Protein AF-0000000087541500 (afdb_homodimer)

Sequence (790 aa):
MDTINMQTPYFLLDEEDFVKNTTSFQNALKKYFKKSIIGFSVKTNSFPYLLKIAREQGCYAEVVSYTEYELALLCGFPKNRIIYNGPMKSKGTFIDALENGAIVNIETKREIEWLNSLNASKHYNIGIRLNVDITLISPEDAKHDKDDSRFGFSAENEEFEQALKKIKSISNVTLNGLHIHRTSRTRSINFYRNLVKYSIDIISKYQLSLNYIDIGGGYFGIFDNKPTYNDYCATISEVFENQQSKDLLRKTTIIVEPGNALTASVFDYHTSVIDCKKVGNKVFITTDGTRNDIDPLFQKQDYIKEIIYKEKNNGNITKQIVSGCTCLEFDRLFELTNSPQLNIGDKICYKNVGAYTMCLSPLFIRYIPKVYSKTTKELLREEWGATEYVAQCKMMDTINMQTPYFLLDEEDFVKNTTSFQNALKKYFKKSIIGFSVKTNSFPYLLKIAREQGCYAEVVSYTEYELALLCGFPKNRIIYNGPMKSKGTFIDALENGAIVNIETKREIEWLNSLNASKHYNIGIRLNVDITLISPEDAKHDKDDSRFGFSAENEEFEQALKKIKSISNVTLNGLHIHRTSRTRSINFYRNLVKYSIDIISKYQLSLNYIDIGGGYFGIFDNKPTYNDYCATISEVFENQQSKDLLRKTTIIVEPGNALTASVFDYHTSVIDCKKVGNKVFITTDGTRNDIDPLFQKQDYIKEIIYKEKNNGNITKQIVSGCTCLEFDRLFELTNSPQLNIGDKICYKNVGAYTMCLSPLFIRYIPKVYSKTTKELLREEWGATEYVAQCKM

Nearest PDB structures (foldseek):
  6n2f-assembly1_B  TM=8.303E-01  e=2.893E-31  Arabidopsis thaliana
  1knw-assembly1_A  TM=8.264E-01  e=4.351E-26  Escherichia coli
  7s3g-assembly1_A  TM=8.398E-01  e=2.903E-25  Homo sapiens
  1njj-assembly2_C  TM=8.198E-01  e=1.702E-25  Trypanosoma brucei gambiense
  2tod-assembly1_B  TM=8.230E-01  e=1.357E-24  Trypanosoma brucei

InterPro domains:
  IPR000183 Ornithine/DAP/Arg decarboxylase [PR01179] (40-58)
  IPR000183 Ornithine/DAP/Arg decarboxylase [PR01179] (172-185)
  IPR000183 Ornithine/DAP/Arg decarboxylase [PR01179] (254-273)
  IPR000183 Ornithine/DAP/Arg decarboxylase [PR01179] (354-367)
  IPR009006 Alanine racemase/group IV decarboxylase, C-terminal [G3DSA:2.40.37.10] (260-391)
  IPR009006 Alanine racemase/group IV decarboxylase, C-terminal [SSF50621] (248-369)
  IPR022643 Orn/DAP/Arg decarboxylase 2, C-terminal [PF00278] (265-354)
  IPR022644 Orn/DAP/Arg decarboxylase 2, N-terminal [PF02784] (27-264)
  IPR029066 PLP-binding barrel [G3DSA:3.20.20.10] (15-259)
  IPR029066 PLP-binding barrel [SSF51419] (7-265)

Radius of gyration: 28.32 Å; Cα contacts (8 Å, |Δi|>4): 1820; chains: 2; bounding box: 66×88×64 Å

pLDDT: mean 95.45, std 7.14, range [30.86, 98.94]

Organism: Prevotella intermedia (NCBI:txid28131)

Solvent-accessible surface area (backbone atoms only — not comparable to full-atom values): 40200 Å² total; per-residue (Å²): 125,85,77,67,98,64,74,64,32,29,36,35,35,34,63,66,54,31,52,50,42,48,49,50,42,50,51,27,40,58,73,62,35,96,38,67,46,49,23,40,30,36,69,27,44,61,52,53,52,57,49,35,50,40,45,73,72,64,34,24,43,26,24,42,17,44,39,36,46,49,36,41,46,73,50,63,47,54,54,56,40,28,34,42,36,42,67,33,59,38,73,67,54,47,51,52,32,54,77,47,54,17,48,40,36,44,41,44,69,57,55,62,62,52,57,75,72,51,69,77,91,46,75,43,71,33,26,35,27,43,34,61,40,36,39,78,62,32,55,91,33,31,78,49,88,83,29,64,58,86,51,35,31,25,73,91,54,63,48,29,58,51,50,51,54,57,50,65,68,38,85,44,45,44,73,27,31,41,32,52,58,61,70,51,68,63,48,44,63,65,49,50,41,38,52,50,49,52,49,53,52,49,35,59,74,68,64,60,64,54,48,30,42,30,56,28,39,48,49,57,33,95,49,86,98,49,63,43,52,50,53,47,37,50,43,51,47,47,46,32,50,75,68,72,31,50,66,56,53,72,58,19,32,42,28,37,25,47,24,54,28,39,30,16,75,22,18,33,39,38,26,31,30,62,33,73,46,66,52,90,83,31,32,36,32,30,23,60,35,43,39,44,53,62,35,42,60,69,79,64,67,64,74,59,66,46,79,45,64,79,71,81,49,87,53,65,33,66,36,33,43,36,23,22,29,60,84,49,85,76,36,52,47,34,72,45,61,65,32,56,59,80,48,70,65,18,32,39,38,36,48,54,39,26,40,58,4,69,25,43,29,26,65,44,56,56,44,50,60,25,30,29,34,61,82,78,63,42,79,41,23,56,58,51,47,40,72,67,67,51,57,63,44,51,122,124,86,76,67,97,62,75,66,33,31,36,36,36,34,64,65,54,31,51,49,41,49,49,51,43,50,52,26,41,57,74,62,36,94,37,68,46,49,23,41,30,34,68,28,43,62,52,53,53,58,50,36,51,41,45,74,72,65,35,23,43,25,23,42,17,44,40,35,46,49,34,41,45,73,49,64,46,54,55,56,41,27,35,42,37,42,68,34,59,38,74,68,55,48,53,53,32,53,77,49,53,17,48,40,35,45,41,45,70,57,56,62,60,53,57,76,72,51,67,77,90,47,76,43,69,33,25,36,27,44,33,62,42,36,39,80,64,34,55,91,33,32,77,48,87,81,29,63,59,85,51,36,32,25,71,89,55,63,48,30,58,52,50,51,54,57,51,66,68,38,86,44,43,43,75,27,31,41,31,54,60,62,72,50,67,64,50,44,64,66,48,50,42,37,51,51,49,50,50,53,51,50,34,60,74,69,64,61,65,53,49,29,41,29,55,29,38,48,50,56,34,95,50,86,96,50,64,44,52,50,55,48,36,50,44,51,46,46,47,32,50,73,66,71,30,51,67,56,54,72,57,20,31,43,30,37,25,47,24,53,28,40,30,15,74,22,18,34,38,38,26,31,30,63,33,73,47,63,51,90,84,32,33,37,31,30,22,61,35,45,39,44,52,62,36,42,61,69,79,65,67,64,74,58,65,46,78,44,65,80,70,81,48,88,54,66,32,66,36,31,43,37,23,21,28,61,85,49,86,76,36,52,46,34,71,45,61,65,32,57,58,80,47,70,67,18,31,40,38,36,49,54,40,26,41,58,3,71,24,43,28,26,64,45,58,55,45,50,61,27,30,28,33,62,84,78,62,42,78,41,24,55,57,53,48,40,72,66,66,51,55,63,45,51,121

Secondary structure (DSSP, 8-state):
----SPPSSEEEE-HHHHHHHHHHHHHHHHHH-SSEEEEEETTT---HHHHHHHHHTT-EEEEEEHHHHHHHHHTT--GGGEEEEEEE--HHHHHHHHHTT-EEEE-SHHHHHHGGGS-TTS-EEEEEEBP--HHHH-GGG-SSTT---SSSB-SSSSHHHHHHHHHHTSTTEEEEEEE-----SS--HHHHHHHHHHHHHHHHHTT---SEEEEE-----S-TTS--HHHHHHHHHHHHHHTT-HHHHHHSEEEE--SHHHHGGGEEEEEEEEEEEEETTEEEEEES--HHHH-TT---S---EEEE-SS---PEEEEEEEE-SSS-TT-EEEEEEEEEPP-TT-EEEE-S--SSSTTT-B-BSB---EEEETTT--EEEPPP-HHHHTTTB--/----SPPSSEEEE-HHHHHHHHHHHHHHHHHH-SSEEEEEETTT---HHHHHHHHHTT-EEEEEEHHHHHHHHHTT--GGGEEEEEEE--HHHHHHHHHTT-EEEE-SHHHHHHGGGS-TTS-EEEEEEBP--HHHH-GGG-SSTT---SSSB-SSSSHHHHHHHHHHTSTTEEEEEEE-----SS--HHHHHHHHHHHHHHHHHTT---SEEE-------S-TTS--HHHHHHHHHHHHHHTT-HHHHHHSEEEE--SHHHHGGGEEEEEEEEEEEEETTEEEEEES--HHHH-TT---S---EEEE-SS---PEEEEEEEE-SSS-TT-EEEEEEEEEPP-TT-EEEE-S--SSSTTT-B-BSB---EEEETTT--EEEPPP-HHHHTTTB--

Foldseek 3Di:
DPPPPDDDWAKAFFLVLLLVQLVQLVVLQVVQAVFAAEAAECLFFVQLVVLLSCVVSVHAHEEAAPVSLVSNVVSPHQLLRYEYHHDHYDLVVLQVSFVRNHAYEDKDPVSLVSLLVHDLVAATEYEYEEWDFCCVQPVVQAPDNRNGDPTTAYPVDCRVVVSVVSQVVRPRYAYAEYEYDDATNQLALVSLLSSLLVVVVVCVVVVHHHAAYEHEEHHAAPDPPGDYSNSNSVSNSVSCVVVVNNVVSRRYYYYYHYNLRSWQQRMKTKWWFADWDDDPLEIETEIAAFCLQQPVVLPDAEAPKDKAAPDFDPDFRAKYFYAYDDPDPSRTHYMDGRGTDHDGGIMMMGGRRGTNGQSRRDCPPFGRDWYAYPVPRDTPDHGDDPVVVCPPPDD/DPPPPDDDWAKAFFLVLLLVLLVQLVVLQVVQAVFAAEAAECLFFVQLVVLLSCVVSVHAHEEAAPVSLVSNVVSPHQLLRYEYHHDHYDLVVLQVSFVRNHAYEDKDPVSLVSLLVHDLVAATEYEYEEWDFCCVQPVVQAPDNRNGDPTTAYPVDCRNVVSVVSQVPRPRYAYAEYEYDDATNQLALVSLLSSLLVVVVVCVVVVHHHAAYEHEEHHAADDPPGDYSNSNSVSNSVSCVVVVNNVVSRRYYYYYHYNLRSWQQRMKTKWWFADWDDDPLEIETEIAAFCLQQPVVLPDAEAPKDKAAPDFDPDFRAKYFYAYDDPDPSRTHYMDGRGTDHDGGIMMMGGRRGTNGQSRRDCPPFGHDWYAYPVPRDTPDHGDDPVVVCPPPDD

Structure (mmCIF, N/CA/C/O backbone):
data_AF-0000000087541500-model_v1
#
loop_
_entity.id
_entity.type
_entity.pdbx_description
1 polymer 'Diaminopimelate decarboxylase'
#
loop_
_atom_site.group_PDB
_atom_site.id
_atom_site.type_symbol
_atom_site.label_atom_id
_atom_site.label_alt_id
_atom_site.label_comp_id
_atom_site.label_asym_id
_atom_site.label_entity_id
_atom_site.label_seq_id
_atom_site.pdbx_PDB_ins_code
_atom_site.Cartn_x
_atom_site.Cartn_y
_atom_site.Cartn_z
_atom_site.occupancy
_atom_site.B_iso_or_equiv
_atom_site.auth_seq_id
_atom_site.auth_comp_id
_atom_site.auth_asym_id
_atom_site.auth_atom_id
_atom_site.pdbx_PDB_model_num
ATOM 1 N N . MET A 1 1 ? -31.797 -2.586 5.68 1 31.44 1 MET A N 1
ATOM 2 C CA . MET A 1 1 ? -30.672 -3.109 6.445 1 31.44 1 MET A CA 1
ATOM 3 C C . MET A 1 1 ? -30.406 -2.258 7.684 1 31.44 1 MET A C 1
ATOM 5 O O . MET A 1 1 ? -30.172 -1.052 7.574 1 31.44 1 MET A O 1
ATOM 9 N N . ASP A 1 2 ? -30.969 -2.406 8.688 1 38.91 2 ASP A N 1
ATOM 10 C CA . ASP A 1 2 ? -30.688 -1.769 9.969 1 38.91 2 ASP A CA 1
ATOM 11 C C . ASP A 1 2 ? -29.188 -1.545 10.148 1 38.91 2 ASP A C 1
ATOM 13 O O . ASP A 1 2 ? -28.422 -2.504 10.266 1 38.91 2 ASP A O 1
ATOM 17 N N . THR A 1 3 ? -28.531 -0.784 9.414 1 45.88 3 THR A N 1
ATOM 18 C CA . THR A 1 3 ? -27.125 -0.396 9.539 1 45.88 3 THR A CA 1
ATOM 19 C C . THR A 1 3 ? -26.734 -0.278 11.008 1 45.88 3 THR A C 1
ATOM 21 O O . THR A 1 3 ? -27.312 0.511 11.75 1 45.88 3 THR A O 1
ATOM 24 N N . ILE A 1 4 ? -26.344 -1.429 11.68 1 48.53 4 ILE A N 1
ATOM 25 C CA . ILE A 1 4 ? -25.688 -1.662 12.953 1 48.53 4 ILE A CA 1
ATOM 26 C C . ILE A 1 4 ? -24.859 -0.439 13.336 1 48.53 4 ILE A C 1
ATOM 28 O O . ILE A 1 4 ? -24.312 0.249 12.469 1 48.53 4 ILE A O 1
ATOM 32 N N . ASN A 1 5 ? -25.094 0.109 14.484 1 67.12 5 ASN A N 1
ATOM 33 C CA . ASN A 1 5 ? -24.328 1.026 15.328 1 67.12 5 ASN A CA 1
ATOM 34 C C . ASN A 1 5 ? -22.844 0.737 15.266 1 67.12 5 ASN A C 1
ATOM 36 O O . ASN A 1 5 ? -22.203 0.505 16.297 1 67.12 5 ASN A O 1
ATOM 40 N N . MET A 1 6 ? -22.375 0.389 13.953 1 85.88 6 MET A N 1
ATOM 41 C CA . MET A 1 6 ? -20.953 0.132 13.781 1 85.88 6 MET A CA 1
ATOM 42 C C . MET A 1 6 ? -20.203 1.417 13.438 1 85.88 6 MET A C 1
ATOM 44 O O . MET A 1 6 ? -20.641 2.176 12.562 1 85.88 6 MET A O 1
ATOM 48 N N . GLN A 1 7 ? -19.297 1.632 14.156 1 92.5 7 GLN A N 1
ATOM 49 C CA . GLN A 1 7 ? -18.5 2.836 13.93 1 92.5 7 GLN A CA 1
ATOM 50 C C . GLN A 1 7 ? -17.688 2.723 12.648 1 92.5 7 GLN A C 1
ATOM 52 O O . GLN A 1 7 ? -16.938 1.762 12.461 1 92.5 7 GLN A O 1
ATOM 57 N N . THR A 1 8 ? -17.875 3.539 11.75 1 96.75 8 THR A N 1
ATOM 58 C CA . THR A 1 8 ? -17.109 3.594 10.508 1 96.75 8 THR A CA 1
ATOM 59 C C . THR A 1 8 ? -15.719 4.156 10.758 1 96.75 8 THR A C 1
ATOM 61 O O . THR A 1 8 ? -15.484 4.844 11.758 1 96.75 8 THR A O 1
ATOM 64 N N . PRO A 1 9 ? -14.875 3.838 9.828 1 97.75 9 PRO A N 1
ATOM 65 C CA . PRO A 1 9 ? -15.047 2.992 8.648 1 97.75 9 PRO A CA 1
ATOM 66 C C . PRO A 1 9 ? -14.875 1.506 8.953 1 97.75 9 PRO A C 1
ATOM 68 O O . PRO A 1 9 ? -14.234 1.144 9.938 1 97.75 9 PRO A O 1
ATOM 71 N N . TYR A 1 10 ? -15.461 0.653 8.164 1 97.81 10 TYR A N 1
ATOM 72 C CA . TYR A 1 10 ? -15.281 -0.785 8.328 1 97.81 10 TYR A CA 1
ATOM 73 C C . TYR A 1 10 ? -15.578 -1.523 7.031 1 97.81 10 TYR A C 1
ATOM 75 O O . TYR A 1 10 ? -16.297 -1.017 6.172 1 97.81 10 TYR A O 1
ATOM 83 N N . PHE A 1 11 ? -14.992 -2.668 6.887 1 98.44 11 PHE A N 1
ATOM 84 C CA . PHE A 1 11 ? -15.398 -3.639 5.875 1 98.44 11 PHE A CA 1
ATOM 85 C C . PHE A 1 11 ? -16.5 -4.547 6.414 1 98.44 11 PHE A C 1
ATOM 87 O O . PHE A 1 11 ? -16.562 -4.812 7.613 1 98.44 11 PHE A O 1
ATOM 94 N N . LEU A 1 12 ? -17.297 -4.906 5.566 1 98.25 12 LEU A N 1
ATOM 95 C CA . LEU A 1 12 ? -18.359 -5.859 5.883 1 98.25 12 LEU A CA 1
ATOM 96 C C . LEU A 1 12 ? -18.266 -7.09 4.984 1 98.25 12 LEU A C 1
ATOM 98 O O . LEU A 1 12 ? -18.375 -6.984 3.764 1 98.25 12 LEU A O 1
ATOM 102 N N . LEU A 1 13 ? -18.031 -8.242 5.59 1 98.38 13 LEU A N 1
ATOM 103 C CA . LEU A 1 13 ? -17.891 -9.5 4.863 1 98.38 13 LEU A CA 1
ATOM 104 C C . LEU A 1 13 ? -19.234 -10.195 4.695 1 98.38 13 LEU A C 1
ATOM 106 O O . LEU A 1 13 ? -19.953 -10.414 5.672 1 98.38 13 LEU A O 1
ATOM 110 N N . ASP A 1 14 ? -19.562 -10.516 3.541 1 98.19 14 ASP A N 1
ATOM 111 C CA . ASP A 1 14 ? -20.719 -11.336 3.232 1 98.19 14 ASP A CA 1
ATOM 112 C C . ASP A 1 14 ? -20.328 -12.789 3.006 1 98.19 14 ASP A C 1
ATOM 114 O O . ASP A 1 14 ? -20.094 -13.203 1.872 1 98.19 14 ASP A O 1
ATOM 118 N N . GLU A 1 15 ? -20.328 -13.578 4.043 1 97.62 15 GLU A N 1
ATOM 119 C CA . GLU A 1 15 ? -19.891 -14.969 3.996 1 97.62 15 GLU A CA 1
ATOM 120 C C . GLU A 1 15 ? -20.766 -15.789 3.053 1 97.62 15 GLU A C 1
ATOM 122 O O . GLU A 1 15 ? -20.281 -16.656 2.33 1 97.62 15 GLU A O 1
ATOM 127 N N . GLU A 1 16 ? -22.031 -15.539 3.053 1 97.62 16 GLU A N 1
ATOM 128 C CA . GLU A 1 16 ? -22.953 -16.297 2.219 1 97.62 16 GLU A CA 1
ATOM 129 C C . GLU A 1 16 ? -22.672 -16.062 0.736 1 97.62 16 GLU A C 1
ATOM 131 O O . GLU A 1 16 ? -22.766 -17 -0.069 1 97.62 16 GLU A O 1
ATOM 136 N N . ASP A 1 17 ? -22.406 -14.836 0.468 1 97.25 17 ASP A N 1
ATOM 137 C CA . ASP A 1 17 ? -22.078 -14.523 -0.918 1 97.25 17 ASP A CA 1
ATOM 138 C C . ASP A 1 17 ? -20.828 -15.281 -1.361 1 97.25 17 ASP A C 1
ATOM 140 O O . ASP A 1 17 ? -20.75 -15.758 -2.494 1 97.25 17 ASP A O 1
ATOM 144 N N . PHE A 1 18 ? -19.859 -15.406 -0.523 1 98 18 PHE A N 1
ATOM 145 C CA . PHE A 1 18 ? -18.641 -16.141 -0.854 1 98 18 PHE A CA 1
ATOM 146 C C . PHE A 1 18 ? -18.953 -17.609 -1.104 1 98 18 PHE A C 1
ATOM 148 O O . PHE A 1 18 ? -18.453 -18.203 -2.066 1 98 18 PHE A O 1
ATOM 155 N N . VAL A 1 19 ? -19.719 -18.172 -0.264 1 98.12 19 VAL A N 1
ATOM 156 C CA . VAL A 1 19 ? -20.094 -19.578 -0.395 1 98.12 19 VAL A CA 1
ATOM 157 C C . VAL A 1 19 ? -20.844 -19.797 -1.707 1 98.12 19 VAL A C 1
ATOM 159 O O . VAL A 1 19 ? -20.578 -20.766 -2.422 1 98.12 19 VAL A O 1
ATOM 162 N N . LYS A 1 20 ? -21.688 -18.859 -1.985 1 97.5 20 LYS A N 1
ATOM 163 C CA . LYS A 1 20 ? -22.438 -18.938 -3.236 1 97.5 20 LYS A CA 1
ATOM 164 C C . LYS A 1 20 ? -21.516 -18.891 -4.441 1 97.5 20 LYS A C 1
ATOM 166 O O . LYS A 1 20 ? -21.641 -19.688 -5.375 1 97.5 20 LYS A O 1
ATOM 171 N N . ASN A 1 21 ? -20.594 -17.938 -4.43 1 97.5 21 ASN A N 1
ATOM 172 C CA . ASN A 1 21 ? -19.625 -17.812 -5.52 1 97.5 21 ASN A CA 1
ATOM 173 C C . ASN A 1 21 ? -18.797 -19.078 -5.684 1 97.5 21 ASN A C 1
ATOM 175 O O . ASN A 1 21 ? -18.625 -19.578 -6.801 1 97.5 21 ASN A O 1
ATOM 179 N N . THR A 1 22 ? -18.344 -19.641 -4.586 1 98.25 22 THR A N 1
ATOM 180 C CA . THR A 1 22 ? -17.484 -20.812 -4.602 1 98.25 22 THR A CA 1
ATOM 181 C C . THR A 1 22 ? -18.25 -22.047 -5.074 1 98.25 22 THR A C 1
ATOM 183 O O . THR A 1 22 ? -17.766 -22.797 -5.934 1 98.25 22 THR A O 1
ATOM 186 N N . THR A 1 23 ? -19.422 -22.203 -4.559 1 97.88 23 THR A N 1
ATOM 187 C CA . THR A 1 23 ? -20.25 -23.344 -4.922 1 97.88 23 THR A CA 1
ATOM 188 C C . THR A 1 23 ? -20.641 -23.297 -6.398 1 97.88 23 THR A C 1
ATOM 190 O O . THR A 1 23 ? -20.672 -24.312 -7.078 1 97.88 23 THR A O 1
ATOM 193 N N . SER A 1 24 ? -20.922 -22.094 -6.82 1 97.56 24 SER A N 1
ATOM 194 C CA . SER A 1 24 ? -21.281 -21.922 -8.227 1 97.56 24 SER A CA 1
ATOM 195 C C . SER A 1 24 ? -20.141 -22.359 -9.141 1 97.56 24 SER A C 1
ATOM 197 O O . SER A 1 24 ? -20.359 -23.016 -10.156 1 97.56 24 SER A O 1
ATOM 199 N N . PHE A 1 25 ? -18.953 -22 -8.812 1 98.25 25 PHE A N 1
ATOM 200 C CA . PHE A 1 25 ? -17.797 -22.375 -9.633 1 98.25 25 PHE A CA 1
ATOM 201 C C . PHE A 1 25 ? -17.547 -23.875 -9.531 1 98.25 25 PHE A C 1
ATOM 203 O O . PHE A 1 25 ? -17.25 -24.531 -10.539 1 98.25 25 PHE A O 1
ATOM 210 N N . GLN A 1 26 ? -17.672 -24.422 -8.359 1 98.38 26 GLN A N 1
ATOM 211 C CA . GLN A 1 26 ? -17.5 -25.859 -8.156 1 98.38 26 GLN A CA 1
ATOM 212 C C . GLN A 1 26 ? -18.5 -26.656 -9.008 1 98.38 26 GLN A C 1
ATOM 214 O O . GLN A 1 26 ? -18.125 -27.656 -9.617 1 98.38 26 GLN A O 1
ATOM 219 N N . ASN A 1 27 ? -19.703 -26.172 -8.977 1 98.19 27 ASN A N 1
ATOM 220 C CA . ASN A 1 27 ? -20.734 -26.844 -9.766 1 98.19 27 ASN A CA 1
ATOM 221 C C . ASN A 1 27 ? -20.406 -26.812 -11.258 1 98.19 27 ASN A C 1
ATOM 223 O O . ASN A 1 27 ? -20.609 -27.812 -11.953 1 98.19 27 ASN A O 1
ATOM 227 N N . ALA A 1 28 ? -19.969 -25.672 -11.695 1 98.19 28 ALA A N 1
ATOM 228 C CA . ALA A 1 28 ? -19.578 -25.562 -13.094 1 98.19 28 ALA A CA 1
ATOM 229 C C . ALA A 1 28 ? -18.438 -26.531 -13.422 1 98.19 28 ALA A C 1
ATOM 231 O O . ALA A 1 28 ? -18.469 -27.203 -14.461 1 98.19 28 ALA A O 1
ATOM 232 N N . LEU A 1 29 ? -17.469 -26.625 -12.594 1 98.56 29 LEU A N 1
ATOM 233 C CA . LEU A 1 29 ? -16.344 -27.516 -12.797 1 98.56 29 LEU A CA 1
ATOM 234 C C . LEU A 1 29 ? -16.781 -28.969 -12.82 1 98.56 29 LEU A C 1
ATOM 236 O O . LEU A 1 29 ? -16.391 -29.734 -13.703 1 98.56 29 LEU A O 1
ATOM 240 N N . LYS A 1 30 ? -17.641 -29.359 -11.891 1 98.06 30 LYS A N 1
ATOM 241 C CA . LYS A 1 30 ? -18.109 -30.734 -11.766 1 98.06 30 LYS A CA 1
ATOM 242 C C . LYS A 1 30 ? -18.891 -31.172 -13 1 98.06 30 LYS A C 1
ATOM 244 O O . LYS A 1 30 ? -18.875 -32.344 -13.375 1 98.06 30 LYS A O 1
ATOM 249 N N . LYS A 1 31 ? -19.531 -30.203 -13.539 1 97.94 31 LYS A N 1
ATOM 250 C CA . LYS A 1 31 ? -20.359 -30.484 -14.719 1 97.94 31 LYS A CA 1
ATOM 251 C C . LYS A 1 31 ? -19.484 -30.906 -15.898 1 97.94 31 LYS A C 1
ATOM 253 O O . LYS A 1 31 ? -19.906 -31.719 -16.719 1 97.94 31 LYS A O 1
ATOM 258 N N . TYR A 1 32 ? -18.297 -30.406 -15.977 1 97.44 32 TYR A N 1
ATOM 259 C CA . TYR A 1 32 ? -17.547 -30.562 -17.219 1 97.44 32 TYR A CA 1
ATOM 260 C C . TYR A 1 32 ? -16.281 -31.375 -17 1 97.44 32 TYR A C 1
ATOM 262 O O . TYR A 1 32 ? -15.688 -31.891 -17.953 1 97.44 32 TYR A O 1
ATOM 270 N N . PHE A 1 33 ? -15.828 -31.484 -15.734 1 97.88 33 PHE A N 1
ATOM 271 C CA . PHE A 1 33 ? -14.555 -32.156 -15.469 1 97.88 33 PHE A CA 1
ATOM 272 C C . PHE A 1 33 ? -14.727 -33.25 -14.414 1 97.88 33 PHE A C 1
ATOM 274 O O . PHE A 1 33 ? -15.422 -33.031 -13.414 1 97.88 33 PHE A O 1
ATOM 281 N N . LYS A 1 34 ? -14.109 -34.375 -14.602 1 96.81 34 LYS A N 1
ATOM 282 C CA . LYS A 1 34 ? -14.164 -35.469 -13.656 1 96.81 34 LYS A CA 1
ATOM 283 C C . LYS A 1 34 ? -13.453 -35.125 -12.352 1 96.81 34 LYS A C 1
ATOM 285 O O . LYS A 1 34 ? -13.898 -35.531 -11.273 1 96.81 34 LYS A O 1
ATOM 290 N N . LYS A 1 35 ? -12.328 -34.469 -12.477 1 97.19 35 LYS A N 1
ATOM 291 C CA . LYS A 1 35 ? -11.539 -34 -11.344 1 97.19 35 LYS A CA 1
ATOM 292 C C . LYS A 1 35 ? -11.195 -32.531 -11.484 1 97.19 35 LYS A C 1
ATOM 294 O O . LYS A 1 35 ? -10.766 -32.094 -12.555 1 97.19 35 LYS A O 1
ATOM 299 N N . SER A 1 36 ? -11.438 -31.828 -10.43 1 98.5 36 SER A N 1
ATOM 300 C CA . SER A 1 36 ? -11.125 -30.406 -10.461 1 98.5 36 SER A CA 1
ATOM 301 C C . SER A 1 36 ? -10.766 -29.891 -9.07 1 98.5 36 SER A C 1
ATOM 303 O O . SER A 1 36 ? -11.102 -30.516 -8.07 1 98.5 36 SER A O 1
ATOM 305 N N . ILE A 1 37 ? -9.953 -28.859 -9 1 98.75 37 ILE A N 1
ATOM 306 C CA . ILE A 1 37 ? -9.547 -28.188 -7.773 1 98.75 37 ILE A CA 1
ATOM 307 C C . ILE A 1 37 ? -9.711 -26.672 -7.934 1 98.75 37 ILE A C 1
ATOM 309 O O . ILE A 1 37 ? -9.367 -26.109 -8.977 1 98.75 37 ILE A O 1
ATOM 313 N N . ILE A 1 38 ? -10.344 -26.047 -6.965 1 98.88 38 ILE A N 1
ATOM 314 C CA . ILE A 1 38 ? -10.312 -24.594 -6.871 1 98.88 38 ILE A CA 1
ATOM 315 C C . ILE A 1 38 ? -9.219 -24.156 -5.906 1 98.88 38 ILE A C 1
ATOM 317 O O . ILE A 1 38 ? -9.234 -24.516 -4.73 1 98.88 38 ILE A O 1
ATOM 321 N N . GLY A 1 39 ? -8.242 -23.469 -6.422 1 98.88 39 GLY A N 1
ATOM 322 C CA . GLY A 1 39 ? -7.262 -22.797 -5.582 1 98.88 39 GLY A CA 1
ATOM 323 C C . GLY A 1 39 ? -7.656 -21.375 -5.23 1 98.88 39 GLY A C 1
ATOM 324 O O . GLY A 1 39 ? -7.641 -20.5 -6.086 1 98.88 39 GLY A O 1
ATOM 325 N N . PHE A 1 40 ? -7.973 -21.219 -4 1 98.81 40 PHE A N 1
ATOM 326 C CA . PHE A 1 40 ? -8.273 -19.859 -3.559 1 98.81 40 PHE A CA 1
ATOM 327 C C . PHE A 1 40 ? -7.023 -19 -3.6 1 98.81 40 PHE A C 1
ATOM 329 O O . PHE A 1 40 ? -6.031 -19.281 -2.924 1 98.81 40 PHE A O 1
ATOM 336 N N . SER A 1 41 ? -7.09 -17.922 -4.398 1 98.62 41 SER A N 1
ATOM 337 C CA . SER A 1 41 ? -5.961 -17 -4.562 1 98.62 41 SER A CA 1
ATOM 3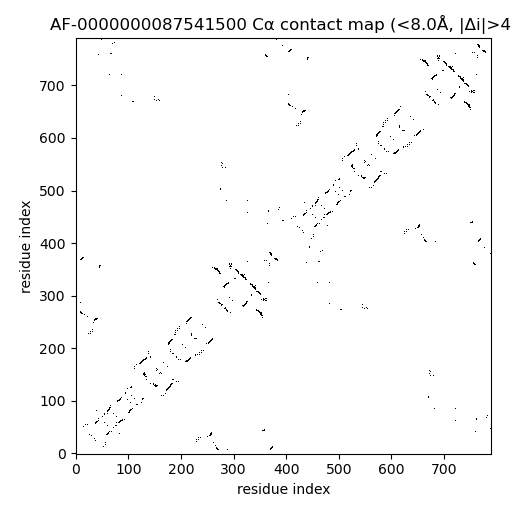38 C C . SER A 1 41 ? -5.727 -16.188 -3.297 1 98.62 41 SER A C 1
ATOM 340 O O . SER A 1 41 ? -6.387 -15.164 -3.078 1 98.62 41 SER A O 1
ATOM 342 N N . VAL A 1 42 ? -4.684 -16.5 -2.531 1 98.75 42 VAL A N 1
ATOM 343 C CA . VAL A 1 42 ? -4.422 -15.859 -1.249 1 98.75 42 VAL A CA 1
ATOM 344 C C . VAL A 1 42 ? -4.027 -14.398 -1.473 1 98.75 42 VAL A C 1
ATOM 346 O O . VAL A 1 42 ? -4.406 -13.523 -0.696 1 98.75 42 VAL A O 1
ATOM 349 N N . LYS A 1 43 ? -3.303 -14.133 -2.561 1 98.38 43 LYS A N 1
ATOM 350 C CA . LYS A 1 43 ? -2.82 -12.773 -2.809 1 98.38 43 LYS A CA 1
ATOM 351 C C . LYS A 1 43 ? -3.977 -11.828 -3.121 1 98.38 43 LYS A C 1
ATOM 353 O O . LYS A 1 43 ? -3.863 -10.617 -2.926 1 98.38 43 LYS A O 1
ATOM 358 N N . THR A 1 44 ? -5.098 -12.359 -3.637 1 98.19 44 THR A N 1
ATOM 359 C CA . THR A 1 44 ? -6.25 -11.531 -3.982 1 98.19 44 THR A CA 1
ATOM 360 C C . THR A 1 44 ? -6.93 -11 -2.725 1 98.19 44 THR A C 1
ATOM 362 O O . THR A 1 44 ? -7.355 -9.844 -2.684 1 98.19 44 THR A O 1
ATOM 365 N N . ASN A 1 45 ? -7.055 -11.844 -1.773 1 98.5 45 ASN A N 1
ATOM 366 C CA . ASN A 1 45 ? -7.574 -11.516 -0.449 1 98.5 45 ASN A CA 1
ATOM 367 C C . ASN A 1 45 ? -7.012 -12.453 0.618 1 98.5 45 ASN A C 1
ATOM 369 O O . ASN A 1 45 ? -7.406 -13.617 0.696 1 98.5 45 ASN A O 1
ATOM 373 N N . SER A 1 46 ? -6.16 -11.93 1.462 1 98.12 46 SER A N 1
ATOM 374 C CA . SER A 1 46 ? -5.445 -12.75 2.438 1 98.12 46 SER A CA 1
ATOM 375 C C . SER A 1 46 ? -6.074 -12.633 3.822 1 98.12 46 SER A C 1
ATOM 377 O O . SER A 1 46 ? -5.441 -12.953 4.828 1 98.12 46 SER A O 1
ATOM 379 N N . PHE A 1 47 ? -7.336 -12.117 3.893 1 97.88 47 PHE A N 1
ATOM 380 C CA . PHE A 1 47 ? -8.016 -11.984 5.176 1 97.88 47 PHE A CA 1
ATOM 381 C C . PHE A 1 47 ? -8.211 -13.344 5.832 1 97.88 47 PHE A C 1
ATOM 383 O O . PHE A 1 47 ? -8.859 -14.227 5.266 1 97.88 47 PHE A O 1
ATOM 390 N N . PRO A 1 48 ? -7.707 -13.547 7.031 1 97.88 48 PRO A N 1
ATOM 391 C CA . PRO A 1 48 ? -7.621 -14.883 7.629 1 97.88 48 PRO A CA 1
ATOM 392 C C . PRO A 1 48 ? -8.984 -15.555 7.766 1 97.88 48 PRO A C 1
ATOM 394 O O . PRO A 1 48 ? -9.109 -16.75 7.516 1 97.88 48 PRO A O 1
ATOM 397 N N . TYR A 1 49 ? -9.984 -14.82 8.141 1 97.69 49 TYR A N 1
ATOM 398 C CA . TYR A 1 49 ? -11.312 -15.406 8.312 1 97.69 49 TYR A CA 1
ATOM 399 C C . TYR A 1 49 ? -11.867 -15.906 6.988 1 97.69 49 TYR A C 1
ATOM 401 O O . TYR A 1 49 ? -12.539 -16.938 6.938 1 97.69 49 TYR A O 1
ATOM 409 N N . LEU A 1 50 ? -11.609 -15.203 5.969 1 97.94 50 LEU A N 1
ATOM 410 C CA . LEU A 1 50 ? -12.047 -15.633 4.641 1 97.94 50 LEU A CA 1
ATOM 411 C C . LEU A 1 50 ? -11.289 -16.875 4.203 1 97.94 50 LEU A C 1
ATOM 413 O O . LEU A 1 50 ? -11.859 -17.766 3.566 1 97.94 50 LEU A O 1
ATOM 417 N N . LEU A 1 51 ? -9.984 -16.953 4.488 1 98.44 51 LEU A N 1
ATOM 418 C CA . LEU A 1 51 ? -9.188 -18.141 4.191 1 98.44 51 LEU A CA 1
ATOM 419 C C . LEU A 1 51 ? -9.766 -19.359 4.891 1 98.44 51 LEU A C 1
ATOM 421 O O . LEU A 1 51 ? -9.812 -20.453 4.305 1 98.44 51 LEU A O 1
ATOM 425 N N . LYS A 1 52 ? -10.18 -19.156 6.082 1 97.75 52 LYS A N 1
ATOM 426 C CA . LYS A 1 52 ? -10.805 -20.234 6.824 1 97.75 52 LYS A CA 1
ATOM 427 C C . LYS A 1 52 ? -12.07 -20.734 6.117 1 97.75 52 LYS A C 1
ATOM 429 O O . LYS A 1 52 ? -12.273 -21.938 5.973 1 97.75 52 LYS A O 1
ATOM 434 N N . ILE A 1 53 ? -12.875 -19.797 5.688 1 97.75 53 ILE A N 1
ATOM 435 C CA . ILE A 1 53 ? -14.102 -20.156 4.984 1 97.75 53 ILE A CA 1
ATOM 436 C C . ILE A 1 53 ? -13.758 -20.891 3.693 1 97.75 53 ILE A C 1
ATOM 438 O O . ILE A 1 53 ? -14.391 -21.906 3.359 1 97.75 53 ILE A O 1
ATOM 442 N N . ALA A 1 54 ? -12.789 -20.406 2.986 1 98.62 54 ALA A N 1
ATOM 443 C CA . ALA A 1 54 ? -12.359 -21.062 1.75 1 98.62 54 ALA A CA 1
ATOM 444 C C . ALA A 1 54 ? -11.93 -22.5 2.01 1 98.62 54 ALA A C 1
ATOM 446 O O . ALA A 1 54 ? -12.297 -23.406 1.265 1 98.62 54 ALA A O 1
ATOM 447 N N . ARG A 1 55 ? -11.156 -22.672 3.057 1 98.62 55 ARG A N 1
ATOM 448 C CA . ARG A 1 55 ? -10.719 -24 3.453 1 98.62 55 ARG A CA 1
ATOM 449 C C . ARG A 1 55 ? -11.914 -24.906 3.732 1 98.62 55 ARG A C 1
ATOM 451 O O . ARG A 1 55 ? -11.953 -26.047 3.273 1 98.62 55 ARG A O 1
ATOM 458 N N . GLU A 1 56 ? -12.852 -24.375 4.422 1 98.19 56 GLU A N 1
ATOM 459 C CA . GLU A 1 56 ? -14.039 -25.141 4.805 1 98.19 56 GLU A CA 1
ATOM 460 C C . GLU A 1 56 ? -14.891 -25.484 3.584 1 98.19 56 GLU A C 1
ATOM 462 O O . GLU A 1 56 ? -15.602 -26.484 3.578 1 98.19 56 GLU A O 1
ATOM 467 N N . GLN A 1 57 ? -14.797 -24.672 2.566 1 98.38 57 GLN A N 1
ATOM 468 C CA . GLN A 1 57 ? -15.531 -24.922 1.33 1 98.38 57 GLN A CA 1
ATOM 469 C C . GLN A 1 57 ? -14.789 -25.922 0.446 1 98.38 57 GLN A C 1
ATOM 471 O O . GLN A 1 57 ? -15.25 -26.25 -0.65 1 98.38 57 GLN A O 1
ATOM 476 N N . GLY A 1 58 ? -13.609 -26.344 0.842 1 98.44 58 GLY A N 1
ATOM 477 C CA . GLY A 1 58 ? -12.875 -27.375 0.122 1 98.44 58 GLY A CA 1
ATOM 478 C C . GLY A 1 58 ? -11.859 -26.812 -0.857 1 98.44 58 GLY A C 1
ATOM 479 O O . GLY A 1 58 ? -11.258 -27.562 -1.626 1 98.44 58 GLY A O 1
ATOM 480 N N . CYS A 1 59 ? -11.656 -25.578 -0.811 1 98.81 59 CYS A N 1
ATOM 481 C CA . CYS A 1 59 ? -10.656 -24.969 -1.69 1 98.81 59 CYS A CA 1
ATOM 482 C C . CYS A 1 59 ? -9.242 -25.312 -1.224 1 98.81 59 CYS A C 1
ATOM 484 O O . CYS A 1 59 ? -9.031 -25.594 -0.042 1 98.81 59 CYS A O 1
ATOM 486 N N . TYR A 1 60 ? -8.32 -25.375 -2.141 1 98.94 60 TYR A N 1
ATOM 487 C CA . TYR A 1 60 ? -6.898 -25.297 -1.82 1 98.94 60 TYR A CA 1
ATOM 488 C C . TYR A 1 60 ? -6.461 -23.844 -1.615 1 98.94 60 TYR A C 1
ATOM 490 O O . TYR A 1 60 ? -7.141 -22.922 -2.064 1 98.94 60 TYR A O 1
ATOM 498 N N . ALA A 1 61 ? -5.453 -23.625 -0.815 1 98.94 61 ALA A N 1
ATOM 499 C CA . ALA A 1 61 ? -4.824 -22.312 -0.77 1 98.94 61 ALA A CA 1
ATOM 500 C C . ALA A 1 61 ? -3.805 -22.156 -1.896 1 98.94 61 ALA A C 1
ATOM 502 O O . ALA A 1 61 ? -2.826 -22.891 -1.968 1 98.94 61 ALA A O 1
ATOM 503 N N . GLU A 1 62 ? -4.043 -21.312 -2.824 1 98.94 62 GLU A N 1
ATOM 504 C CA . GLU A 1 62 ? -3.041 -20.969 -3.826 1 98.94 62 GLU A CA 1
ATOM 505 C C . GLU A 1 62 ? -2.137 -19.844 -3.334 1 98.94 62 GLU A C 1
ATOM 507 O O . GLU A 1 62 ? -2.584 -18.703 -3.178 1 98.94 62 GLU A O 1
ATOM 512 N N . VAL A 1 63 ? -0.901 -20.109 -2.992 1 98.88 63 VAL A N 1
ATOM 513 C CA . VAL A 1 63 ? 0.05 -19.172 -2.422 1 98.88 63 VAL A CA 1
ATOM 514 C C . VAL A 1 63 ? 1.182 -18.906 -3.414 1 98.88 63 VAL A C 1
ATOM 516 O O . VAL A 1 63 ? 1.489 -19.766 -4.25 1 98.88 63 VAL A O 1
ATOM 519 N N . VAL A 1 64 ? 1.847 -17.703 -3.268 1 98.75 64 VAL A N 1
ATOM 520 C CA . VAL A 1 64 ? 2.846 -17.344 -4.266 1 98.75 64 VAL A CA 1
ATOM 521 C C . VAL A 1 64 ? 4.129 -16.891 -3.572 1 98.75 64 VAL A C 1
ATOM 523 O O . VAL A 1 64 ? 5.02 -16.328 -4.215 1 98.75 64 VAL A O 1
ATOM 526 N N . SER A 1 65 ? 4.246 -17.047 -2.264 1 98.62 65 SER A N 1
ATOM 527 C CA . SER A 1 65 ? 5.434 -16.688 -1.495 1 98.62 65 SER A CA 1
ATOM 528 C C . SER A 1 65 ? 5.535 -17.516 -0.22 1 98.62 65 SER A C 1
ATOM 530 O O . SER A 1 65 ? 4.562 -18.141 0.2 1 98.62 65 SER A O 1
ATOM 532 N N . TYR A 1 66 ? 6.758 -17.531 0.35 1 98.5 66 TYR A N 1
ATOM 533 C CA . TYR A 1 66 ? 6.934 -18.25 1.608 1 98.5 66 TYR A CA 1
ATOM 534 C C . TYR A 1 66 ? 6.09 -17.625 2.715 1 98.5 66 TYR A C 1
ATOM 536 O O . TYR A 1 66 ? 5.605 -18.328 3.607 1 98.5 66 TYR A O 1
ATOM 544 N N . THR A 1 67 ? 5.781 -16.297 2.658 1 98.31 67 THR A N 1
ATOM 545 C CA . THR A 1 67 ? 4.934 -15.633 3.637 1 98.31 67 THR A CA 1
ATOM 546 C C . THR A 1 67 ? 3.49 -16.109 3.527 1 98.31 67 THR A C 1
ATOM 548 O O . THR A 1 67 ? 2.848 -16.406 4.539 1 98.31 67 THR A O 1
ATOM 551 N N . GLU A 1 68 ? 3 -16.219 2.348 1 98.75 68 GLU A N 1
ATOM 552 C CA . GLU A 1 68 ? 1.637 -16.703 2.137 1 98.75 68 GLU A CA 1
ATOM 553 C C . GLU A 1 68 ? 1.509 -18.188 2.5 1 98.75 68 GLU A C 1
ATOM 555 O O . GLU A 1 68 ? 0.462 -18.625 2.98 1 98.75 68 GLU A O 1
ATOM 560 N N . TYR A 1 69 ? 2.602 -18.922 2.162 1 98.88 69 TYR A N 1
ATOM 561 C CA . TYR A 1 69 ? 2.617 -20.328 2.58 1 98.88 69 TYR A CA 1
ATOM 562 C C . TYR A 1 69 ? 2.418 -20.453 4.086 1 98.88 69 TYR A C 1
ATOM 564 O O . TYR A 1 69 ? 1.562 -21.203 4.547 1 98.88 69 TYR A O 1
ATOM 572 N N . GLU A 1 70 ? 3.133 -19.625 4.836 1 98.56 70 GLU A N 1
ATOM 573 C CA . GLU A 1 70 ? 3.014 -19.625 6.289 1 98.56 70 GLU A CA 1
ATOM 574 C C . GLU A 1 70 ? 1.623 -19.172 6.727 1 98.56 70 GLU A C 1
ATOM 576 O O . GLU A 1 70 ? 1.054 -19.719 7.672 1 98.56 70 GLU A O 1
ATOM 581 N N . LEU A 1 71 ? 1.089 -18.172 6.066 1 98.56 71 LEU A N 1
ATOM 582 C CA . LEU A 1 71 ? -0.244 -17.688 6.387 1 98.56 71 LEU A CA 1
ATOM 583 C C . LEU A 1 71 ? -1.295 -18.766 6.184 1 98.56 71 LEU A C 1
ATOM 585 O O . LEU A 1 71 ? -2.184 -18.938 7.02 1 98.56 71 LEU A O 1
ATOM 589 N N . ALA A 1 72 ? -1.198 -19.469 5.027 1 98.81 72 ALA A N 1
ATOM 590 C CA . ALA A 1 72 ? -2.135 -20.562 4.754 1 98.81 72 ALA A CA 1
ATOM 591 C C . ALA A 1 72 ? -2.098 -21.609 5.863 1 98.81 72 ALA A C 1
ATOM 593 O O . ALA A 1 72 ? -3.145 -22.062 6.324 1 98.81 72 ALA A O 1
ATOM 594 N N . LEU A 1 73 ? -0.881 -21.969 6.305 1 98.56 73 LEU A N 1
ATOM 595 C CA . LEU A 1 73 ? -0.729 -22.938 7.375 1 98.56 73 LEU A CA 1
ATOM 596 C C . LEU A 1 73 ? -1.339 -22.422 8.672 1 98.56 73 LEU A C 1
ATOM 598 O O . LEU A 1 73 ? -2.037 -23.172 9.375 1 98.56 73 LEU A O 1
ATOM 602 N N . LEU A 1 74 ? -1.077 -21.172 8.945 1 97.62 74 LEU A N 1
ATOM 603 C CA . LEU A 1 74 ? -1.615 -20.562 10.148 1 97.62 74 LEU A CA 1
ATOM 604 C C . LEU A 1 74 ? -3.141 -20.562 10.133 1 97.62 74 LEU A C 1
ATOM 606 O O . LEU A 1 74 ? -3.779 -20.656 11.18 1 97.62 74 LEU A O 1
ATOM 610 N N . CYS A 1 75 ? -3.707 -20.484 8.953 1 97.69 75 CYS A N 1
ATOM 611 C CA . CYS A 1 75 ? -5.156 -20.469 8.797 1 97.69 75 CYS A CA 1
ATOM 612 C C . CYS A 1 75 ? -5.723 -21.875 8.742 1 97.69 75 CYS A C 1
ATOM 614 O O . CYS A 1 75 ? -6.918 -22.062 8.508 1 97.69 75 CYS A O 1
ATOM 616 N N . GLY A 1 76 ? -4.902 -22.891 8.82 1 98 76 GLY A N 1
ATOM 617 C CA . GLY A 1 76 ? -5.371 -24.25 9.039 1 98 76 GLY A CA 1
ATOM 618 C C . GLY A 1 76 ? -5.371 -25.094 7.781 1 98 76 GLY A C 1
ATOM 619 O O . GLY A 1 76 ? -5.812 -26.25 7.797 1 98 76 GLY A O 1
ATOM 620 N N . PHE A 1 77 ? -4.914 -24.609 6.688 1 98.75 77 PHE A N 1
ATOM 621 C CA . PHE A 1 77 ? -4.828 -25.438 5.492 1 98.75 77 PHE A CA 1
ATOM 622 C C . PHE A 1 77 ? -3.834 -26.578 5.688 1 98.75 77 PHE A C 1
ATOM 624 O O . PHE A 1 77 ? -2.711 -26.359 6.145 1 98.75 77 PHE A O 1
ATOM 631 N N . PRO A 1 78 ? -4.25 -27.812 5.41 1 98.75 78 PRO A N 1
ATOM 632 C CA . PRO A 1 78 ? -3.229 -28.859 5.352 1 98.75 78 PRO A CA 1
ATOM 633 C C . PRO A 1 78 ? -2.236 -28.656 4.211 1 98.75 78 PRO A C 1
ATOM 635 O O . PRO A 1 78 ? -2.607 -28.141 3.148 1 98.75 78 PRO A O 1
ATOM 638 N N . LYS A 1 79 ? -1.056 -29.047 4.395 1 98.75 79 LYS A N 1
ATOM 639 C CA . LYS A 1 79 ? 0.013 -28.797 3.432 1 98.75 79 LYS A CA 1
ATOM 640 C C . LYS A 1 79 ? -0.305 -29.438 2.084 1 98.75 79 LYS A C 1
ATOM 642 O O . LYS A 1 79 ? 0.061 -28.906 1.035 1 98.75 79 LYS A O 1
ATOM 647 N N . ASN A 1 80 ? -1.038 -30.547 2.062 1 98.75 80 ASN A N 1
ATOM 648 C CA . ASN A 1 80 ? -1.371 -31.234 0.82 1 98.75 80 ASN A CA 1
ATOM 649 C C . ASN A 1 80 ? -2.555 -30.578 0.115 1 98.75 80 ASN A C 1
ATOM 651 O O . ASN A 1 80 ? -3.041 -31.094 -0.896 1 98.75 80 ASN A O 1
ATOM 655 N N . ARG A 1 81 ? -3.074 -29.484 0.667 1 98.81 81 ARG A N 1
ATOM 656 C CA . ARG A 1 81 ? -4.105 -28.688 0.014 1 98.81 81 ARG A CA 1
ATOM 657 C C . ARG A 1 81 ? -3.621 -27.266 -0.237 1 98.81 81 ARG A C 1
ATOM 659 O O . ARG A 1 81 ? -4.379 -26.297 -0.076 1 98.81 81 ARG A O 1
ATOM 666 N N . ILE A 1 82 ? -2.371 -27.156 -0.522 1 98.94 82 ILE A N 1
ATOM 667 C CA . ILE A 1 82 ? -1.757 -25.891 -0.91 1 98.94 82 ILE A CA 1
ATOM 668 C C . ILE A 1 82 ? -1.202 -26 -2.328 1 98.94 82 ILE A C 1
ATOM 670 O O . ILE A 1 82 ? -0.599 -27.016 -2.689 1 98.94 82 ILE A O 1
ATOM 674 N N . ILE A 1 83 ? -1.515 -25.094 -3.17 1 98.94 83 ILE A N 1
ATOM 675 C CA . ILE A 1 83 ? -0.872 -24.859 -4.461 1 98.94 83 ILE A CA 1
ATOM 676 C C . ILE A 1 83 ? 0.174 -23.75 -4.328 1 98.94 83 ILE A C 1
ATOM 678 O O . ILE A 1 83 ? -0.148 -22.625 -3.939 1 98.94 83 ILE A O 1
ATOM 682 N N . TYR A 1 84 ? 1.413 -24.062 -4.566 1 98.94 84 TYR A N 1
ATOM 683 C CA . TYR A 1 84 ? 2.527 -23.141 -4.328 1 98.94 84 TYR A CA 1
ATOM 684 C C . TYR A 1 84 ? 3.129 -22.672 -5.645 1 98.94 84 TYR A C 1
ATOM 686 O O . TYR A 1 84 ? 3.846 -23.406 -6.312 1 98.94 84 TYR A O 1
ATOM 694 N N . ASN A 1 85 ? 2.842 -21.422 -6.012 1 98.75 85 ASN A N 1
ATOM 695 C CA . ASN A 1 85 ? 3.293 -20.766 -7.234 1 98.75 85 ASN A CA 1
ATOM 696 C C . ASN A 1 85 ? 4.207 -19.594 -6.934 1 98.75 85 ASN A C 1
ATOM 698 O O . ASN A 1 85 ? 4.562 -19.359 -5.777 1 98.75 85 ASN A O 1
ATOM 702 N N . GLY A 1 86 ? 4.68 -18.906 -7.91 1 98 86 GLY A N 1
ATOM 703 C CA . GLY A 1 86 ? 5.34 -17.625 -7.797 1 98 86 GLY A CA 1
ATOM 704 C C . GLY A 1 86 ? 6.836 -17.719 -7.594 1 98 86 GLY A C 1
ATOM 705 O O . GLY A 1 86 ? 7.348 -18.797 -7.246 1 98 86 GLY A O 1
ATOM 706 N N . PRO A 1 87 ? 7.512 -16.625 -7.754 1 98 87 PRO A N 1
ATOM 707 C CA . PRO A 1 87 ? 8.977 -16.641 -7.695 1 98 87 PRO A CA 1
ATOM 708 C C . PRO A 1 87 ? 9.508 -16.484 -6.273 1 98 87 PRO A C 1
ATOM 710 O O . PRO A 1 87 ? 10.711 -16.656 -6.039 1 98 87 PRO A O 1
ATOM 713 N N . MET A 1 88 ? 8.656 -16.172 -5.383 1 97.88 88 MET A N 1
ATOM 714 C CA . MET A 1 88 ? 9.148 -15.836 -4.051 1 97.88 88 MET A CA 1
ATOM 715 C C . MET A 1 88 ? 8.969 -17.016 -3.094 1 97.88 88 MET A C 1
ATOM 717 O O . MET A 1 88 ? 8.492 -16.828 -1.972 1 97.88 88 MET A O 1
ATOM 721 N N . LYS A 1 89 ? 9.312 -18.156 -3.535 1 98.25 89 LYS A N 1
ATOM 722 C CA . LYS A 1 89 ? 9.469 -19.312 -2.65 1 98.25 89 LYS A CA 1
ATOM 723 C C . LYS A 1 89 ? 10.805 -19.266 -1.914 1 98.25 89 LYS A C 1
ATOM 725 O O . LYS A 1 89 ? 11.773 -18.703 -2.42 1 98.25 89 LYS A O 1
ATOM 730 N N . SER A 1 90 ? 10.828 -19.734 -0.727 1 97.88 90 SER A N 1
ATOM 731 C CA . SER A 1 90 ? 12.109 -20.016 -0.081 1 97.88 90 SER A CA 1
ATOM 732 C C . SER A 1 90 ? 12.477 -21.5 -0.211 1 97.88 90 SER A C 1
ATOM 734 O O . SER A 1 90 ? 11.602 -22.344 -0.386 1 97.88 90 SER A O 1
ATOM 736 N N . LYS A 1 91 ? 13.797 -21.766 -0.132 1 98.25 91 LYS A N 1
ATOM 737 C CA . LYS A 1 91 ? 14.227 -23.156 -0.213 1 98.25 91 LYS A CA 1
ATOM 738 C C . LYS A 1 91 ? 13.562 -24 0.869 1 98.25 91 LYS A C 1
ATOM 740 O O . LYS A 1 91 ? 13.078 -25.109 0.597 1 98.25 91 LYS A O 1
ATOM 745 N N . GLY A 1 92 ? 13.484 -23.406 2.072 1 98.56 92 GLY A N 1
ATOM 746 C CA . GLY A 1 92 ? 12.891 -24.141 3.188 1 98.56 92 GLY A CA 1
ATOM 747 C C . GLY A 1 92 ? 11.43 -24.484 2.965 1 98.56 92 GLY A C 1
ATOM 748 O O . GLY A 1 92 ? 11.031 -25.641 3.119 1 98.56 92 GLY A O 1
ATOM 749 N N . THR A 1 93 ? 10.609 -23.531 2.607 1 98.75 93 THR A N 1
ATOM 750 C CA . THR A 1 93 ? 9.18 -23.766 2.422 1 98.75 93 THR A CA 1
ATOM 751 C C . THR A 1 93 ? 8.938 -24.609 1.164 1 98.75 93 THR A C 1
ATOM 753 O O . THR A 1 93 ? 7.973 -25.375 1.103 1 98.75 93 THR A O 1
ATOM 756 N N . PHE A 1 94 ? 9.828 -24.469 0.216 1 98.75 94 PHE A N 1
ATOM 757 C CA . PHE A 1 94 ? 9.766 -25.25 -1.006 1 98.75 94 PHE A CA 1
ATOM 758 C C . PHE A 1 94 ? 9.898 -26.75 -0.693 1 98.75 94 PHE A C 1
ATOM 760 O O . PHE A 1 94 ? 9.062 -27.547 -1.109 1 98.75 94 PHE A O 1
ATOM 767 N N . ILE A 1 95 ? 10.898 -27.078 0.035 1 98.75 95 ILE A N 1
ATOM 768 C CA . ILE A 1 95 ? 11.156 -28.469 0.409 1 98.75 95 ILE A CA 1
ATOM 769 C C . ILE A 1 95 ? 10.023 -28.969 1.301 1 98.75 95 ILE A C 1
ATOM 771 O O . ILE A 1 95 ? 9.5 -30.062 1.088 1 98.75 95 ILE A O 1
ATOM 775 N N . ASP A 1 96 ? 9.594 -28.156 2.258 1 98.81 96 ASP A N 1
ATOM 776 C CA . ASP A 1 96 ? 8.508 -28.531 3.162 1 98.81 96 ASP A CA 1
ATOM 777 C C . ASP A 1 96 ? 7.227 -28.828 2.391 1 98.81 96 ASP A C 1
ATOM 779 O O . ASP A 1 96 ? 6.543 -29.812 2.668 1 98.81 96 ASP A O 1
ATOM 783 N N . ALA A 1 97 ? 6.902 -28 1.44 1 98.81 97 ALA A N 1
ATOM 784 C CA . ALA A 1 97 ? 5.691 -28.156 0.636 1 98.81 97 ALA A CA 1
ATOM 785 C C . ALA A 1 97 ? 5.719 -29.469 -0.144 1 98.81 97 ALA A C 1
ATOM 787 O O . ALA A 1 97 ? 4.773 -30.25 -0.083 1 98.81 97 ALA A O 1
ATOM 788 N N . LEU A 1 98 ? 6.805 -29.719 -0.825 1 98.75 98 LEU A N 1
ATOM 789 C CA . LEU A 1 98 ? 6.918 -30.922 -1.65 1 98.75 98 LEU A CA 1
ATOM 790 C C . LEU A 1 98 ? 6.895 -32.188 -0.789 1 98.75 98 LEU A C 1
ATOM 792 O O . LEU A 1 98 ? 6.223 -33.156 -1.126 1 98.75 98 LEU A O 1
ATOM 796 N N . GLU A 1 99 ? 7.566 -32.125 0.271 1 98.5 99 GLU A N 1
ATOM 797 C CA . GLU A 1 99 ? 7.68 -33.312 1.126 1 98.5 99 GLU A CA 1
ATOM 798 C C . GLU A 1 99 ? 6.348 -33.625 1.799 1 98.5 99 GLU A C 1
ATOM 800 O O . GLU A 1 99 ? 6.152 -34.75 2.299 1 98.5 99 GLU A O 1
ATOM 805 N N . ASN A 1 100 ? 5.449 -32.688 1.778 1 98.38 100 ASN A N 1
ATOM 806 C CA . ASN A 1 100 ? 4.184 -32.906 2.473 1 98.38 100 ASN A CA 1
ATOM 807 C C . ASN A 1 100 ? 3.002 -32.875 1.504 1 98.38 100 ASN A C 1
ATOM 809 O O . ASN A 1 100 ? 1.855 -32.688 1.919 1 98.38 100 ASN A O 1
ATOM 813 N N . GLY A 1 101 ? 3.262 -32.938 0.202 1 98.12 101 GLY A N 1
ATOM 814 C CA . GLY A 1 101 ? 2.238 -33.281 -0.771 1 98.12 101 GLY A CA 1
ATOM 815 C C . GLY A 1 101 ? 1.569 -32.094 -1.39 1 98.12 101 GLY A C 1
ATOM 816 O O . GLY A 1 101 ? 0.534 -32.219 -2.047 1 98.12 101 GLY A O 1
ATOM 817 N N . ALA A 1 102 ? 2.102 -30.891 -1.183 1 98.88 102 ALA A N 1
ATOM 818 C CA . ALA A 1 102 ? 1.571 -29.703 -1.855 1 98.88 102 ALA A CA 1
ATOM 819 C C . ALA A 1 102 ? 1.75 -29.812 -3.367 1 98.88 102 ALA A C 1
ATOM 821 O O . ALA A 1 102 ? 2.596 -30.562 -3.85 1 98.88 102 ALA A O 1
ATOM 822 N N . ILE A 1 103 ? 0.878 -29.156 -4.098 1 98.88 103 ILE A N 1
ATOM 823 C CA . ILE A 1 103 ? 1.083 -28.953 -5.531 1 98.88 103 ILE A CA 1
ATOM 824 C C . ILE A 1 103 ? 2.051 -27.797 -5.754 1 98.88 103 ILE A C 1
ATOM 826 O O . ILE A 1 103 ? 1.722 -26.641 -5.473 1 98.88 103 ILE A O 1
ATOM 830 N N . VAL A 1 104 ? 3.262 -28.094 -6.195 1 98.94 104 VAL A N 1
ATOM 831 C CA . VAL A 1 104 ? 4.285 -27.062 -6.367 1 98.94 104 VAL A CA 1
ATOM 832 C C . VAL A 1 104 ? 4.605 -26.906 -7.852 1 98.94 104 VAL A C 1
ATOM 834 O O . VAL A 1 104 ? 4.977 -27.875 -8.523 1 98.94 104 VAL A O 1
ATOM 837 N N . ASN A 1 105 ? 4.406 -25.734 -8.414 1 98.94 105 ASN A N 1
ATOM 838 C CA . ASN A 1 105 ? 4.77 -25.422 -9.789 1 98.94 105 ASN A CA 1
ATOM 839 C C . ASN A 1 105 ? 6.078 -24.641 -9.867 1 98.94 105 ASN A C 1
ATOM 841 O O . ASN A 1 105 ? 6.191 -23.562 -9.305 1 98.94 105 ASN A O 1
ATOM 845 N N . ILE A 1 106 ? 7.027 -25.141 -10.578 1 98.88 106 ILE A N 1
ATOM 846 C CA . ILE A 1 106 ? 8.328 -24.516 -10.742 1 98.88 106 ILE A CA 1
ATOM 847 C C . ILE A 1 106 ? 8.172 -23.203 -11.5 1 98.88 106 ILE A C 1
ATOM 849 O O . ILE A 1 106 ? 7.582 -23.156 -12.586 1 98.88 106 ILE A O 1
ATOM 853 N N . GLU A 1 107 ? 8.688 -22.172 -10.883 1 98.44 107 GLU A N 1
ATOM 854 C CA . GLU A 1 107 ? 8.602 -20.828 -11.461 1 98.44 107 GLU A CA 1
ATOM 855 C C . GLU A 1 107 ? 9.977 -20.312 -11.883 1 98.44 107 GLU A C 1
ATOM 857 O O . GLU A 1 107 ? 10.094 -19.578 -12.859 1 98.44 107 GLU A O 1
ATOM 862 N N . THR A 1 108 ? 11.039 -20.625 -11.109 1 98.19 108 THR A N 1
ATOM 863 C CA . THR A 1 108 ? 12.375 -20.094 -11.336 1 98.19 108 THR A CA 1
ATOM 864 C C . THR A 1 108 ? 13.391 -21.219 -11.523 1 98.19 108 THR A C 1
ATOM 866 O O . THR A 1 108 ? 13.148 -22.359 -11.102 1 98.19 108 THR A O 1
ATOM 869 N N . LYS A 1 109 ? 14.531 -20.906 -12.109 1 97.88 109 LYS A N 1
ATOM 870 C CA . LYS A 1 109 ? 15.578 -21.891 -12.352 1 97.88 109 LYS A CA 1
ATOM 871 C C . LYS A 1 109 ? 16.188 -22.391 -11.031 1 97.88 109 LYS A C 1
ATOM 873 O O . LYS A 1 109 ? 16.562 -23.547 -10.922 1 97.88 109 LYS A O 1
ATOM 878 N N . ARG A 1 110 ? 16.234 -21.5 -10.031 1 97.5 110 ARG A N 1
ATOM 879 C CA . ARG A 1 110 ? 16.828 -21.891 -8.758 1 97.5 110 ARG A CA 1
ATOM 880 C C . ARG A 1 110 ? 16 -23 -8.102 1 97.5 110 ARG A C 1
ATOM 882 O O . ARG A 1 110 ? 16.547 -23.844 -7.379 1 97.5 110 ARG A O 1
ATOM 889 N N . GLU A 1 111 ? 14.758 -23.016 -8.289 1 98.56 111 GLU A N 1
ATOM 890 C CA . GLU A 1 111 ? 13.891 -24.031 -7.707 1 98.56 111 GLU A CA 1
ATOM 891 C C . GLU A 1 111 ? 14.219 -25.422 -8.266 1 98.56 111 GLU A C 1
ATOM 893 O O . GLU A 1 111 ? 14.086 -26.422 -7.562 1 98.56 111 GLU A O 1
ATOM 898 N N . ILE A 1 112 ? 14.625 -25.453 -9.523 1 98.56 112 ILE A N 1
ATOM 899 C CA . ILE A 1 112 ? 15.031 -26.719 -10.117 1 98.56 112 ILE A CA 1
ATOM 900 C C . ILE A 1 112 ? 16.25 -27.25 -9.383 1 98.56 112 ILE A C 1
ATOM 902 O O . ILE A 1 112 ? 16.344 -28.453 -9.102 1 98.56 112 ILE A O 1
ATOM 906 N N . GLU A 1 113 ? 17.156 -26.312 -9.047 1 97.75 113 GLU A N 1
ATOM 907 C CA . GLU A 1 113 ? 18.328 -26.719 -8.289 1 97.75 113 GLU A CA 1
ATOM 908 C C . GLU A 1 113 ? 17.938 -27.25 -6.906 1 97.75 113 GLU A C 1
ATOM 910 O O . GLU A 1 113 ? 18.562 -28.188 -6.398 1 97.75 113 GLU A O 1
ATOM 915 N N . TRP A 1 114 ? 16.938 -26.688 -6.316 1 98.44 114 TRP A N 1
ATOM 916 C CA . TRP A 1 114 ? 16.5 -27.062 -4.973 1 98.44 114 TRP A CA 1
ATOM 917 C C . TRP A 1 114 ? 15.945 -28.484 -4.949 1 98.44 114 TRP A C 1
ATOM 919 O O . TRP A 1 114 ? 15.891 -29.109 -3.891 1 98.44 114 TRP A O 1
ATOM 929 N N . LEU A 1 115 ? 15.531 -29.016 -6.082 1 98.56 115 LEU A N 1
ATOM 930 C CA . LEU A 1 115 ? 14.969 -30.359 -6.16 1 98.56 115 LEU A CA 1
ATOM 931 C C . LEU A 1 115 ? 15.984 -31.406 -5.723 1 98.56 115 LEU A C 1
ATOM 933 O O . LEU A 1 115 ? 15.617 -32.438 -5.18 1 98.56 115 LEU A O 1
ATOM 937 N N . ASN A 1 116 ? 17.234 -31.078 -5.93 1 97.5 116 ASN A N 1
ATOM 938 C CA . ASN A 1 116 ? 18.312 -32 -5.566 1 97.5 116 ASN A CA 1
ATOM 939 C C . ASN A 1 116 ? 18.406 -32.156 -4.051 1 97.5 116 ASN A C 1
ATOM 941 O O . ASN A 1 116 ? 19.062 -33.094 -3.568 1 97.5 116 ASN A O 1
ATOM 945 N N . SER A 1 117 ? 17.766 -31.312 -3.312 1 97.5 117 SER A N 1
ATOM 946 C CA . SER A 1 117 ? 17.859 -31.344 -1.855 1 97.5 117 SER A CA 1
ATOM 947 C C . SER A 1 117 ? 16.734 -32.188 -1.251 1 97.5 117 SER A C 1
ATOM 949 O O . SER A 1 117 ? 16.703 -32.406 -0.037 1 97.5 117 SER A O 1
ATOM 951 N N . LEU A 1 118 ? 15.875 -32.719 -2.043 1 98 118 LEU A N 1
ATOM 952 C CA . LEU A 1 118 ? 14.766 -33.531 -1.559 1 98 118 LEU A CA 1
ATOM 953 C C . LEU A 1 118 ? 15.25 -34.906 -1.099 1 98 118 LEU A C 1
ATOM 955 O O . LEU A 1 118 ? 16.281 -35.406 -1.568 1 98 118 LEU A O 1
ATOM 959 N N . ASN A 1 119 ? 14.523 -35.5 -0.198 1 97 119 ASN A N 1
ATOM 960 C CA . ASN A 1 119 ? 14.828 -36.875 0.271 1 97 119 ASN A CA 1
ATOM 961 C C . ASN A 1 119 ? 14.852 -37.875 -0.878 1 97 119 ASN A C 1
ATOM 963 O O . ASN A 1 119 ? 13.82 -38.156 -1.478 1 97 119 ASN A O 1
ATOM 967 N N . ALA A 1 120 ? 15.93 -38.531 -1.106 1 94.62 120 ALA A N 1
ATOM 968 C CA . ALA A 1 120 ? 16.156 -39.375 -2.268 1 94.62 120 ALA A CA 1
ATOM 969 C C . ALA A 1 120 ? 15.406 -40.688 -2.131 1 94.62 120 ALA A C 1
ATOM 971 O O . ALA A 1 120 ? 15.234 -41.438 -3.109 1 94.62 120 ALA A O 1
ATOM 972 N N . SER A 1 121 ? 14.992 -40.969 -0.963 1 96.81 121 SER A N 1
ATOM 973 C CA . SER A 1 121 ? 14.305 -42.25 -0.727 1 96.81 121 SER A CA 1
ATOM 974 C C . SER A 1 121 ? 12.828 -42.156 -1.086 1 96.81 121 SER A C 1
ATOM 976 O O . SER A 1 121 ? 12.117 -43.156 -1.094 1 96.81 121 SER A O 1
ATOM 978 N N . LYS A 1 122 ? 12.398 -41 -1.367 1 97.88 122 LYS A N 1
ATOM 979 C CA . LYS A 1 122 ? 11 -40.75 -1.726 1 97.88 122 LYS A CA 1
ATOM 980 C C . LYS A 1 122 ? 10.883 -40.219 -3.15 1 97.88 122 LYS A C 1
ATOM 982 O O . LYS A 1 122 ? 11.891 -39.875 -3.771 1 97.88 122 LYS A O 1
ATOM 987 N N . HIS A 1 123 ? 9.68 -40.312 -3.689 1 98 123 HIS A N 1
ATOM 988 C CA . HIS A 1 123 ? 9.391 -39.781 -5.02 1 98 123 HIS A CA 1
ATOM 989 C C . HIS A 1 123 ? 8.461 -38.562 -4.945 1 98 123 HIS A C 1
ATOM 991 O O . HIS A 1 123 ? 7.516 -38.562 -4.152 1 98 123 HIS A O 1
ATOM 997 N N . TYR A 1 124 ? 8.719 -37.594 -5.688 1 98.31 124 TYR A N 1
ATOM 998 C CA . TYR A 1 124 ? 7.98 -36.344 -5.641 1 98.31 124 TYR A CA 1
ATOM 999 C C . TYR A 1 124 ? 7.445 -35.969 -7.02 1 98.31 124 TYR A C 1
ATOM 1001 O O . TYR A 1 124 ? 8.102 -36.219 -8.031 1 98.31 124 TYR A O 1
ATOM 1009 N N . ASN A 1 125 ? 6.254 -35.469 -7.102 1 98.12 125 ASN A N 1
ATOM 1010 C CA . ASN A 1 125 ? 5.629 -34.906 -8.305 1 98.12 125 ASN A CA 1
ATOM 1011 C C . ASN A 1 125 ? 5.641 -33.375 -8.297 1 98.12 125 ASN A C 1
ATOM 1013 O O . ASN A 1 125 ? 5.383 -32.75 -7.266 1 98.12 125 ASN A O 1
ATOM 1017 N N . ILE A 1 126 ? 5.961 -32.781 -9.375 1 98.75 126 ILE A N 1
ATOM 1018 C CA . ILE A 1 126 ? 5.98 -31.312 -9.445 1 98.75 126 ILE A CA 1
ATOM 1019 C C . ILE A 1 126 ? 5.32 -30.859 -10.742 1 98.75 126 ILE A C 1
ATOM 1021 O O . ILE A 1 126 ? 5.07 -31.656 -11.641 1 98.75 126 ILE A O 1
ATOM 1025 N N . GLY A 1 127 ? 4.926 -29.625 -10.789 1 98.81 127 GLY A N 1
ATOM 1026 C CA . GLY A 1 127 ? 4.527 -28.938 -12.008 1 98.81 127 GLY A CA 1
ATOM 1027 C C . GLY A 1 127 ? 5.52 -27.891 -12.461 1 98.81 127 GLY A C 1
ATOM 1028 O O . GLY A 1 127 ? 6.535 -27.656 -11.797 1 98.81 127 GLY A O 1
ATOM 1029 N N . ILE A 1 128 ? 5.273 -27.312 -13.594 1 98.88 128 ILE A N 1
ATOM 1030 C CA . ILE A 1 128 ? 6.09 -26.234 -14.133 1 98.88 128 ILE A CA 1
ATOM 1031 C C . ILE A 1 128 ? 5.191 -25.172 -14.781 1 98.88 128 ILE A C 1
ATOM 1033 O O . ILE A 1 128 ? 4.16 -25.516 -15.375 1 98.88 128 ILE A O 1
ATOM 1037 N N . ARG A 1 129 ? 5.508 -23.922 -14.578 1 98.75 129 ARG A N 1
ATOM 1038 C CA . ARG A 1 129 ? 4.73 -22.859 -15.211 1 98.75 129 ARG A CA 1
ATOM 1039 C C . ARG A 1 129 ? 5.242 -22.578 -16.625 1 98.75 129 ARG A C 1
ATOM 1041 O O . ARG A 1 129 ? 6.441 -22.391 -16.828 1 98.75 129 ARG A O 1
ATOM 1048 N N . LEU A 1 130 ? 4.332 -22.609 -17.562 1 98.62 130 LEU A N 1
ATOM 1049 C CA . LEU A 1 130 ? 4.602 -22.25 -18.953 1 98.62 130 LEU A CA 1
ATOM 1050 C C . LEU A 1 130 ? 4.473 -20.75 -19.156 1 98.62 130 LEU A C 1
ATOM 1052 O O . LEU A 1 130 ? 3.533 -20.125 -18.656 1 98.62 130 LEU A O 1
ATOM 1056 N N . ASN A 1 131 ? 5.461 -20.172 -19.781 1 98 131 ASN A N 1
ATOM 1057 C CA . ASN A 1 131 ? 5.359 -18.766 -20.156 1 98 131 ASN A CA 1
ATOM 1058 C C . ASN A 1 131 ? 4.363 -18.547 -21.297 1 98 131 ASN A C 1
ATOM 1060 O O . ASN A 1 131 ? 4.418 -19.25 -22.297 1 98 131 ASN A O 1
ATOM 1064 N N . VAL A 1 132 ? 3.469 -17.688 -21.109 1 96.75 132 VAL A N 1
ATOM 1065 C CA . VAL A 1 132 ? 2.43 -17.406 -22.094 1 96.75 132 VAL A CA 1
ATOM 1066 C C . VAL A 1 132 ? 2.473 -15.945 -22.5 1 96.75 132 VAL A C 1
ATOM 1068 O O . VAL A 1 132 ? 2.279 -15.055 -21.672 1 96.75 132 VAL A O 1
ATOM 1071 N N . ASP A 1 133 ? 2.676 -15.648 -23.75 1 95.62 133 ASP A N 1
ATOM 1072 C CA . ASP A 1 133 ? 2.605 -14.312 -24.328 1 95.62 133 ASP A CA 1
ATOM 1073 C C . ASP A 1 133 ? 1.246 -14.062 -24.984 1 95.62 133 ASP A C 1
ATOM 1075 O O . ASP A 1 133 ? 0.956 -14.609 -26.047 1 95.62 133 ASP A O 1
ATOM 1079 N N . ILE A 1 134 ? 0.485 -13.219 -24.375 1 96.88 134 ILE A N 1
ATOM 1080 C CA . ILE A 1 134 ? -0.887 -13.023 -24.844 1 96.88 134 ILE A CA 1
ATOM 1081 C C . ILE A 1 134 ? -0.881 -12.438 -26.25 1 96.88 134 ILE A C 1
ATOM 1083 O O . ILE A 1 134 ? -1.739 -12.773 -27.078 1 96.88 134 ILE A O 1
ATOM 1087 N N . THR A 1 135 ? 0.093 -11.594 -26.547 1 94.81 135 THR A N 1
ATOM 1088 C CA . THR A 1 135 ? 0.175 -10.984 -27.875 1 94.81 135 THR A CA 1
ATOM 1089 C C . THR A 1 135 ? 0.339 -12.055 -28.953 1 94.81 135 THR A C 1
ATOM 1091 O O . THR A 1 135 ? -0.163 -11.906 -30.062 1 94.81 135 THR A O 1
ATOM 1094 N N . LEU A 1 136 ? 0.944 -13.125 -28.609 1 93.75 136 LEU A N 1
ATOM 1095 C CA . LEU A 1 136 ? 1.215 -14.188 -29.578 1 93.75 136 LEU A CA 1
ATOM 1096 C C . LEU A 1 136 ? 0.014 -15.117 -29.719 1 93.75 136 LEU A C 1
ATOM 1098 O O . LEU A 1 136 ? -0.359 -15.5 -30.828 1 93.75 136 LEU A O 1
ATOM 1102 N N . ILE A 1 137 ? -0.66 -15.43 -28.609 1 95.25 137 ILE A N 1
ATOM 1103 C CA . ILE A 1 137 ? -1.614 -16.531 -28.672 1 95.25 137 ILE A CA 1
ATOM 1104 C C . ILE A 1 137 ? -3.029 -15.984 -28.828 1 95.25 137 ILE A C 1
ATOM 1106 O O . ILE A 1 137 ? -3.936 -16.688 -29.266 1 95.25 137 ILE A O 1
ATOM 1110 N N . SER A 1 138 ? -3.209 -14.773 -28.391 1 96.44 138 SER A N 1
ATOM 1111 C CA . SER A 1 138 ? -4.516 -14.125 -28.422 1 96.44 138 SER A CA 1
ATOM 1112 C C . SER A 1 138 ? -4.383 -12.609 -28.516 1 96.44 138 SER A C 1
ATOM 1114 O O . SER A 1 138 ? -4.746 -11.898 -27.578 1 96.44 138 SER A O 1
ATOM 1116 N N . PRO A 1 139 ? -4.008 -12.062 -29.641 1 95.38 139 PRO A N 1
ATOM 1117 C CA . PRO A 1 139 ? -3.689 -10.633 -29.766 1 95.38 139 PRO A CA 1
ATOM 1118 C C . PRO A 1 139 ? -4.859 -9.734 -29.391 1 95.38 139 PRO A C 1
ATOM 1120 O O . PRO A 1 139 ? -4.656 -8.656 -28.812 1 95.38 139 PRO A O 1
ATOM 1123 N N . GLU A 1 140 ? -6.086 -10.141 -29.625 1 95.19 140 GLU A N 1
ATOM 1124 C CA . GLU A 1 140 ? -7.266 -9.32 -29.359 1 95.19 140 GLU A CA 1
ATOM 1125 C C . GLU A 1 140 ? -7.508 -9.164 -27.859 1 95.19 140 GLU A C 1
ATOM 1127 O O . GLU A 1 140 ? -8.25 -8.273 -27.438 1 95.19 140 GLU A O 1
ATOM 1132 N N . ASP A 1 141 ? -6.82 -10 -27.078 1 95.94 141 ASP A N 1
ATOM 1133 C CA . ASP A 1 141 ? -7.059 -10.008 -25.641 1 95.94 141 ASP A CA 1
ATOM 1134 C C . ASP A 1 141 ? -5.895 -9.367 -24.891 1 95.94 141 ASP A C 1
ATOM 1136 O O . ASP A 1 141 ? -5.883 -9.344 -23.656 1 95.94 141 ASP A O 1
ATOM 1140 N N . ALA A 1 142 ? -4.902 -8.828 -25.609 1 94.12 142 ALA A N 1
ATOM 1141 C CA . ALA A 1 142 ? -3.693 -8.273 -25 1 94.12 142 ALA A CA 1
ATOM 1142 C C . ALA A 1 142 ? -3.98 -6.934 -24.328 1 94.12 142 ALA A C 1
ATOM 1144 O O . ALA A 1 142 ? -4.848 -6.18 -24.781 1 94.12 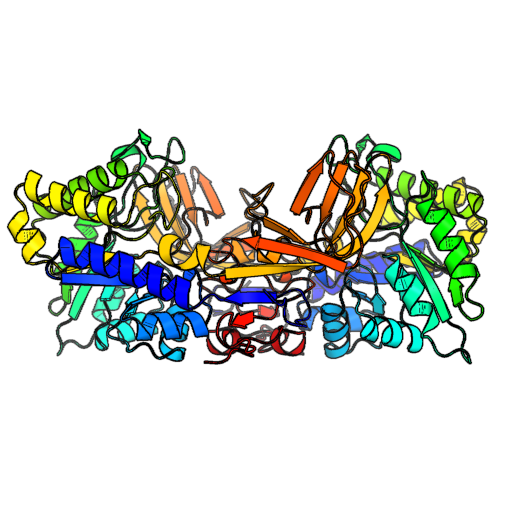142 ALA A O 1
ATOM 1145 N N . LYS A 1 143 ? -3.408 -6.637 -23.188 1 88.5 143 LYS A N 1
ATOM 1146 C CA . LYS A 1 143 ? -3.539 -5.379 -22.469 1 88.5 143 LYS A CA 1
ATOM 1147 C C . LYS A 1 143 ? -2.824 -4.246 -23.188 1 88.5 143 LYS A C 1
ATOM 1149 O O . LYS A 1 143 ? -3.254 -3.09 -23.125 1 88.5 143 LYS A O 1
ATOM 1154 N N . HIS A 1 144 ? -1.657 -4.59 -23.797 1 86.69 144 HIS A N 1
ATOM 1155 C CA . HIS A 1 144 ? -0.834 -3.678 -24.594 1 86.69 144 HIS A CA 1
ATOM 1156 C C . HIS A 1 144 ? -0.168 -4.402 -25.75 1 86.69 144 HIS A C 1
ATOM 1158 O O . HIS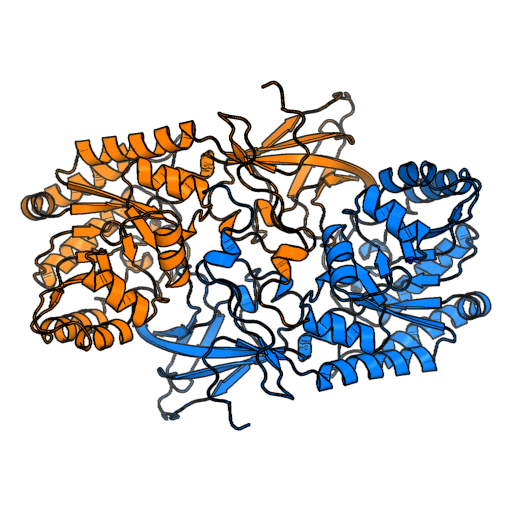 A 1 144 ? -0.296 -5.621 -25.891 1 86.69 144 HIS A O 1
ATOM 1164 N N . ASP A 1 145 ? 0.475 -3.656 -26.703 1 81.69 145 ASP A N 1
ATOM 1165 C CA . ASP A 1 145 ? 1.068 -4.219 -27.922 1 81.69 145 ASP A CA 1
ATOM 1166 C C . ASP A 1 145 ? 2.086 -5.305 -27.578 1 81.69 145 ASP A C 1
ATOM 1168 O O . ASP A 1 145 ? 2.186 -6.309 -28.281 1 81.69 145 ASP A O 1
ATOM 1172 N N . LYS A 1 146 ? 2.939 -5.141 -26.656 1 82.5 146 LYS A N 1
ATOM 1173 C CA . LYS A 1 146 ? 3.908 -6.145 -26.234 1 82.5 146 LYS A CA 1
ATOM 1174 C C . LYS A 1 146 ? 3.576 -6.672 -24.844 1 82.5 146 LYS A C 1
ATOM 1176 O O . LYS A 1 146 ? 4.359 -6.5 -23.906 1 82.5 146 LYS A O 1
ATOM 1181 N N . ASP A 1 147 ? 2.389 -7.566 -24.828 1 92.62 147 ASP A N 1
ATOM 1182 C CA . ASP A 1 147 ? 1.891 -8.125 -23.578 1 92.62 147 ASP A CA 1
ATOM 1183 C C . ASP A 1 147 ? 2.57 -9.461 -23.266 1 92.62 147 ASP A C 1
ATOM 1185 O O . ASP A 1 147 ? 1.903 -10.492 -23.156 1 92.62 147 ASP A O 1
ATOM 1189 N N . ASP A 1 148 ? 3.863 -9.422 -23.141 1 93.88 148 ASP A N 1
ATOM 1190 C CA . ASP A 1 148 ? 4.684 -10.562 -22.75 1 93.88 148 ASP A CA 1
ATOM 1191 C C . ASP A 1 148 ? 4.566 -10.836 -21.25 1 93.88 148 ASP A C 1
ATOM 1193 O O . ASP A 1 148 ? 3.826 -10.141 -20.547 1 93.88 148 ASP A O 1
ATOM 1197 N N . SER A 1 149 ? 5.18 -11.922 -20.859 1 96.06 149 SER A N 1
ATOM 1198 C CA . SER A 1 149 ? 5.137 -12.281 -19.453 1 96.06 149 SER A CA 1
ATOM 1199 C C . SER A 1 149 ? 6.539 -12.531 -18.906 1 96.06 149 SER A C 1
ATOM 1201 O O . SER A 1 149 ? 7.391 -13.094 -19.594 1 96.06 149 SER A O 1
ATOM 1203 N N . ARG A 1 150 ? 6.715 -12.156 -17.672 1 96.19 150 ARG A N 1
ATOM 1204 C CA . ARG A 1 150 ? 7.98 -12.438 -17 1 96.19 150 ARG A CA 1
ATOM 1205 C C . ARG A 1 150 ? 7.938 -13.781 -16.281 1 96.19 150 ARG A C 1
ATOM 1207 O O . ARG A 1 150 ? 8.922 -14.195 -15.672 1 96.19 150 ARG A O 1
ATOM 1214 N N . PHE A 1 151 ? 6.777 -14.477 -16.312 1 97.94 151 PHE A N 1
ATOM 1215 C CA . PHE A 1 151 ? 6.598 -15.664 -15.492 1 97.94 151 PHE A CA 1
ATOM 1216 C C . PHE A 1 151 ? 6.711 -16.922 -16.344 1 97.94 151 PHE A C 1
ATOM 1218 O O . PHE A 1 151 ? 6.281 -16.953 -17.5 1 97.94 151 PHE A O 1
ATOM 1225 N N . GLY A 1 152 ? 7.258 -17.969 -15.688 1 98.06 152 GLY A N 1
ATOM 1226 C CA . GLY A 1 152 ? 7.324 -19.281 -16.312 1 98.06 152 GLY A CA 1
ATOM 1227 C C . GLY A 1 152 ? 8.469 -19.406 -17.297 1 98.06 152 GLY A C 1
ATOM 1228 O O . GLY A 1 152 ? 9.352 -18.547 -17.359 1 98.06 152 GLY A O 1
ATOM 1229 N N . PHE A 1 153 ? 8.516 -20.531 -18.016 1 98.56 153 PHE A N 1
ATOM 1230 C CA . PHE A 1 153 ? 9.555 -20.859 -18.984 1 98.56 153 PHE A CA 1
ATOM 1231 C C . PHE A 1 153 ? 9.008 -20.828 -20.406 1 98.56 153 PHE A C 1
ATOM 1233 O O . PHE A 1 153 ? 7.98 -21.438 -20.688 1 98.56 153 PHE A O 1
ATOM 1240 N N . SER A 1 154 ? 9.688 -20.125 -21.25 1 97.81 154 SER A N 1
ATOM 1241 C CA . SER A 1 154 ? 9.195 -19.922 -22.609 1 97.81 154 SER A CA 1
ATOM 1242 C C . SER A 1 154 ? 9.461 -21.141 -23.484 1 97.81 154 SER A C 1
ATOM 1244 O O . SER A 1 154 ? 10.57 -21.672 -23.5 1 97.81 154 SER A O 1
ATOM 1246 N N . ALA A 1 155 ? 8.453 -21.531 -24.203 1 97.06 155 ALA A N 1
ATOM 1247 C CA . ALA A 1 155 ? 8.594 -22.625 -25.172 1 97.06 155 ALA A CA 1
ATOM 1248 C C . ALA A 1 155 ? 9.008 -22.094 -26.531 1 97.06 155 ALA A C 1
ATOM 1250 O O . ALA A 1 155 ? 9.266 -22.875 -27.453 1 97.06 155 ALA A O 1
ATOM 1251 N N . GLU A 1 156 ? 9.062 -20.734 -26.656 1 93.5 156 GLU A N 1
ATOM 1252 C CA . GLU A 1 156 ? 9.438 -20.109 -27.922 1 93.5 156 GLU A CA 1
ATOM 1253 C C . GLU A 1 156 ? 10.945 -20.109 -28.109 1 93.5 156 GLU A C 1
ATOM 1255 O O . GLU A 1 156 ? 11.438 -19.875 -29.219 1 93.5 156 GLU A O 1
ATOM 1260 N N . ASN A 1 157 ? 11.609 -20.328 -27.094 1 93.75 157 ASN A N 1
ATOM 1261 C CA . ASN A 1 157 ? 13.055 -20.516 -27.125 1 93.75 157 ASN A CA 1
ATOM 1262 C C . ASN A 1 157 ? 13.469 -21.766 -26.344 1 93.75 157 ASN A C 1
ATOM 1264 O O . ASN A 1 157 ? 12.703 -22.734 -26.25 1 93.75 157 ASN A O 1
ATOM 1268 N N . GLU A 1 158 ? 14.711 -21.828 -25.781 1 94.88 158 GLU A N 1
ATOM 1269 C CA . GLU A 1 158 ? 15.219 -23.062 -25.203 1 94.88 158 GLU A CA 1
ATOM 1270 C C . GLU A 1 158 ? 14.906 -23.172 -23.719 1 94.88 158 GLU A C 1
ATOM 1272 O O . GLU A 1 158 ? 15.172 -24.188 -23.094 1 94.88 158 GLU A O 1
ATOM 1277 N N . GLU A 1 159 ? 14.32 -22.141 -23.172 1 97.38 159 GLU A N 1
ATOM 1278 C CA . GLU A 1 159 ? 14.148 -22.094 -21.719 1 97.38 159 GLU A CA 1
ATOM 1279 C C . GLU A 1 159 ? 13.305 -23.25 -21.219 1 97.38 159 GLU A C 1
ATOM 1281 O O . GLU A 1 159 ? 13.688 -23.938 -20.266 1 97.38 159 GLU A O 1
ATOM 1286 N N . PHE A 1 160 ? 12.156 -23.484 -21.828 1 98.5 160 PHE A N 1
ATOM 1287 C CA . PHE A 1 160 ? 11.25 -24.531 -21.391 1 98.5 160 PHE A CA 1
ATOM 1288 C C . PHE A 1 160 ? 11.883 -25.906 -21.594 1 98.5 160 PHE A C 1
ATOM 1290 O O . PHE A 1 160 ? 11.859 -26.75 -20.688 1 98.5 160 PHE A O 1
ATOM 1297 N N . GLU A 1 161 ? 12.438 -26.141 -22.734 1 98.19 161 GLU A N 1
ATOM 1298 C CA . GLU A 1 161 ? 13.086 -27.406 -23.062 1 98.19 161 GLU A CA 1
ATOM 1299 C C . GLU A 1 161 ? 14.219 -27.703 -22.078 1 98.19 161 GLU A C 1
ATOM 1301 O O . GLU A 1 161 ? 14.367 -28.844 -21.625 1 98.19 161 GLU A O 1
ATOM 1306 N N . GLN A 1 162 ? 15.016 -26.688 -21.828 1 98.25 162 GLN A N 1
ATOM 1307 C CA . GLN A 1 162 ? 16.125 -26.859 -20.906 1 98.25 162 GLN A CA 1
ATOM 1308 C C . GLN A 1 162 ? 15.641 -27.203 -19.5 1 98.25 162 GLN A C 1
ATOM 1310 O O . GLN A 1 162 ? 16.234 -28.031 -18.797 1 98.25 162 GLN A O 1
ATOM 1315 N N . ALA A 1 163 ? 14.609 -26.562 -19.062 1 98.56 163 ALA A N 1
ATOM 1316 C CA . ALA A 1 163 ? 14.023 -26.859 -17.766 1 98.56 163 ALA A CA 1
ATOM 1317 C C . ALA A 1 163 ? 13.531 -28.297 -17.688 1 98.56 163 ALA A C 1
ATOM 1319 O O . ALA A 1 163 ? 13.781 -29 -16.719 1 98.56 163 ALA A O 1
ATOM 1320 N N . LEU A 1 164 ? 12.859 -28.766 -18.75 1 98.5 164 LEU A N 1
ATOM 1321 C CA . LEU A 1 164 ? 12.367 -30.125 -18.812 1 98.5 164 LEU A CA 1
ATOM 1322 C C . LEU A 1 164 ? 13.508 -31.125 -18.688 1 98.5 164 LEU A C 1
ATOM 1324 O O . LEU A 1 164 ? 13.414 -32.094 -17.922 1 98.5 164 LEU A O 1
ATOM 1328 N N . LYS A 1 165 ? 14.555 -30.844 -19.422 1 98.25 165 LYS A N 1
ATOM 1329 C CA . LYS A 1 165 ? 15.711 -31.734 -19.422 1 98.25 165 LYS A CA 1
ATOM 1330 C C . LYS A 1 165 ? 16.328 -31.828 -18.016 1 98.25 165 LYS A C 1
ATOM 1332 O O . LYS A 1 165 ? 16.656 -32.906 -17.547 1 98.25 165 LYS A O 1
ATOM 1337 N N . LYS A 1 166 ? 16.453 -30.688 -17.391 1 98.31 166 LYS A N 1
ATOM 1338 C CA . LYS A 1 166 ? 17.047 -30.656 -16.047 1 98.31 166 LYS A CA 1
ATOM 1339 C C . LYS A 1 166 ? 16.172 -31.406 -15.055 1 98.31 166 LYS A C 1
ATOM 1341 O O . LYS A 1 166 ? 16.672 -32.156 -14.227 1 98.31 166 LYS A O 1
ATOM 1346 N N . ILE A 1 167 ? 14.883 -31.25 -15.078 1 98.38 167 ILE A N 1
ATOM 1347 C CA . ILE A 1 167 ? 13.969 -31.906 -14.156 1 98.38 167 ILE A CA 1
ATOM 1348 C C . ILE A 1 167 ? 14.008 -33.406 -14.383 1 98.38 167 ILE A C 1
ATOM 1350 O O . ILE A 1 167 ? 14.047 -34.188 -13.43 1 98.38 167 ILE A O 1
ATOM 1354 N N . LYS A 1 168 ? 14.055 -33.844 -15.648 1 97.25 168 LYS A N 1
ATOM 1355 C CA . LYS A 1 168 ? 14.062 -35.25 -16.016 1 97.25 168 LYS A CA 1
ATOM 1356 C C . LYS A 1 168 ? 15.32 -35.938 -15.492 1 97.25 168 LYS A C 1
ATOM 1358 O O . LYS A 1 168 ? 15.312 -37.156 -15.258 1 97.25 168 LYS A O 1
ATOM 1363 N N . SER A 1 169 ? 16.344 -35.156 -15.289 1 97.31 169 SER A N 1
ATOM 1364 C CA . SER A 1 169 ? 17.625 -35.719 -14.852 1 97.31 169 SER A CA 1
ATOM 1365 C C . SER A 1 169 ? 17.609 -36.062 -13.359 1 97.31 169 SER A C 1
ATOM 1367 O O . SER A 1 169 ? 18.5 -36.719 -12.859 1 97.31 169 SER A O 1
ATOM 1369 N N . ILE A 1 170 ? 16.625 -35.625 -12.656 1 97.38 170 ILE A N 1
ATOM 1370 C CA . ILE A 1 170 ? 16.5 -35.875 -11.227 1 97.38 170 ILE A CA 1
ATOM 1371 C C . ILE A 1 170 ? 15.656 -37.125 -11 1 97.38 170 ILE A C 1
ATOM 1373 O O . ILE A 1 170 ? 14.438 -37.094 -11.164 1 97.38 170 ILE A O 1
ATOM 1377 N N . SER A 1 171 ? 16.188 -38.188 -10.562 1 95.56 171 SER A N 1
ATOM 1378 C CA . SER A 1 171 ? 15.641 -39.531 -10.641 1 95.56 171 SER A CA 1
ATOM 1379 C C . SER A 1 171 ? 14.383 -39.688 -9.789 1 95.56 171 SER A C 1
ATOM 1381 O O . SER A 1 171 ? 13.492 -40.469 -10.109 1 95.56 171 SER A O 1
ATOM 1383 N N . ASN A 1 172 ? 14.32 -38.969 -8.656 1 97.38 172 ASN A N 1
ATOM 1384 C CA . ASN A 1 172 ? 13.188 -39.156 -7.754 1 97.38 172 ASN A CA 1
ATOM 1385 C C . ASN A 1 172 ? 12.125 -38.094 -7.926 1 97.38 172 ASN A C 1
ATOM 1387 O O . ASN A 1 172 ? 11.344 -37.844 -7.012 1 97.38 172 ASN A O 1
ATOM 1391 N N . VAL A 1 173 ? 12.164 -37.375 -9.047 1 98.31 173 VAL A N 1
ATOM 1392 C CA . VAL A 1 173 ? 11.188 -36.312 -9.32 1 98.31 173 VAL A CA 1
ATOM 1393 C C . VAL A 1 173 ? 10.516 -36.562 -10.664 1 98.31 173 VAL A C 1
ATOM 1395 O O . VAL A 1 173 ? 11.18 -36.938 -11.641 1 98.31 173 VAL A O 1
ATOM 1398 N N . THR A 1 174 ? 9.25 -36.406 -10.773 1 98.19 174 THR A N 1
ATOM 1399 C CA . THR A 1 174 ? 8.484 -36.5 -12.008 1 98.19 174 THR A CA 1
ATOM 1400 C C . THR A 1 174 ? 7.727 -35.219 -12.281 1 98.19 174 THR A C 1
ATOM 1402 O O . THR A 1 174 ? 7.055 -34.688 -11.391 1 98.19 174 THR A O 1
ATOM 1405 N N . LEU A 1 175 ? 7.883 -34.719 -13.43 1 98.31 175 LEU A N 1
ATOM 1406 C CA . LEU A 1 175 ? 7.043 -33.625 -13.867 1 98.31 175 LEU A CA 1
ATOM 1407 C C . LEU A 1 175 ? 5.68 -34.125 -14.336 1 98.31 175 LEU A C 1
ATOM 1409 O O . LEU A 1 175 ? 5.586 -34.844 -15.312 1 98.31 175 LEU A O 1
ATOM 1413 N N . ASN A 1 176 ? 4.633 -33.719 -13.672 1 97.06 176 ASN A N 1
ATOM 1414 C CA . ASN A 1 176 ? 3.324 -34.219 -14.078 1 97.06 176 ASN A CA 1
ATOM 1415 C C . ASN A 1 176 ? 2.252 -33.156 -13.969 1 97.06 176 ASN A C 1
ATOM 1417 O O . ASN A 1 176 ? 1.063 -33.469 -13.867 1 97.06 176 ASN A O 1
ATOM 1421 N N . GLY A 1 177 ? 2.629 -31.891 -13.859 1 98.56 177 GLY A N 1
ATOM 1422 C CA . GLY A 1 177 ? 1.699 -30.766 -13.867 1 98.56 177 GLY A CA 1
ATOM 1423 C C . GLY A 1 177 ? 2.143 -29.625 -14.758 1 98.56 177 GLY A C 1
ATOM 1424 O O . GLY A 1 177 ? 3.34 -29.375 -14.906 1 98.56 177 GLY A O 1
ATOM 1425 N N . LEU A 1 178 ? 1.202 -28.906 -15.328 1 98.81 178 LEU A N 1
ATOM 1426 C CA . LEU A 1 178 ? 1.442 -27.719 -16.141 1 98.81 178 LEU A CA 1
ATOM 1427 C C . LEU A 1 178 ? 0.596 -26.547 -15.648 1 98.81 178 LEU A C 1
ATOM 1429 O O . LEU A 1 178 ? -0.619 -26.688 -15.477 1 98.81 178 LEU A O 1
ATOM 1433 N N . HIS A 1 179 ? 1.248 -25.484 -15.289 1 98.88 179 HIS A N 1
ATOM 1434 C CA . HIS A 1 179 ? 0.604 -24.25 -14.867 1 98.88 179 HIS A CA 1
ATOM 1435 C C . HIS A 1 179 ? 0.646 -23.203 -15.984 1 98.88 179 HIS A C 1
ATOM 1437 O O . HIS A 1 179 ? 1.726 -22.828 -16.438 1 98.88 179 HIS A O 1
ATOM 1443 N N . ILE A 1 180 ? -0.512 -22.609 -16.484 1 98.38 180 ILE A N 1
ATOM 1444 C CA . ILE A 1 180 ? -0.559 -21.719 -17.641 1 98.38 180 ILE A CA 1
ATOM 1445 C C . ILE A 1 180 ? -1.321 -20.453 -17.281 1 98.38 180 ILE A C 1
ATOM 1447 O O . ILE A 1 180 ? -2.16 -19.984 -18.062 1 98.38 180 ILE A O 1
ATOM 1451 N N . HIS A 1 181 ? -1.039 -19.812 -16.281 1 97 181 HIS A N 1
ATOM 1452 C CA . HIS A 1 181 ? -1.796 -18.688 -15.742 1 97 181 HIS A CA 1
ATOM 1453 C C . HIS A 1 181 ? -1.451 -17.391 -16.469 1 97 181 HIS A C 1
ATOM 1455 O O . HIS A 1 181 ? -0.28 -17.016 -16.562 1 97 181 HIS A O 1
ATOM 1461 N N . ARG A 1 182 ? -2.457 -16.656 -16.984 1 95.94 182 ARG A N 1
ATOM 1462 C CA . ARG A 1 182 ? -2.412 -15.273 -17.469 1 95.94 182 ARG A CA 1
ATOM 1463 C C . ARG A 1 182 ? -3.75 -14.578 -17.25 1 95.94 182 ARG A C 1
ATOM 1465 O O . ARG A 1 182 ? -4.809 -15.18 -17.422 1 95.94 182 ARG A O 1
ATOM 1472 N N . THR A 1 183 ? -3.674 -13.367 -16.812 1 93.75 183 THR A N 1
ATOM 1473 C CA . THR A 1 183 ? -4.875 -12.539 -16.781 1 93.75 183 THR A CA 1
ATOM 1474 C C . THR A 1 183 ? -4.922 -11.609 -17.984 1 93.75 183 THR A C 1
ATOM 1476 O O . THR A 1 183 ? -4.051 -10.75 -18.156 1 93.75 183 THR A O 1
ATOM 1479 N N . SER A 1 184 ? -5.91 -11.773 -18.797 1 93.81 184 SER A N 1
ATOM 1480 C CA . SER A 1 184 ? -6.047 -10.945 -20 1 93.81 184 SER A CA 1
ATOM 1481 C C . SER A 1 184 ? -6.84 -9.68 -19.703 1 93.81 184 SER A C 1
ATOM 1483 O O . SER A 1 184 ? -7.543 -9.602 -18.688 1 93.81 184 SER A O 1
ATOM 1485 N N . ARG A 1 185 ? -6.691 -8.688 -20.531 1 90.19 185 ARG A N 1
ATOM 1486 C CA . ARG A 1 185 ? -7.461 -7.449 -20.453 1 90.19 185 ARG A CA 1
ATOM 1487 C C . ARG A 1 185 ? -8.961 -7.727 -20.516 1 90.19 185 ARG A C 1
ATOM 1489 O O . ARG A 1 185 ? -9.734 -7.148 -19.766 1 90.19 185 ARG A O 1
ATOM 1496 N N . THR A 1 186 ? -9.352 -8.734 -21.328 1 92.31 186 THR A N 1
ATOM 1497 C CA . THR A 1 186 ? -10.758 -8.93 -21.672 1 92.31 186 THR A CA 1
ATOM 1498 C C . THR A 1 186 ? -11.375 -10.023 -20.797 1 92.31 186 THR A C 1
ATOM 1500 O O . THR A 1 186 ? -12.602 -10.125 -20.688 1 92.31 186 THR A O 1
ATOM 1503 N N . ARG A 1 187 ? -10.617 -10.914 -20.297 1 93.94 187 ARG A N 1
ATOM 1504 C CA . ARG A 1 187 ? -11.086 -12.102 -19.594 1 93.94 187 ARG A CA 1
ATOM 1505 C C . ARG A 1 187 ? -12.117 -12.859 -20.422 1 93.94 187 ARG A C 1
ATOM 1507 O O . ARG A 1 187 ? -13.062 -13.438 -19.859 1 93.94 187 ARG A O 1
ATOM 1514 N N . SER A 1 188 ? -11.922 -12.875 -21.688 1 95.81 188 SER A N 1
ATOM 1515 C CA . SER A 1 188 ? -12.906 -13.43 -22.609 1 95.81 188 SER A CA 1
ATOM 1516 C C . SER A 1 188 ? -12.812 -14.945 -22.672 1 95.81 188 SER A C 1
ATOM 1518 O O . SER A 1 188 ? -11.766 -15.523 -22.359 1 95.81 188 SER A O 1
ATOM 1520 N N . ILE A 1 189 ? -13.922 -15.5 -23.109 1 96.81 189 ILE A N 1
ATOM 1521 C CA . ILE A 1 189 ? -13.938 -16.938 -23.359 1 96.81 189 ILE A CA 1
ATOM 1522 C C . ILE A 1 189 ? -12.938 -17.281 -24.469 1 96.81 189 ILE A C 1
ATOM 1524 O O . ILE A 1 189 ? -12.312 -18.344 -24.438 1 96.81 189 ILE A O 1
ATOM 1528 N N . ASN A 1 190 ? -12.828 -16.391 -25.406 1 97.06 190 ASN A N 1
ATOM 1529 C CA . ASN A 1 190 ? -11.883 -16.594 -26.5 1 97.06 190 ASN A CA 1
ATOM 1530 C C . ASN A 1 190 ? -10.453 -16.703 -25.984 1 97.06 190 ASN A C 1
ATOM 1532 O O . ASN A 1 190 ? -9.672 -17.5 -26.5 1 97.06 190 ASN A O 1
ATOM 1536 N N . PHE A 1 191 ? -10.055 -15.906 -25.078 1 97.94 191 PHE A N 1
ATOM 1537 C CA . PHE A 1 191 ? -8.719 -15.992 -24.5 1 97.94 191 PHE A CA 1
ATOM 1538 C C . PHE A 1 191 ? -8.461 -17.375 -23.922 1 97.94 191 PHE A C 1
ATOM 1540 O O . PHE A 1 191 ? -7.418 -17.984 -24.188 1 97.94 191 PHE A O 1
ATOM 1547 N N . TYR A 1 192 ? -9.43 -17.922 -23.203 1 98 192 TYR A N 1
ATOM 1548 C CA . TYR A 1 192 ? -9.242 -19.219 -22.562 1 98 192 TYR A CA 1
ATOM 1549 C C . TYR A 1 192 ? -9.227 -20.328 -23.609 1 98 192 TYR A C 1
ATOM 1551 O O . TYR A 1 192 ? -8.508 -21.328 -23.453 1 98 192 TYR A O 1
ATOM 1559 N N . ARG A 1 193 ? -10.031 -20.156 -24.641 1 98.12 193 ARG A N 1
ATOM 1560 C CA . ARG A 1 193 ? -9.961 -21.094 -25.75 1 98.12 193 ARG A CA 1
ATOM 1561 C C . ARG A 1 193 ? -8.547 -21.172 -26.312 1 98.12 193 ARG A C 1
ATOM 1563 O O . ARG A 1 193 ? -7.977 -22.25 -26.453 1 98.12 193 ARG A O 1
ATOM 1570 N N . ASN A 1 194 ? -7.984 -20 -26.594 1 98.31 194 ASN A N 1
ATOM 1571 C CA . ASN A 1 194 ? -6.652 -19.922 -27.188 1 98.31 194 ASN A CA 1
ATOM 1572 C C . ASN A 1 194 ? -5.578 -20.406 -26.219 1 98.31 194 ASN A C 1
ATOM 1574 O O . ASN A 1 194 ? -4.609 -21.047 -26.625 1 98.31 194 ASN A O 1
ATOM 1578 N N . LEU A 1 195 ? -5.746 -20.078 -24.984 1 98.25 195 LEU A N 1
ATOM 1579 C CA . LEU A 1 195 ? -4.801 -20.469 -23.938 1 98.25 195 LEU A CA 1
ATOM 1580 C C . LEU A 1 195 ? -4.727 -21.984 -23.812 1 98.25 195 LEU A C 1
ATOM 1582 O O . LEU A 1 195 ? -3.637 -22.562 -23.781 1 98.25 195 LEU A O 1
ATOM 1586 N N . VAL A 1 196 ? -5.863 -22.625 -23.75 1 98.06 196 VAL A N 1
ATOM 1587 C CA . VAL A 1 196 ? -5.93 -24.078 -23.578 1 98.06 196 VAL A CA 1
ATOM 1588 C C . VAL A 1 196 ? -5.426 -24.766 -24.844 1 98.06 196 VAL A C 1
ATOM 1590 O O . VAL A 1 196 ? -4.684 -25.75 -24.766 1 98.06 196 VAL A O 1
ATOM 1593 N N . LYS A 1 197 ? -5.805 -24.266 -25.984 1 98 197 LYS A N 1
ATOM 1594 C CA . LYS A 1 197 ? -5.301 -24.812 -27.234 1 98 197 LYS A CA 1
ATOM 1595 C C . LYS A 1 197 ? -3.775 -24.781 -27.281 1 98 197 LYS A C 1
ATOM 1597 O O . LYS A 1 197 ? -3.139 -25.781 -27.625 1 98 197 LYS A O 1
ATOM 1602 N N . TYR A 1 198 ? -3.244 -23.656 -26.938 1 97.81 198 TYR A N 1
ATOM 1603 C CA . TYR A 1 198 ? -1.795 -23.484 -26.906 1 97.81 198 TYR A CA 1
ATOM 1604 C C . TYR A 1 198 ? -1.159 -24.5 -25.953 1 97.81 198 TYR A C 1
ATOM 1606 O O . TYR A 1 198 ? -0.151 -25.125 -26.297 1 97.81 198 TYR A O 1
ATOM 1614 N N . SER A 1 199 ? -1.733 -24.703 -24.812 1 97.75 199 SER A N 1
ATOM 1615 C CA . SER A 1 199 ? -1.191 -25.625 -23.812 1 97.75 199 SER A CA 1
ATOM 1616 C C . SER A 1 199 ? -1.229 -27.062 -24.328 1 97.75 199 SER A C 1
ATOM 1618 O O . SER A 1 199 ? -0.299 -27.828 -24.078 1 97.75 199 SER A O 1
ATOM 1620 N N . ILE A 1 200 ? -2.307 -27.453 -25 1 97.5 200 ILE A N 1
ATOM 1621 C CA . ILE A 1 200 ? -2.426 -28.797 -25.531 1 97.5 200 ILE A CA 1
ATOM 1622 C C . ILE A 1 200 ? -1.347 -29.031 -26.594 1 97.5 200 ILE A C 1
ATOM 1624 O O . ILE A 1 200 ? -0.738 -30.094 -26.641 1 97.5 200 ILE A O 1
ATOM 1628 N N . ASP A 1 201 ? -1.097 -27.984 -27.406 1 97.56 201 ASP A N 1
ATOM 1629 C CA . ASP A 1 201 ? -0.04 -28.078 -28.406 1 97.56 201 ASP A CA 1
ATOM 1630 C C . ASP A 1 201 ? 1.319 -28.297 -27.75 1 97.56 201 ASP A C 1
ATOM 1632 O O . ASP A 1 201 ? 2.117 -29.109 -28.234 1 97.56 201 ASP A O 1
ATOM 1636 N N . ILE A 1 202 ? 1.595 -27.609 -26.688 1 97.81 202 ILE A N 1
ATOM 1637 C CA . ILE A 1 202 ? 2.867 -27.719 -25.984 1 97.81 202 ILE A CA 1
ATOM 1638 C C . ILE A 1 202 ? 2.975 -29.109 -25.344 1 97.81 202 ILE A C 1
ATOM 1640 O O . ILE A 1 202 ? 4.035 -29.734 -25.391 1 97.81 202 ILE A O 1
ATOM 1644 N N . ILE A 1 203 ? 1.923 -29.594 -24.734 1 97.69 203 ILE A N 1
ATOM 1645 C CA . ILE A 1 203 ? 1.881 -30.906 -24.109 1 97.69 203 ILE A CA 1
ATOM 1646 C C . ILE A 1 203 ? 2.211 -31.984 -25.141 1 97.69 203 ILE A C 1
ATOM 1648 O O . ILE A 1 203 ? 2.996 -32.906 -24.875 1 97.69 203 ILE A O 1
ATOM 1652 N N . SER A 1 204 ? 1.622 -31.828 -26.297 1 96.75 204 SER A N 1
ATOM 1653 C CA . SER A 1 204 ? 1.857 -32.781 -27.391 1 96.75 204 SER A CA 1
ATOM 1654 C C . SER A 1 204 ? 3.295 -32.688 -27.891 1 96.75 204 SER A C 1
ATOM 1656 O O . SER A 1 204 ? 3.959 -33.719 -28.062 1 96.75 204 SER A O 1
ATOM 1658 N N . LYS A 1 205 ? 3.754 -31.484 -28.094 1 97.19 205 LYS A N 1
ATOM 1659 C CA . LYS A 1 205 ? 5.094 -31.25 -28.625 1 97.19 205 LYS A CA 1
ATOM 1660 C C . LYS A 1 205 ? 6.156 -31.906 -27.75 1 97.19 205 LYS A C 1
ATOM 1662 O O . LYS A 1 205 ? 7.098 -32.531 -28.25 1 97.19 205 LYS A O 1
ATOM 1667 N N . TYR A 1 206 ? 5.988 -31.797 -26.484 1 97.12 206 TYR A N 1
ATOM 1668 C CA . TYR A 1 206 ? 7.016 -32.25 -25.578 1 97.12 206 TYR A CA 1
ATOM 1669 C C . TYR A 1 206 ? 6.625 -33.594 -24.969 1 97.12 206 TYR A C 1
ATOM 1671 O O . TYR A 1 206 ? 7.309 -34.125 -24.062 1 97.12 206 TYR A O 1
ATOM 1679 N N . GLN A 1 207 ? 5.457 -34.156 -25.391 1 96.44 207 GLN A N 1
ATOM 1680 C CA . GLN A 1 207 ? 4.961 -35.469 -24.953 1 96.44 207 GLN A CA 1
ATOM 1681 C C . GLN A 1 207 ? 4.895 -35.531 -23.422 1 96.44 207 GLN A C 1
ATOM 1683 O O . GLN A 1 207 ? 5.398 -36.5 -22.828 1 96.44 207 GLN A O 1
ATOM 1688 N N . LEU A 1 208 ? 4.32 -34.562 -22.859 1 96.94 208 LEU A N 1
ATOM 1689 C CA . LEU A 1 208 ? 4.203 -34.5 -21.406 1 96.94 208 LEU A CA 1
ATOM 1690 C C . LEU A 1 208 ? 3.104 -35.438 -20.906 1 96.94 208 LEU A C 1
ATOM 1692 O O . LEU A 1 208 ? 2.025 -35.5 -21.5 1 96.94 208 LEU A O 1
ATOM 1696 N N . SER A 1 209 ? 3.35 -36.25 -19.953 1 96.19 209 SER A N 1
ATOM 1697 C CA . SER A 1 209 ? 2.348 -37 -19.219 1 96.19 209 SER A CA 1
ATOM 1698 C C . SER A 1 209 ? 1.925 -36.281 -17.953 1 96.19 209 SER A C 1
ATOM 1700 O O . SER A 1 209 ? 2.688 -36.219 -16.984 1 96.19 209 SER A O 1
ATOM 1702 N N . LEU A 1 210 ? 0.725 -35.781 -17.906 1 97.5 210 LEU A N 1
ATOM 1703 C CA . LEU A 1 210 ? 0.326 -34.875 -16.859 1 97.5 210 LEU A CA 1
ATOM 1704 C C . LEU A 1 210 ? -0.786 -35.469 -15.992 1 97.5 210 LEU A C 1
ATOM 1706 O O . LEU A 1 210 ? -1.675 -36.125 -16.5 1 97.5 210 LEU A O 1
ATOM 1710 N N . ASN A 1 211 ? -0.734 -35.125 -14.703 1 97.56 211 ASN A N 1
ATOM 1711 C CA . ASN A 1 211 ? -1.805 -35.438 -13.766 1 97.56 211 ASN A CA 1
ATOM 1712 C C . ASN A 1 211 ? -2.725 -34.25 -13.531 1 97.56 211 ASN A C 1
ATOM 1714 O O . ASN A 1 211 ? -3.859 -34.406 -13.086 1 97.56 211 ASN A O 1
ATOM 1718 N N . TYR A 1 212 ? -2.209 -33.062 -13.773 1 98.5 212 TYR A N 1
ATOM 1719 C CA . TYR A 1 212 ? -3.07 -31.875 -13.633 1 98.5 212 TYR A CA 1
ATOM 1720 C C . TYR A 1 212 ? -2.65 -30.781 -14.602 1 98.5 212 TYR A C 1
ATOM 1722 O O . TYR A 1 212 ? -1.502 -30.75 -15.055 1 98.5 212 TYR A O 1
ATOM 1730 N N . ILE A 1 213 ? -3.559 -29.953 -14.992 1 98.62 213 ILE A N 1
ATOM 1731 C CA . ILE A 1 213 ? -3.373 -28.688 -15.695 1 98.62 213 ILE A CA 1
ATOM 1732 C C . ILE A 1 213 ? -4.016 -27.547 -14.898 1 98.62 213 ILE A C 1
ATOM 1734 O O . ILE A 1 213 ? -5.219 -27.578 -14.625 1 98.62 213 ILE A O 1
ATOM 1738 N N . ASP A 1 214 ? -3.223 -26.656 -14.445 1 98.88 214 ASP A N 1
ATOM 1739 C CA . ASP A 1 214 ? -3.688 -25.469 -13.734 1 98.88 214 ASP A CA 1
ATOM 1740 C C . ASP A 1 214 ? -3.869 -24.297 -14.695 1 98.88 214 ASP A C 1
ATOM 1742 O O . ASP A 1 214 ? -2.891 -23.734 -15.195 1 98.88 214 ASP A O 1
ATOM 1746 N N . ILE A 1 215 ? -5.074 -23.875 -14.859 1 98.25 215 ILE A N 1
ATOM 1747 C CA . ILE A 1 215 ? -5.406 -22.891 -15.875 1 98.25 215 ILE A CA 1
ATOM 1748 C C . ILE A 1 215 ? -5.344 -21.484 -15.273 1 98.25 215 ILE A C 1
ATOM 1750 O O . ILE A 1 215 ? -5.477 -20.484 -15.992 1 98.25 215 ILE A O 1
ATOM 1754 N N . GLY A 1 216 ? -5.148 -21.391 -14 1 98.06 216 GLY A N 1
ATOM 1755 C CA . GLY A 1 216 ? -4.906 -20.109 -13.344 1 98.06 216 GLY A CA 1
ATOM 1756 C C . GLY A 1 216 ? -6.176 -19.344 -13.062 1 98.06 216 GLY A C 1
ATOM 1757 O O . GLY A 1 216 ? -7.207 -19.922 -12.719 1 98.06 216 GLY A O 1
ATOM 1758 N N . GLY A 1 217 ? -6.004 -17.969 -12.984 1 97.38 217 GLY A N 1
ATOM 1759 C CA . GLY A 1 217 ? -7.094 -17.078 -12.617 1 97.38 217 GLY A CA 1
ATOM 1760 C C . GLY A 1 217 ? -7.551 -16.188 -13.758 1 97.38 217 GLY A C 1
ATOM 1761 O O . GLY A 1 217 ? -7.41 -16.547 -14.93 1 97.38 217 GLY A O 1
ATOM 1762 N N . GLY A 1 218 ? -8.297 -15.133 -13.414 1 95.56 218 GLY A N 1
ATOM 1763 C CA . GLY A 1 218 ? -8.695 -14.141 -14.391 1 95.56 218 GLY A CA 1
ATOM 1764 C C . GLY A 1 218 ? -10.148 -14.266 -14.812 1 95.56 218 GLY A C 1
ATOM 1765 O O . GLY A 1 218 ? -10.523 -13.805 -15.891 1 95.56 218 GLY A O 1
ATOM 1766 N N . TYR A 1 219 ? -10.992 -14.773 -13.969 1 97.19 219 TYR A N 1
ATOM 1767 C CA . TYR A 1 219 ? -12.391 -15.016 -14.312 1 97.19 219 TYR A CA 1
ATOM 1768 C C . TYR A 1 219 ? -13.273 -13.859 -13.844 1 97.19 219 TYR A C 1
ATOM 1770 O O . TYR A 1 219 ? -12.969 -13.211 -12.844 1 97.19 219 TYR A O 1
ATOM 1778 N N . PHE A 1 220 ? -14.328 -13.656 -14.602 1 94.31 220 PHE A N 1
ATOM 1779 C CA . PHE A 1 220 ? -15.383 -12.797 -14.062 1 94.31 220 PHE A CA 1
ATOM 1780 C C . PHE A 1 220 ? -16.188 -13.531 -13 1 94.31 220 PHE A C 1
ATOM 1782 O O . PHE A 1 220 ? -16.312 -14.758 -13.039 1 94.31 220 PHE A O 1
ATOM 1789 N N . GLY A 1 221 ? -16.609 -12.758 -12.062 1 86.56 221 GLY A N 1
ATOM 1790 C CA . GLY A 1 221 ? -17.562 -13.289 -11.102 1 86.56 221 GLY A CA 1
ATOM 1791 C C . GLY A 1 221 ? -19 -13.234 -11.602 1 86.56 221 GLY A C 1
ATOM 1792 O O . GLY A 1 221 ? -19.266 -13.477 -12.781 1 86.56 221 GLY A O 1
ATOM 1793 N N . ILE A 1 222 ? -19.766 -13.016 -10.672 1 79.12 222 ILE A N 1
ATOM 1794 C CA . ILE A 1 222 ? -21.172 -12.969 -11.039 1 79.12 222 ILE A CA 1
ATOM 1795 C C . ILE A 1 222 ? -21.547 -11.555 -11.477 1 79.12 222 ILE A C 1
ATOM 1797 O O . ILE A 1 222 ? -21.828 -10.695 -10.641 1 79.12 222 ILE A O 1
ATOM 1801 N N . PHE A 1 223 ? -21.156 -11.133 -12.641 1 83.38 223 PHE A N 1
ATOM 1802 C CA . PHE A 1 223 ? -21.516 -9.859 -13.258 1 83.38 223 PHE A CA 1
ATOM 1803 C C . PHE A 1 223 ? -22.453 -10.078 -14.438 1 83.38 223 PHE A C 1
ATOM 1805 O O . PHE A 1 223 ? -22.297 -11.039 -15.195 1 83.38 223 PHE A O 1
ATOM 1812 N N . ASP A 1 224 ? -23.219 -9.094 -14.531 1 85.12 224 ASP A N 1
ATOM 1813 C CA . ASP A 1 224 ? -24.172 -9.195 -15.633 1 85.12 224 ASP A CA 1
ATOM 1814 C C . ASP A 1 224 ? -23.484 -8.992 -16.969 1 85.12 224 ASP A C 1
ATOM 1816 O O . ASP A 1 224 ? -22.578 -8.164 -17.094 1 85.12 224 ASP A O 1
ATOM 1820 N N . ASN A 1 225 ? -23.781 -9.766 -17.938 1 90.81 225 ASN A N 1
ATOM 1821 C CA . ASN A 1 225 ? -23.344 -9.633 -19.328 1 90.81 225 ASN A CA 1
ATOM 1822 C C . ASN A 1 225 ? -21.859 -9.984 -19.469 1 90.81 225 ASN A C 1
ATOM 1824 O O . ASN A 1 225 ? -21.172 -9.461 -20.344 1 90.81 225 ASN A O 1
ATOM 1828 N N . LYS A 1 226 ? -21.359 -10.672 -18.516 1 94.88 226 LYS A N 1
ATOM 1829 C CA . LYS A 1 226 ? -20 -11.219 -18.609 1 94.88 226 LYS A CA 1
ATOM 1830 C C . LYS A 1 226 ? -20.031 -12.742 -18.625 1 94.88 226 LYS A C 1
ATOM 1832 O O . LYS A 1 226 ? -21.031 -13.359 -18.25 1 94.88 226 LYS A O 1
ATOM 1837 N N . PRO A 1 227 ? -18.969 -13.344 -19.094 1 96.5 227 PRO A N 1
ATOM 1838 C CA . PRO A 1 227 ? -18.938 -14.805 -19.109 1 96.5 227 PRO A CA 1
ATOM 1839 C C . PRO A 1 227 ? -19.156 -15.398 -17.719 1 96.5 227 PRO A C 1
ATOM 1841 O O . PRO A 1 227 ? -18.625 -14.883 -16.719 1 96.5 227 PRO A O 1
ATOM 1844 N N . THR A 1 228 ? -19.969 -16.438 -17.625 1 96.75 228 THR A N 1
ATOM 1845 C CA . THR A 1 228 ? -20.234 -17.141 -16.375 1 96.75 228 THR A CA 1
ATOM 1846 C C . THR A 1 228 ? -19.188 -18.219 -16.141 1 96.75 228 THR A C 1
ATOM 1848 O O . THR A 1 228 ? -18.406 -18.547 -17.031 1 96.75 228 THR A O 1
ATOM 1851 N N . TYR A 1 229 ? -19.203 -18.766 -14.945 1 97.69 229 TYR A N 1
ATOM 1852 C CA . TYR A 1 229 ? -18.344 -19.906 -14.648 1 97.69 229 TYR A CA 1
ATOM 1853 C C . TYR A 1 229 ? -18.609 -21.062 -15.602 1 97.69 229 TYR A C 1
ATOM 1855 O O . TYR A 1 229 ? -17.672 -21.719 -16.078 1 97.69 229 TYR A O 1
ATOM 1863 N N . ASN A 1 230 ? -19.859 -21.25 -15.859 1 97.31 230 ASN A N 1
ATOM 1864 C CA . ASN A 1 230 ? -20.266 -22.297 -16.797 1 97.31 230 ASN A CA 1
ATOM 1865 C C . ASN A 1 230 ? -19.703 -22.062 -18.188 1 97.31 230 ASN A C 1
ATOM 1867 O O . ASN A 1 230 ? -19.25 -23 -18.844 1 97.31 230 ASN A O 1
ATOM 1871 N N . ASP A 1 231 ? -19.75 -20.812 -18.641 1 97.81 231 ASP A N 1
ATOM 1872 C CA . ASP A 1 231 ? -19.219 -20.469 -19.953 1 97.81 231 ASP A CA 1
ATOM 1873 C C . ASP A 1 231 ? -17.734 -20.828 -20.062 1 97.81 231 ASP A C 1
ATOM 1875 O O . ASP A 1 231 ? -17.297 -21.406 -21.062 1 97.81 231 ASP A O 1
ATOM 1879 N N . TYR A 1 232 ? -16.969 -20.484 -19.062 1 98.06 232 TYR A N 1
ATOM 1880 C CA . TYR A 1 232 ? -15.539 -20.781 -19.062 1 98.06 232 TYR A CA 1
ATOM 1881 C C . TYR A 1 232 ? -15.281 -22.281 -19.094 1 98.06 232 TYR A C 1
ATOM 1883 O O . TYR A 1 232 ? -14.5 -22.75 -19.906 1 98.06 232 TYR A O 1
ATOM 1891 N N . CYS A 1 233 ? -15.953 -23.031 -18.203 1 98.12 233 CYS A N 1
ATOM 1892 C CA . CYS A 1 233 ? -15.727 -24.469 -18.078 1 98.12 233 CYS A CA 1
ATOM 1893 C C . CYS A 1 233 ? -16.141 -25.188 -19.344 1 98.12 233 CYS A C 1
ATOM 1895 O O . CYS A 1 233 ? -15.445 -26.094 -19.797 1 98.12 233 CYS A O 1
ATOM 1897 N N . ALA A 1 234 ? -17.266 -24.75 -19.875 1 98.06 234 ALA A N 1
ATOM 1898 C CA . ALA A 1 234 ? -17.734 -25.344 -21.125 1 98.06 234 ALA A CA 1
ATOM 1899 C C . ALA A 1 234 ? -16.719 -25.156 -22.234 1 98.06 234 ALA A C 1
ATOM 1901 O O . ALA A 1 234 ? -16.422 -26.094 -22.984 1 98.06 234 ALA A O 1
ATOM 1902 N N . THR A 1 235 ? -16.25 -23.969 -22.344 1 97.81 235 THR A N 1
ATOM 1903 C CA . THR A 1 235 ? -15.281 -23.641 -23.391 1 97.81 235 THR A CA 1
ATOM 1904 C C . THR A 1 235 ? -14 -24.453 -23.219 1 97.81 235 THR A C 1
ATOM 1906 O O . THR A 1 235 ? -13.484 -25.016 -24.188 1 97.81 235 THR A O 1
ATOM 1909 N N . ILE A 1 236 ? -13.469 -24.562 -22.031 1 97.44 236 ILE A N 1
ATOM 1910 C CA . ILE A 1 236 ? -12.25 -25.312 -21.75 1 97.44 236 ILE A CA 1
ATOM 1911 C C . ILE A 1 236 ? -12.453 -26.781 -22.125 1 97.44 236 ILE A C 1
ATOM 1913 O O . ILE A 1 236 ? -11.609 -27.375 -22.812 1 97.44 236 ILE A O 1
ATOM 1917 N N . SER A 1 237 ? -13.562 -27.344 -21.734 1 97.19 237 SER A N 1
ATOM 1918 C CA . SER A 1 237 ? -13.883 -28.734 -22.031 1 97.19 237 SER A CA 1
ATOM 1919 C C . SER A 1 237 ? -13.969 -28.953 -23.547 1 97.19 237 SER A C 1
ATOM 1921 O O . SER A 1 237 ? -13.453 -29.953 -24.062 1 97.19 237 SER A O 1
ATOM 1923 N N . GLU A 1 238 ? -14.586 -28.016 -24.203 1 97.19 238 GLU A N 1
ATOM 1924 C CA . GLU A 1 238 ? -14.781 -28.109 -25.641 1 97.19 238 GLU A CA 1
ATOM 1925 C C . GLU A 1 238 ? -13.445 -28.125 -26.375 1 97.19 238 GLU A C 1
ATOM 1927 O O . GLU A 1 238 ? -13.297 -28.828 -27.391 1 97.19 238 GLU A O 1
ATOM 1932 N N . VAL A 1 239 ? -12.523 -27.359 -25.922 1 96.81 239 VAL A N 1
ATOM 1933 C CA . VAL A 1 239 ? -11.227 -27.281 -26.578 1 96.81 239 VAL A CA 1
ATOM 1934 C C . VAL A 1 239 ? -10.531 -28.641 -26.5 1 96.81 239 VAL A C 1
ATOM 1936 O O . VAL A 1 239 ? -9.93 -29.094 -27.484 1 96.81 239 VAL A O 1
ATOM 1939 N N . PHE A 1 240 ? -10.594 -29.344 -25.375 1 94.75 240 PHE A N 1
ATOM 1940 C CA . PHE A 1 240 ? -10 -30.656 -25.234 1 94.75 240 PHE A CA 1
ATOM 1941 C C . PHE A 1 240 ? -10.641 -31.656 -26.203 1 94.75 240 PHE A C 1
ATOM 1943 O O . PHE A 1 240 ? -9.945 -32.469 -26.797 1 94.75 240 PHE A O 1
ATOM 1950 N N . GLU A 1 241 ? -11.914 -31.516 -26.281 1 90.94 241 GLU A N 1
ATOM 1951 C CA . GLU A 1 241 ? -12.633 -32.375 -27.203 1 90.94 241 GLU A CA 1
ATOM 1952 C C . GLU A 1 241 ? -12.219 -32.094 -28.656 1 90.94 241 GLU A C 1
ATOM 1954 O O . GLU A 1 241 ? -11.922 -33.031 -29.406 1 90.94 241 GLU A O 1
ATOM 1959 N N . ASN A 1 242 ? -12.219 -30.891 -28.984 1 90.62 242 ASN A N 1
ATOM 1960 C CA . ASN A 1 242 ? -11.922 -30.484 -30.359 1 90.62 242 ASN A CA 1
ATOM 1961 C C . ASN A 1 242 ? -10.492 -30.844 -30.75 1 90.62 242 ASN A C 1
ATOM 1963 O O . ASN A 1 242 ? -10.219 -31.141 -31.922 1 90.62 242 ASN A O 1
ATOM 1967 N N . GLN A 1 243 ? -9.594 -30.844 -29.844 1 88.5 243 GLN A N 1
ATOM 1968 C CA . GLN A 1 243 ? -8.195 -31.156 -30.094 1 88.5 243 GLN A CA 1
ATOM 1969 C C . GLN A 1 243 ? -7.926 -32.656 -29.953 1 88.5 243 GLN A C 1
ATOM 1971 O O . GLN A 1 243 ? -6.773 -33.062 -29.859 1 88.5 243 GLN A O 1
ATOM 1976 N N . GLN A 1 244 ? -8.969 -33.406 -29.891 1 85.31 244 GLN A N 1
ATOM 1977 C CA . GLN A 1 244 ? -8.898 -34.844 -29.75 1 85.31 244 GLN A CA 1
ATOM 1978 C C . GLN A 1 244 ? -8.062 -35.25 -28.547 1 85.31 244 GLN A C 1
ATOM 1980 O O . GLN A 1 244 ? -7.234 -36.156 -28.625 1 85.31 244 GLN A O 1
ATOM 1985 N N . SER A 1 245 ? -8.266 -34.562 -27.5 1 87.44 245 SER A N 1
ATOM 1986 C CA . SER A 1 245 ? -7.5 -34.75 -26.266 1 87.44 245 SER A CA 1
ATOM 1987 C C . SER A 1 245 ? -8.414 -35.094 -25.094 1 87.44 245 SER A C 1
ATOM 1989 O O . SER A 1 245 ? -8.164 -34.688 -23.969 1 87.44 245 SER A O 1
ATOM 1991 N N . LYS A 1 246 ? -9.422 -35.781 -25.375 1 85.5 246 LYS A N 1
ATOM 1992 C CA . LYS A 1 246 ? -10.375 -36.188 -24.344 1 85.5 246 LYS A CA 1
ATOM 1993 C C . LYS A 1 246 ? -9.719 -37.094 -23.297 1 85.5 246 LYS A C 1
ATOM 1995 O O . LYS A 1 246 ? -10.055 -37.031 -22.125 1 85.5 246 LYS A O 1
ATOM 2000 N N . ASP A 1 247 ? -8.891 -37.844 -23.766 1 88.56 247 ASP A N 1
ATOM 2001 C CA . ASP A 1 247 ? -8.188 -38.75 -22.859 1 88.56 247 ASP A CA 1
ATOM 2002 C C . ASP A 1 247 ? -7.312 -37.969 -21.875 1 88.56 247 ASP A C 1
ATOM 2004 O O . ASP A 1 247 ? -7.238 -38.344 -20.688 1 88.56 247 ASP A O 1
ATOM 2008 N N . LEU A 1 248 ? -6.684 -37 -22.391 1 89.38 248 LEU A N 1
ATOM 2009 C CA . LEU A 1 248 ? -5.898 -36.125 -21.531 1 89.38 248 LEU A CA 1
ATOM 2010 C C . LEU A 1 248 ? -6.781 -35.469 -20.484 1 89.38 248 LEU A C 1
ATOM 2012 O O . LEU A 1 248 ? -6.422 -35.438 -19.297 1 89.38 248 LEU A O 1
ATOM 2016 N N . LEU A 1 249 ? -7.871 -35 -20.938 1 89.31 249 LEU A N 1
ATOM 2017 C CA . LEU A 1 249 ? -8.805 -34.344 -20.016 1 89.31 249 LEU A CA 1
ATOM 2018 C C . LEU A 1 249 ? -9.297 -35.312 -18.953 1 89.31 249 LEU A C 1
ATOM 2020 O O . LEU A 1 249 ? -9.445 -34.938 -17.797 1 89.31 249 LEU A O 1
ATOM 2024 N N . ARG A 1 250 ? -9.539 -36.531 -19.297 1 90.88 250 ARG A N 1
ATOM 2025 C CA . ARG A 1 250 ? -10.062 -37.531 -18.391 1 90.88 250 ARG A CA 1
ATOM 2026 C C . ARG A 1 250 ? -9.023 -37.906 -17.344 1 90.88 250 ARG A C 1
ATOM 2028 O O . ARG A 1 250 ? -9.367 -38.219 -16.203 1 90.88 250 ARG A O 1
ATOM 2035 N N . LYS A 1 251 ? -7.871 -37.75 -17.688 1 92.69 251 LYS A N 1
ATOM 2036 C CA . LYS A 1 251 ? -6.801 -38.188 -16.812 1 92.69 251 LYS A CA 1
ATOM 2037 C C . LYS A 1 251 ? -6.273 -37.062 -15.945 1 92.69 251 LYS A C 1
ATOM 2039 O O . LYS A 1 251 ? -5.578 -37.281 -14.961 1 92.69 251 LYS A O 1
ATOM 2044 N N . THR A 1 252 ? -6.605 -35.906 -16.312 1 95.44 252 THR A N 1
ATOM 2045 C CA . THR A 1 252 ? -5.977 -34.781 -15.625 1 95.44 252 THR A CA 1
ATOM 2046 C C . THR A 1 252 ? -6.965 -34.094 -14.68 1 95.44 252 THR A C 1
ATOM 2048 O O . THR A 1 252 ? -8.172 -34.062 -14.953 1 95.44 252 THR A O 1
ATOM 2051 N N . THR A 1 253 ? -6.473 -33.688 -13.57 1 98.31 253 THR A N 1
ATOM 2052 C CA . THR A 1 253 ? -7.199 -32.75 -12.703 1 98.31 253 THR A CA 1
ATOM 2053 C C . THR A 1 253 ? -7.113 -31.328 -13.242 1 98.31 253 THR A C 1
ATOM 2055 O O . THR A 1 253 ? -6.02 -30.828 -13.516 1 98.31 253 THR A O 1
ATOM 2058 N N . ILE A 1 254 ? -8.258 -30.672 -13.438 1 98.62 254 ILE A N 1
ATOM 2059 C CA . ILE A 1 254 ? -8.273 -29.281 -13.867 1 98.62 254 ILE A CA 1
ATOM 2060 C C . ILE A 1 254 ? -8.258 -28.375 -12.641 1 98.62 254 ILE A C 1
ATOM 2062 O O . ILE A 1 254 ? -9.117 -28.484 -11.758 1 98.62 254 ILE A O 1
ATOM 2066 N N . ILE A 1 255 ? -7.273 -27.484 -12.547 1 98.88 255 ILE A N 1
ATOM 2067 C CA . ILE A 1 255 ? -7.141 -26.562 -11.43 1 98.88 255 ILE A CA 1
ATOM 2068 C C . ILE A 1 255 ? -7.414 -25.141 -11.914 1 98.88 255 ILE A C 1
ATOM 2070 O O . ILE A 1 255 ? -6.949 -24.734 -12.984 1 98.88 255 ILE A O 1
ATOM 2074 N N . VAL A 1 256 ? -8.25 -24.406 -11.219 1 98.81 256 VAL A N 1
ATOM 2075 C CA . VAL A 1 256 ? -8.492 -23 -11.469 1 98.81 256 VAL A CA 1
ATOM 2076 C C . VAL A 1 256 ? -8.156 -22.188 -10.211 1 98.81 256 VAL A C 1
ATOM 2078 O O . VAL A 1 256 ? -8.219 -22.719 -9.094 1 98.81 256 VAL A O 1
ATOM 2081 N N . GLU A 1 257 ? -7.766 -20.953 -10.375 1 98.69 257 GLU A N 1
ATOM 2082 C CA . GLU A 1 257 ? -7.363 -20.094 -9.273 1 98.69 257 GLU A CA 1
ATOM 2083 C C . GLU A 1 257 ? -8.148 -18.781 -9.281 1 98.69 257 GLU A C 1
ATOM 2085 O O . GLU A 1 257 ? -7.559 -17.703 -9.391 1 98.69 257 GLU A O 1
ATOM 2090 N N . PRO A 1 258 ? -9.477 -18.859 -9.109 1 97.94 258 PRO A N 1
ATOM 2091 C CA . PRO A 1 258 ? -10.32 -17.672 -9.18 1 97.94 258 PRO A CA 1
ATOM 2092 C C . PRO A 1 258 ? -10.156 -16.75 -7.965 1 97.94 258 PRO A C 1
ATOM 2094 O O . PRO A 1 258 ? -10.617 -17.094 -6.871 1 97.94 258 PRO A O 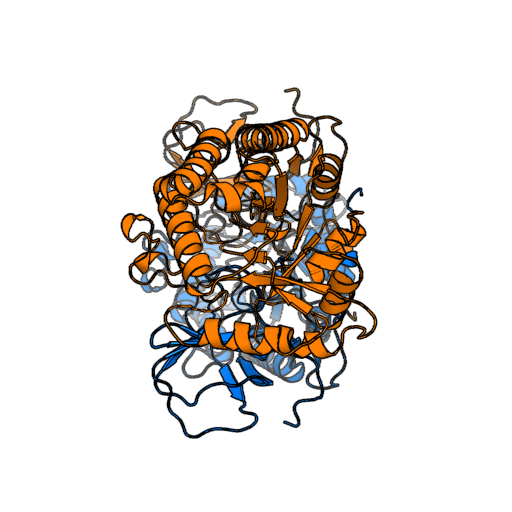1
ATOM 2097 N N . GLY A 1 259 ? -9.547 -15.547 -8.148 1 96.75 259 GLY A N 1
ATOM 2098 C CA . GLY A 1 259 ? -9.43 -14.562 -7.086 1 96.75 259 GLY A CA 1
ATOM 2099 C C . GLY A 1 259 ? -10.555 -13.547 -7.094 1 96.75 259 GLY A C 1
ATOM 2100 O O . GLY A 1 259 ? -11.539 -13.688 -6.359 1 96.75 259 GLY A O 1
ATOM 2101 N N . ASN A 1 260 ? -10.516 -12.68 -8.117 1 96.06 260 ASN A N 1
ATOM 2102 C CA . ASN A 1 260 ? -11.523 -11.633 -8.266 1 96.06 260 ASN A CA 1
ATOM 2103 C C . ASN A 1 260 ? -12.938 -12.211 -8.297 1 96.06 260 ASN A C 1
ATOM 2105 O O . ASN A 1 260 ? -13.836 -11.688 -7.645 1 96.06 260 ASN A O 1
ATOM 2109 N N . ALA A 1 261 ? -13.086 -13.242 -9 1 97.19 261 ALA A N 1
ATOM 2110 C CA . ALA A 1 261 ? -14.398 -13.836 -9.242 1 97.19 261 ALA A CA 1
ATOM 2111 C C . ALA A 1 261 ? -15.055 -14.258 -7.934 1 97.19 261 ALA A C 1
ATOM 2113 O O . ALA A 1 261 ? -16.266 -14.133 -7.77 1 97.19 261 ALA A O 1
ATOM 2114 N N . LEU A 1 262 ? -14.242 -14.719 -7.008 1 97.94 262 LEU A N 1
ATOM 2115 C CA . LEU A 1 262 ? -14.805 -15.281 -5.785 1 97.94 262 LEU A CA 1
ATOM 2116 C C . LEU A 1 262 ? -14.922 -14.211 -4.703 1 97.94 262 LEU A C 1
ATOM 2118 O O . LEU A 1 262 ? -15.75 -14.328 -3.793 1 97.94 262 LEU A O 1
ATOM 2122 N N . THR A 1 263 ? -14.109 -13.125 -4.797 1 97.31 263 THR A N 1
ATOM 2123 C CA . THR A 1 263 ? -13.922 -12.344 -3.576 1 97.31 263 THR A CA 1
ATOM 2124 C C . THR A 1 263 ? -14.43 -10.922 -3.768 1 97.31 263 THR A C 1
ATOM 2126 O O . THR A 1 263 ? -14.75 -10.234 -2.795 1 97.31 263 THR A O 1
ATOM 2129 N N . ALA A 1 264 ? -14.469 -10.406 -4.926 1 96.44 264 ALA A N 1
ATOM 2130 C CA . ALA A 1 264 ? -14.734 -8.992 -5.172 1 96.44 264 ALA A CA 1
ATOM 2131 C C . ALA A 1 264 ? -16.062 -8.57 -4.562 1 96.44 264 ALA A C 1
ATOM 2133 O O . ALA A 1 264 ? -16.141 -7.559 -3.863 1 96.44 264 ALA A O 1
ATOM 2134 N N . SER A 1 265 ? -17.094 -9.367 -4.734 1 96.44 265 SER A N 1
ATOM 2135 C CA . SER A 1 265 ? -18.453 -8.984 -4.363 1 96.44 265 SER A CA 1
ATOM 2136 C C . SER A 1 265 ? -18.703 -9.211 -2.877 1 96.44 265 SER A C 1
ATOM 2138 O O . SER A 1 265 ? -19.719 -8.773 -2.34 1 96.44 265 SER A O 1
ATOM 2140 N N . VAL A 1 266 ? -17.75 -9.82 -2.205 1 97.62 266 VAL A N 1
ATOM 2141 C CA . VAL A 1 266 ? -18.094 -10.375 -0.9 1 97.62 266 VAL A CA 1
ATOM 2142 C C . VAL A 1 266 ? -17.766 -9.359 0.195 1 97.62 266 VAL A C 1
ATOM 2144 O O . VAL A 1 266 ? -18.125 -9.562 1.36 1 97.62 266 VAL A O 1
ATOM 2147 N N . PHE A 1 267 ? -17.141 -8.258 -0.176 1 98.19 267 PHE A N 1
ATOM 2148 C CA . PHE A 1 267 ? -16.844 -7.215 0.791 1 98.19 267 PHE A CA 1
ATOM 2149 C C . PHE A 1 267 ? -17.438 -5.883 0.357 1 98.19 267 PHE A C 1
ATOM 2151 O O . PHE A 1 267 ? -17.328 -5.488 -0.804 1 98.19 267 PHE A O 1
ATOM 2158 N N . ASP A 1 268 ? -18.078 -5.273 1.274 1 98.19 268 ASP A N 1
ATOM 2159 C CA . ASP A 1 268 ? -18.438 -3.857 1.196 1 98.19 268 ASP A CA 1
ATOM 2160 C C . ASP A 1 268 ? -17.578 -3.025 2.141 1 98.19 268 ASP A C 1
ATOM 2162 O O . ASP A 1 268 ? -16.984 -3.557 3.088 1 98.19 268 ASP A O 1
ATOM 2166 N N . TYR A 1 269 ? -17.422 -1.791 1.872 1 98.5 269 TYR A N 1
ATOM 2167 C CA . TYR A 1 269 ? -16.703 -0.846 2.713 1 98.5 269 TYR A CA 1
ATOM 2168 C C . TYR A 1 269 ? -17.578 0.354 3.064 1 98.5 269 TYR A C 1
ATOM 2170 O O . TYR A 1 269 ? -18.125 1.005 2.178 1 98.5 269 TYR A O 1
ATOM 2178 N N . HIS A 1 270 ? -17.734 0.599 4.348 1 98.38 270 HIS A N 1
ATOM 2179 C CA . HIS A 1 270 ? -18.641 1.638 4.836 1 98.38 270 HIS A CA 1
ATOM 2180 C C . HIS A 1 270 ? -17.859 2.805 5.438 1 98.38 270 HIS A C 1
ATOM 2182 O O . HIS A 1 270 ? -16.953 2.6 6.234 1 98.38 270 HIS A O 1
ATOM 2188 N N . THR A 1 271 ? -18.234 3.992 5.055 1 98.5 271 THR A N 1
ATOM 2189 C CA . THR A 1 271 ? -17.625 5.211 5.57 1 98.5 271 THR A CA 1
ATOM 2190 C C . THR A 1 271 ? -18.688 6.238 5.934 1 98.5 271 THR A C 1
ATOM 2192 O O . THR A 1 271 ? -19.859 6.074 5.59 1 98.5 271 THR A O 1
ATOM 2195 N N . SER A 1 272 ? -18.297 7.27 6.637 1 97.94 272 SER A N 1
ATOM 2196 C CA . SER A 1 272 ? -19.156 8.391 7.008 1 97.94 272 SER A CA 1
ATOM 2197 C C . SER A 1 272 ? -18.516 9.719 6.605 1 97.94 272 SER A C 1
ATOM 2199 O O . SER A 1 272 ? -17.297 9.875 6.656 1 97.94 272 SER A O 1
ATOM 2201 N N . VAL A 1 273 ? -19.375 10.648 6.238 1 97.69 273 VAL A N 1
ATOM 2202 C CA . VAL A 1 273 ? -18.938 12.016 6.004 1 97.69 273 VAL A CA 1
ATOM 2203 C C . VAL A 1 273 ? -18.594 12.68 7.336 1 97.69 273 VAL A C 1
ATOM 2205 O O . VAL A 1 273 ? -19.406 12.672 8.266 1 97.69 273 VAL A O 1
ATOM 2208 N N . ILE A 1 274 ? -17.391 13.281 7.418 1 98 274 ILE A N 1
ATOM 2209 C CA . ILE A 1 274 ? -17 13.828 8.711 1 98 274 ILE A CA 1
ATOM 2210 C C . ILE A 1 274 ? -16.781 15.336 8.586 1 98 274 ILE A C 1
ATOM 2212 O O . ILE A 1 274 ? -16.656 16.031 9.594 1 98 274 ILE A O 1
ATOM 2216 N N . ASP A 1 275 ? -16.75 15.883 7.375 1 98.06 275 ASP A N 1
ATOM 2217 C CA . ASP A 1 275 ? -16.594 17.312 7.176 1 98.06 275 ASP A CA 1
ATOM 2218 C C . ASP A 1 275 ? -17.078 17.734 5.789 1 98.06 275 ASP A C 1
ATOM 2220 O O . ASP A 1 275 ? -17 16.953 4.84 1 98.06 275 ASP A O 1
ATOM 2224 N N . CYS A 1 276 ? -17.609 18.859 5.648 1 96.44 276 CYS A N 1
ATOM 2225 C CA . CYS A 1 276 ? -18 19.516 4.41 1 96.44 276 CYS A CA 1
ATOM 2226 C C . CYS A 1 276 ? -17.531 20.969 4.395 1 96.44 276 CYS A C 1
ATOM 2228 O O . CYS A 1 276 ? -17.828 21.734 5.316 1 96.44 276 CYS A O 1
ATOM 2230 N N . LYS A 1 277 ? -16.828 21.375 3.328 1 96.56 277 LYS A N 1
ATOM 2231 C CA . LYS A 1 277 ? -16.359 22.75 3.221 1 96.56 277 LYS A CA 1
ATOM 2232 C C . LYS A 1 277 ? -16.516 23.281 1.799 1 96.56 277 LYS A C 1
ATOM 2234 O O . LYS A 1 277 ? -16.281 22.547 0.83 1 96.56 277 LYS A O 1
ATOM 2239 N N . LYS A 1 278 ? -16.891 24.469 1.708 1 95 278 LYS A N 1
ATOM 2240 C CA . LYS A 1 278 ? -17 25.125 0.409 1 95 278 LYS A CA 1
ATOM 2241 C C . LYS A 1 278 ? -15.664 25.75 0.004 1 95 278 LYS A C 1
ATOM 2243 O O . LYS A 1 278 ? -15 26.406 0.82 1 95 278 LYS A O 1
ATOM 2248 N N . VAL A 1 279 ? -15.203 25.516 -1.147 1 93.94 279 VAL A N 1
ATOM 2249 C CA . VAL A 1 279 ? -14.039 26.156 -1.763 1 93.94 279 VAL A CA 1
ATOM 2250 C C . VAL A 1 279 ? -14.367 26.547 -3.199 1 93.94 279 VAL A C 1
ATOM 2252 O O . VAL A 1 279 ? -14.539 25.688 -4.066 1 93.94 279 VAL A O 1
ATOM 2255 N N . GLY A 1 280 ? -14.359 27.812 -3.434 1 89.44 280 GLY A N 1
ATOM 2256 C CA . GLY A 1 280 ? -14.82 28.266 -4.738 1 89.44 280 GLY A CA 1
ATOM 2257 C C . GLY A 1 280 ? -16.25 27.859 -5.035 1 89.44 280 GLY A C 1
ATOM 2258 O O . GLY A 1 280 ? -17.156 28.125 -4.242 1 89.44 280 GLY A O 1
ATOM 2259 N N . ASN A 1 281 ? -16.422 27.188 -6.148 1 88.69 281 ASN A N 1
ATOM 2260 C CA . ASN A 1 281 ? -17.766 26.812 -6.586 1 88.69 281 ASN A CA 1
ATOM 2261 C C . ASN A 1 281 ? -18.047 25.328 -6.309 1 88.69 281 ASN A C 1
ATOM 2263 O O . ASN A 1 281 ? -18.984 24.766 -6.859 1 88.69 281 ASN A O 1
ATOM 2267 N N . LYS A 1 282 ? -17.266 24.703 -5.516 1 92.75 282 LYS A N 1
ATOM 2268 C CA . LYS A 1 282 ? -17.469 23.297 -5.211 1 92.75 282 LYS A CA 1
ATOM 2269 C C . LYS A 1 282 ? -17.422 23.047 -3.707 1 92.75 282 LYS A C 1
ATOM 2271 O O . LYS A 1 282 ? -17.047 23.922 -2.936 1 92.75 282 LYS A O 1
ATOM 2276 N N . VAL A 1 283 ? -17.891 21.922 -3.332 1 95.94 283 VAL A N 1
ATOM 2277 C CA . VAL A 1 283 ? -17.875 21.484 -1.939 1 95.94 283 VAL A CA 1
ATOM 2278 C C . VAL A 1 283 ? -16.969 20.281 -1.784 1 95.94 283 VAL A C 1
ATOM 2280 O O . VAL A 1 283 ? -17.094 19.297 -2.535 1 95.94 283 VAL A O 1
ATOM 2283 N N . PHE A 1 284 ? -16.078 20.406 -0.877 1 97.5 284 PHE A N 1
ATOM 2284 C CA . PHE A 1 284 ? -15.234 19.266 -0.544 1 97.5 284 PHE A CA 1
ATOM 2285 C C . PHE A 1 284 ? -15.82 18.469 0.618 1 97.5 284 PHE A C 1
ATOM 2287 O O . PHE A 1 284 ? -16.094 19.031 1.685 1 97.5 284 PHE A O 1
ATOM 2294 N N . ILE A 1 285 ? -16.062 17.234 0.313 1 98.06 285 ILE A N 1
ATOM 2295 C CA . ILE A 1 285 ? -16.547 16.312 1.324 1 98.06 285 ILE A CA 1
ATOM 2296 C C . ILE A 1 285 ? -15.398 15.445 1.839 1 98.06 285 ILE A C 1
ATOM 2298 O O . ILE A 1 285 ? -14.672 14.828 1.052 1 98.06 285 ILE A O 1
ATOM 2302 N N . THR A 1 286 ? -15.172 15.461 3.145 1 98.62 286 THR A N 1
ATOM 2303 C CA . THR A 1 286 ? -14.195 14.57 3.756 1 98.62 286 THR A CA 1
ATOM 2304 C C . THR A 1 286 ? -14.883 13.406 4.457 1 98.62 286 THR A C 1
ATOM 2306 O O . THR A 1 286 ? -15.844 13.609 5.207 1 98.62 286 THR A O 1
ATOM 2309 N N . THR A 1 287 ? -14.477 12.203 4.156 1 98.69 287 THR A N 1
ATOM 2310 C CA . THR A 1 287 ? -15 11.008 4.809 1 98.69 287 THR A CA 1
ATOM 2311 C C . THR A 1 287 ? -13.945 10.367 5.699 1 98.69 287 THR A C 1
ATOM 2313 O O . THR A 1 287 ? -12.773 10.758 5.668 1 98.69 287 THR A O 1
ATOM 2316 N N . ASP A 1 288 ? -14.375 9.414 6.555 1 98.31 288 ASP A N 1
ATOM 2317 C CA . ASP A 1 288 ? -13.43 8.758 7.457 1 98.31 288 ASP A CA 1
ATOM 2318 C C . ASP A 1 288 ? -12.805 7.531 6.801 1 98.31 288 ASP A C 1
ATOM 2320 O O . ASP A 1 288 ? -12.055 6.797 7.441 1 98.31 288 ASP A O 1
ATOM 2324 N N . GLY A 1 289 ? -13.078 7.281 5.527 1 98 289 GLY A N 1
ATOM 2325 C CA . GLY A 1 289 ? -12.391 6.285 4.723 1 98 289 GLY A CA 1
ATOM 2326 C C . GLY A 1 289 ? -11.289 6.871 3.859 1 98 289 GLY A C 1
ATOM 2327 O O . GLY A 1 289 ? -10.953 8.047 3.988 1 98 289 GLY A O 1
ATOM 2328 N N . THR A 1 290 ? -10.695 6.086 3.039 1 98.12 290 THR A N 1
ATOM 2329 C CA . THR A 1 290 ? -9.609 6.535 2.17 1 98.12 290 THR A CA 1
ATOM 2330 C C . THR A 1 290 ? -9.484 5.629 0.949 1 98.12 290 THR A C 1
ATOM 2332 O O . THR A 1 290 ? -9.906 4.469 0.984 1 98.12 290 THR A O 1
ATOM 2335 N N . ARG A 1 291 ? -8.914 6.148 -0.101 1 97.75 291 ARG A N 1
ATOM 2336 C CA . ARG A 1 291 ? -8.586 5.355 -1.283 1 97.75 291 ARG A CA 1
ATOM 2337 C C . ARG A 1 291 ? -7.656 4.199 -0.927 1 97.75 291 ARG A C 1
ATOM 2339 O O . ARG A 1 291 ? -7.695 3.148 -1.567 1 97.75 291 ARG A O 1
ATOM 2346 N N . ASN A 1 292 ? -6.879 4.312 0.11 1 97.25 292 ASN A N 1
ATOM 2347 C CA . ASN A 1 292 ? -5.965 3.264 0.545 1 97.25 292 ASN A CA 1
ATOM 2348 C C . ASN A 1 292 ? -6.699 1.955 0.82 1 97.25 292 ASN A C 1
ATOM 2350 O O . ASN A 1 292 ? -6.133 0.873 0.669 1 97.25 292 ASN A O 1
ATOM 2354 N N . ASP A 1 293 ? -7.953 2.078 1.182 1 97.44 293 ASP A N 1
ATOM 2355 C CA . ASP A 1 293 ? -8.688 0.889 1.603 1 97.44 293 ASP A CA 1
ATOM 2356 C C . ASP A 1 293 ? -9.367 0.216 0.414 1 97.44 293 ASP A C 1
ATOM 2358 O O . ASP A 1 293 ? -9.594 -0.997 0.426 1 97.44 293 ASP A O 1
ATOM 2362 N N . ILE A 1 294 ? -9.695 1.016 -0.645 1 97.81 294 ILE A N 1
ATOM 2363 C CA . ILE A 1 294 ? -10.562 0.412 -1.654 1 97.81 294 ILE A CA 1
ATOM 2364 C C . ILE A 1 294 ? -9.922 0.556 -3.033 1 97.81 294 ILE A C 1
ATOM 2366 O O . ILE A 1 294 ? -10.367 -0.07 -3.998 1 97.81 294 ILE A O 1
ATOM 2370 N N . ASP A 1 295 ? -8.938 1.349 -3.139 1 97.38 295 ASP A N 1
ATOM 2371 C CA . ASP A 1 295 ? -8.203 1.629 -4.367 1 97.38 295 ASP A CA 1
ATOM 2372 C C . ASP A 1 295 ? -6.742 1.967 -4.07 1 97.38 295 ASP A C 1
ATOM 2374 O O . ASP A 1 295 ? -6.277 3.064 -4.387 1 97.38 295 ASP A O 1
ATOM 2378 N N . PRO A 1 296 ? -6.059 1.01 -3.512 1 96.19 296 PRO A N 1
ATOM 2379 C CA . PRO A 1 296 ? -4.746 1.31 -2.93 1 96.19 296 PRO A CA 1
ATOM 2380 C C . PRO A 1 296 ? -3.727 1.758 -3.973 1 96.19 296 PRO A C 1
ATOM 2382 O O . PRO A 1 296 ? -2.709 2.361 -3.627 1 96.19 296 PRO A O 1
ATOM 2385 N N . LEU A 1 297 ? -3.93 1.585 -5.281 1 93.62 297 LEU A N 1
ATOM 2386 C CA . LEU A 1 297 ? -2.998 2.018 -6.316 1 93.62 297 LEU A CA 1
ATOM 2387 C C . LEU A 1 297 ? -3.469 3.316 -6.965 1 93.62 297 LEU A C 1
ATOM 2389 O O . LEU A 1 297 ? -2.85 3.803 -7.914 1 93.62 297 LEU A O 1
ATOM 2393 N N . PHE A 1 298 ? -4.629 3.828 -6.465 1 94.69 298 PHE A N 1
ATOM 2394 C CA . PHE A 1 298 ? -5.176 5.121 -6.863 1 94.69 298 PHE A CA 1
ATOM 2395 C C . PHE A 1 298 ? -5.359 5.191 -8.375 1 94.69 298 PHE A C 1
ATOM 2397 O O . PHE A 1 298 ? -4.93 6.152 -9.016 1 94.69 298 PHE A O 1
ATOM 2404 N N . GLN A 1 299 ? -6.078 4.215 -8.883 1 93.19 299 GLN A N 1
ATOM 2405 C CA . GLN A 1 299 ? -6.211 4.125 -10.328 1 93.19 299 GLN A CA 1
ATOM 2406 C C . GLN A 1 299 ? -7.637 4.441 -10.773 1 93.19 299 GLN A C 1
ATOM 2408 O O . GLN A 1 299 ? -7.887 4.695 -11.953 1 93.19 299 GLN A O 1
ATOM 2413 N N . LYS A 1 300 ? -8.602 4.488 -9.836 1 95.44 300 LYS A N 1
ATOM 2414 C CA . LYS A 1 300 ? -10.016 4.617 -10.188 1 95.44 300 LYS A CA 1
ATOM 2415 C C . LYS A 1 300 ? -10.492 6.059 -10.031 1 95.44 300 LYS A C 1
ATOM 2417 O O . LYS A 1 300 ? -9.875 6.844 -9.305 1 95.44 300 LYS A O 1
ATOM 2422 N N . GLN A 1 301 ? -11.523 6.367 -10.758 1 96.44 301 GLN A N 1
ATOM 2423 C CA . GLN A 1 301 ? -12.133 7.691 -10.656 1 96.44 301 GLN A CA 1
ATOM 2424 C C . GLN A 1 301 ? -13.492 7.625 -9.969 1 96.44 301 GLN A C 1
ATOM 2426 O O . GLN A 1 301 ? -14.07 8.656 -9.617 1 96.44 301 GLN A O 1
ATOM 2431 N N . ASP A 1 302 ? -13.969 6.449 -9.93 1 97.81 302 ASP A N 1
ATOM 2432 C CA . ASP A 1 302 ? -15.266 6.215 -9.297 1 97.81 302 ASP A CA 1
ATOM 2433 C C . ASP A 1 302 ? -15.414 4.758 -8.875 1 97.81 302 ASP A C 1
ATOM 2435 O O . ASP A 1 302 ? -14.516 3.941 -9.117 1 97.81 302 ASP A O 1
ATOM 2439 N N . TYR A 1 303 ? -16.5 4.445 -8.18 1 97.81 303 TYR A N 1
ATOM 2440 C CA . TYR A 1 303 ? -16.766 3.133 -7.594 1 97.81 303 TYR A CA 1
ATOM 2441 C C . TYR A 1 303 ? -18.25 2.787 -7.66 1 97.81 303 TYR A C 1
ATOM 2443 O O . TYR A 1 303 ? -19.094 3.676 -7.797 1 97.81 303 TYR A O 1
ATOM 2451 N N . ILE A 1 304 ? -18.547 1.458 -7.691 1 96.44 304 ILE A N 1
ATOM 2452 C CA . ILE A 1 304 ? -19.922 1.057 -7.375 1 96.44 304 ILE A CA 1
ATOM 2453 C C . ILE A 1 304 ? -20.219 1.378 -5.914 1 96.44 304 ILE A C 1
ATOM 2455 O O . ILE A 1 304 ? -19.516 0.917 -5.012 1 96.44 304 ILE A O 1
ATOM 2459 N N . LYS A 1 305 ? -21.219 2.236 -5.723 1 98 305 LYS A N 1
ATOM 2460 C CA . LYS A 1 305 ? -21.438 2.703 -4.359 1 98 305 LYS A CA 1
ATOM 2461 C C . LYS A 1 305 ? -22.906 3.031 -4.125 1 98 305 LYS A C 1
ATOM 2463 O O . LYS A 1 305 ? -23.688 3.16 -5.078 1 98 305 LYS A O 1
ATOM 2468 N N . GLU A 1 306 ? -23.25 3.057 -2.857 1 97.62 306 GLU A N 1
ATOM 2469 C CA . GLU A 1 306 ? -24.531 3.543 -2.365 1 97.62 306 GLU A CA 1
ATOM 2470 C C . GLU A 1 306 ? -24.344 4.688 -1.371 1 97.62 306 GLU A C 1
ATOM 2472 O O . GLU A 1 306 ? -23.531 4.59 -0.454 1 97.62 306 GLU A O 1
ATOM 2477 N N . ILE A 1 307 ? -25.062 5.781 -1.589 1 96.62 307 ILE A N 1
ATOM 2478 C CA . ILE A 1 307 ? -25.047 6.906 -0.662 1 96.62 307 ILE A CA 1
ATOM 2479 C C . ILE A 1 307 ? -26.266 6.824 0.254 1 96.62 307 ILE A C 1
ATOM 2481 O O . ILE A 1 307 ? -27.406 6.668 -0.218 1 96.62 307 ILE A O 1
ATOM 2485 N N . ILE A 1 308 ? -26.031 6.879 1.515 1 95.38 308 ILE A N 1
ATOM 2486 C CA . ILE A 1 308 ? -27.094 6.832 2.512 1 95.38 308 ILE A CA 1
ATOM 2487 C C . ILE A 1 308 ? -27.188 8.18 3.234 1 95.38 308 ILE A C 1
ATOM 2489 O O . ILE A 1 308 ? -26.359 8.484 4.094 1 95.38 308 ILE A O 1
ATOM 2493 N N . TYR A 1 309 ? -28.188 8.938 2.939 1 94.38 309 TYR A N 1
ATOM 2494 C CA . TYR A 1 309 ? -28.391 10.242 3.549 1 94.38 309 TYR A CA 1
ATOM 2495 C C . TYR A 1 309 ? -29.094 10.109 4.895 1 94.38 309 TYR A C 1
ATOM 2497 O O . TYR A 1 309 ? -30.047 9.344 5.027 1 94.38 309 TYR A O 1
ATOM 2505 N N . LYS A 1 310 ? -28.609 10.789 5.895 1 90.81 310 LYS A N 1
ATOM 2506 C CA . LYS A 1 310 ? -29.375 10.891 7.137 1 90.81 310 LYS A CA 1
ATOM 2507 C C . LYS A 1 310 ? -30.672 11.672 6.93 1 90.81 310 LYS A C 1
ATOM 2509 O O . LYS A 1 310 ? -31.734 11.234 7.344 1 90.81 310 LYS A O 1
ATOM 2514 N N . GLU A 1 311 ? -30.422 12.852 6.383 1 84.06 311 GLU A N 1
ATOM 2515 C CA . GLU A 1 311 ? -31.516 13.734 5.98 1 84.06 311 GLU A CA 1
ATOM 2516 C C . GLU A 1 311 ? -31.281 14.305 4.586 1 84.06 311 GLU A C 1
ATOM 2518 O O . GLU A 1 311 ? -30.406 15.148 4.391 1 84.06 311 GLU A O 1
ATOM 2523 N N . LYS A 1 312 ? -32.031 13.719 3.703 1 75.12 312 LYS A N 1
ATOM 2524 C CA . LYS A 1 312 ? -31.797 14.109 2.314 1 75.12 312 LYS A CA 1
ATOM 2525 C C . LYS A 1 312 ? -32.344 15.508 2.045 1 75.12 312 LYS A C 1
ATOM 2527 O O . LYS A 1 312 ? -33.5 15.797 2.371 1 75.12 312 LYS A O 1
ATOM 2532 N N . ASN A 1 313 ? -31.391 16.391 1.977 1 70.62 313 ASN A N 1
ATOM 2533 C CA . ASN A 1 313 ? -31.875 17.719 1.634 1 70.62 313 ASN A CA 1
ATOM 2534 C C . ASN A 1 313 ? -31.953 17.922 0.123 1 70.62 313 ASN A C 1
ATOM 2536 O O . ASN A 1 313 ? -31.234 17.266 -0.634 1 70.62 313 ASN A O 1
ATOM 2540 N N . ASN A 1 314 ? -32.969 18.594 -0.385 1 64.19 314 ASN A N 1
ATOM 2541 C CA . ASN A 1 314 ? -33.375 18.797 -1.768 1 64.19 314 ASN A CA 1
ATOM 2542 C C . ASN A 1 314 ? -32.438 19.734 -2.508 1 64.19 314 ASN A C 1
ATOM 2544 O O . ASN A 1 314 ? -32.562 19.969 -3.709 1 64.19 314 ASN A O 1
ATOM 2548 N N . GLY A 1 315 ? -31.375 20.266 -1.865 1 71.62 315 GLY A N 1
ATOM 2549 C CA . GLY A 1 315 ? -30.625 21.188 -2.695 1 71.62 315 GLY A CA 1
ATOM 2550 C C . GLY A 1 315 ? -29.547 20.516 -3.531 1 71.62 315 GLY A C 1
ATOM 2551 O O . GLY A 1 315 ? -28.859 19.609 -3.057 1 71.62 315 GLY A O 1
ATOM 2552 N N . ASN A 1 316 ? -29.594 20.828 -4.812 1 82.19 316 ASN A N 1
ATOM 2553 C CA . ASN A 1 316 ? -28.609 20.281 -5.75 1 82.19 316 ASN A CA 1
ATOM 2554 C C . ASN A 1 316 ? -27.328 21.109 -5.773 1 82.19 316 ASN A C 1
ATOM 2556 O O . ASN A 1 316 ? -27.375 22.344 -5.941 1 82.19 316 ASN A O 1
ATOM 2560 N N . ILE A 1 317 ? -26.312 20.438 -5.359 1 83.75 317 ILE A N 1
ATOM 2561 C CA . ILE A 1 317 ? -25 21.047 -5.434 1 83.75 317 ILE A CA 1
ATOM 2562 C C . ILE A 1 317 ? -24.344 20.719 -6.777 1 83.75 317 ILE A C 1
ATOM 2564 O O . ILE A 1 317 ? -24.375 19.578 -7.223 1 83.75 317 ILE A O 1
ATOM 2568 N N . THR A 1 318 ? -23.781 21.781 -7.309 1 87.31 318 THR A N 1
ATOM 2569 C CA . THR A 1 318 ? -23.234 21.656 -8.656 1 87.31 318 THR A CA 1
ATOM 2570 C C . THR A 1 318 ? -22.109 20.625 -8.672 1 87.31 318 THR A C 1
ATOM 2572 O O . THR A 1 318 ? -22.062 19.75 -9.547 1 87.31 318 THR A O 1
ATOM 2575 N N . LYS A 1 319 ? -21.156 20.75 -7.719 1 95.81 319 LYS A N 1
ATOM 2576 C CA . LYS A 1 319 ? -20.016 19.828 -7.727 1 95.81 319 LYS A CA 1
ATOM 2577 C C . LYS A 1 319 ? -19.547 19.531 -6.305 1 95.81 319 LYS A C 1
ATOM 2579 O O . LYS A 1 319 ? -19.266 20.453 -5.531 1 95.81 319 LYS A O 1
ATOM 2584 N N . GLN A 1 320 ? -19.547 18.297 -5.949 1 96.88 320 GLN A N 1
ATOM 2585 C CA . GLN A 1 320 ? -19 17.812 -4.68 1 96.88 320 GLN A CA 1
ATOM 2586 C C . GLN A 1 320 ? -17.844 16.844 -4.91 1 96.88 320 GLN A C 1
ATOM 2588 O O . GLN A 1 320 ? -17.953 15.914 -5.711 1 96.88 320 GLN A O 1
ATOM 2593 N N . ILE A 1 321 ? -16.688 17.125 -4.359 1 97.94 321 ILE A N 1
ATOM 2594 C CA . ILE A 1 321 ? -15.547 16.219 -4.422 1 97.94 321 ILE A CA 1
ATOM 2595 C C . ILE A 1 321 ? -15.469 15.406 -3.133 1 97.94 321 ILE A C 1
ATOM 2597 O O . ILE A 1 321 ? -15.141 15.945 -2.07 1 97.94 321 ILE A O 1
ATOM 2601 N N . VAL A 1 322 ? -15.773 14.141 -3.197 1 98.62 322 VAL A N 1
ATOM 2602 C CA . VAL A 1 322 ? -15.742 13.258 -2.041 1 98.62 322 VAL A CA 1
ATOM 2603 C C . VAL A 1 322 ? -14.328 12.703 -1.848 1 98.62 322 VAL A C 1
ATOM 2605 O O . VAL A 1 322 ? -13.758 12.102 -2.76 1 98.62 322 VAL A O 1
ATOM 2608 N N . SER A 1 323 ? -13.773 12.977 -0.65 1 98.44 323 SER A N 1
ATOM 2609 C CA . SER A 1 323 ? -12.375 12.672 -0.396 1 98.44 323 SER A CA 1
ATOM 2610 C C . SER A 1 323 ? -12.211 11.797 0.844 1 98.44 323 SER A C 1
ATOM 2612 O O . SER A 1 323 ? -13.164 11.602 1.601 1 98.44 323 SER A O 1
ATOM 2614 N N . GLY A 1 324 ? -11.016 11.273 0.938 1 98.38 324 GLY A N 1
ATOM 2615 C CA . GLY A 1 324 ? -10.695 10.414 2.068 1 98.38 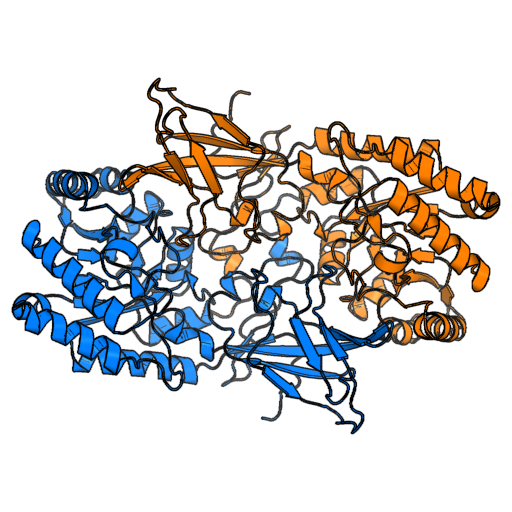324 GLY A CA 1
ATOM 2616 C C . GLY A 1 324 ? -10.094 11.164 3.238 1 98.38 324 GLY A C 1
ATOM 2617 O O . GLY A 1 324 ? -10.102 12.398 3.262 1 98.38 324 GLY A O 1
ATOM 2618 N N . CYS A 1 325 ? -9.594 10.422 4.219 1 97.62 325 CYS A N 1
ATOM 2619 C CA . CYS A 1 325 ? -9.258 10.984 5.523 1 97.62 325 CYS A CA 1
ATOM 2620 C C . CYS A 1 325 ? -7.762 11.281 5.613 1 97.62 325 CYS A C 1
ATOM 2622 O O . CYS A 1 325 ? -7.285 11.789 6.633 1 97.62 325 CYS A O 1
ATOM 2624 N N . THR A 1 326 ? -6.961 10.922 4.527 1 97.31 326 THR A N 1
ATOM 2625 C CA . THR A 1 326 ? -5.527 11.156 4.629 1 97.31 326 THR A CA 1
ATOM 2626 C C . THR A 1 326 ? -5.191 12.609 4.32 1 97.31 326 THR A C 1
ATOM 2628 O O . THR A 1 326 ? -6.047 13.359 3.854 1 97.31 326 THR A O 1
ATOM 2631 N N . CYS A 1 327 ? -3.965 13.008 4.59 1 95.62 327 CYS A N 1
ATOM 2632 C CA . CYS A 1 327 ? -3.5 14.359 4.301 1 95.62 327 CYS A CA 1
ATOM 2633 C C . CYS A 1 327 ? -2.951 14.453 2.883 1 95.62 327 CYS A C 1
ATOM 2635 O O . CYS A 1 327 ? -2.311 15.445 2.525 1 95.62 327 CYS A O 1
ATOM 2637 N N . LEU A 1 328 ? -3.229 13.398 2.092 1 94.44 328 LEU A N 1
ATOM 2638 C CA . LEU A 1 328 ? -2.811 13.43 0.695 1 94.44 328 LEU A CA 1
ATOM 2639 C C . LEU A 1 328 ? -3.869 14.109 -0.172 1 94.44 328 LEU A C 1
ATOM 2641 O O . LEU A 1 328 ? -5.027 13.688 -0.185 1 94.44 328 LEU A O 1
ATOM 2645 N N . GLU A 1 329 ? -3.471 15.07 -0.92 1 94.75 329 GLU A N 1
ATOM 2646 C CA . GLU A 1 329 ? -4.387 15.828 -1.763 1 94.75 329 GLU A CA 1
ATOM 2647 C C . GLU A 1 329 ? -5.117 14.914 -2.746 1 94.75 329 GLU A C 1
ATOM 2649 O O . GLU A 1 329 ? -6.273 15.172 -3.094 1 94.75 329 GLU A O 1
ATOM 2654 N N . PHE A 1 330 ? -4.465 13.812 -3.131 1 93 330 PHE A N 1
ATOM 2655 C CA . PHE A 1 330 ? -5.039 12.992 -4.188 1 93 330 PHE A CA 1
ATOM 2656 C C . PHE A 1 330 ? -5.926 11.898 -3.604 1 93 330 PHE A C 1
ATOM 2658 O O . PHE A 1 330 ? -6.461 11.062 -4.336 1 93 330 PHE A O 1
ATOM 2665 N N . ASP A 1 331 ? -6.031 11.867 -2.336 1 97.06 331 ASP A N 1
ATOM 2666 C CA . ASP A 1 331 ? -7.023 10.977 -1.735 1 97.06 331 ASP A CA 1
ATOM 2667 C C . ASP A 1 331 ? -8.438 11.477 -1.999 1 97.06 331 ASP A C 1
ATOM 2669 O O . ASP A 1 331 ? -9.195 11.734 -1.061 1 97.06 331 ASP A O 1
ATOM 2673 N N . ARG A 1 332 ? -8.742 11.766 -3.201 1 97.31 332 ARG A N 1
ATOM 2674 C CA . ARG A 1 332 ? -10.055 12.125 -3.729 1 97.31 332 ARG A CA 1
ATOM 2675 C C . ARG A 1 332 ? -10.742 10.922 -4.371 1 97.31 332 ARG A C 1
ATOM 2677 O O . ARG A 1 332 ? -10.266 10.406 -5.383 1 97.31 332 ARG A O 1
ATOM 2684 N N . LEU A 1 333 ? -11.805 10.469 -3.818 1 98.31 333 LEU A N 1
ATOM 2685 C CA . LEU A 1 333 ? -12.445 9.211 -4.18 1 98.31 333 LEU A CA 1
ATOM 2686 C C . LEU A 1 333 ? -13.258 9.359 -5.461 1 98.31 333 LEU A C 1
ATOM 2688 O O . LEU A 1 333 ? -13.047 8.617 -6.426 1 98.31 333 LEU A O 1
ATOM 2692 N N . PHE A 1 334 ? -14.211 10.234 -5.465 1 98.31 334 PHE A N 1
ATOM 2693 C CA . PHE A 1 334 ? -15.055 10.453 -6.633 1 98.31 334 PHE A CA 1
ATOM 2694 C C . PHE A 1 334 ? -15.742 11.812 -6.559 1 98.31 334 PHE A C 1
ATOM 2696 O O . PHE A 1 334 ? -15.602 12.531 -5.562 1 98.31 334 PHE A O 1
ATOM 2703 N N . GLU A 1 335 ? -16.438 12.172 -7.609 1 97.75 335 GLU A N 1
ATOM 2704 C CA . GLU A 1 335 ? -17.156 13.438 -7.688 1 97.75 335 GLU A CA 1
ATOM 2705 C C . GLU A 1 335 ? -18.656 13.203 -7.852 1 97.75 335 GLU A C 1
ATOM 2707 O O . GLU A 1 335 ? -19.078 12.227 -8.469 1 97.75 335 GLU A O 1
ATOM 2712 N N . LEU A 1 336 ? -19.406 13.953 -7.184 1 96.44 336 LEU A N 1
ATOM 2713 C CA . LEU A 1 336 ? -20.859 14.039 -7.371 1 96.44 336 LEU A CA 1
ATOM 2714 C C . LEU A 1 336 ? -21.25 15.367 -8.008 1 96.44 336 LEU A C 1
ATOM 2716 O O . LEU A 1 336 ? -20.875 16.438 -7.512 1 96.44 336 LEU A O 1
ATOM 2720 N N . THR A 1 337 ? -21.969 15.273 -9.062 1 95 337 THR A N 1
ATOM 2721 C CA . THR A 1 337 ? -22.406 16.484 -9.758 1 95 337 THR A CA 1
ATOM 2722 C C . THR A 1 337 ? -23.938 16.578 -9.758 1 95 337 THR A C 1
ATOM 2724 O O . THR A 1 337 ? -24.625 15.562 -9.93 1 95 337 THR A O 1
ATOM 2727 N N . ASN A 1 338 ? -24.391 17.781 -9.555 1 93.06 338 ASN A N 1
ATOM 2728 C CA . ASN A 1 338 ? -25.828 18.031 -9.562 1 93.06 338 ASN A CA 1
ATOM 2729 C C . ASN A 1 338 ? -26.578 17.016 -8.703 1 93.06 338 ASN A C 1
ATOM 2731 O O . ASN A 1 338 ? -27.5 16.359 -9.188 1 93.06 338 ASN A O 1
ATOM 2735 N N . SER A 1 339 ? -26.125 16.906 -7.512 1 92.88 339 SER A N 1
ATOM 2736 C CA . SER A 1 339 ? -26.672 15.953 -6.551 1 92.88 339 SER A CA 1
ATOM 2737 C C . SER A 1 339 ? -26.922 16.609 -5.199 1 92.88 339 SER A C 1
ATOM 2739 O O . SER A 1 339 ? -26.375 17.688 -4.914 1 92.88 339 SER A O 1
ATOM 2741 N N . PRO A 1 340 ? -27.812 15.984 -4.477 1 93.06 340 PRO A N 1
ATOM 2742 C CA . PRO A 1 340 ? -28.016 16.531 -3.131 1 93.06 340 PRO A CA 1
ATOM 2743 C C . PRO A 1 340 ? -26.703 16.656 -2.35 1 93.06 340 PRO A C 1
ATOM 2745 O O . PRO A 1 340 ? -25.844 15.773 -2.449 1 93.06 340 PRO A O 1
ATOM 2748 N N . GLN A 1 341 ? -26.594 17.672 -1.648 1 92.31 341 GLN A N 1
ATOM 2749 C CA . GLN A 1 341 ? -25.391 17.891 -0.855 1 92.31 341 GLN A CA 1
ATOM 2750 C C . GLN A 1 341 ? -25.219 16.812 0.203 1 92.31 341 GLN A C 1
ATOM 2752 O O . GLN A 1 341 ? -26.172 16.438 0.884 1 92.31 341 GLN A O 1
ATOM 2757 N N . LEU A 1 342 ? -24.094 16.25 0.281 1 95.25 342 LEU A N 1
ATOM 2758 C CA . LEU A 1 342 ? -23.734 15.375 1.394 1 95.25 342 LEU A CA 1
ATOM 2759 C C . LEU A 1 342 ? -23.5 16.188 2.666 1 95.25 342 LEU A C 1
ATOM 2761 O O . LEU A 1 342 ? -22.938 17.281 2.613 1 95.25 342 LEU A O 1
ATOM 2765 N N . ASN A 1 343 ? -23.953 15.648 3.738 1 94.12 343 ASN A N 1
ATOM 2766 C CA . ASN A 1 343 ? -23.766 16.281 5.039 1 94.12 343 ASN A CA 1
ATOM 2767 C C . ASN A 1 343 ? -23.062 15.352 6.023 1 94.12 343 ASN A C 1
ATOM 2769 O O . ASN A 1 343 ? -23 14.141 5.805 1 94.12 343 ASN A O 1
ATOM 2773 N N . ILE A 1 344 ? -22.562 15.953 7.055 1 95.56 344 ILE A N 1
ATOM 2774 C CA . ILE A 1 344 ? -21.906 15.188 8.109 1 95.56 344 ILE A CA 1
ATOM 2775 C C . ILE A 1 344 ? -22.828 14.086 8.617 1 95.56 344 ILE A C 1
ATOM 2777 O O . ILE A 1 344 ? -24.016 14.344 8.883 1 95.56 344 ILE A O 1
ATOM 2781 N N . GLY A 1 345 ? -22.297 12.883 8.703 1 94.56 345 GLY A N 1
ATOM 2782 C CA . GLY A 1 345 ? -23.078 11.766 9.195 1 94.56 345 GLY A CA 1
ATOM 2783 C C . GLY A 1 345 ? -23.656 10.906 8.086 1 94.56 345 GLY A C 1
ATOM 2784 O O . GLY A 1 345 ? -24.047 9.766 8.32 1 94.56 345 GLY A O 1
ATOM 2785 N N . ASP A 1 346 ? -23.844 11.516 6.844 1 96.44 346 ASP A N 1
ATOM 2786 C CA . ASP A 1 346 ? -24.219 10.664 5.715 1 96.44 346 ASP A CA 1
ATOM 2787 C C . ASP A 1 346 ? -23.203 9.539 5.52 1 96.44 346 ASP A C 1
ATOM 2789 O O . ASP A 1 346 ? -22.031 9.672 5.887 1 96.44 346 ASP A O 1
ATOM 2793 N N . LYS A 1 347 ? -23.656 8.438 5.012 1 97.56 347 LYS A N 1
ATOM 2794 C CA . LYS A 1 347 ? -22.797 7.266 4.852 1 97.56 347 LYS A CA 1
ATOM 2795 C C . LYS A 1 347 ? -22.625 6.91 3.375 1 97.56 347 LYS A C 1
ATOM 2797 O O . LYS A 1 347 ? -23.469 7.254 2.547 1 97.56 347 LYS A O 1
ATOM 2802 N N . ILE A 1 348 ? -21.531 6.387 3.074 1 98.31 348 ILE A N 1
ATOM 2803 C CA . ILE A 1 348 ? -21.25 5.852 1.749 1 98.31 348 ILE A CA 1
ATOM 2804 C C . ILE A 1 348 ? -20.812 4.391 1.865 1 98.31 348 ILE A C 1
ATOM 2806 O O . ILE A 1 348 ? -19.922 4.059 2.648 1 98.31 348 ILE A O 1
ATOM 2810 N N . CYS A 1 349 ? -21.484 3.541 1.137 1 98.31 349 CYS A N 1
ATOM 2811 C CA . CYS A 1 349 ? -21.156 2.119 1.061 1 98.31 349 CYS A CA 1
ATOM 2812 C C . CYS A 1 349 ? -20.547 1.77 -0.292 1 98.31 349 CYS A C 1
ATOM 2814 O O . CYS A 1 349 ? -21.219 1.865 -1.322 1 98.31 349 CYS A O 1
ATOM 2816 N N . TYR A 1 350 ? -19.297 1.422 -0.316 1 98.56 350 TYR A N 1
ATOM 2817 C CA . TYR A 1 350 ? -18.625 0.964 -1.528 1 98.56 350 TYR A CA 1
ATOM 2818 C C . TYR A 1 350 ? -18.812 -0.538 -1.717 1 98.56 350 TYR A C 1
ATOM 2820 O O . TYR A 1 350 ? -18.562 -1.318 -0.793 1 98.56 350 TYR A O 1
ATOM 2828 N N . LYS A 1 351 ? -19.188 -0.901 -2.928 1 97.25 351 LYS A N 1
ATOM 2829 C CA . LYS A 1 351 ? -19.484 -2.297 -3.236 1 97.25 351 LYS A CA 1
ATOM 2830 C C . LYS A 1 351 ? -18.344 -2.941 -4.02 1 97.25 351 LYS A C 1
ATOM 2832 O O . LYS A 1 351 ? -17.547 -2.246 -4.656 1 97.25 351 LYS A O 1
ATOM 2837 N N . ASN A 1 352 ? -18.219 -4.273 -3.961 1 96.19 352 ASN A N 1
ATOM 2838 C CA . ASN A 1 352 ? -17.281 -5.059 -4.758 1 96.19 352 ASN A CA 1
ATOM 2839 C C . ASN A 1 352 ? -15.836 -4.633 -4.512 1 96.19 352 ASN A C 1
ATOM 2841 O O . ASN A 1 352 ? -15.102 -4.336 -5.453 1 96.19 352 ASN A O 1
ATOM 2845 N N . VAL A 1 353 ? -15.469 -4.566 -3.225 1 97.75 353 VAL A N 1
ATOM 2846 C CA . VAL A 1 353 ? -14.125 -4.094 -2.887 1 97.75 353 VAL A CA 1
ATOM 2847 C C . VAL A 1 353 ? -13.344 -5.207 -2.195 1 97.75 353 VAL A C 1
ATOM 2849 O O . VAL A 1 353 ? -12.484 -4.938 -1.353 1 97.75 353 VAL A O 1
ATOM 2852 N N . GLY A 1 354 ? -13.633 -6.449 -2.564 1 97.75 354 GLY A N 1
ATOM 2853 C CA . GLY A 1 354 ? -13.023 -7.57 -1.861 1 97.75 354 GLY A CA 1
ATOM 2854 C C . GLY A 1 354 ? -11.727 -8.039 -2.5 1 97.75 354 GLY A C 1
ATOM 2855 O O . GLY A 1 354 ? -10.961 -8.789 -1.887 1 97.75 354 GLY A O 1
ATOM 2856 N N . ALA A 1 355 ? -11.461 -7.699 -3.721 1 97.31 355 ALA A N 1
ATOM 2857 C CA . ALA A 1 355 ? -10.305 -8.211 -4.453 1 97.31 355 ALA A CA 1
ATOM 2858 C C . ALA A 1 355 ? -9.227 -7.145 -4.586 1 97.31 355 ALA A C 1
ATOM 2860 O O . ALA A 1 355 ? -9.477 -6.059 -5.109 1 97.31 355 ALA A O 1
ATOM 2861 N N . TYR A 1 356 ? -7.996 -7.473 -4.113 1 97.06 356 TYR A N 1
ATOM 2862 C CA . TYR A 1 356 ? -6.805 -6.648 -4.27 1 97.06 356 TYR A CA 1
ATOM 2863 C C . TYR A 1 356 ? -7.008 -5.277 -3.635 1 97.06 356 TYR A C 1
ATOM 2865 O O . TYR A 1 356 ? -6.59 -4.258 -4.191 1 97.06 356 TYR A O 1
ATOM 2873 N N . THR A 1 357 ? -7.719 -5.203 -2.525 1 97.31 357 THR A N 1
ATOM 2874 C CA . THR A 1 357 ? -7.891 -3.969 -1.765 1 97.31 357 THR A CA 1
ATOM 2875 C C . THR A 1 357 ? -7.301 -4.109 -0.364 1 97.31 357 THR A C 1
ATOM 2877 O O . THR A 1 357 ? -6.156 -3.73 -0.125 1 97.31 357 THR A O 1
ATOM 2880 N N . MET A 1 358 ? -7.906 -5.023 0.458 1 96.94 358 MET A N 1
ATOM 2881 C CA . MET A 1 358 ? -7.477 -5.199 1.843 1 96.94 358 MET A CA 1
ATOM 2882 C C . MET A 1 358 ? -6.023 -5.652 1.908 1 96.94 358 MET A C 1
ATOM 2884 O O . MET A 1 358 ? -5.285 -5.258 2.814 1 96.94 358 MET A O 1
ATOM 2888 N N . CYS A 1 359 ? -5.629 -6.445 0.943 1 96.44 359 CYS A N 1
ATOM 2889 C CA . CYS A 1 359 ? -4.289 -7.02 0.965 1 96.44 359 CYS A CA 1
ATOM 2890 C C . CYS A 1 359 ? -3.248 -6 0.528 1 96.44 359 CYS A C 1
ATOM 2892 O O . CYS A 1 359 ? -2.049 -6.203 0.728 1 96.44 359 CYS A O 1
ATOM 2894 N N . LEU A 1 360 ? -3.686 -4.918 -0.071 1 96.88 360 LEU A N 1
ATOM 2895 C CA . LEU A 1 360 ? -2.771 -3.906 -0.589 1 96.88 360 LEU A CA 1
ATOM 2896 C C . LEU A 1 360 ? -2.846 -2.631 0.245 1 96.88 360 LEU A C 1
ATOM 2898 O O . LEU A 1 360 ? -2.062 -1.701 0.034 1 96.88 360 LEU A O 1
ATOM 2902 N N . SER A 1 361 ? -3.75 -2.553 1.216 1 95.56 361 SER A N 1
ATOM 2903 C CA . SER A 1 361 ? -3.873 -1.372 2.064 1 95.56 361 SER A CA 1
ATOM 2904 C C . SER A 1 361 ? -2.627 -1.175 2.922 1 95.56 361 SER A C 1
ATOM 2906 O O . SER A 1 361 ? -2.227 -2.076 3.66 1 95.56 361 SER A O 1
ATOM 2908 N N . PRO A 1 362 ? -2.031 -0.021 2.867 1 96.38 362 PRO A N 1
ATOM 2909 C CA . PRO A 1 362 ? -0.819 0.227 3.65 1 96.38 362 PRO A CA 1
ATOM 2910 C C . PRO A 1 362 ? -1.121 0.622 5.094 1 96.38 362 PRO A C 1
ATOM 2912 O O . PRO A 1 362 ? -2.268 0.932 5.426 1 96.38 362 PRO A O 1
ATOM 2915 N N . LEU A 1 363 ? -0.149 0.54 5.977 1 96.19 363 LEU A N 1
ATOM 2916 C CA . LEU A 1 363 ? -0.2 1.108 7.32 1 96.19 363 LEU A CA 1
ATOM 2917 C C . LEU A 1 363 ? 0.25 2.564 7.309 1 96.19 363 LEU A C 1
ATOM 2919 O O . LEU A 1 363 ? 1.338 2.887 7.793 1 96.19 363 LEU A O 1
ATOM 2923 N N . PHE A 1 364 ? -0.618 3.402 6.758 1 97.94 364 PHE A N 1
ATOM 2924 C CA . PHE A 1 364 ? -0.274 4.785 6.445 1 97.94 364 PHE A CA 1
ATOM 2925 C C . PHE A 1 364 ? -1.312 5.742 7.016 1 97.94 364 PHE A C 1
ATOM 2927 O O . PHE A 1 364 ? -2.479 5.711 6.617 1 97.94 364 PHE A O 1
ATOM 2934 N N . ILE A 1 365 ? -0.958 6.633 7.984 1 98.06 365 ILE A N 1
ATOM 2935 C CA . ILE A 1 365 ? -1.767 7.676 8.602 1 98.06 365 ILE A CA 1
ATOM 2936 C C . ILE A 1 365 ? -2.879 7.043 9.438 1 98.06 365 ILE A C 1
ATOM 2938 O O . ILE A 1 365 ? -2.941 7.234 10.656 1 98.06 365 ILE A O 1
ATOM 2942 N N . ARG A 1 366 ? -3.766 6.363 8.828 1 96.5 366 ARG A N 1
ATOM 2943 C CA . ARG A 1 366 ? -4.723 5.449 9.445 1 96.5 366 ARG A CA 1
ATOM 2944 C C . ARG A 1 366 ? -4.496 4.02 8.961 1 96.5 366 ARG A C 1
ATOM 2946 O O . ARG A 1 366 ? -4.5 3.756 7.758 1 96.5 366 ARG A O 1
ATOM 2953 N N . TYR A 1 367 ? -4.32 3.154 9.922 1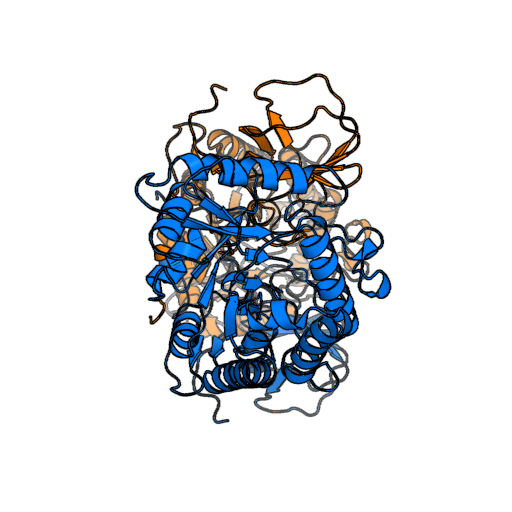 95.88 367 TYR A N 1
ATOM 2954 C CA . TYR A 1 367 ? -3.93 1.802 9.539 1 95.88 367 TYR A CA 1
ATOM 2955 C C . TYR A 1 367 ? -5.145 0.988 9.109 1 95.88 367 TYR A C 1
ATOM 2957 O O . TYR A 1 367 ? -6.047 1.512 8.453 1 95.88 367 TYR A O 1
ATOM 2965 N N . ILE A 1 368 ? -5.223 -0.288 9.172 1 94.62 368 ILE A N 1
ATOM 2966 C CA . ILE A 1 368 ? -6.238 -1.112 8.531 1 94.62 368 ILE A CA 1
ATOM 2967 C C . ILE A 1 368 ? -7.512 -1.114 9.375 1 94.62 368 ILE A C 1
ATOM 2969 O O . ILE A 1 368 ? -7.453 -1.25 10.594 1 94.62 368 ILE A O 1
ATOM 2973 N N . PRO A 1 369 ? -8.625 -0.96 8.82 1 96.38 369 PRO A N 1
ATOM 2974 C CA . PRO A 1 369 ? -9.883 -0.774 9.539 1 96.38 369 PRO A CA 1
ATOM 2975 C C . PRO A 1 369 ? -10.469 -2.088 10.055 1 96.38 369 PRO A C 1
ATOM 2977 O O . PRO A 1 369 ? -9.945 -3.162 9.75 1 96.38 369 PRO A O 1
ATOM 2980 N N . LYS A 1 370 ? -11.539 -1.978 10.797 1 97.19 370 LYS A N 1
ATOM 2981 C CA . LYS A 1 370 ? -12.312 -3.096 11.336 1 97.19 370 LYS A CA 1
ATOM 2982 C C . LYS A 1 370 ? -12.984 -3.885 10.219 1 97.19 370 LYS A C 1
ATOM 2984 O O . LYS A 1 370 ? -13.25 -3.344 9.148 1 97.19 370 LYS A O 1
ATOM 2989 N N . VAL A 1 371 ? -13.203 -5.145 10.453 1 98 371 VAL A N 1
ATOM 2990 C CA . VAL A 1 371 ? -13.977 -6.012 9.578 1 98 371 VAL A CA 1
ATOM 2991 C C . VAL A 1 371 ? -15.086 -6.691 10.375 1 98 371 VAL A C 1
ATOM 2993 O O . VAL A 1 371 ? -14.836 -7.277 11.43 1 98 371 VAL A O 1
ATOM 2996 N N . TYR A 1 372 ? -16.266 -6.562 9.867 1 97.81 372 TYR A N 1
ATOM 2997 C CA . TYR A 1 372 ? -17.406 -7.211 10.508 1 97.81 372 TYR A CA 1
ATOM 2998 C C . TYR A 1 372 ? -18 -8.297 9.609 1 97.81 372 TYR A C 1
ATOM 3000 O O . TYR A 1 372 ? -17.844 -8.242 8.391 1 97.81 372 TYR A O 1
ATOM 3008 N N . SER A 1 373 ? -18.609 -9.281 10.219 1 97.31 373 SER A N 1
ATOM 3009 C CA . SER A 1 373 ? -19.422 -10.273 9.508 1 97.31 373 SER A CA 1
ATOM 3010 C C . SER A 1 373 ? -20.828 -9.742 9.227 1 97.31 373 SER A C 1
ATOM 3012 O O . SER A 1 373 ? -21.5 -9.234 10.125 1 97.31 373 SER A O 1
ATOM 3014 N N . LYS A 1 374 ? -21.172 -9.82 8.047 1 96.12 374 LYS A N 1
ATOM 3015 C CA . LYS A 1 374 ? -22.531 -9.438 7.699 1 96.12 374 LYS A CA 1
ATOM 3016 C C . LYS A 1 374 ? -23.547 -10.359 8.367 1 96.12 374 LYS A C 1
ATOM 3018 O O . LYS A 1 374 ? -24.609 -9.906 8.797 1 96.12 374 LYS A O 1
ATOM 3023 N N . THR A 1 375 ? -23.234 -11.617 8.461 1 93.19 375 THR A N 1
ATOM 3024 C CA . THR A 1 375 ? -24.141 -12.641 8.969 1 93.19 375 THR A CA 1
ATOM 3025 C C . THR A 1 375 ? -24.266 -12.539 10.484 1 93.19 375 THR A C 1
ATOM 3027 O O . THR A 1 375 ? -25.375 -12.477 11.016 1 93.19 375 THR A O 1
ATOM 3030 N N . THR A 1 376 ? -23.234 -12.484 11.211 1 92.94 376 THR A N 1
ATOM 3031 C CA . THR A 1 376 ? -23.266 -12.578 12.664 1 92.94 376 THR A CA 1
ATOM 3032 C C . THR A 1 376 ? -23.125 -11.188 13.289 1 92.94 376 THR A C 1
ATOM 3034 O O . THR A 1 376 ? -23.359 -11.023 14.492 1 92.94 376 THR A O 1
ATOM 3037 N N . LYS A 1 377 ? -22.656 -10.25 12.547 1 93.19 377 LYS A N 1
ATOM 3038 C CA . LYS A 1 377 ? -22.406 -8.891 13.008 1 93.19 377 LYS A CA 1
ATOM 3039 C C . LYS A 1 377 ? -21.219 -8.836 13.961 1 93.19 377 LYS A C 1
ATOM 3041 O O . LYS A 1 377 ? -20.953 -7.801 14.57 1 93.19 377 LYS A O 1
ATOM 3046 N N . GLU A 1 378 ? -20.578 -9.914 13.992 1 94.81 378 GLU A N 1
ATOM 3047 C CA . GLU A 1 378 ? -19.422 -9.969 14.883 1 94.81 378 GLU A CA 1
ATOM 3048 C C . GLU A 1 378 ? -18.219 -9.25 14.266 1 94.81 378 GLU A C 1
ATOM 3050 O O . GLU A 1 378 ? -18.094 -9.203 13.039 1 94.81 378 GLU A O 1
ATOM 3055 N N . LEU A 1 379 ? -17.406 -8.703 15.195 1 96.69 379 LEU A N 1
ATOM 3056 C CA . LEU A 1 379 ? -16.125 -8.133 14.797 1 96.69 379 LEU A CA 1
ATOM 3057 C C . LEU A 1 379 ? -15.117 -9.227 14.469 1 96.69 379 LEU A C 1
ATOM 3059 O O . LEU A 1 379 ? -14.781 -10.047 15.328 1 96.69 379 LEU A O 1
ATOM 3063 N N . LEU A 1 380 ? -14.672 -9.266 13.227 1 97.69 380 LEU A N 1
ATOM 3064 C CA . LEU A 1 380 ? -13.75 -10.297 12.773 1 97.69 380 LEU A CA 1
ATOM 3065 C C . LEU A 1 380 ? -12.305 -9.82 12.883 1 97.69 380 LEU A C 1
ATOM 3067 O O . LEU A 1 380 ? -11.391 -10.633 13.023 1 97.69 380 LEU A O 1
ATOM 3071 N N . ARG A 1 381 ? -12.102 -8.562 12.758 1 97 381 ARG A N 1
ATOM 3072 C CA . ARG A 1 381 ? -10.805 -7.922 12.938 1 97 381 ARG A CA 1
ATOM 3073 C C . ARG A 1 381 ? -10.953 -6.539 13.562 1 97 381 ARG A C 1
ATOM 3075 O O . ARG A 1 381 ? -11.742 -5.719 13.086 1 97 381 ARG A O 1
ATOM 3082 N N . GLU A 1 382 ? -10.227 -6.266 14.594 1 96.31 382 GLU A N 1
ATOM 3083 C CA . GLU A 1 382 ? -10.141 -4.918 15.148 1 96.31 382 GLU A CA 1
ATOM 3084 C C . GLU A 1 382 ? -9.273 -4.016 14.281 1 96.31 382 GLU A C 1
ATOM 3086 O O . GLU A 1 382 ? -8.469 -4.5 13.484 1 96.31 382 GLU A O 1
ATOM 3091 N N . GLU A 1 383 ? -9.477 -2.736 14.383 1 95.38 383 GLU A N 1
ATOM 3092 C CA . GLU A 1 383 ? -8.586 -1.781 13.727 1 95.38 383 GLU A CA 1
ATOM 3093 C C . GLU A 1 383 ? -7.152 -1.938 14.219 1 95.38 383 GLU A C 1
ATOM 3095 O O . GLU A 1 383 ? -6.914 -2.137 15.406 1 95.38 383 GLU A O 1
ATOM 3100 N N . TRP A 1 384 ? -6.195 -1.98 13.289 1 95.38 384 TRP A N 1
ATOM 3101 C CA . TRP A 1 384 ? -4.793 -1.95 13.695 1 95.38 384 TRP A CA 1
ATOM 3102 C C . TRP A 1 384 ? -4.41 -0.57 14.219 1 95.38 384 TRP A C 1
ATOM 3104 O O . TRP A 1 384 ? -4.848 0.448 13.68 1 95.38 384 TRP A O 1
ATOM 3114 N N . GLY A 1 385 ? -3.592 -0.476 15.227 1 94.62 385 GLY A N 1
ATOM 3115 C CA . GLY A 1 385 ? -3.062 0.774 15.75 1 94.62 385 GLY A CA 1
ATOM 3116 C C . GLY A 1 385 ? -1.547 0.799 15.82 1 94.62 385 GLY A C 1
ATOM 3117 O O . GLY A 1 385 ? -0.877 0.018 15.141 1 94.62 385 GLY A O 1
ATOM 3118 N N . ALA A 1 386 ? -1.074 1.761 16.547 1 95.94 386 ALA A N 1
ATOM 3119 C CA . ALA A 1 386 ? 0.364 1.986 16.672 1 95.94 386 ALA A CA 1
ATOM 3120 C C . ALA A 1 386 ? 1.054 0.785 17.297 1 95.94 386 ALA A C 1
ATOM 3122 O O . ALA A 1 386 ? 2.184 0.445 16.938 1 95.94 386 ALA A O 1
ATOM 3123 N N . THR A 1 387 ? 0.368 0.078 18.172 1 94.81 387 THR A N 1
ATOM 3124 C CA . THR A 1 387 ? 0.955 -1.048 18.891 1 94.81 387 THR A CA 1
ATOM 3125 C C . THR A 1 387 ? 1.299 -2.184 17.938 1 94.81 387 THR A C 1
ATOM 3127 O O . THR A 1 387 ? 2.387 -2.758 18.016 1 94.81 387 THR A O 1
ATOM 3130 N N . GLU A 1 388 ? 0.37 -2.537 17.062 1 94 388 GLU A N 1
ATOM 3131 C CA . GLU A 1 388 ? 0.624 -3.578 16.078 1 94 388 GLU A CA 1
ATOM 3132 C C . GLU A 1 388 ? 1.711 -3.152 15.094 1 94 388 GLU A C 1
ATOM 3134 O O . GLU A 1 388 ? 2.531 -3.971 14.68 1 94 388 GLU A O 1
ATOM 3139 N N . TYR A 1 389 ? 1.754 -1.886 14.773 1 94.69 389 TYR A N 1
ATOM 3140 C CA . TYR A 1 389 ? 2.6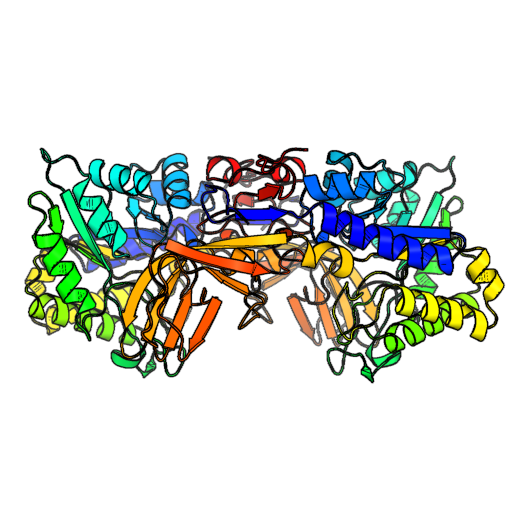64 -1.356 13.766 1 94.69 389 TYR A CA 1
ATOM 3141 C C . TYR A 1 389 ? 4.113 -1.483 14.219 1 94.69 389 TYR A C 1
ATOM 3143 O O . TYR A 1 389 ? 5.004 -1.75 13.406 1 94.69 389 TYR A O 1
ATOM 3151 N N . VAL A 1 390 ? 4.367 -1.258 15.516 1 94.38 390 VAL A N 1
ATOM 3152 C CA . VAL A 1 390 ? 5.75 -1.185 15.977 1 94.38 390 VAL A CA 1
ATOM 3153 C C . VAL A 1 390 ? 6.266 -2.588 16.297 1 94.38 390 VAL A C 1
ATOM 3155 O O . VAL A 1 390 ? 7.391 -2.748 16.766 1 94.38 390 VAL A O 1
ATOM 3158 N N . ALA A 1 391 ? 5.422 -3.574 15.984 1 87.75 391 ALA A N 1
ATOM 3159 C CA . ALA A 1 391 ? 5.867 -4.945 16.203 1 87.75 391 ALA A CA 1
ATOM 3160 C C . ALA A 1 391 ? 7.168 -5.23 15.461 1 87.75 391 ALA A C 1
ATOM 3162 O O . ALA A 1 391 ? 7.363 -4.754 14.336 1 87.75 391 ALA A O 1
ATOM 3163 N N . GLN A 1 392 ? 8.094 -5.922 16 1 86.94 392 GLN A N 1
ATOM 3164 C CA . GLN A 1 392 ? 9.352 -6.398 15.438 1 86.94 392 GLN A CA 1
ATOM 3165 C C . GLN A 1 392 ? 10.359 -5.262 15.312 1 86.94 392 GLN A C 1
ATOM 3167 O O . GLN A 1 392 ? 11.406 -5.422 14.68 1 86.94 392 GLN A O 1
ATOM 3172 N N . CYS A 1 393 ? 9.969 -4.012 15.797 1 91.81 393 CYS A N 1
ATOM 3173 C CA . CYS A 1 393 ? 10.875 -2.873 15.695 1 91.81 393 CYS A CA 1
ATOM 3174 C C . CYS A 1 393 ? 11.633 -2.662 17 1 91.81 393 CYS A C 1
ATOM 3176 O O . CYS A 1 393 ? 11.07 -2.816 18.078 1 91.81 393 CYS A O 1
ATOM 3178 N N . LYS A 1 394 ? 12.891 -2.381 16.875 1 86.44 394 LYS A N 1
ATOM 3179 C CA . LYS A 1 394 ? 13.633 -1.856 18.016 1 86.44 394 LYS A CA 1
ATOM 3180 C C . LYS A 1 394 ? 13.227 -0.416 18.328 1 86.44 394 LYS A C 1
ATOM 3182 O O . LYS A 1 394 ? 13.078 0.398 17.406 1 86.44 394 LYS A O 1
ATOM 3187 N N . MET A 1 395 ? 12.812 -0.137 19.562 1 81.38 395 MET A N 1
ATOM 3188 C CA . MET A 1 395 ? 12.359 1.197 19.938 1 81.38 395 MET A CA 1
ATOM 3189 C C . MET A 1 395 ? 13.43 1.92 20.75 1 81.38 395 MET A C 1
ATOM 3191 O O . MET A 1 395 ? 14.188 1.288 21.484 1 81.38 395 MET A O 1
ATOM 3195 N N . MET B 1 1 ? 32.656 -0.691 0.809 1 30.86 1 MET B N 1
ATOM 3196 C CA . MET B 1 1 ? 31.703 -1.078 1.852 1 30.86 1 MET B CA 1
ATOM 3197 C C . MET B 1 1 ? 31.609 -2.596 1.972 1 30.86 1 MET B C 1
ATOM 3199 O O . MET B 1 1 ? 31.328 -3.285 0.99 1 30.86 1 MET B O 1
ATOM 3203 N N . ASP B 1 2 ? 32.344 -3.229 2.65 1 39.19 2 ASP B N 1
ATOM 3204 C CA . ASP B 1 2 ? 32.188 -4.633 3.021 1 39.19 2 ASP B CA 1
ATOM 3205 C C . ASP B 1 2 ? 30.719 -5.027 3.141 1 39.19 2 ASP B C 1
ATOM 3207 O O . ASP B 1 2 ? 30.016 -4.559 4.035 1 39.19 2 ASP B O 1
ATOM 3211 N N . THR B 1 3 ? 29.938 -5.031 2.166 1 45.5 3 THR B N 1
ATOM 3212 C CA . THR B 1 3 ? 28.562 -5.492 2.084 1 45.5 3 THR B CA 1
ATOM 3213 C C . THR B 1 3 ? 28.328 -6.703 2.98 1 45.5 3 THR B C 1
ATOM 3215 O O . THR B 1 3 ? 28.969 -7.742 2.803 1 45.5 3 THR B O 1
ATOM 3218 N N . ILE B 1 4 ? 28.062 -6.496 4.316 1 49.09 4 ILE B N 1
ATOM 3219 C CA . ILE B 1 4 ? 27.547 -7.328 5.395 1 49.09 4 ILE B CA 1
ATOM 3220 C C . ILE B 1 4 ? 26.703 -8.461 4.809 1 49.09 4 ILE B C 1
ATOM 3222 O O . ILE B 1 4 ? 26.016 -8.281 3.799 1 49.09 4 ILE B O 1
ATOM 3226 N N . ASN B 1 5 ? 27.094 -9.617 5.031 1 67.75 5 ASN B N 1
ATOM 3227 C CA . ASN B 1 5 ? 26.406 -10.898 4.938 1 67.75 5 ASN B CA 1
ATOM 3228 C C . ASN B 1 5 ? 24.938 -10.773 5.34 1 67.75 5 ASN B C 1
ATOM 3230 O O . ASN B 1 5 ? 24.469 -11.5 6.223 1 67.75 5 ASN B O 1
ATOM 3234 N N . MET B 1 6 ? 24.328 -9.562 4.883 1 85.75 6 MET B N 1
ATOM 3235 C CA . MET B 1 6 ? 22.906 -9.359 5.184 1 85.75 6 MET B CA 1
ATOM 3236 C C . MET B 1 6 ? 22.031 -9.969 4.098 1 85.75 6 MET B C 1
ATOM 3238 O O . MET B 1 6 ? 22.266 -9.742 2.908 1 85.75 6 MET B O 1
ATOM 3242 N N . GLN B 1 7 ? 21.234 -10.742 4.531 1 92.56 7 GLN B N 1
ATOM 3243 C CA . GLN B 1 7 ? 20.328 -11.383 3.584 1 92.56 7 GLN B CA 1
ATOM 3244 C C . GLN B 1 7 ? 19.344 -10.383 2.994 1 92.56 7 GLN B C 1
ATOM 3246 O O . GLN B 1 7 ? 18.641 -9.688 3.732 1 92.56 7 GLN B O 1
ATOM 3251 N N . THR B 1 8 ? 19.344 -10.203 1.781 1 96.81 8 THR B N 1
ATOM 3252 C CA . THR B 1 8 ? 18.406 -9.336 1.081 1 96.81 8 THR B CA 1
ATOM 3253 C C . THR B 1 8 ? 17.016 -9.984 1.012 1 96.81 8 THR B C 1
ATOM 3255 O O . THR B 1 8 ? 16.891 -11.203 1.138 1 96.81 8 THR B O 1
ATOM 3258 N N . PRO B 1 9 ? 16.078 -9.117 0.827 1 97.75 9 PRO B N 1
ATOM 3259 C CA . PRO B 1 9 ? 16.125 -7.66 0.71 1 97.75 9 PRO B CA 1
ATOM 3260 C C . PRO B 1 9 ? 16.109 -6.961 2.066 1 97.75 9 PRO B C 1
ATOM 3262 O O . PRO B 1 9 ? 15.648 -7.531 3.059 1 97.75 9 PRO B O 1
ATOM 3265 N N . TYR B 1 10 ? 16.625 -5.773 2.139 1 97.88 10 TYR B N 1
ATOM 3266 C CA . TYR B 1 10 ? 16.562 -4.996 3.371 1 97.88 10 TYR B CA 1
ATOM 3267 C C . TYR B 1 10 ? 16.719 -3.506 3.084 1 97.88 10 TYR B C 1
ATOM 3269 O O . TYR B 1 10 ? 17.266 -3.119 2.049 1 97.88 10 TYR B O 1
ATOM 3277 N N . PHE B 1 11 ? 16.203 -2.715 3.963 1 98.5 11 PHE B N 1
ATOM 3278 C CA . PHE B 1 11 ? 16.516 -1.292 4.016 1 98.5 11 PHE B CA 1
ATOM 3279 C C . PHE B 1 11 ? 17.75 -1.042 4.883 1 98.5 11 PHE B C 1
ATOM 3281 O O . PHE B 1 11 ? 18.016 -1.789 5.828 1 98.5 11 PHE B O 1
ATOM 3288 N N . LEU B 1 12 ? 18.453 -0.108 4.504 1 98.25 12 LEU B N 1
ATOM 3289 C CA . LEU B 1 12 ? 19.609 0.335 5.273 1 98.25 12 LEU B CA 1
ATOM 3290 C C . LEU B 1 12 ? 19.469 1.798 5.676 1 98.25 12 LEU B C 1
ATOM 3292 O O . LEU B 1 12 ? 19.391 2.68 4.816 1 98.25 12 LEU B O 1
ATOM 3296 N N . LEU B 1 13 ? 19.406 2.055 6.973 1 98.44 13 LEU B N 1
ATOM 3297 C CA . LEU B 1 13 ? 19.234 3.4 7.512 1 98.44 13 LEU B CA 1
ATOM 3298 C C . LEU B 1 13 ? 20.594 4.066 7.734 1 98.44 13 LEU B C 1
ATOM 3300 O O . LEU B 1 13 ? 21.469 3.512 8.414 1 98.44 13 LEU B O 1
ATOM 3304 N N . ASP B 1 14 ? 20.766 5.188 7.219 1 98.19 14 ASP B N 1
ATOM 3305 C CA . ASP B 1 14 ? 21.922 6.027 7.477 1 98.19 14 ASP B CA 1
ATOM 3306 C C . ASP B 1 14 ? 21.609 7.102 8.516 1 98.19 14 ASP B C 1
ATOM 3308 O O . ASP B 1 14 ? 21.219 8.219 8.164 1 98.19 14 ASP B O 1
ATOM 3312 N N . GLU B 1 15 ? 21.812 6.805 9.766 1 97.69 15 GLU B N 1
ATOM 3313 C CA . GLU B 1 15 ? 21.484 7.695 10.875 1 97.69 15 GLU B CA 1
ATOM 3314 C C . GLU B 1 15 ? 22.25 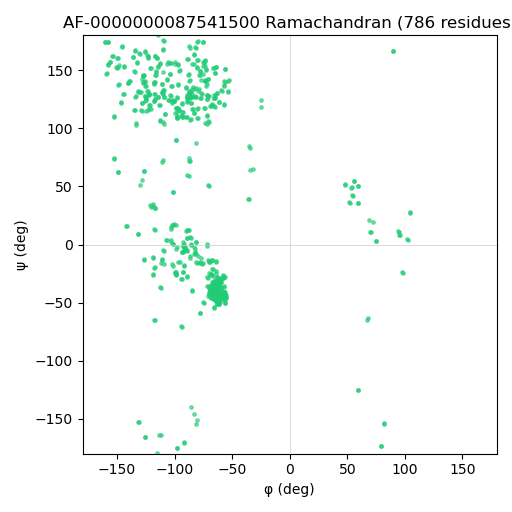9.008 10.781 1 97.69 15 GLU B C 1
ATOM 3316 O O . GLU B 1 15 ? 21.719 10.078 11.07 1 97.69 15 GLU B O 1
ATOM 3321 N N . GLU B 1 16 ? 23.484 8.938 10.383 1 97.69 16 GLU B N 1
ATOM 3322 C CA . GLU B 1 16 ? 24.312 10.125 10.312 1 97.69 16 GLU B CA 1
ATOM 3323 C C . GLU B 1 16 ? 23.797 11.094 9.25 1 97.69 16 GLU B C 1
ATOM 3325 O O . GLU B 1 16 ? 23.844 12.312 9.445 1 97.69 16 GLU B O 1
ATOM 3330 N N . ASP B 1 17 ? 23.406 10.5 8.18 1 97.31 17 ASP B N 1
ATOM 3331 C CA . ASP B 1 17 ? 22.844 11.336 7.129 1 97.31 17 ASP B CA 1
ATOM 3332 C C . ASP B 1 17 ? 21.594 12.07 7.621 1 97.31 17 ASP B C 1
ATOM 3334 O O . ASP B 1 17 ? 21.391 13.242 7.293 1 97.31 17 ASP B O 1
ATOM 3338 N N . PHE B 1 18 ? 20.781 11.438 8.398 1 98 18 PHE B N 1
ATOM 3339 C CA . PHE B 1 18 ? 19.578 12.07 8.938 1 98 18 PHE B CA 1
ATOM 3340 C C . PHE B 1 18 ? 19.953 13.227 9.867 1 98 18 PHE B C 1
ATOM 3342 O O . PHE B 1 18 ? 19.359 14.305 9.797 1 98 18 PHE B O 1
ATOM 3349 N N . VAL B 1 19 ? 20.891 12.992 10.695 1 98.12 19 VAL B N 1
ATOM 3350 C CA . VAL B 1 19 ? 21.328 14.016 11.641 1 98.12 19 VAL B CA 1
ATOM 3351 C C . VAL B 1 19 ? 21.875 15.219 10.875 1 98.12 19 VAL B C 1
ATOM 3353 O O . VAL B 1 19 ? 21.578 16.375 11.219 1 98.12 19 VAL B O 1
ATOM 3356 N N . LYS B 1 20 ? 22.609 14.898 9.852 1 97.5 20 LYS B N 1
ATOM 3357 C CA . LYS B 1 20 ? 23.172 15.969 9.031 1 97.5 20 LYS B CA 1
ATOM 3358 C C . LYS B 1 20 ? 22.062 16.781 8.375 1 97.5 20 LYS B C 1
ATOM 3360 O O . LYS B 1 20 ? 22.109 18.016 8.383 1 97.5 20 LYS B O 1
ATOM 3365 N N . ASN B 1 21 ? 21.078 16.109 7.785 1 97.56 21 ASN B N 1
ATOM 3366 C CA . ASN B 1 21 ? 19.953 16.797 7.156 1 97.56 21 ASN B CA 1
ATOM 3367 C C . ASN B 1 21 ? 19.203 17.672 8.156 1 97.56 21 ASN B C 1
ATOM 3369 O O . ASN B 1 21 ? 18.891 18.828 7.859 1 97.56 21 ASN B O 1
ATOM 3373 N N . THR B 1 22 ? 18.984 17.156 9.344 1 98.25 22 THR B N 1
ATOM 3374 C CA . THR B 1 22 ? 18.203 17.844 10.367 1 98.25 22 THR B CA 1
ATOM 3375 C C . THR B 1 22 ? 18.984 19.047 10.906 1 98.25 22 THR B C 1
ATOM 3377 O O . THR B 1 22 ? 18.438 20.156 11.016 1 98.25 22 THR B O 1
ATOM 3380 N N . THR B 1 23 ? 20.234 18.844 11.164 1 97.88 23 THR B N 1
ATOM 3381 C CA . THR B 1 23 ? 21.062 19.906 11.695 1 97.88 23 THR B CA 1
ATOM 3382 C C . THR B 1 23 ? 21.219 21.031 10.672 1 97.88 23 THR B C 1
ATOM 3384 O O . THR B 1 23 ? 21.219 22.219 11.031 1 97.88 23 THR B O 1
ATOM 3387 N N . SER B 1 24 ? 21.359 20.609 9.445 1 97.5 24 SER B N 1
ATOM 3388 C CA . SER B 1 24 ? 21.484 21.609 8.391 1 97.5 24 SER B CA 1
ATOM 3389 C C . SER B 1 24 ? 20.25 22.5 8.32 1 97.5 24 SER B C 1
ATOM 3391 O O . SER B 1 24 ? 20.359 23.719 8.156 1 97.5 24 SER B O 1
ATOM 3393 N N . PHE B 1 25 ? 19.094 21.938 8.43 1 98.12 25 PHE B N 1
ATOM 3394 C CA . PHE B 1 25 ? 17.875 22.719 8.391 1 98.12 25 PHE B CA 1
ATOM 3395 C C . PHE B 1 25 ? 17.734 23.578 9.641 1 98.12 25 PHE B C 1
ATOM 3397 O O . PHE B 1 25 ? 17.344 24.75 9.562 1 98.12 25 PHE B O 1
ATOM 3404 N N . GLN B 1 26 ? 18.094 23.047 10.766 1 98.31 26 GLN B N 1
ATOM 3405 C CA . GLN B 1 26 ? 18.062 23.797 12.023 1 98.31 26 GLN B CA 1
ATOM 3406 C C . GLN B 1 26 ? 18.953 25.031 11.945 1 98.31 26 GLN B C 1
ATOM 3408 O O . GLN B 1 26 ? 18.578 26.109 12.398 1 98.31 26 GLN B O 1
ATOM 3413 N N . ASN B 1 27 ? 20.125 24.781 11.414 1 98.12 27 ASN B N 1
ATOM 3414 C CA . ASN B 1 27 ? 21.062 25.891 11.289 1 98.12 27 ASN B CA 1
ATOM 3415 C C . ASN B 1 27 ? 20.516 27 10.383 1 98.12 27 ASN B C 1
ATOM 3417 O O . ASN B 1 27 ? 20.672 28.172 10.672 1 98.12 27 ASN B O 1
ATOM 3421 N N . ALA B 1 28 ? 19.922 26.562 9.297 1 98.12 28 ALA B N 1
ATOM 3422 C CA . ALA B 1 28 ? 19.328 27.547 8.398 1 98.12 28 ALA B CA 1
ATOM 3423 C C . ALA B 1 28 ? 18.219 28.328 9.102 1 98.12 28 ALA B C 1
ATOM 3425 O O . ALA B 1 28 ? 18.141 29.547 8.969 1 98.12 28 ALA B O 1
ATOM 3426 N N . LEU B 1 29 ? 17.406 27.672 9.844 1 98.5 29 LEU B N 1
ATOM 3427 C CA . LEU B 1 29 ? 16.328 28.312 10.578 1 98.5 29 LEU B CA 1
ATOM 3428 C C . LEU B 1 29 ? 16.859 29.297 11.609 1 98.5 29 LEU B C 1
ATOM 3430 O O . LEU B 1 29 ? 16.391 30.438 11.703 1 98.5 29 LEU B O 1
ATOM 3434 N N . LYS B 1 30 ? 17.875 28.891 12.359 1 98 30 LYS B N 1
ATOM 3435 C CA . LYS B 1 30 ? 18.453 29.719 13.422 1 98 30 LYS B CA 1
ATOM 3436 C C . LYS B 1 30 ? 19.062 31 12.859 1 98 30 LYS B C 1
ATOM 3438 O O . LYS B 1 30 ? 19.078 32.031 13.531 1 98 30 LYS B O 1
ATOM 3443 N N . LYS B 1 31 ? 19.547 30.828 11.695 1 97.94 31 LYS B N 1
ATOM 3444 C CA . LYS B 1 31 ? 20.188 31.969 11.055 1 97.94 31 LYS B CA 1
ATOM 3445 C C . LYS B 1 31 ? 19.188 33.094 10.766 1 97.94 31 LYS B C 1
ATOM 3447 O O . LYS B 1 31 ? 19.531 34.281 10.82 1 97.94 31 LYS B O 1
ATOM 3452 N N . TYR B 1 32 ? 17.969 32.75 10.523 1 97.38 32 TYR B N 1
ATOM 3453 C CA . TYR B 1 32 ? 17.047 33.75 9.977 1 97.38 32 TYR B CA 1
ATOM 3454 C C . TYR B 1 32 ? 15.898 34 10.938 1 97.38 32 TYR B C 1
ATOM 3456 O O . TYR B 1 32 ? 15.211 35.031 10.836 1 97.38 32 TYR B O 1
ATOM 3464 N N . PHE B 1 33 ? 15.648 33.062 11.867 1 97.88 33 PHE B N 1
ATOM 3465 C CA . PHE B 1 33 ? 14.484 33.219 12.742 1 97.88 33 PHE B CA 1
ATOM 3466 C C . PHE B 1 33 ? 14.891 33.094 14.203 1 97.88 33 PHE B C 1
ATOM 3468 O O . PHE B 1 33 ? 15.719 32.25 14.562 1 97.88 33 PHE B O 1
ATOM 3475 N N . LYS B 1 34 ? 14.328 33.906 15.055 1 96.81 34 LYS B N 1
ATOM 3476 C CA . LYS B 1 34 ? 14.617 33.906 16.484 1 96.81 34 LYS B CA 1
ATOM 3477 C C . LYS B 1 34 ? 14.086 32.625 17.141 1 96.81 34 LYS B C 1
ATOM 3479 O O . LYS B 1 34 ? 14.727 32.062 18.047 1 96.81 34 LYS B O 1
ATOM 3484 N N . LYS B 1 35 ? 12.914 32.219 16.719 1 97.12 35 LYS B N 1
ATOM 3485 C CA . LYS B 1 35 ? 12.273 30.984 17.188 1 97.12 35 LYS B CA 1
ATOM 3486 C C . LYS B 1 35 ? 11.805 30.125 16.016 1 97.12 35 LYS B C 1
ATOM 3488 O O . LYS B 1 35 ? 11.188 30.641 15.086 1 97.12 35 LYS B O 1
ATOM 3493 N N . SER B 1 36 ? 12.156 28.891 16.109 1 98.5 36 SER B N 1
ATOM 3494 C CA . SER B 1 36 ? 11.734 27.984 15.039 1 98.5 36 SER B CA 1
ATOM 3495 C C . SER B 1 36 ? 11.562 26.562 15.562 1 98.5 36 SER B C 1
ATOM 3497 O O . SER B 1 36 ? 12.086 26.219 16.609 1 98.5 36 SER B O 1
ATOM 3499 N N . ILE B 1 37 ? 10.703 25.797 14.93 1 98.75 37 ILE B N 1
ATOM 3500 C CA . ILE B 1 37 ? 10.445 24.391 15.242 1 98.75 37 ILE B CA 1
ATOM 3501 C C . ILE B 1 37 ? 10.477 23.562 13.953 1 98.75 37 ILE B C 1
ATOM 3503 O O . ILE B 1 37 ? 9.938 23.984 12.93 1 98.75 37 ILE B O 1
ATOM 3507 N N . ILE B 1 38 ? 11.188 22.469 13.977 1 98.88 38 ILE B N 1
ATOM 3508 C CA . ILE B 1 38 ? 11.07 21.469 12.922 1 98.88 38 ILE B CA 1
ATOM 3509 C C . ILE B 1 38 ? 10.102 20.375 13.359 1 98.88 38 ILE B C 1
ATOM 3511 O O . ILE B 1 38 ? 10.32 19.703 14.375 1 98.88 38 ILE B O 1
ATOM 3515 N N . GLY B 1 39 ? 9.008 20.266 12.664 1 98.88 39 GLY B N 1
ATOM 3516 C CA . GLY B 1 39 ? 8.125 19.125 12.812 1 98.88 39 GLY B CA 1
ATOM 3517 C C . GLY B 1 39 ? 8.469 17.969 11.883 1 98.88 39 GLY B C 1
ATOM 3518 O O . GLY B 1 39 ? 8.25 18.062 10.672 1 98.88 39 GLY B O 1
ATOM 3519 N N . PHE B 1 40 ? 8.961 16.953 12.484 1 98.81 40 PHE B N 1
ATOM 3520 C CA . PHE B 1 40 ? 9.227 15.781 11.672 1 98.81 40 PHE B CA 1
ATOM 3521 C C . PHE B 1 40 ? 7.922 15.172 11.172 1 98.81 40 PHE B C 1
ATOM 3523 O O . PHE B 1 40 ? 7.07 14.773 11.969 1 98.81 40 PHE B O 1
ATOM 3530 N N . SER B 1 41 ? 7.789 15.094 9.82 1 98.62 41 SER B N 1
ATOM 3531 C CA . SER B 1 41 ? 6.586 14.555 9.195 1 98.62 41 SER B CA 1
ATOM 3532 C C . SER B 1 41 ? 6.488 13.047 9.391 1 98.62 41 SER B C 1
ATOM 3534 O O . SER B 1 41 ? 7.098 12.281 8.648 1 98.62 41 SER B O 1
ATOM 3536 N N . VAL B 1 42 ? 5.594 12.586 10.273 1 98.75 42 VAL B N 1
ATOM 3537 C CA . VAL B 1 42 ? 5.484 11.18 10.617 1 98.75 42 VAL B CA 1
ATOM 3538 C C . VAL B 1 42 ? 4.957 10.391 9.422 1 98.75 42 VAL B C 1
ATOM 3540 O O . VAL B 1 42 ? 5.383 9.258 9.172 1 98.75 42 VAL B O 1
ATOM 3543 N N . LYS B 1 43 ? 4.062 10.992 8.633 1 98.31 43 LYS B N 1
ATOM 3544 C CA . LYS B 1 43 ? 3.455 10.281 7.512 1 98.31 43 LYS B CA 1
ATOM 3545 C C . LYS B 1 43 ? 4.48 10 6.418 1 98.31 43 LYS B C 1
ATOM 3547 O O . LYS B 1 43 ? 4.32 9.07 5.633 1 98.31 43 LYS B O 1
ATOM 3552 N N . THR B 1 44 ? 5.547 10.828 6.348 1 98.19 44 THR B N 1
ATOM 3553 C CA . THR B 1 44 ? 6.57 10.648 5.324 1 98.19 44 THR B CA 1
ATOM 3554 C C . THR B 1 44 ? 7.395 9.391 5.598 1 98.19 44 THR B C 1
ATOM 3556 O O . THR B 1 44 ? 7.734 8.656 4.672 1 98.19 44 THR B O 1
ATOM 3559 N N . ASN B 1 45 ? 7.723 9.211 6.816 1 98.5 45 ASN B N 1
ATOM 3560 C CA . ASN B 1 45 ? 8.406 8.023 7.312 1 98.5 45 ASN B CA 1
ATOM 3561 C C . ASN B 1 45 ? 8.078 7.762 8.781 1 98.5 45 ASN B C 1
ATOM 3563 O O . ASN B 1 45 ? 8.562 8.477 9.664 1 98.5 45 ASN B O 1
ATOM 3567 N N . SER B 1 46 ? 7.34 6.715 9.039 1 98.12 46 SER B N 1
ATOM 3568 C CA . SER B 1 46 ? 6.844 6.438 10.383 1 98.12 46 SER B CA 1
ATOM 3569 C C . SER B 1 46 ? 7.668 5.344 11.062 1 98.12 46 SER B C 1
ATOM 3571 O O . SER B 1 46 ? 7.219 4.738 12.039 1 98.12 46 SER B O 1
ATOM 3573 N N . PHE B 1 47 ? 8.875 5.051 10.523 1 97.94 47 PHE B N 1
ATOM 3574 C CA . PHE B 1 47 ? 9.734 4.027 11.109 1 97.94 47 PHE B CA 1
ATOM 3575 C C . PHE B 1 47 ? 10.117 4.402 12.539 1 97.94 47 PHE B C 1
ATOM 3577 O O . PHE B 1 47 ? 10.734 5.445 12.766 1 97.94 47 PHE B O 1
ATOM 3584 N N . PRO B 1 48 ? 9.828 3.574 13.516 1 97.94 48 PRO B N 1
ATOM 3585 C CA . PRO B 1 48 ? 9.922 3.959 14.922 1 97.94 48 PRO B CA 1
ATOM 3586 C C . PRO B 1 48 ? 11.336 4.383 15.32 1 97.94 48 PRO B C 1
ATOM 3588 O O . PRO B 1 48 ? 11.508 5.348 16.062 1 97.94 48 PRO B O 1
ATOM 3591 N N . TYR B 1 49 ? 12.32 3.703 14.836 1 97.69 49 TYR B N 1
ATOM 3592 C CA . TYR B 1 49 ? 13.695 4.035 15.195 1 97.69 49 TYR B CA 1
ATOM 3593 C C . TYR B 1 49 ? 14.078 5.414 14.664 1 97.69 49 TYR B C 1
ATOM 3595 O O . TYR B 1 49 ? 14.805 6.16 15.328 1 97.69 49 TYR B O 1
ATOM 3603 N N . LEU B 1 50 ? 13.625 5.73 13.531 1 98 50 LEU B N 1
ATOM 3604 C CA . LEU B 1 50 ? 13.883 7.051 12.961 1 98 50 LEU B CA 1
ATOM 3605 C C . LEU B 1 50 ? 13.156 8.133 13.766 1 98 50 LEU B C 1
ATOM 3607 O O . LEU B 1 50 ? 13.688 9.227 13.961 1 98 50 LEU B O 1
ATOM 3611 N N . LEU B 1 51 ? 11.922 7.848 14.188 1 98.44 51 LEU B N 1
ATOM 3612 C CA . LEU B 1 51 ? 11.172 8.773 15.031 1 98.44 51 LEU B CA 1
ATOM 3613 C C . LEU B 1 51 ? 11.93 9.062 16.328 1 98.44 51 LEU B C 1
ATOM 3615 O O . LEU B 1 51 ? 11.969 10.211 16.781 1 98.44 51 LEU B O 1
ATOM 3619 N N . LYS B 1 52 ? 12.516 8.055 16.844 1 97.75 52 LYS B N 1
ATOM 3620 C CA . LYS B 1 52 ? 13.32 8.227 18.047 1 97.75 52 LYS B CA 1
ATOM 3621 C C . LYS B 1 52 ? 14.492 9.172 17.781 1 97.75 52 LYS B C 1
ATOM 3623 O O . LYS B 1 52 ? 14.766 10.062 18.594 1 97.75 52 LYS B O 1
ATOM 3628 N N . ILE B 1 53 ? 15.156 8.961 16.688 1 97.75 53 ILE B N 1
ATOM 3629 C CA . ILE B 1 53 ? 16.281 9.82 16.344 1 97.75 53 ILE B CA 1
ATOM 3630 C C . ILE B 1 53 ? 15.805 11.258 16.156 1 97.75 53 ILE B C 1
ATOM 3632 O O . ILE B 1 53 ? 16.453 12.195 16.625 1 97.75 53 ILE B O 1
ATOM 3636 N N . ALA B 1 54 ? 14.703 11.414 15.484 1 98.62 54 ALA B N 1
ATOM 3637 C CA . ALA B 1 54 ? 14.141 12.75 15.273 1 98.62 54 ALA B CA 1
ATOM 3638 C C . ALA B 1 54 ? 13.852 13.438 16.609 1 98.62 54 ALA B C 1
ATOM 3640 O O . ALA B 1 54 ? 14.172 14.617 16.781 1 98.62 54 ALA B O 1
ATOM 3641 N N . ARG B 1 55 ? 13.266 12.688 17.5 1 98.62 55 ARG B N 1
ATOM 3642 C CA . ARG B 1 55 ? 12.992 13.203 18.844 1 98.62 55 ARG B CA 1
ATOM 3643 C C . ARG B 1 55 ? 14.273 13.648 19.531 1 98.62 55 ARG B C 1
ATOM 3645 O O . ARG B 1 55 ? 14.32 14.727 20.125 1 98.62 55 ARG B O 1
ATOM 3652 N N . GLU B 1 56 ? 15.258 12.859 19.422 1 98.19 56 GLU B N 1
ATOM 3653 C CA . GLU B 1 56 ? 16.547 13.133 20.062 1 98.19 56 GLU B CA 1
ATOM 3654 C C . GLU B 1 56 ? 17.219 14.352 19.438 1 98.19 56 GLU B C 1
ATOM 3656 O O . GLU B 1 56 ? 17.984 15.047 20.109 1 98.19 56 GLU B O 1
ATOM 3661 N N . GLN B 1 57 ? 16.906 14.602 18.203 1 98.38 57 GLN B N 1
ATOM 3662 C CA . GLN B 1 57 ? 17.469 15.766 17.516 1 98.38 57 GLN B CA 1
ATOM 3663 C C . GLN B 1 57 ? 16.672 17.031 17.828 1 98.38 57 GLN B C 1
ATOM 3665 O O . GLN B 1 57 ? 16.984 18.109 17.344 1 98.38 57 GLN B O 1
ATOM 3670 N N . GLY B 1 58 ? 15.602 16.906 18.594 1 98.44 58 GLY B N 1
ATOM 3671 C CA . GLY B 1 58 ? 14.844 18.062 19.047 1 98.44 58 GLY B CA 1
ATOM 3672 C C . GLY B 1 58 ? 13.656 18.391 18.156 1 98.44 58 GLY B C 1
ATOM 3673 O O . GLY B 1 58 ? 12.992 19.406 18.344 1 98.44 58 GLY B O 1
ATOM 3674 N N . CYS B 1 59 ? 13.383 17.531 17.25 1 98.81 59 CYS B N 1
ATOM 3675 C CA . CYS B 1 59 ? 12.219 17.75 16.406 1 98.81 59 CYS B CA 1
ATOM 3676 C C . CYS B 1 59 ? 10.922 17.516 17.156 1 98.81 59 CYS B C 1
ATOM 3678 O O . CYS B 1 59 ? 10.906 16.766 18.141 1 98.81 59 CYS B O 1
ATOM 3680 N N . TYR B 1 60 ? 9.883 18.188 16.781 1 98.94 60 TYR B N 1
ATOM 3681 C CA . TYR B 1 60 ? 8.531 17.797 17.141 1 98.94 60 TYR B CA 1
ATOM 3682 C C . TYR B 1 60 ? 8.023 16.688 16.219 1 98.94 60 TYR B C 1
ATOM 3684 O O . TYR B 1 60 ? 8.57 16.469 15.133 1 98.94 60 TYR B O 1
ATOM 3692 N N . ALA B 1 61 ? 7.117 15.859 16.703 1 98.94 61 ALA B N 1
ATOM 3693 C CA . ALA B 1 61 ? 6.41 14.945 15.805 1 98.94 61 ALA B CA 1
ATOM 3694 C C . ALA B 1 61 ? 5.227 15.633 15.141 1 98.94 61 ALA B C 1
ATOM 3696 O O . ALA B 1 61 ? 4.305 16.094 15.812 1 98.94 61 ALA B O 1
ATOM 3697 N N . GLU B 1 62 ? 5.258 15.836 13.883 1 98.94 62 GLU B N 1
ATOM 3698 C CA . GLU B 1 62 ? 4.094 16.312 13.148 1 98.94 62 GLU B CA 1
ATOM 3699 C C . GLU B 1 62 ? 3.199 15.148 12.727 1 98.94 62 GLU B C 1
ATOM 3701 O O . GLU B 1 62 ? 3.58 14.336 11.875 1 98.94 62 GLU B O 1
ATOM 3706 N N . VAL B 1 63 ? 2.049 14.961 13.328 1 98.88 63 VAL B N 1
ATOM 3707 C CA . VAL B 1 63 ? 1.13 13.852 13.102 1 98.88 63 VAL B CA 1
ATOM 3708 C C . VAL B 1 63 ? -0.155 14.375 12.461 1 98.88 63 VAL B C 1
ATOM 3710 O O . VAL B 1 63 ? -0.522 15.539 12.641 1 98.88 63 VAL B O 1
ATOM 3713 N N . VAL B 1 64 ? -0.876 13.438 11.727 1 98.75 64 VAL B N 1
ATOM 3714 C CA . VAL B 1 64 ? -2.041 13.906 10.984 1 98.75 64 VAL B CA 1
ATOM 3715 C C . VAL B 1 64 ? -3.232 12.992 11.258 1 98.75 64 VAL B C 1
ATOM 3717 O O . VAL B 1 64 ? -4.254 13.062 10.57 1 98.75 64 VAL B O 1
ATOM 3720 N N . SER B 1 65 ? -3.127 12.078 12.211 1 98.62 65 SER B N 1
ATOM 3721 C CA . SER B 1 65 ? -4.207 11.18 12.594 1 98.62 65 SER B CA 1
ATOM 3722 C C . SER B 1 65 ? -4.059 10.727 14.047 1 98.62 65 SER B C 1
ATOM 3724 O O . SER B 1 65 ? -2.986 10.875 14.641 1 98.62 65 SER B O 1
ATOM 3726 N N . TYR B 1 66 ? -5.18 10.211 14.602 1 98.5 66 TYR B N 1
ATOM 3727 C CA . TYR B 1 66 ? -5.109 9.688 15.961 1 98.5 66 TYR B CA 1
ATOM 3728 C C . TYR B 1 66 ? -4.156 8.508 16.047 1 98.5 66 TYR B C 1
ATOM 3730 O O . TYR B 1 66 ? -3.494 8.305 17.062 1 98.5 66 TYR B O 1
ATOM 3738 N N . THR B 1 67 ? -3.957 7.727 14.945 1 98.31 67 THR B N 1
ATOM 3739 C CA . THR B 1 67 ? -3.021 6.609 14.914 1 98.31 67 THR B CA 1
ATOM 3740 C C . THR B 1 67 ? -1.581 7.105 15 1 98.31 67 THR B C 1
ATOM 3742 O O . THR B 1 67 ? -0.773 6.555 15.75 1 98.31 67 THR B O 1
ATOM 3745 N N . GLU B 1 68 ? -1.268 8.117 14.273 1 98.75 68 GLU B N 1
ATOM 3746 C CA . GLU B 1 68 ? 0.078 8.688 14.297 1 98.75 68 GLU B CA 1
ATOM 3747 C C . GLU B 1 68 ? 0.366 9.352 15.641 1 98.75 68 GLU B C 1
ATOM 3749 O O . GLU B 1 68 ? 1.504 9.344 16.109 1 98.75 68 GLU B O 1
ATOM 3754 N N . TYR B 1 69 ? -0.705 10.008 16.172 1 98.88 69 TYR B N 1
ATOM 3755 C CA . TYR B 1 69 ? -0.556 10.578 17.516 1 98.88 69 TYR B CA 1
ATOM 3756 C C . TYR B 1 69 ? -0.122 9.516 18.516 1 98.88 69 TYR B C 1
ATOM 3758 O O . TYR B 1 69 ? 0.845 9.711 19.25 1 98.88 69 TYR B O 1
ATOM 3766 N N . GLU B 1 70 ? -0.774 8.367 18.453 1 98.56 70 GLU B N 1
ATOM 3767 C CA . GLU B 1 70 ? -0.437 7.258 19.344 1 98.56 70 GLU B CA 1
ATOM 3768 C C . GLU B 1 70 ? 0.965 6.727 19.047 1 98.56 70 GLU B C 1
ATOM 3770 O O . GLU B 1 70 ? 1.71 6.391 19.984 1 98.56 70 GLU B O 1
ATOM 3775 N N . LEU B 1 71 ? 1.324 6.645 17.797 1 98.56 71 LEU B N 1
ATOM 3776 C CA . LEU B 1 71 ? 2.65 6.176 17.406 1 98.56 71 LEU B CA 1
ATOM 3777 C C . LEU B 1 71 ? 3.734 7.098 17.953 1 98.56 71 LEU B C 1
ATOM 3779 O O . LEU B 1 71 ? 4.754 6.629 18.469 1 98.56 71 LEU B O 1
ATOM 3783 N N . ALA B 1 72 ? 3.512 8.43 17.797 1 98.81 72 ALA B N 1
ATOM 3784 C CA . ALA B 1 72 ? 4.473 9.398 18.312 1 98.81 72 ALA B CA 1
ATOM 3785 C C . ALA B 1 72 ? 4.684 9.219 19.812 1 98.81 72 ALA B C 1
ATOM 3787 O O . ALA B 1 72 ? 5.816 9.227 20.297 1 98.81 72 ALA B O 1
ATOM 3788 N N . LEU B 1 73 ? 3.578 9.016 20.547 1 98.56 73 LEU B N 1
ATOM 3789 C CA . LEU B 1 73 ? 3.662 8.805 22 1 98.56 73 LEU B CA 1
ATOM 3790 C C . LEU B 1 73 ? 4.422 7.52 22.312 1 98.56 73 LEU B C 1
ATOM 3792 O O . LEU B 1 73 ? 5.27 7.504 23.219 1 98.56 73 LEU B O 1
ATOM 3796 N N . LEU B 1 74 ? 4.109 6.504 21.562 1 97.62 74 LEU B N 1
ATOM 3797 C CA . LEU B 1 74 ? 4.773 5.223 21.75 1 97.62 74 LEU B CA 1
ATOM 3798 C C . LEU B 1 74 ? 6.273 5.348 21.516 1 97.62 74 LEU B C 1
ATOM 3800 O O . LEU B 1 74 ? 7.07 4.648 22.141 1 97.62 74 LEU B O 1
ATOM 3804 N N . CYS B 1 75 ? 6.66 6.238 20.625 1 97.75 75 CYS B N 1
ATOM 3805 C CA . CYS B 1 75 ? 8.062 6.445 20.297 1 97.75 75 CYS B CA 1
ATOM 3806 C C . CYS B 1 75 ? 8.719 7.43 21.25 1 97.75 75 CYS B C 1
ATOM 3808 O O . CYS B 1 75 ? 9.875 7.812 21.062 1 97.75 75 CYS B O 1
ATOM 3810 N N . GLY B 1 76 ? 7.992 7.957 22.219 1 98 76 GLY B N 1
ATOM 3811 C CA . GLY B 1 76 ? 8.586 8.688 23.328 1 98 76 GLY B CA 1
ATOM 3812 C C . GLY B 1 76 ? 8.461 10.188 23.188 1 98 76 GLY B C 1
ATOM 3813 O O . GLY B 1 76 ? 8.977 10.938 24.016 1 98 76 GLY B O 1
ATOM 3814 N N . PHE B 1 77 ? 7.801 10.688 22.203 1 98.75 77 PHE B N 1
ATOM 3815 C CA . PHE B 1 77 ? 7.598 12.125 22.109 1 98.75 77 PHE B CA 1
ATOM 3816 C C . PHE B 1 77 ? 6.73 12.625 23.25 1 98.75 77 PHE B C 1
ATOM 3818 O O . PHE B 1 77 ? 5.676 12.055 23.547 1 98.75 77 PHE B O 1
ATOM 3825 N N . PRO B 1 78 ? 7.195 13.656 23.953 1 98.75 78 PRO B N 1
ATOM 3826 C CA . PRO B 1 78 ? 6.254 14.297 24.891 1 98.75 78 PRO B CA 1
ATOM 3827 C C . PRO B 1 78 ? 5.086 14.969 24.172 1 98.75 78 PRO B C 1
ATOM 3829 O O . PRO B 1 78 ? 5.254 15.492 23.062 1 98.75 78 PRO B O 1
ATOM 3832 N N . LYS B 1 79 ? 3.977 14.992 24.766 1 98.75 79 LYS B N 1
ATOM 3833 C CA . LYS B 1 79 ? 2.758 15.5 24.141 1 98.75 79 LYS B CA 1
ATOM 3834 C C . LYS B 1 79 ? 2.912 16.969 23.75 1 98.75 79 LYS B C 1
ATOM 3836 O O . LYS B 1 79 ? 2.352 17.406 22.734 1 98.75 79 LYS B O 1
ATOM 3841 N N . ASN B 1 80 ? 3.713 17.734 24.469 1 98.75 80 ASN B N 1
ATOM 3842 C CA . ASN B 1 80 ? 3.9 19.156 24.172 1 98.75 80 ASN B CA 1
ATOM 3843 C C . ASN B 1 80 ? 4.91 19.359 23.047 1 98.75 80 ASN B C 1
ATOM 3845 O O . ASN B 1 80 ? 5.27 20.5 22.734 1 98.75 80 ASN B O 1
ATOM 3849 N N . ARG B 1 81 ? 5.426 18.281 22.469 1 98.81 81 ARG B N 1
ATOM 3850 C CA . ARG B 1 81 ? 6.285 18.344 21.297 1 98.81 81 ARG B CA 1
ATOM 3851 C C . ARG B 1 81 ? 5.664 17.609 20.125 1 98.81 81 ARG B C 1
ATOM 3853 O O . ARG B 1 81 ? 6.367 16.922 19.375 1 98.81 81 ARG B O 1
ATOM 3860 N N . ILE B 1 82 ? 4.379 17.656 20.062 1 98.94 82 ILE B N 1
ATOM 3861 C CA . ILE B 1 82 ? 3.621 17.109 18.938 1 98.94 82 ILE B CA 1
ATOM 3862 C C . ILE B 1 82 ? 2.867 18.234 18.219 1 98.94 82 ILE B C 1
ATOM 3864 O O . ILE B 1 82 ? 2.289 19.109 18.859 1 98.94 82 ILE B O 1
ATOM 3868 N N . ILE B 1 83 ? 2.988 18.312 16.953 1 98.94 83 ILE B N 1
ATOM 3869 C CA . ILE B 1 83 ? 2.143 19.109 16.078 1 98.94 83 ILE B CA 1
ATOM 3870 C C . ILE B 1 83 ? 1.053 18.234 15.461 1 98.94 83 ILE B C 1
ATOM 3872 O O . ILE B 1 83 ? 1.349 17.25 14.789 1 98.94 83 ILE B O 1
ATOM 3876 N N . TYR B 1 84 ? -0.185 18.516 15.742 1 98.94 84 TYR B N 1
ATOM 3877 C CA . TYR B 1 84 ? -1.312 17.672 15.359 1 98.94 84 TYR B CA 1
ATOM 3878 C C . TYR B 1 84 ? -2.139 18.328 14.258 1 98.94 84 TYR B C 1
ATOM 3880 O O . TYR B 1 84 ? -2.898 19.266 14.523 1 98.94 84 TYR B O 1
ATOM 3888 N N . ASN B 1 85 ? -1.987 17.859 13.039 1 98.75 85 ASN B N 1
ATOM 3889 C CA . ASN B 1 85 ? -2.662 18.344 11.836 1 98.75 85 ASN B CA 1
ATOM 3890 C C . ASN B 1 85 ? -3.604 17.281 11.258 1 98.75 85 ASN B C 1
ATOM 3892 O O . ASN B 1 85 ? -3.797 16.234 11.852 1 98.75 85 ASN B O 1
ATOM 3896 N N . GLY B 1 86 ? -4.273 17.562 10.195 1 97.94 86 GLY B N 1
ATOM 3897 C CA . GLY B 1 86 ? -4.996 16.609 9.375 1 97.94 86 GLY B CA 1
ATOM 3898 C C . GLY B 1 86 ? -6.434 16.422 9.812 1 97.94 86 GLY B C 1
ATOM 3899 O O . GLY B 1 86 ? -6.809 16.797 10.922 1 97.94 86 GLY B O 1
ATOM 3900 N N . PRO B 1 87 ? -7.199 15.797 8.977 1 97.94 87 PRO B N 1
ATOM 3901 C CA . PRO B 1 87 ? -8.633 15.656 9.234 1 97.94 87 PRO B CA 1
ATOM 3902 C C . PRO B 1 87 ? -8.961 14.438 10.094 1 97.94 87 PRO B C 1
ATOM 3904 O O . PRO B 1 87 ? -10.094 14.289 10.547 1 97.94 87 PRO B O 1
ATOM 3907 N N . MET B 1 88 ? -8.008 13.609 10.273 1 97.88 88 MET B N 1
ATOM 3908 C CA . MET B 1 88 ? -8.328 12.344 10.93 1 97.88 88 MET B CA 1
ATOM 3909 C C . MET B 1 88 ? -7.918 12.367 12.398 1 97.88 88 MET B C 1
ATOM 3911 O O . MET B 1 88 ? -7.293 11.43 12.891 1 97.88 88 MET B O 1
ATOM 3915 N N . LYS B 1 89 ? -8.234 13.422 13.055 1 98.25 89 LYS B N 1
ATOM 3916 C CA . LYS B 1 89 ? -8.172 13.469 14.516 1 98.25 89 LYS B CA 1
ATOM 3917 C C . LYS B 1 89 ? -9.375 12.773 15.141 1 98.25 89 LYS B C 1
ATOM 3919 O O . LYS B 1 89 ? -10.461 12.742 14.547 1 98.25 89 LYS B O 1
ATOM 3924 N N . SER B 1 90 ? -9.18 12.148 16.25 1 97.88 90 SER B N 1
ATOM 3925 C CA . SER B 1 90 ? -10.32 11.742 17.062 1 97.88 90 SER B CA 1
ATOM 3926 C C . SER B 1 90 ? -10.602 12.75 18.172 1 97.88 90 SER B C 1
ATOM 3928 O O . SER B 1 90 ? -9.703 13.492 18.578 1 97.88 90 SER B O 1
ATOM 3930 N N . LYS B 1 91 ? -11.883 12.781 18.625 1 98.25 91 LYS B N 1
ATOM 3931 C CA . LYS B 1 91 ? -12.211 13.695 19.703 1 98.25 91 LYS B CA 1
ATOM 3932 C C . LYS B 1 91 ? -11.328 13.445 20.922 1 98.25 91 LYS B C 1
ATOM 3934 O O . LYS B 1 91 ? -10.82 14.391 21.531 1 98.25 91 LYS B O 1
ATOM 3939 N N . GLY B 1 92 ? -11.102 12.156 21.203 1 98.56 92 GLY B N 1
ATOM 3940 C CA . GLY B 1 92 ? -10.297 11.805 22.359 1 98.56 92 GLY B CA 1
ATOM 3941 C C . GLY B 1 92 ? -8.867 12.297 22.266 1 98.56 92 GLY B C 1
ATOM 3942 O O . GLY B 1 92 ? -8.367 12.945 23.188 1 98.56 92 GLY B O 1
ATOM 3943 N N . THR B 1 93 ? -8.188 12.023 21.188 1 98.75 93 THR B N 1
ATOM 3944 C CA . THR B 1 93 ? -6.793 12.422 21.047 1 98.75 93 THR B CA 1
ATOM 3945 C C . THR B 1 93 ? -6.684 13.938 20.859 1 98.75 93 THR B C 1
ATOM 3947 O O . THR B 1 93 ? -5.691 14.539 21.266 1 98.75 93 THR B O 1
ATOM 3950 N N . PHE B 1 94 ? -7.723 14.516 20.297 1 98.75 94 PHE B N 1
ATOM 3951 C CA . PHE B 1 94 ? -7.789 15.961 20.141 1 98.75 94 PHE B CA 1
ATOM 3952 C C . PHE B 1 94 ? -7.766 16.656 21.5 1 98.75 94 PHE B C 1
ATOM 3954 O O . PHE B 1 94 ? -6.945 17.547 21.719 1 98.75 94 PHE B O 1
ATOM 3961 N N . ILE B 1 95 ? -8.609 16.234 22.344 1 98.75 95 ILE B N 1
ATOM 3962 C CA . ILE B 1 95 ? -8.703 16.812 23.688 1 98.75 95 ILE B CA 1
ATOM 3963 C C . ILE B 1 95 ? -7.418 16.531 24.469 1 98.75 95 ILE B C 1
ATOM 3965 O O . ILE B 1 95 ? -6.859 17.438 25.094 1 98.75 95 ILE B O 1
ATOM 3969 N N . ASP B 1 96 ? -6.91 15.312 24.375 1 98.81 96 ASP B N 1
ATOM 3970 C CA . ASP B 1 96 ? -5.68 14.93 25.047 1 98.81 96 ASP B CA 1
ATOM 3971 C C . ASP B 1 96 ? -4.512 15.805 24.609 1 98.81 96 ASP B C 1
ATOM 3973 O O . ASP B 1 96 ? -3.725 16.266 25.438 1 98.81 96 ASP B O 1
ATOM 3977 N N . ALA B 1 97 ? -4.395 16.031 23.344 1 98.81 97 ALA B N 1
ATOM 3978 C CA . ALA B 1 97 ? -3.316 16.844 22.781 1 98.81 97 ALA B CA 1
ATOM 3979 C C . ALA B 1 97 ? -3.365 18.266 23.297 1 98.81 97 ALA B C 1
ATOM 3981 O O . ALA B 1 97 ? -2.365 18.797 23.797 1 98.81 97 ALA B O 1
ATOM 3982 N N . LEU B 1 98 ? -4.512 18.875 23.234 1 98.75 98 LEU B N 1
ATOM 3983 C CA . LEU B 1 98 ? -4.664 20.266 23.656 1 98.75 98 LEU B CA 1
ATOM 3984 C C . LEU B 1 98 ? -4.422 20.406 25.156 1 98.75 98 LEU B C 1
ATOM 3986 O O . LEU B 1 98 ? -3.736 21.328 25.594 1 98.75 98 LEU B O 1
ATOM 3990 N N . GLU B 1 99 ? -4.926 19.516 25.891 1 98.5 99 GLU B N 1
ATOM 3991 C CA . GLU B 1 99 ? -4.82 19.594 27.344 1 98.5 99 GLU B CA 1
ATOM 3992 C C . GLU B 1 99 ? -3.383 19.375 27.797 1 98.5 99 GLU B C 1
ATOM 3994 O O . GLU B 1 99 ? -3.031 19.719 28.938 1 98.5 99 GLU B O 1
ATOM 3999 N N . ASN B 1 100 ? -2.562 18.859 26.922 1 98.38 100 ASN B N 1
ATOM 4000 C CA . ASN B 1 100 ? -1.194 18.547 27.328 1 98.38 100 ASN B CA 1
ATOM 4001 C C . ASN B 1 100 ? -0.181 19.375 26.531 1 98.38 100 ASN B C 1
ATOM 4003 O O . ASN B 1 100 ? 1 19.031 26.484 1 98.38 100 ASN B O 1
ATOM 4007 N N . GLY B 1 101 ? -0.633 20.406 25.812 1 98.06 101 GLY B N 1
ATOM 4008 C CA . GLY B 1 101 ? 0.252 21.438 25.312 1 98.06 101 GLY B CA 1
ATOM 4009 C C . GLY B 1 101 ? 0.73 21.188 23.906 1 98.06 101 GLY B C 1
ATOM 4010 O O . GLY B 1 101 ? 1.657 21.844 23.422 1 98.06 101 GLY B O 1
ATOM 4011 N N . ALA B 1 102 ? 0.15 20.234 23.188 1 98.88 102 ALA B N 1
ATOM 4012 C CA . ALA B 1 102 ? 0.485 20.031 21.781 1 98.88 102 ALA B CA 1
ATOM 4013 C C . ALA B 1 102 ? 0.085 21.25 20.953 1 98.88 102 ALA B C 1
ATOM 4015 O O . ALA B 1 102 ? -0.768 22.047 21.359 1 98.88 102 ALA B O 1
ATOM 4016 N N . ILE B 1 103 ? 0.787 21.453 19.859 1 98.88 103 ILE B N 1
ATOM 4017 C CA . ILE B 1 103 ? 0.352 22.406 18.844 1 98.88 103 ILE B CA 1
ATOM 4018 C C . ILE B 1 103 ? -0.718 21.766 17.969 1 98.88 103 ILE B C 1
ATOM 4020 O O . ILE B 1 103 ? -0.432 20.844 17.203 1 98.88 103 ILE B O 1
ATOM 4024 N N . VAL B 1 104 ? -1.965 22.203 18.109 1 98.94 104 VAL B N 1
ATOM 4025 C CA . VAL B 1 104 ? -3.07 21.609 17.359 1 98.94 104 VAL B CA 1
ATOM 4026 C C . VAL B 1 104 ? -3.625 22.625 16.359 1 98.94 104 VAL B C 1
ATOM 4028 O O . VAL B 1 104 ? -4.023 23.734 16.75 1 98.94 104 VAL B O 1
ATOM 4031 N N . ASN B 1 105 ? -3.594 22.328 15.078 1 98.94 105 ASN B N 1
ATOM 4032 C CA . ASN B 1 105 ? -4.184 23.172 14.047 1 98.94 105 ASN B CA 1
ATOM 4033 C C . ASN B 1 105 ? -5.539 22.641 13.594 1 98.94 105 ASN B C 1
ATOM 4035 O O . ASN B 1 105 ? -5.645 21.5 13.125 1 98.94 105 ASN B O 1
ATOM 4039 N N . ILE B 1 106 ? -6.551 23.438 13.688 1 98.88 106 ILE B N 1
ATOM 4040 C CA . ILE B 1 106 ? -7.906 23.062 13.297 1 98.88 106 ILE B CA 1
ATOM 4041 C C . ILE B 1 106 ? -7.961 22.812 11.789 1 98.88 106 ILE B C 1
ATOM 4043 O O . ILE B 1 106 ? -7.547 23.672 11 1 98.88 106 ILE B O 1
ATOM 4047 N N . GLU B 1 107 ? -8.453 21.641 11.461 1 98.44 107 GLU B N 1
ATOM 4048 C CA . GLU B 1 107 ? -8.547 21.234 10.062 1 98.44 107 GLU B CA 1
ATOM 4049 C C . GLU B 1 107 ? -10.008 21.141 9.617 1 98.44 107 GLU B C 1
ATOM 4051 O O . GLU B 1 107 ? -10.32 21.406 8.453 1 98.44 107 GLU B O 1
ATOM 4056 N N . THR B 1 108 ? -10.906 20.672 10.5 1 98.19 108 THR B N 1
ATOM 4057 C CA . THR B 1 108 ? -12.297 20.406 10.148 1 98.19 108 THR B CA 1
ATOM 4058 C C . THR B 1 108 ? -13.242 21.203 11.062 1 98.19 108 THR B C 1
ATOM 4060 O O . THR B 1 108 ? -12.859 21.609 12.156 1 98.19 108 THR B O 1
ATOM 4063 N N . LYS B 1 109 ? -14.484 21.375 10.633 1 97.88 109 LYS B N 1
ATOM 4064 C CA . LYS B 1 109 ? -15.492 22.094 11.398 1 97.88 109 LYS B CA 1
ATOM 4065 C C . LYS B 1 109 ? -15.844 21.359 12.688 1 97.88 109 LYS B C 1
ATOM 4067 O O . LYS B 1 109 ? -16.125 21.984 13.711 1 97.88 109 LYS B O 1
ATOM 4072 N N . ARG B 1 110 ? -15.805 20.031 12.625 1 97.5 110 ARG B N 1
ATOM 4073 C CA . ARG B 1 110 ? -16.156 19.25 13.812 1 97.5 110 ARG B CA 1
ATOM 4074 C C . ARG B 1 110 ? -15.164 19.5 14.945 1 97.5 110 ARG B C 1
ATOM 4076 O O . ARG B 1 110 ? -15.531 19.453 16.125 1 97.5 110 ARG B O 1
ATOM 4083 N N . GLU B 1 111 ? -13.969 19.75 14.648 1 98.56 111 GLU B N 1
ATOM 4084 C CA . GLU B 1 111 ? -12.953 20.031 15.664 1 98.56 111 GLU B CA 1
ATOM 4085 C C . GLU B 1 111 ? -13.266 21.312 16.422 1 98.56 111 GLU B C 1
ATOM 4087 O O . GLU B 1 111 ? -12.961 21.422 17.609 1 98.56 111 GLU B O 1
ATOM 4092 N N . ILE B 1 112 ? -13.852 22.266 15.719 1 98.56 112 ILE B N 1
ATOM 4093 C CA . ILE B 1 112 ? -14.258 23.5 16.375 1 98.56 112 ILE B CA 1
ATOM 4094 C C . ILE B 1 112 ? -15.312 23.203 17.438 1 98.56 112 ILE B C 1
ATOM 4096 O O . ILE B 1 112 ? -15.258 23.734 18.547 1 98.56 112 ILE B O 1
ATOM 4100 N N . GLU B 1 113 ? -16.203 22.281 17.062 1 97.75 113 GLU B N 1
ATOM 4101 C CA . GLU B 1 113 ? -17.234 21.875 18.031 1 97.75 113 GLU B CA 1
ATOM 4102 C C . GLU B 1 113 ? -16.609 21.172 19.234 1 97.75 113 GLU B C 1
ATOM 4104 O O . GLU B 1 113 ? -17.078 21.328 20.359 1 97.75 113 GLU B O 1
ATOM 4109 N N . TRP B 1 114 ? -15.562 20.438 19.016 1 98.44 114 TRP B N 1
ATOM 4110 C CA . TRP B 1 114 ? -14.906 19.672 20.078 1 98.44 114 TRP B CA 1
ATOM 4111 C C . TRP B 1 114 ? -14.25 20.609 21.094 1 98.44 114 TRP B C 1
ATOM 4113 O O . TRP B 1 114 ? -13.992 20.203 22.234 1 98.44 114 TRP B O 1
ATOM 4123 N N . LEU B 1 115 ? -13.969 21.844 20.734 1 98.56 115 LEU B N 1
ATOM 4124 C CA . LEU B 1 115 ? -13.328 22.797 21.625 1 98.56 115 LEU B CA 1
ATOM 4125 C C . LEU B 1 115 ? -14.188 23.062 22.859 1 98.56 115 LEU B C 1
ATOM 4127 O O . LEU B 1 115 ? -13.672 23.328 23.938 1 98.56 115 LEU B O 1
ATOM 4131 N N . ASN B 1 116 ? -15.484 22.922 22.672 1 97.44 116 ASN B N 1
ATOM 4132 C CA . ASN B 1 116 ? -16.422 23.156 23.766 1 97.44 116 ASN B CA 1
ATOM 4133 C C . ASN B 1 116 ? -16.281 22.094 24.859 1 97.44 116 ASN B C 1
ATOM 4135 O O . ASN B 1 116 ? -16.781 22.266 25.969 1 97.44 116 ASN B O 1
ATOM 4139 N N . SER B 1 117 ? -15.594 21.031 24.562 1 97.44 117 SER B N 1
ATOM 4140 C CA . SER B 1 117 ? -15.461 19.922 25.5 1 97.44 117 SER B CA 1
ATOM 4141 C C . SER B 1 117 ? -14.211 20.078 26.359 1 97.44 117 SER B C 1
ATOM 4143 O O . SER B 1 117 ? -13.977 19.297 27.281 1 97.44 117 SER B O 1
ATOM 4145 N N . LEU B 1 118 ? -13.43 21.094 26.156 1 98 118 LEU B N 1
ATOM 4146 C CA . LEU B 1 118 ? -12.203 21.312 26.906 1 98 118 LEU B CA 1
ATOM 4147 C C . LEU B 1 118 ? -12.516 21.812 28.312 1 98 118 LEU B C 1
ATOM 4149 O O . LEU B 1 118 ? -13.57 22.406 28.547 1 98 118 LEU B O 1
ATOM 4153 N N . ASN B 1 119 ? -11.633 21.562 29.234 1 96.88 119 ASN B N 1
ATOM 4154 C CA . ASN B 1 119 ? -11.766 22.047 30.594 1 96.88 119 ASN B CA 1
ATOM 4155 C C . ASN B 1 119 ? -11.891 23.562 30.656 1 96.88 119 ASN B C 1
ATOM 4157 O O . ASN B 1 119 ? -10.938 24.281 30.344 1 96.88 119 ASN B O 1
ATOM 4161 N N . ALA B 1 120 ? -12.938 24.062 31.188 1 94.44 120 ALA B N 1
ATOM 4162 C CA . ALA B 1 120 ? -13.273 25.484 31.141 1 94.44 120 ALA B CA 1
ATOM 4163 C C . ALA B 1 120 ? -12.406 26.281 32.125 1 94.44 120 ALA B C 1
ATOM 4165 O O . ALA B 1 120 ? -12.336 27.5 32.062 1 94.44 120 ALA B O 1
ATOM 4166 N N . SER B 1 121 ? -11.812 25.594 33.031 1 96.75 121 SER B N 1
ATOM 4167 C CA . SER B 1 121 ? -11 26.266 34.031 1 96.75 121 SER B CA 1
ATOM 4168 C C . SER B 1 121 ? -9.609 26.578 33.5 1 96.75 121 SER B C 1
ATOM 4170 O O . SER B 1 121 ? -8.836 27.281 34.156 1 96.75 121 SER B O 1
ATOM 4172 N N . LYS B 1 122 ? -9.312 26.078 32.375 1 97.88 122 LYS B N 1
ATOM 4173 C CA . LYS B 1 122 ? -8.008 26.297 31.766 1 97.88 122 LYS B CA 1
ATOM 4174 C C . LYS B 1 122 ? -8.141 27.062 30.453 1 97.88 122 LYS B C 1
ATOM 4176 O O . LYS B 1 122 ? -9.25 27.219 29.938 1 97.88 122 LYS B O 1
ATOM 4181 N N . HIS B 1 123 ? -7.027 27.625 30 1 97.94 123 HIS B N 1
ATOM 4182 C CA . HIS B 1 123 ? -6.98 28.328 28.734 1 97.94 123 HIS B CA 1
ATOM 4183 C C . HIS B 1 123 ? -6.141 27.562 27.703 1 97.94 123 HIS B C 1
ATOM 4185 O O . HIS B 1 123 ? -5.086 27.016 28.047 1 97.94 123 HIS B O 1
ATOM 4191 N N . TYR B 1 124 ? -6.586 27.5 26.531 1 98.31 124 TYR B N 1
ATOM 4192 C CA . TYR B 1 124 ? -5.934 26.719 25.484 1 98.31 124 TYR B CA 1
ATOM 4193 C C . TYR B 1 124 ? -5.645 27.578 24.266 1 98.31 124 TYR B C 1
ATOM 4195 O O . TYR B 1 124 ? -6.426 28.469 23.922 1 98.31 124 TYR B O 1
ATOM 4203 N N . ASN B 1 125 ? -4.512 27.391 23.656 1 98.19 125 ASN B N 1
ATOM 4204 C CA . ASN B 1 125 ? -4.117 28.016 22.391 1 98.19 125 ASN B CA 1
ATOM 4205 C C . ASN B 1 125 ? -4.238 27.031 21.219 1 98.19 125 ASN B C 1
ATOM 4207 O O . ASN B 1 125 ? -3.881 25.859 21.359 1 98.19 125 ASN B O 1
ATOM 4211 N N . ILE B 1 126 ? -4.762 27.453 20.125 1 98.75 126 ILE B N 1
ATOM 4212 C CA . ILE B 1 126 ? -4.895 26.578 18.969 1 98.75 126 ILE B CA 1
ATOM 4213 C C . ILE B 1 126 ? -4.473 27.328 17.703 1 98.75 126 ILE B C 1
ATOM 4215 O O . ILE B 1 126 ? -4.309 28.547 17.719 1 98.75 126 ILE B O 1
ATOM 4219 N N . GLY B 1 127 ? -4.18 26.594 16.672 1 98.81 127 GLY B N 1
ATOM 4220 C CA . GLY B 1 127 ? -4.023 27.141 15.328 1 98.81 127 GLY B CA 1
ATOM 4221 C C . GLY B 1 127 ? -5.148 26.734 14.391 1 98.81 127 GLY B C 1
ATOM 4222 O O . GLY B 1 127 ? -6.066 26.016 14.781 1 98.81 127 GLY B O 1
ATOM 4223 N N . ILE B 1 128 ? -5.113 27.25 13.203 1 98.88 128 ILE B N 1
ATOM 4224 C CA . ILE B 1 128 ? -6.078 26.922 12.164 1 98.88 128 ILE B CA 1
ATOM 4225 C C . ILE B 1 128 ? -5.367 26.812 10.812 1 98.88 128 ILE B C 1
ATOM 4227 O O . ILE B 1 128 ? -4.418 27.562 10.547 1 98.88 128 ILE B O 1
ATOM 4231 N N . ARG B 1 129 ? -5.734 25.828 10.023 1 98.75 129 ARG B N 1
ATOM 4232 C CA . ARG B 1 129 ? -5.145 25.688 8.695 1 98.75 129 ARG B CA 1
ATOM 4233 C C . ARG B 1 129 ? -5.879 26.547 7.68 1 98.75 129 ARG B C 1
ATOM 4235 O O . ARG B 1 129 ? -7.109 26.516 7.594 1 98.75 129 ARG B O 1
ATOM 4242 N N . LEU B 1 130 ? -5.129 27.375 6.969 1 98.62 130 LEU B N 1
ATOM 4243 C CA . LEU B 1 130 ? -5.633 28.188 5.867 1 98.62 130 LEU B CA 1
ATOM 4244 C C . LEU B 1 130 ? -5.645 27.391 4.566 1 98.62 130 LEU B C 1
ATOM 4246 O O . LEU B 1 130 ? -4.684 26.672 4.258 1 98.62 130 LEU B O 1
ATOM 4250 N N . ASN B 1 131 ? -6.758 27.406 3.885 1 98 131 ASN B N 1
ATOM 4251 C CA . ASN B 1 131 ? -6.812 26.812 2.557 1 98 131 ASN B CA 1
ATOM 4252 C C . ASN B 1 131 ? -6.016 27.625 1.541 1 98 131 ASN B C 1
ATOM 4254 O O . ASN B 1 131 ? -6.172 28.844 1.46 1 98 131 ASN B O 1
ATOM 4258 N N . VAL B 1 132 ? -5.164 27 0.849 1 96.69 132 VAL B N 1
ATOM 4259 C CA . VAL B 1 132 ? -4.309 27.656 -0.13 1 96.69 132 VAL B CA 1
ATOM 4260 C C . VAL B 1 132 ? -4.52 27.031 -1.508 1 96.69 132 VAL B C 1
ATOM 4262 O O . VAL B 1 132 ? -4.273 25.844 -1.703 1 96.69 132 VAL B O 1
ATOM 4265 N N . ASP B 1 133 ? -4.93 27.797 -2.473 1 95.62 133 ASP B N 1
ATOM 4266 C CA . ASP B 1 133 ? -5.047 27.391 -3.873 1 95.62 133 ASP B CA 1
ATOM 4267 C C . ASP B 1 133 ? -3.824 27.828 -4.672 1 95.62 133 ASP B C 1
ATOM 4269 O O . ASP B 1 133 ? -3.662 29.016 -4.969 1 95.62 133 ASP B O 1
ATOM 4273 N N . ILE B 1 134 ? -3.051 26.891 -5.066 1 96.88 134 ILE B N 1
ATOM 4274 C CA . ILE B 1 134 ? -1.783 27.203 -5.711 1 96.88 134 ILE B CA 1
ATOM 4275 C C . ILE B 1 134 ? -2.043 27.922 -7.035 1 96.88 134 ILE B C 1
ATOM 4277 O O . ILE B 1 134 ? -1.297 28.812 -7.422 1 96.88 134 ILE B O 1
ATOM 4281 N N . THR B 1 135 ? -3.107 27.547 -7.734 1 94.75 135 THR B N 1
ATOM 4282 C CA . THR B 1 135 ? -3.43 28.172 -9.008 1 94.75 135 THR B CA 1
ATOM 4283 C C . THR B 1 135 ? -3.678 29.672 -8.836 1 94.75 135 THR B C 1
ATOM 4285 O O . THR B 1 135 ? -3.357 30.469 -9.719 1 94.75 135 THR B O 1
ATOM 4288 N N . LEU B 1 136 ? -4.152 30.047 -7.707 1 93.69 136 LEU B N 1
ATOM 4289 C CA . LEU B 1 136 ? -4.488 31.438 -7.453 1 93.69 136 LEU B CA 1
ATOM 4290 C C . LEU B 1 136 ? -3.258 32.219 -7.008 1 93.69 136 LEU B C 1
ATOM 4292 O O . LEU B 1 136 ? -3.031 33.344 -7.469 1 93.69 136 LEU B O 1
ATOM 4296 N N . ILE B 1 137 ? -2.406 31.625 -6.18 1 95.25 137 ILE B N 1
ATOM 4297 C CA . ILE B 1 137 ? -1.396 32.438 -5.523 1 95.25 137 ILE B CA 1
ATOM 4298 C C . ILE B 1 137 ? -0.067 32.312 -6.266 1 95.25 137 ILE B C 1
ATOM 4300 O O . ILE B 1 137 ? 0.808 33.188 -6.133 1 95.25 137 ILE B O 1
ATOM 4304 N N . SER B 1 138 ? 0.094 31.219 -6.941 1 96.44 138 SER B N 1
ATOM 4305 C CA . SER B 1 138 ? 1.332 30.938 -7.656 1 96.44 138 SER B CA 1
ATOM 4306 C C . SER B 1 138 ? 1.079 30.016 -8.852 1 96.44 138 SER B C 1
ATOM 4308 O O . SER B 1 138 ? 1.529 28.875 -8.875 1 96.44 138 SER B O 1
ATOM 4310 N N . PRO B 1 139 ? 0.505 30.516 -9.914 1 95.38 139 PRO B N 1
ATOM 4311 C CA . PRO B 1 139 ? 0.072 29.688 -11.039 1 95.38 139 PRO B CA 1
ATOM 4312 C C . PRO B 1 139 ? 1.221 28.906 -11.68 1 95.38 139 PRO B C 1
ATOM 4314 O O . PRO B 1 139 ? 1.029 27.766 -12.117 1 95.38 139 PRO B O 1
ATOM 4317 N N . GLU B 1 140 ? 2.424 29.438 -11.695 1 95.25 140 GLU B N 1
ATOM 4318 C CA . GLU B 1 140 ? 3.57 28.797 -12.336 1 95.25 140 GLU B CA 1
ATOM 4319 C C . GLU B 1 140 ? 4.02 27.562 -11.562 1 95.25 140 GLU B C 1
ATOM 4321 O O . GLU B 1 140 ? 4.75 26.719 -12.094 1 95.25 140 GLU B O 1
ATOM 4326 N N . ASP B 1 141 ? 3.523 27.438 -10.328 1 95.94 141 ASP B N 1
ATOM 4327 C CA . ASP B 1 141 ? 3.973 26.359 -9.461 1 95.94 141 ASP B CA 1
ATOM 4328 C C . ASP B 1 141 ? 2.889 25.281 -9.312 1 95.94 141 ASP B C 1
ATOM 4330 O O . ASP B 1 141 ? 3.064 24.312 -8.57 1 95.94 141 ASP B O 1
ATOM 4334 N N . ALA B 1 142 ? 1.765 25.422 -10.031 1 94.12 142 ALA B N 1
ATOM 4335 C CA . ALA B 1 142 ? 0.625 24.531 -9.898 1 94.12 142 ALA B CA 1
ATOM 4336 C C . ALA B 1 142 ? 0.914 23.172 -10.547 1 94.12 142 ALA B C 1
ATOM 4338 O O . ALA B 1 142 ? 1.642 23.109 -11.539 1 94.12 142 ALA B O 1
ATOM 4339 N N . LYS B 1 143 ? 0.494 22.062 -9.977 1 88.69 143 LYS B N 1
ATOM 4340 C CA . LYS B 1 143 ? 0.64 20.719 -10.516 1 88.69 143 LYS B CA 1
ATOM 4341 C C . LYS B 1 143 ? -0.263 20.516 -11.727 1 88.69 143 LYS B C 1
ATOM 4343 O O . LYS B 1 143 ? 0.085 19.766 -12.648 1 88.69 143 LYS B O 1
ATOM 4348 N N . HIS B 1 144 ? -1.479 21.109 -11.656 1 86.69 144 HIS B N 1
ATOM 4349 C CA . HIS B 1 144 ? -2.479 21.078 -12.719 1 86.69 144 HIS B CA 1
ATOM 4350 C C . HIS B 1 144 ? -3.27 22.375 -12.758 1 86.69 144 HIS B C 1
ATOM 4352 O O . HIS B 1 144 ? -3.092 23.25 -11.906 1 86.69 144 HIS B O 1
ATOM 4358 N N . ASP B 1 145 ? -4.082 22.594 -13.805 1 81.31 145 ASP B N 1
ATOM 4359 C CA . ASP B 1 145 ? -4.816 23.844 -14.016 1 81.31 145 ASP B CA 1
ATOM 4360 C C . ASP B 1 145 ? -5.695 24.188 -12.812 1 81.31 145 ASP B C 1
ATOM 4362 O O . ASP B 1 145 ? -5.832 25.344 -12.445 1 81.31 145 ASP B O 1
ATOM 4366 N N . LYS B 1 146 ? -6.371 23.297 -12.25 1 82.75 146 LYS B N 1
ATOM 4367 C CA . LYS B 1 146 ? -7.199 23.531 -11.062 1 82.75 146 LYS B CA 1
ATOM 4368 C C . LYS B 1 146 ? -6.609 22.828 -9.844 1 82.75 146 LYS B C 1
ATOM 4370 O O . LYS B 1 146 ? -7.25 21.953 -9.25 1 82.75 146 LYS B O 1
ATOM 4375 N N . ASP B 1 147 ? -5.391 23.469 -9.398 1 92.62 147 ASP B N 1
ATOM 4376 C CA . ASP B 1 147 ? -4.668 22.906 -8.266 1 92.62 147 ASP B CA 1
ATOM 4377 C C . ASP B 1 147 ? -5.195 23.469 -6.945 1 92.62 147 ASP B C 1
ATOM 4379 O O . ASP B 1 147 ? -4.453 24.109 -6.195 1 92.62 147 ASP B O 1
ATOM 4383 N N . ASP B 1 148 ? -6.453 23.25 -6.715 1 93.94 148 ASP B N 1
ATOM 4384 C CA . ASP B 1 148 ? -7.121 23.609 -5.473 1 93.94 148 ASP B CA 1
ATOM 4385 C C . ASP B 1 148 ? -6.754 22.656 -4.344 1 93.94 148 ASP B C 1
ATOM 4387 O O . ASP B 1 148 ? -5.957 21.734 -4.539 1 93.94 148 ASP B O 1
ATOM 4391 N N . SER B 1 149 ? -7.23 23 -3.168 1 96.06 149 SER B N 1
ATOM 4392 C CA . SER B 1 149 ? -6.945 22.156 -2.012 1 96.06 149 SER B CA 1
ATOM 4393 C C . SER B 1 149 ? -8.227 21.781 -1.269 1 96.06 149 SER B C 1
ATOM 4395 O O . SER B 1 149 ? -9.141 22.609 -1.154 1 96.06 149 SER B O 1
ATOM 4397 N N . ARG B 1 150 ? -8.234 20.609 -0.758 1 96.12 150 ARG B N 1
ATOM 4398 C CA . ARG B 1 150 ? -9.359 20.172 0.06 1 96.12 150 ARG B CA 1
ATOM 4399 C C . ARG B 1 150 ? -9.125 20.484 1.532 1 96.12 150 ARG B C 1
ATOM 4401 O O . ARG B 1 150 ? -9.977 20.203 2.379 1 96.12 150 ARG B O 1
ATOM 4408 N N . PHE B 1 151 ? -7.934 21.031 1.879 1 97.94 151 PHE B N 1
ATOM 4409 C CA . PHE B 1 151 ? -7.555 21.172 3.281 1 97.94 151 PHE B CA 1
ATOM 4410 C C . PHE B 1 151 ? -7.707 22.625 3.736 1 97.94 151 PHE B C 1
ATOM 4412 O O . PHE B 1 151 ? -7.457 23.547 2.965 1 97.94 151 PHE B O 1
ATOM 4419 N N . GLY B 1 152 ? -8.07 22.75 5.023 1 98.06 152 GLY B N 1
ATOM 4420 C CA . GLY B 1 152 ? -8.133 24.062 5.652 1 98.06 152 GLY B CA 1
ATOM 4421 C C . GLY B 1 152 ? -9.398 24.828 5.312 1 98.06 152 GLY B C 1
ATOM 4422 O O . GLY B 1 152 ? -10.344 24.25 4.754 1 98.06 152 GLY B O 1
ATOM 4423 N N . PHE B 1 153 ? -9.477 26.078 5.723 1 98.56 153 PHE B N 1
ATOM 4424 C CA . PHE B 1 153 ? -10.625 26.953 5.527 1 98.56 153 PHE B CA 1
ATOM 4425 C C . PHE B 1 153 ? -10.297 28.062 4.535 1 98.56 153 PHE B C 1
ATOM 4427 O O . PHE B 1 153 ? -9.281 28.75 4.672 1 98.56 153 PHE B O 1
ATOM 4434 N N . SER B 1 154 ? -11.141 28.234 3.578 1 97.81 154 SER B N 1
ATOM 4435 C CA . SER B 1 154 ? -10.883 29.172 2.496 1 97.81 154 SER B CA 1
ATOM 4436 C C . SER B 1 154 ? -11.18 30.609 2.924 1 97.81 154 SER B C 1
ATOM 4438 O O . SER B 1 154 ? -12.242 30.875 3.496 1 97.81 154 SER B O 1
ATOM 4440 N N . ALA B 1 155 ? -10.266 31.469 2.639 1 97.06 155 ALA B N 1
ATOM 4441 C CA . ALA B 1 155 ? -10.469 32.906 2.895 1 97.06 155 ALA B CA 1
ATOM 4442 C C . ALA B 1 155 ? -11.117 33.594 1.694 1 97.06 155 ALA B C 1
ATOM 4444 O O . ALA B 1 155 ? -11.453 34.75 1.756 1 97.06 155 ALA B O 1
ATOM 4445 N N . GLU B 1 156 ? -11.289 32.781 0.582 1 93.56 156 GLU B N 1
ATOM 4446 C CA . GLU B 1 156 ? -11.891 33.344 -0.632 1 93.56 156 GLU B CA 1
ATOM 4447 C C . GLU B 1 156 ? -13.414 33.375 -0.523 1 93.56 156 GLU B C 1
ATOM 4449 O O . GLU B 1 156 ? -14.078 34.031 -1.324 1 93.56 156 GLU B O 1
ATOM 4454 N N . ASN B 1 157 ? -13.891 32.688 0.382 1 93.75 157 ASN B N 1
ATOM 4455 C CA . ASN B 1 157 ? -15.305 32.75 0.732 1 93.75 157 ASN B CA 1
ATOM 4456 C C . ASN B 1 157 ? -15.5 32.906 2.234 1 93.75 157 ASN B C 1
ATOM 4458 O O . ASN B 1 157 ? -14.664 33.5 2.912 1 93.75 157 ASN B O 1
ATOM 4462 N N . GLU B 1 158 ? -16.641 32.438 2.809 1 94.88 158 GLU B N 1
ATOM 4463 C CA . GLU B 1 158 ? -16.984 32.75 4.191 1 94.88 158 GLU B CA 1
ATOM 4464 C C . GLU B 1 158 ? -16.438 31.688 5.148 1 94.88 158 GLU B C 1
ATOM 4466 O O . GLU B 1 158 ? -16.531 31.844 6.367 1 94.88 158 GLU B O 1
ATOM 4471 N N . GLU B 1 159 ? -15.844 30.656 4.629 1 97.38 159 GLU B N 1
ATOM 4472 C CA . GLU B 1 159 ? -15.469 29.531 5.465 1 97.38 159 GLU B CA 1
ATOM 4473 C C . GLU B 1 159 ? -14.477 29.938 6.551 1 97.38 159 GLU B C 1
ATOM 4475 O O . GLU B 1 159 ? -14.656 29.609 7.723 1 97.38 159 GLU B O 1
ATOM 4480 N N . PHE B 1 160 ? -13.43 30.641 6.164 1 98.5 160 PHE B N 1
ATOM 4481 C CA . PHE B 1 160 ? -12.391 31.047 7.105 1 98.5 160 PHE B CA 1
ATOM 4482 C C . PHE B 1 160 ? -12.945 32.031 8.133 1 98.5 160 PHE B C 1
ATOM 4484 O O . PHE B 1 160 ? -12.727 31.859 9.336 1 98.5 160 PHE B O 1
ATOM 4491 N N . GLU B 1 161 ? -13.648 33 7.676 1 98.19 161 GLU B N 1
ATOM 4492 C CA . GLU B 1 161 ? -14.242 34.031 8.547 1 98.19 161 GLU B CA 1
ATOM 4493 C C . GLU B 1 161 ? -15.195 33.375 9.555 1 98.19 161 GLU B C 1
ATOM 4495 O O . GLU B 1 161 ? -15.188 33.75 10.742 1 98.19 161 GLU B O 1
ATOM 4500 N N . GLN B 1 162 ? -16.016 32.469 9.062 1 98.25 162 GLN B N 1
ATOM 4501 C CA . GLN B 1 162 ? -16.953 31.797 9.938 1 98.25 162 GLN B CA 1
ATOM 4502 C C . GLN B 1 162 ? -16.234 30.969 11 1 98.25 162 GLN B C 1
ATOM 4504 O O . GLN B 1 162 ? -16.656 30.922 12.156 1 98.25 162 GLN B O 1
ATOM 4509 N N . ALA B 1 163 ? -15.203 30.312 10.617 1 98.56 163 ALA B N 1
ATOM 4510 C CA . ALA B 1 163 ? -14.406 29.531 11.57 1 98.56 163 ALA B CA 1
ATOM 4511 C C . ALA B 1 163 ? -13.805 30.438 12.648 1 98.56 163 ALA B C 1
ATOM 4513 O O . ALA B 1 163 ? -13.859 30.109 13.836 1 98.56 163 ALA B O 1
ATOM 4514 N N . LEU B 1 164 ? -13.273 31.594 12.25 1 98.5 164 LEU B N 1
ATOM 4515 C CA . LEU B 1 164 ? -12.695 32.531 13.188 1 98.5 164 LEU B CA 1
ATOM 4516 C C . LEU B 1 164 ? -13.734 33 14.203 1 98.5 164 LEU B C 1
ATOM 4518 O O . LEU B 1 164 ? -13.461 33.062 15.398 1 98.5 164 LEU B O 1
ATOM 4522 N N . LYS B 1 165 ? -14.898 33.312 13.68 1 98.19 165 LYS B N 1
ATOM 4523 C CA . LYS B 1 165 ? -15.977 33.812 14.539 1 98.19 165 LYS B CA 1
ATOM 4524 C C . LYS B 1 165 ? -16.359 32.75 15.57 1 98.19 165 LYS B C 1
ATOM 4526 O O . LYS B 1 165 ? -16.547 33.062 16.75 1 98.19 165 LYS B O 1
ATOM 4531 N N . LYS B 1 166 ? -16.484 31.516 15.109 1 98.31 166 LYS B N 1
ATOM 4532 C CA . LYS B 1 166 ? -16.859 30.438 16.016 1 98.31 166 LYS B CA 1
ATOM 4533 C C . LYS B 1 166 ? -15.797 30.203 17.078 1 98.31 166 LYS B C 1
ATOM 4535 O O . LYS B 1 166 ? -16.125 30.031 18.25 1 98.31 166 LYS B O 1
ATOM 4540 N N . ILE B 1 167 ? -14.547 30.219 16.734 1 98.38 167 ILE B N 1
ATOM 4541 C CA . ILE B 1 167 ? -13.453 30 17.688 1 98.38 167 ILE B CA 1
ATOM 4542 C C . ILE B 1 167 ? -13.422 31.141 18.703 1 98.38 167 ILE B C 1
ATOM 4544 O O . ILE B 1 167 ? -13.258 30.891 19.906 1 98.38 167 ILE B O 1
ATOM 4548 N N . LYS B 1 168 ? -13.633 32.344 18.25 1 97.19 168 LYS B N 1
ATOM 4549 C CA . LYS B 1 168 ? -13.594 33.531 19.109 1 97.19 168 LYS B CA 1
ATOM 4550 C C . LYS B 1 168 ? -14.703 33.5 20.156 1 97.19 168 LYS B C 1
ATOM 4552 O O . LYS B 1 168 ? -14.578 34.094 21.219 1 97.19 168 LYS B O 1
ATOM 4557 N N . SER B 1 169 ? -15.734 32.75 19.844 1 97.25 169 SER B N 1
ATOM 4558 C CA . SER B 1 169 ? -16.891 32.688 20.75 1 97.25 169 SER B CA 1
ATOM 4559 C C . SER B 1 169 ? -16.625 31.75 21.922 1 97.25 169 SER B C 1
ATOM 4561 O O . SER B 1 169 ? -17.391 31.734 22.891 1 97.25 169 SER B O 1
ATOM 4563 N N . ILE B 1 170 ? -15.578 31.016 21.875 1 97.38 170 ILE B N 1
ATOM 4564 C CA . ILE B 1 170 ? -15.227 30.094 22.953 1 97.38 170 ILE B CA 1
ATOM 4565 C C . ILE B 1 170 ? -14.266 30.781 23.922 1 97.38 170 ILE B C 1
ATOM 4567 O O . ILE B 1 170 ? -13.086 30.953 23.609 1 97.38 170 ILE B O 1
ATOM 4571 N N . SER B 1 171 ? -14.648 31.078 25.094 1 95.62 171 SER B N 1
ATOM 4572 C CA . SER B 1 171 ? -14.016 32.031 25.984 1 95.62 171 SER B CA 1
ATOM 4573 C C . SER B 1 171 ? -12.641 31.562 26.438 1 95.62 171 SER B C 1
ATOM 4575 O O . SER B 1 171 ? -11.75 32.375 26.703 1 95.62 171 SER B O 1
ATOM 4577 N N . ASN B 1 172 ? -12.445 30.25 26.578 1 97.38 172 ASN B N 1
ATOM 4578 C CA . ASN B 1 172 ? -11.188 29.766 27.125 1 97.38 172 ASN B CA 1
ATOM 4579 C C . ASN B 1 172 ? -10.242 29.281 26.031 1 97.38 172 ASN B C 1
ATOM 4581 O O . ASN B 1 172 ? -9.344 28.484 26.297 1 97.38 172 ASN B O 1
ATOM 4585 N N . VAL B 1 173 ? -10.492 29.672 24.797 1 98.31 173 VAL B N 1
ATOM 4586 C CA . VAL B 1 173 ? -9.648 29.281 23.672 1 98.31 173 VAL B CA 1
ATOM 4587 C C . VAL B 1 173 ? -9.164 30.516 22.922 1 98.31 173 VAL B C 1
ATOM 4589 O O . VAL B 1 173 ? -9.938 31.453 22.703 1 98.31 173 VAL B O 1
ATOM 4592 N N . THR B 1 174 ? -7.945 30.594 22.547 1 98.25 174 THR B N 1
ATOM 4593 C CA . THR B 1 174 ? -7.371 31.672 21.734 1 98.25 174 THR B CA 1
ATOM 4594 C C . THR B 1 174 ? -6.758 31.109 20.453 1 98.25 174 THR B C 1
ATOM 4596 O O . THR B 1 174 ? -6 30.141 20.5 1 98.25 174 THR B O 1
ATOM 4599 N N . LEU B 1 175 ? -7.121 31.672 19.391 1 98.31 175 LEU B N 1
ATOM 4600 C CA . LEU B 1 175 ? -6.445 31.359 18.125 1 98.31 175 LEU B CA 1
ATOM 4601 C C . LEU B 1 175 ? -5.133 32.125 18.016 1 98.31 175 LEU B C 1
ATOM 4603 O O . LEU B 1 175 ? -5.133 33.344 17.969 1 98.31 175 LEU B O 1
ATOM 4607 N N . ASN B 1 176 ? -4.027 31.438 17.969 1 97.06 176 ASN B N 1
ATOM 4608 C CA . ASN B 1 176 ? -2.764 32.156 17.906 1 97.06 176 ASN B CA 1
ATOM 4609 C C . ASN B 1 176 ? -1.768 31.469 16.984 1 97.06 176 ASN B C 1
ATOM 4611 O O . ASN B 1 176 ? -0.559 31.688 17.094 1 97.06 176 ASN B O 1
ATOM 4615 N N . GLY B 1 177 ? -2.221 30.562 16.141 1 98.56 177 GLY B N 1
ATOM 4616 C CA . GLY B 1 177 ? -1.383 29.922 15.141 1 98.56 177 GLY B CA 1
ATOM 4617 C C . GLY B 1 177 ? -2.037 29.844 13.773 1 98.56 177 GLY B C 1
ATOM 4618 O O . GLY B 1 177 ? -3.258 29.703 13.672 1 98.56 177 GLY B O 1
ATOM 4619 N N . LEU B 1 178 ? -1.248 29.891 12.727 1 98.81 178 LEU B N 1
ATOM 4620 C CA . LEU B 1 178 ? -1.693 29.734 11.344 1 98.81 178 LEU B CA 1
ATOM 4621 C C . LEU B 1 178 ? -0.869 28.688 10.625 1 98.81 178 LEU B C 1
ATOM 4623 O O . LEU B 1 178 ? 0.363 28.719 10.641 1 98.81 178 LEU B O 1
ATOM 4627 N N . HIS B 1 179 ? -1.538 27.688 10.133 1 98.81 179 HIS B N 1
ATOM 4628 C CA . HIS B 1 179 ? -0.929 26.609 9.344 1 98.81 179 HIS B CA 1
ATOM 4629 C C . HIS B 1 179 ? -1.209 26.797 7.855 1 98.81 179 HIS B C 1
ATOM 4631 O O . HIS B 1 179 ? -2.369 26.844 7.438 1 98.81 179 HIS B O 1
ATOM 4637 N N . ILE B 1 180 ? -0.177 26.906 6.91 1 98.38 180 ILE B N 1
ATOM 4638 C CA . ILE B 1 180 ? -0.358 27.219 5.496 1 98.38 180 ILE B CA 1
ATOM 4639 C C . ILE B 1 180 ? 0.371 26.188 4.641 1 98.38 180 ILE B C 1
ATOM 4641 O O . ILE B 1 180 ? 1.083 26.547 3.697 1 98.38 180 ILE B O 1
ATOM 4645 N N . HIS B 1 181 ? 0.143 24.984 4.766 1 96.88 181 HIS B N 1
ATOM 4646 C CA . HIS B 1 181 ? 0.894 23.922 4.129 1 96.88 181 HIS B CA 1
ATOM 4647 C C . HIS B 1 181 ? 0.348 23.609 2.736 1 96.88 181 HIS B C 1
ATOM 4649 O O . HIS B 1 181 ? -0.845 23.344 2.578 1 96.88 181 HIS B O 1
ATOM 4655 N N . ARG B 1 182 ? 1.217 23.625 1.691 1 95.94 182 ARG B N 1
ATOM 4656 C CA . ARG B 1 182 ? 1.002 23.094 0.344 1 95.94 182 ARG B CA 1
ATOM 4657 C C . ARG B 1 182 ? 2.307 22.594 -0.26 1 95.94 182 ARG B C 1
ATOM 4659 O O . ARG B 1 182 ? 3.363 23.188 -0.066 1 95.94 182 ARG B O 1
ATOM 4666 N N . THR B 1 183 ? 2.207 21.469 -0.901 1 93.69 183 THR B N 1
ATOM 4667 C CA . THR B 1 183 ? 3.338 21.016 -1.697 1 93.69 183 THR B CA 1
ATOM 4668 C C . THR B 1 183 ? 3.137 21.344 -3.172 1 93.69 183 THR B C 1
ATOM 4670 O O . THR B 1 183 ? 2.197 20.859 -3.803 1 93.69 183 THR B O 1
ATOM 4673 N N . SER B 1 184 ? 4.004 22.156 -3.686 1 93.81 184 SER B N 1
ATOM 4674 C CA . SER B 1 184 ? 3.898 22.547 -5.086 1 93.81 184 SER B CA 1
ATOM 4675 C C . SER B 1 184 ? 4.637 21.578 -5.992 1 93.81 184 SER B C 1
ATOM 4677 O O . SER B 1 184 ? 5.473 20.797 -5.527 1 93.81 184 SER B O 1
ATOM 4679 N N . ARG B 1 185 ? 4.289 21.578 -7.254 1 90.06 185 ARG B N 1
ATOM 4680 C CA . ARG B 1 185 ? 4.969 20.781 -8.266 1 90.06 185 ARG B CA 1
ATOM 4681 C C . ARG B 1 185 ? 6.457 21.109 -8.32 1 90.06 185 ARG B C 1
ATOM 4683 O O . ARG B 1 185 ? 7.297 20.219 -8.414 1 90.06 185 ARG B O 1
ATOM 4690 N N . THR B 1 186 ? 6.801 22.406 -8.109 1 92.44 186 THR B N 1
ATOM 4691 C CA . THR B 1 186 ? 8.148 22.891 -8.375 1 92.44 186 THR B CA 1
ATOM 4692 C C . THR B 1 186 ? 8.969 22.953 -7.09 1 92.44 186 THR B C 1
ATOM 4694 O O . THR B 1 186 ? 10.195 23.031 -7.133 1 92.44 186 THR B O 1
ATOM 4697 N N . ARG B 1 187 ? 8.352 23.094 -5.98 1 94.12 187 ARG B N 1
ATOM 4698 C CA . ARG B 1 187 ? 9.008 23.344 -4.695 1 94.12 187 ARG B CA 1
ATOM 4699 C C . ARG B 1 187 ? 9.953 24.531 -4.777 1 94.12 187 ARG B C 1
ATOM 4701 O O . ARG B 1 187 ? 11.008 24.547 -4.133 1 94.12 187 ARG B O 1
ATOM 4708 N N . SER B 1 188 ? 9.57 25.5 -5.539 1 95.88 188 SER B N 1
ATOM 4709 C CA . SER B 1 188 ? 10.445 26.641 -5.836 1 95.88 188 SER B CA 1
ATOM 4710 C C . SER B 1 188 ? 10.453 27.641 -4.688 1 95.88 188 SER B C 1
ATOM 4712 O O . SER B 1 188 ? 9.516 27.688 -3.885 1 95.88 188 SER B O 1
ATOM 4714 N N . ILE B 1 189 ? 11.508 28.406 -4.703 1 96.75 189 ILE B N 1
ATOM 4715 C CA . ILE B 1 189 ? 11.586 29.516 -3.76 1 96.75 189 ILE B CA 1
ATOM 4716 C C . ILE B 1 189 ? 10.461 30.5 -4.027 1 96.75 189 ILE B C 1
ATOM 4718 O O . ILE B 1 189 ? 9.922 31.109 -3.098 1 96.75 189 ILE B O 1
ATOM 4722 N N . ASN B 1 190 ? 10.148 30.672 -5.285 1 97.06 190 ASN B N 1
ATOM 4723 C CA . ASN B 1 190 ? 9.07 31.562 -5.664 1 97.06 190 ASN B CA 1
ATOM 4724 C C . ASN B 1 190 ? 7.742 31.141 -5.043 1 97.06 190 ASN B C 1
ATOM 4726 O O . ASN B 1 190 ? 6.941 31.984 -4.637 1 97.06 190 ASN B O 1
ATOM 4730 N N . PHE B 1 191 ? 7.441 29.906 -5.023 1 97.94 191 PHE B N 1
ATOM 4731 C CA . PHE B 1 191 ? 6.219 29.422 -4.402 1 97.94 191 PHE B CA 1
ATOM 4732 C C . PHE B 1 191 ? 6.145 29.844 -2.939 1 97.94 191 PHE B C 1
ATOM 4734 O O . PHE B 1 191 ? 5.117 30.344 -2.486 1 97.94 191 PHE B O 1
ATOM 4741 N N . TYR B 1 192 ? 7.242 29.688 -2.221 1 98 192 TYR B N 1
ATOM 4742 C CA . TYR B 1 192 ? 7.25 30.016 -0.8 1 98 192 TYR B CA 1
ATOM 4743 C C . TYR B 1 192 ? 7.156 31.531 -0.589 1 98 192 TYR B C 1
ATOM 4745 O O . TYR B 1 192 ? 6.547 31.984 0.379 1 98 192 TYR B O 1
ATOM 4753 N N . ARG B 1 193 ? 7.781 32.25 -1.492 1 98.12 193 ARG B N 1
ATOM 4754 C CA . ARG B 1 193 ? 7.609 33.719 -1.455 1 98.12 193 ARG B CA 1
ATOM 4755 C C . ARG B 1 193 ? 6.133 34.094 -1.54 1 98.12 193 ARG B C 1
ATOM 4757 O O . ARG B 1 193 ? 5.633 34.844 -0.706 1 98.12 193 ARG B O 1
ATOM 4764 N N . ASN B 1 194 ? 5.449 33.531 -2.523 1 98.31 194 ASN B N 1
ATOM 4765 C CA . ASN B 1 194 ? 4.043 33.844 -2.752 1 98.31 194 ASN B CA 1
ATOM 4766 C C . ASN B 1 194 ? 3.164 33.312 -1.618 1 98.31 194 ASN B C 1
ATOM 4768 O O . ASN B 1 194 ? 2.195 33.969 -1.229 1 98.31 194 ASN B O 1
ATOM 4772 N N . LEU B 1 195 ? 3.504 32.156 -1.112 1 98.25 195 LEU B N 1
ATOM 4773 C CA . LEU B 1 195 ? 2.756 31.547 -0.023 1 98.25 195 LEU B CA 1
ATOM 4774 C C . LEU B 1 195 ? 2.812 32.406 1.233 1 98.25 195 LEU B C 1
ATOM 4776 O O . LEU B 1 195 ? 1.782 32.656 1.861 1 98.25 195 LEU B O 1
ATOM 4780 N N . VAL B 1 196 ? 3.988 32.875 1.59 1 98.06 196 VAL B N 1
ATOM 4781 C CA . VAL B 1 196 ? 4.184 33.656 2.797 1 98.06 196 VAL B CA 1
ATOM 4782 C C . VAL B 1 196 ? 3.541 35.031 2.617 1 98.06 196 VAL B C 1
ATOM 4784 O O . VAL B 1 196 ? 2.893 35.531 3.531 1 98.06 196 VAL B O 1
ATOM 4787 N N . LYS B 1 197 ? 3.699 35.594 1.458 1 98 197 LYS B N 1
ATOM 4788 C CA . LYS B 1 197 ? 3.051 36.875 1.179 1 98 197 LYS B CA 1
ATOM 4789 C C . LYS B 1 197 ? 1.539 36.781 1.363 1 98 197 LYS B C 1
ATOM 4791 O O . LYS B 1 197 ? 0.931 37.656 2.01 1 98 197 LYS B O 1
ATOM 4796 N N . TYR B 1 198 ? 0.99 35.75 0.778 1 97.75 198 TYR B N 1
ATOM 4797 C CA . TYR B 1 198 ? -0.444 35.531 0.899 1 97.75 198 TYR B CA 1
ATOM 4798 C C . TYR B 1 198 ? -0.854 35.406 2.361 1 97.75 198 TYR B C 1
ATOM 4800 O O . TYR B 1 198 ? -1.855 36 2.783 1 97.75 198 TYR B O 1
ATOM 4808 N N . SER B 1 199 ? -0.103 34.688 3.141 1 97.75 199 SER B N 1
ATOM 4809 C CA . SER B 1 199 ? -0.419 34.469 4.551 1 97.75 199 SER B CA 1
ATOM 4810 C C . SER B 1 199 ? -0.358 35.781 5.332 1 97.75 199 SER B C 1
ATOM 4812 O O . SER B 1 199 ? -1.183 36.031 6.215 1 97.75 199 SER B O 1
ATOM 4814 N N . ILE B 1 200 ? 0.633 36.625 5.059 1 97.44 200 ILE B N 1
ATOM 4815 C CA . ILE B 1 200 ? 0.765 37.906 5.738 1 97.44 200 ILE B CA 1
ATOM 4816 C C . ILE B 1 200 ? -0.443 38.781 5.418 1 97.44 200 ILE B C 1
ATOM 4818 O O . ILE B 1 200 ? -0.974 39.469 6.297 1 97.44 200 ILE B O 1
ATOM 4822 N N . ASP B 1 201 ? -0.889 38.719 4.141 1 97.56 201 ASP B N 1
ATOM 4823 C CA . ASP B 1 201 ? -2.074 39.469 3.748 1 97.56 201 ASP B CA 1
ATOM 4824 C C . ASP B 1 201 ? -3.301 39.031 4.539 1 97.56 201 ASP B C 1
ATOM 4826 O O . ASP B 1 201 ? -4.105 39.844 4.973 1 97.56 201 ASP B O 1
ATOM 4830 N N . ILE B 1 202 ? -3.455 37.75 4.711 1 97.81 202 ILE B N 1
ATOM 4831 C CA . ILE B 1 202 ? -4.598 37.188 5.434 1 97.81 202 ILE B CA 1
ATOM 4832 C C . ILE B 1 202 ? -4.508 37.594 6.91 1 97.81 202 ILE B C 1
ATOM 4834 O O . ILE B 1 202 ? -5.512 37.938 7.531 1 97.81 202 ILE B O 1
ATOM 4838 N N . ILE B 1 203 ? -3.342 37.5 7.508 1 97.69 203 ILE B N 1
ATOM 4839 C CA . ILE B 1 203 ? -3.111 37.844 8.906 1 97.69 203 ILE B CA 1
ATOM 4840 C C . ILE B 1 203 ? -3.516 39.312 9.133 1 97.69 203 ILE B C 1
ATOM 4842 O O . ILE B 1 203 ? -4.184 39.625 10.125 1 97.69 203 ILE B O 1
ATOM 4846 N N . SER B 1 204 ? -3.133 40.125 8.203 1 96.75 204 SER B N 1
ATOM 4847 C CA . SER B 1 204 ? -3.461 41.562 8.297 1 96.75 204 SER B CA 1
ATOM 4848 C C . SER B 1 204 ? -4.961 41.781 8.133 1 96.75 204 SER B C 1
ATOM 4850 O O . SER B 1 204 ? -5.566 42.531 8.922 1 96.75 204 SER B O 1
ATOM 4852 N N . LYS B 1 205 ? -5.523 41.125 7.141 1 97.12 205 LYS B N 1
ATOM 4853 C CA . LYS B 1 205 ? -6.941 41.312 6.836 1 97.12 205 LYS B CA 1
ATOM 4854 C C . LYS B 1 205 ? -7.809 40.969 8.047 1 97.12 205 LYS B C 1
ATOM 4856 O O . LYS B 1 205 ? -8.773 41.688 8.344 1 97.12 205 LYS B O 1
ATOM 4861 N N . TYR B 1 206 ? -7.453 39.938 8.719 1 97.06 206 TYR B N 1
ATOM 4862 C CA . TYR B 1 206 ? -8.297 39.469 9.812 1 97.06 206 TYR B CA 1
ATOM 4863 C C . TYR B 1 206 ? -7.719 39.875 11.164 1 97.06 206 TYR B C 1
ATOM 4865 O O . TYR B 1 206 ? -8.219 39.469 12.211 1 97.06 206 TYR B O 1
ATOM 4873 N N . GLN B 1 207 ? -6.594 40.656 11.141 1 96.38 207 GLN B N 1
ATOM 4874 C CA . GLN B 1 207 ? -5.941 41.188 12.336 1 96.38 207 GLN B CA 1
ATOM 4875 C C . GLN B 1 207 ? -5.637 40.062 13.336 1 96.38 207 GLN B C 1
ATOM 4877 O O . GLN B 1 207 ? -5.977 40.156 14.516 1 96.38 207 GLN B O 1
ATOM 4882 N N . LEU B 1 208 ? -5.059 39.031 12.844 1 96.88 208 LEU B N 1
ATOM 4883 C CA . LEU B 1 208 ? -4.727 37.906 13.68 1 96.88 208 LEU B CA 1
ATOM 4884 C C . LEU B 1 208 ? -3.5 38.188 14.539 1 96.88 208 LEU B C 1
ATOM 4886 O O . LEU B 1 208 ? -2.521 38.75 14.055 1 96.88 208 LEU B O 1
ATOM 4890 N N . SER B 1 209 ? -3.541 37.969 15.797 1 96.19 209 SER B N 1
ATOM 4891 C CA . SER B 1 209 ? -2.387 37.938 16.688 1 96.19 209 SER B CA 1
ATOM 4892 C C . SER B 1 209 ? -1.826 36.531 16.859 1 96.19 209 SER B C 1
ATOM 4894 O O . SER B 1 209 ? -2.428 35.719 17.547 1 96.19 209 SER B O 1
ATOM 4896 N N . LEU B 1 210 ? -0.678 36.281 16.328 1 97.44 210 LEU B N 1
ATOM 4897 C CA . LEU B 1 210 ? -0.192 34.906 16.219 1 97.44 210 LEU B CA 1
ATOM 4898 C C . LEU B 1 210 ? 1.077 34.719 17.031 1 97.44 210 LEU B C 1
ATOM 4900 O O . LEU B 1 210 ? 1.924 35.594 17.109 1 97.44 210 LEU B O 1
ATOM 4904 N N . ASN B 1 211 ? 1.195 33.5 17.578 1 97.5 211 ASN B N 1
ATOM 4905 C CA . ASN B 1 211 ? 2.416 33.062 18.25 1 97.5 211 ASN B CA 1
ATOM 4906 C C . ASN B 1 211 ? 3.271 32.188 17.328 1 97.5 211 ASN B C 1
ATOM 4908 O O . ASN B 1 211 ? 4.469 32.031 17.562 1 97.5 211 ASN B O 1
ATOM 4912 N N . TYR B 1 212 ? 2.652 31.578 16.359 1 98.5 212 TYR B N 1
ATOM 4913 C CA . TYR B 1 212 ? 3.436 30.797 15.406 1 98.5 212 TYR B CA 1
ATOM 4914 C C . TYR B 1 212 ? 2.797 30.812 14.023 1 98.5 212 TYR B C 1
ATOM 4916 O O . TYR B 1 212 ? 1.594 31.047 13.891 1 98.5 212 TYR B O 1
ATOM 4924 N N . ILE B 1 213 ? 3.572 30.625 13.008 1 98.62 213 ILE B N 1
ATOM 4925 C CA . ILE B 1 213 ? 3.191 30.359 11.633 1 98.62 213 ILE B CA 1
ATOM 4926 C C . ILE B 1 213 ? 3.861 29.062 11.156 1 98.62 213 ILE B C 1
ATOM 4928 O O . ILE B 1 213 ? 5.09 28.953 11.164 1 98.62 213 ILE B O 1
ATOM 4932 N N . ASP B 1 214 ? 3.086 28.078 10.875 1 98.88 214 ASP B N 1
ATOM 4933 C CA . ASP B 1 214 ? 3.564 26.812 10.328 1 98.88 214 ASP B CA 1
ATOM 4934 C C . ASP B 1 214 ? 3.514 26.812 8.805 1 98.88 214 ASP B C 1
ATOM 4936 O O . ASP B 1 214 ? 2.432 26.781 8.211 1 98.88 214 ASP B O 1
ATOM 4940 N N . ILE B 1 215 ? 4.652 26.766 8.203 1 98.25 215 ILE B N 1
ATOM 4941 C CA . ILE B 1 215 ? 4.754 26.938 6.762 1 98.25 215 ILE B CA 1
ATOM 4942 C C . ILE B 1 215 ? 4.695 25.578 6.066 1 98.25 215 ILE B C 1
ATOM 4944 O O . ILE B 1 215 ? 4.668 25.5 4.836 1 98.25 215 ILE B O 1
ATOM 4948 N N . GLY B 1 216 ? 4.68 24.516 6.816 1 98.06 216 GLY B N 1
ATOM 4949 C CA . GLY B 1 216 ? 4.453 23.188 6.277 1 98.06 216 GLY B CA 1
ATOM 4950 C C . GLY B 1 216 ? 5.699 22.562 5.672 1 98.06 216 GLY B C 1
ATOM 4951 O O . GLY B 1 216 ? 6.805 22.766 6.18 1 98.06 216 GLY B O 1
ATOM 4952 N N . GLY B 1 217 ? 5.445 21.625 4.684 1 97.31 217 GLY B N 1
ATOM 4953 C CA . GLY B 1 217 ? 6.516 20.859 4.066 1 97.31 217 GLY B CA 1
ATOM 4954 C C . GLY B 1 217 ? 6.719 21.188 2.604 1 97.31 217 GLY B C 1
ATOM 4955 O O . GLY B 1 217 ? 6.43 22.312 2.17 1 97.31 217 GLY B O 1
ATOM 4956 N N . GLY B 1 218 ? 7.426 20.312 1.902 1 95.62 218 GLY B N 1
ATOM 4957 C CA . GLY B 1 218 ? 7.59 20.453 0.464 1 95.62 218 GLY B CA 1
ATOM 4958 C C . GLY B 1 218 ? 8.969 20.969 0.07 1 95.62 218 GLY B C 1
ATOM 4959 O O . GLY B 1 218 ? 9.148 21.5 -1.025 1 95.62 218 GLY B O 1
ATOM 4960 N N . TYR B 1 219 ? 9.969 20.719 0.866 1 97.19 219 TYR B N 1
ATOM 4961 C CA . TYR B 1 219 ? 11.312 21.234 0.622 1 97.19 219 TYR B CA 1
ATOM 4962 C C . TYR B 1 219 ? 12.172 20.203 -0.11 1 97.19 219 TYR B C 1
ATOM 4964 O O . TYR B 1 219 ? 11.969 19 0.048 1 97.19 219 TYR B O 1
ATOM 4972 N N . PHE B 1 220 ? 13.102 20.766 -0.884 1 94.06 220 PHE B N 1
ATOM 4973 C CA . PHE B 1 220 ? 14.156 19.875 -1.387 1 94.06 220 PHE B CA 1
ATOM 4974 C C . PHE B 1 220 ? 15.172 19.578 -0.295 1 94.06 220 PHE B C 1
ATOM 4976 O O . PHE B 1 220 ? 15.461 20.422 0.549 1 94.06 220 PHE B O 1
ATOM 4983 N N . GLY B 1 221 ? 15.594 18.359 -0.318 1 86 221 GLY B N 1
ATOM 4984 C CA . GLY B 1 221 ? 16.75 18 0.495 1 86 221 GLY B CA 1
ATOM 4985 C C . GLY B 1 221 ? 18.078 18.266 -0.2 1 86 221 GLY B C 1
ATOM 4986 O O . GLY B 1 221 ? 18.234 19.297 -0.854 1 86 221 GLY B O 1
ATOM 4987 N N . ILE B 1 222 ? 18.875 17.344 0.017 1 77.12 222 ILE B N 1
ATOM 4988 C CA . ILE B 1 222 ? 20.203 17.484 -0.574 1 77.12 222 ILE B CA 1
ATOM 4989 C C . ILE B 1 222 ? 20.156 17.062 -2.041 1 77.12 222 ILE B C 1
ATOM 4991 O O . ILE B 1 222 ? 20.141 15.859 -2.348 1 77.12 222 ILE B O 1
ATOM 4995 N N . PHE B 1 223 ? 19.859 17.875 -2.936 1 82.81 223 PHE B N 1
ATOM 4996 C CA . PHE B 1 223 ? 19.891 17.688 -4.379 1 82.81 223 PHE B CA 1
ATOM 4997 C C . PHE B 1 223 ? 20.672 18.797 -5.062 1 82.81 223 PHE B C 1
ATOM 4999 O O . PHE B 1 223 ? 20.531 19.969 -4.707 1 82.81 223 PHE B O 1
ATOM 5006 N N . ASP B 1 224 ? 21.328 18.328 -6.008 1 84.25 224 ASP B N 1
ATOM 5007 C CA . ASP B 1 224 ? 22.141 19.312 -6.727 1 84.25 224 ASP B CA 1
ATOM 5008 C C . ASP B 1 224 ? 21.25 20.234 -7.551 1 84.25 224 ASP B C 1
ATOM 5010 O O . ASP B 1 224 ? 20.266 19.812 -8.141 1 84.25 224 ASP B O 1
ATOM 5014 N N . ASN B 1 225 ? 21.516 21.484 -7.559 1 90.31 225 ASN B N 1
ATOM 5015 C CA . ASN B 1 225 ? 20.859 22.5 -8.383 1 90.31 225 ASN B CA 1
ATOM 5016 C C . ASN B 1 225 ? 19.422 22.734 -7.961 1 90.31 225 ASN B C 1
ATOM 5018 O O . ASN B 1 225 ? 18.562 23.047 -8.789 1 90.31 225 ASN B O 1
ATOM 5022 N N . LYS B 1 226 ? 19.141 22.375 -6.773 1 94.69 226 LYS B N 1
ATOM 5023 C CA . LYS B 1 226 ? 17.844 22.703 -6.184 1 94.69 226 LYS B CA 1
ATOM 5024 C C . LYS B 1 226 ? 18 23.656 -5.004 1 94.69 226 LYS B C 1
ATOM 5026 O O . LYS B 1 226 ? 19.094 23.797 -4.457 1 94.69 226 LYS B O 1
ATOM 5031 N N . PRO B 1 227 ? 16.938 24.328 -4.641 1 96.44 227 PRO B N 1
ATOM 5032 C CA . PRO B 1 227 ? 17.016 25.25 -3.506 1 96.44 227 PRO B CA 1
ATOM 5033 C C . PRO B 1 227 ? 17.484 24.562 -2.225 1 96.44 227 PRO B C 1
ATOM 5035 O O . PRO B 1 227 ? 17.078 23.438 -1.937 1 96.44 227 PRO B O 1
ATOM 5038 N N . THR B 1 228 ? 18.375 25.234 -1.497 1 96.75 228 THR B N 1
ATOM 5039 C CA . THR B 1 228 ? 18.859 24.734 -0.217 1 96.75 228 THR B CA 1
ATOM 5040 C C . THR B 1 228 ? 17.953 25.172 0.921 1 96.75 228 THR B C 1
ATOM 5042 O O . THR B 1 228 ? 17.062 26 0.726 1 96.75 228 THR B O 1
ATOM 5045 N N . TYR B 1 229 ? 18.203 24.609 2.09 1 97.56 229 TYR B N 1
ATOM 5046 C CA . TYR B 1 229 ? 17.469 25.031 3.273 1 97.56 229 TYR B CA 1
ATOM 5047 C C . TYR B 1 229 ? 17.672 26.531 3.527 1 97.56 229 TYR B C 1
ATOM 5049 O O . TYR B 1 229 ? 16.719 27.234 3.875 1 97.56 229 TYR B O 1
ATOM 5057 N N . ASN B 1 230 ? 18.891 26.922 3.326 1 97.19 230 ASN B N 1
ATOM 5058 C CA . ASN B 1 230 ? 19.219 28.344 3.496 1 97.19 230 ASN B CA 1
ATOM 5059 C C . ASN B 1 230 ? 18.422 29.219 2.527 1 97.19 230 ASN B C 1
ATOM 5061 O O . ASN B 1 230 ? 17.953 30.297 2.902 1 97.19 230 ASN B O 1
ATOM 5065 N N . ASP B 1 231 ? 18.312 28.781 1.272 1 97.75 231 ASP B N 1
ATOM 5066 C CA . ASP B 1 231 ? 17.578 29.547 0.274 1 97.75 231 ASP B CA 1
ATOM 5067 C C . ASP B 1 231 ? 16.125 29.734 0.701 1 97.75 231 ASP B C 1
ATOM 5069 O O . ASP B 1 231 ? 15.57 30.828 0.587 1 97.75 231 ASP B O 1
ATOM 5073 N N . TYR B 1 232 ? 15.5 28.703 1.18 1 98.06 232 TYR B N 1
ATOM 5074 C CA . TYR B 1 232 ? 14.109 28.766 1.618 1 98.06 232 TYR B CA 1
ATOM 5075 C C . TYR B 1 232 ? 13.953 29.734 2.791 1 98.06 232 TYR B C 1
ATOM 5077 O O . TYR B 1 232 ? 13.086 30.609 2.773 1 98.06 232 TYR B O 1
ATOM 5085 N N . CYS B 1 233 ? 14.797 29.578 3.82 1 98 233 CYS B N 1
ATOM 5086 C CA . CYS B 1 233 ? 14.703 30.375 5.035 1 98 233 CYS B CA 1
ATOM 5087 C C . CYS B 1 233 ? 14.969 31.844 4.742 1 98 233 CYS B C 1
ATOM 5089 O O . CYS B 1 233 ? 14.273 32.719 5.266 1 98 233 CYS B O 1
ATOM 5091 N N . ALA B 1 234 ? 15.961 32.062 3.902 1 98.06 234 ALA B N 1
ATOM 5092 C CA . ALA B 1 234 ? 16.266 33.438 3.514 1 98.06 234 ALA B CA 1
ATOM 5093 C C . ALA B 1 234 ? 15.086 34.094 2.826 1 98.06 234 ALA B C 1
ATOM 5095 O O . ALA B 1 234 ? 14.75 35.25 3.121 1 98.06 234 ALA B O 1
ATOM 5096 N N . THR B 1 235 ? 14.516 33.375 1.917 1 97.81 235 THR B N 1
ATOM 5097 C CA . THR B 1 235 ? 13.383 33.906 1.164 1 97.81 235 THR B CA 1
ATOM 5098 C C . THR B 1 235 ? 12.211 34.219 2.092 1 97.81 235 THR B C 1
ATOM 5100 O O . THR B 1 235 ? 11.594 35.281 1.996 1 97.81 235 THR B O 1
ATOM 5103 N N . ILE B 1 236 ? 11.867 33.312 2.994 1 97.44 236 ILE B N 1
ATOM 5104 C CA . ILE B 1 236 ? 10.766 33.5 3.936 1 97.44 236 ILE B CA 1
ATOM 5105 C C . ILE B 1 236 ? 11.016 34.75 4.789 1 97.44 236 ILE B C 1
ATOM 5107 O O . ILE B 1 236 ? 10.125 35.594 4.941 1 97.44 236 ILE B O 1
ATOM 5111 N N . SER B 1 237 ? 12.219 34.875 5.293 1 97.19 237 SER B N 1
ATOM 5112 C CA . SER B 1 237 ? 12.586 36 6.121 1 97.19 237 SER B CA 1
ATOM 5113 C C . SER B 1 237 ? 12.461 37.312 5.344 1 97.19 237 SER B C 1
ATOM 5115 O O . SER B 1 237 ? 11.945 38.312 5.863 1 97.19 237 SER B O 1
ATOM 5117 N N . GLU B 1 238 ? 12.898 37.25 4.121 1 97.19 238 GLU B N 1
ATOM 5118 C CA . GLU B 1 238 ? 12.883 38.438 3.262 1 97.19 238 GLU B CA 1
ATOM 5119 C C . GLU B 1 238 ? 11.453 38.938 3.014 1 97.19 238 GLU B C 1
ATOM 5121 O O . GLU B 1 238 ? 11.211 40.125 2.939 1 97.19 238 GLU B O 1
ATOM 5126 N N . VAL B 1 239 ? 10.555 38 2.855 1 96.81 239 VAL B N 1
ATOM 5127 C CA . VAL B 1 239 ? 9.164 38.375 2.588 1 96.81 239 VAL B CA 1
ATOM 5128 C C . VAL B 1 239 ? 8.586 39.125 3.781 1 96.81 239 VAL B C 1
ATOM 5130 O O . VAL B 1 239 ? 7.883 40.125 3.611 1 96.81 239 VAL B O 1
ATOM 5133 N N . PHE B 1 240 ? 8.883 38.719 5.012 1 94.69 240 PHE B N 1
ATOM 5134 C CA . PHE B 1 240 ? 8.406 39.406 6.203 1 94.69 240 PHE B CA 1
ATOM 5135 C C . PHE B 1 240 ? 8.953 40.812 6.262 1 94.69 240 PHE B C 1
ATOM 5137 O O . PHE B 1 240 ? 8.242 41.75 6.637 1 94.69 240 PHE B O 1
ATOM 5144 N N . GLU B 1 241 ? 10.195 40.906 5.914 1 90.81 241 GLU B N 1
ATOM 5145 C CA . GLU B 1 241 ? 10.828 42.219 5.895 1 90.81 241 GLU B CA 1
ATOM 5146 C C . GLU B 1 241 ? 10.18 43.125 4.848 1 90.81 241 GLU B C 1
ATOM 5148 O O . GLU B 1 241 ? 9.836 44.281 5.141 1 90.81 241 GLU B O 1
ATOM 5153 N N . ASN B 1 242 ? 10.039 42.594 3.699 1 90.69 242 ASN B N 1
ATOM 5154 C CA . ASN B 1 242 ? 9.508 43.375 2.584 1 90.69 242 ASN B CA 1
ATOM 5155 C C . ASN B 1 242 ? 8.062 43.812 2.834 1 90.69 242 ASN B C 1
ATOM 5157 O O . ASN B 1 242 ? 7.637 44.875 2.371 1 90.69 242 ASN B O 1
ATOM 5161 N N . GLN B 1 243 ? 7.316 43.062 3.531 1 88.62 243 GLN B N 1
ATOM 5162 C CA . GLN B 1 243 ? 5.918 43.344 3.828 1 88.62 243 GLN B CA 1
ATOM 5163 C C . GLN B 1 243 ? 5.785 44.156 5.109 1 88.62 243 GLN B C 1
ATOM 5165 O O . GLN B 1 243 ? 4.691 44.281 5.664 1 88.62 243 GLN B O 1
ATOM 5170 N N . GLN B 1 244 ? 6.891 44.656 5.57 1 85.25 244 GLN B N 1
ATOM 5171 C CA . GLN B 1 244 ? 6.949 45.469 6.773 1 85.25 244 GLN B CA 1
ATOM 5172 C C . GLN B 1 244 ? 6.34 44.75 7.965 1 85.25 244 GLN B C 1
ATOM 5174 O O . GLN B 1 244 ? 5.574 45.312 8.734 1 85.25 244 GLN B O 1
ATOM 5179 N N . SER B 1 245 ? 6.637 43.5 8.062 1 87.44 245 SER B N 1
ATOM 5180 C CA . SER B 1 245 ? 6.082 42.625 9.094 1 87.44 245 SER B CA 1
ATOM 5181 C C . SER B 1 245 ? 7.188 42.031 9.953 1 87.44 245 SER B C 1
ATOM 5183 O O . SER B 1 245 ? 7.082 40.875 10.375 1 87.44 245 SER B O 1
ATOM 5185 N N . LYS B 1 246 ? 8.195 42.719 10.133 1 85.5 246 LYS B N 1
ATOM 5186 C CA . LYS B 1 246 ? 9.32 42.281 10.938 1 85.5 246 LYS B CA 1
ATOM 5187 C C . LYS B 1 246 ? 8.891 42 12.383 1 85.5 246 LYS B C 1
ATOM 5189 O O . LYS B 1 246 ? 9.398 41.094 13.023 1 85.5 246 LYS B O 1
ATOM 5194 N N . ASP B 1 247 ? 8.055 42.781 12.82 1 88.31 247 ASP B N 1
ATOM 5195 C CA . ASP B 1 247 ? 7.566 42.625 14.188 1 88.31 247 ASP B CA 1
ATOM 5196 C C . ASP B 1 247 ? 6.797 41.312 14.336 1 88.31 247 ASP B C 1
ATOM 5198 O O . ASP B 1 247 ? 6.926 40.594 15.344 1 88.31 247 ASP B O 1
ATOM 5202 N N . LEU B 1 248 ? 6.031 41.031 13.352 1 89.12 248 LEU B N 1
ATOM 5203 C CA . LEU B 1 248 ? 5.328 39.75 13.328 1 89.12 248 LEU B CA 1
ATOM 5204 C C . LEU B 1 248 ? 6.312 38.562 13.352 1 89.12 248 LEU B C 1
ATOM 5206 O O . LEU B 1 248 ? 6.137 37.625 14.117 1 89.12 248 LEU B O 1
ATOM 5210 N N . LEU B 1 249 ? 7.285 38.719 12.539 1 89.19 249 LEU B N 1
ATOM 5211 C CA . LEU B 1 249 ? 8.297 37.656 12.461 1 89.19 249 LEU B CA 1
ATOM 5212 C C . LEU B 1 249 ? 9.008 37.5 13.797 1 89.19 249 LEU B C 1
ATOM 5214 O O . LEU B 1 249 ? 9.312 36.375 14.203 1 89.19 249 LEU B O 1
ATOM 5218 N N . ARG B 1 250 ? 9.281 38.562 14.484 1 90.88 250 ARG B N 1
ATOM 5219 C CA . ARG B 1 250 ? 10.008 38.531 15.75 1 90.88 250 ARG B CA 1
ATOM 5220 C C . ARG B 1 250 ? 9.164 37.906 16.844 1 90.88 250 ARG B C 1
ATOM 5222 O O . ARG B 1 250 ? 9.703 37.25 17.75 1 90.88 250 ARG B O 1
ATOM 5229 N N . LYS B 1 251 ? 7.969 37.969 16.656 1 92.62 251 LYS B N 1
ATOM 5230 C CA . LYS B 1 251 ? 7.074 37.5 17.719 1 92.62 251 LYS B CA 1
ATOM 5231 C C . LYS B 1 251 ? 6.609 36.062 17.469 1 92.62 251 LYS B C 1
ATOM 5233 O O . LYS B 1 251 ? 6.098 35.406 18.375 1 92.62 251 LYS B O 1
ATOM 5238 N N . THR B 1 252 ? 6.801 35.625 16.297 1 95.44 252 THR B N 1
ATOM 5239 C CA . THR B 1 252 ? 6.203 34.344 15.961 1 95.44 252 THR B CA 1
ATOM 5240 C C . THR B 1 252 ? 7.273 33.25 15.875 1 95.44 252 THR B C 1
ATOM 5242 O O . THR B 1 252 ? 8.414 33.531 15.5 1 95.44 252 THR B O 1
ATOM 5245 N N . THR B 1 253 ? 6.926 32.125 16.312 1 98.31 253 THR B N 1
ATOM 5246 C CA . THR B 1 253 ? 7.711 30.922 16.031 1 98.31 253 THR B CA 1
ATOM 5247 C C . THR B 1 253 ? 7.441 30.422 14.625 1 98.31 253 THR B C 1
ATOM 5249 O O . THR B 1 253 ? 6.285 30.219 14.234 1 98.31 253 THR B O 1
ATOM 5252 N N . ILE B 1 254 ? 8.5 30.234 13.82 1 98.62 254 ILE B N 1
ATOM 5253 C CA . ILE B 1 254 ? 8.344 29.672 12.484 1 98.62 254 ILE B CA 1
ATOM 5254 C C . ILE B 1 254 ? 8.453 28.156 12.547 1 98.62 254 ILE B C 1
ATOM 5256 O O . ILE B 1 254 ? 9.438 27.609 13.055 1 98.62 254 ILE B O 1
ATOM 5260 N N . ILE B 1 255 ? 7.43 27.453 12.086 1 98.88 255 ILE B N 1
ATOM 5261 C CA . ILE B 1 255 ? 7.398 26 12.086 1 98.88 255 ILE B CA 1
ATOM 5262 C C . ILE B 1 255 ? 7.492 25.484 10.656 1 98.88 255 ILE B C 1
ATOM 5264 O O . ILE B 1 255 ? 6.84 26.016 9.75 1 98.88 255 ILE B O 1
ATOM 5268 N N . VAL B 1 256 ? 8.367 24.547 10.406 1 98.75 256 VAL B N 1
ATOM 5269 C CA . VAL B 1 256 ? 8.469 23.844 9.125 1 98.75 256 VAL B CA 1
ATOM 5270 C C . VAL B 1 256 ? 8.266 22.344 9.344 1 98.75 256 VAL B C 1
ATOM 5272 O O . VAL B 1 256 ? 8.539 21.828 10.43 1 98.75 256 VAL B O 1
ATOM 5275 N N . GLU B 1 257 ? 7.77 21.656 8.344 1 98.69 257 GLU B N 1
ATOM 5276 C CA . GLU B 1 257 ? 7.48 20.234 8.43 1 98.69 257 GLU B CA 1
ATOM 5277 C C . GLU B 1 257 ? 8.156 19.469 7.301 1 98.69 257 GLU B C 1
ATOM 5279 O O . GLU B 1 257 ? 7.488 18.812 6.492 1 98.69 257 GLU B O 1
ATOM 5284 N N . PRO B 1 258 ? 9.508 19.484 7.27 1 97.94 258 PRO B N 1
ATOM 5285 C CA . PRO B 1 258 ? 10.242 18.828 6.184 1 97.94 258 PRO B CA 1
ATOM 5286 C C . PRO B 1 258 ? 10.195 17.312 6.27 1 97.94 258 PRO B C 1
ATOM 5288 O O . PRO B 1 258 ? 10.828 16.719 7.148 1 97.94 258 PRO B O 1
ATOM 5291 N N . GLY B 1 259 ? 9.484 16.641 5.312 1 96.75 259 GLY B N 1
ATOM 5292 C CA . GLY B 1 259 ? 9.461 15.18 5.234 1 96.75 259 GLY B CA 1
ATOM 5293 C C . GLY B 1 259 ? 10.492 14.617 4.277 1 96.75 259 GLY B C 1
ATOM 5294 O O . GLY B 1 259 ? 11.586 14.227 4.691 1 96.75 259 GLY B O 1
ATOM 5295 N N . ASN B 1 260 ? 10.227 14.852 2.977 1 96 260 ASN B N 1
ATOM 5296 C CA . ASN B 1 260 ? 11.109 14.367 1.924 1 96 260 ASN B CA 1
ATOM 5297 C C . ASN B 1 260 ? 12.539 14.859 2.125 1 96 260 ASN B C 1
ATOM 5299 O O . ASN B 1 260 ? 13.492 14.094 1.99 1 96 260 ASN B O 1
ATOM 5303 N N . ALA B 1 261 ? 12.656 16.078 2.471 1 97.19 261 ALA B N 1
ATOM 5304 C CA . ALA B 1 261 ? 13.953 16.734 2.568 1 97.19 261 ALA B CA 1
ATOM 5305 C C . ALA B 1 261 ? 14.836 16.062 3.613 1 97.19 261 ALA B C 1
ATOM 5307 O O . ALA B 1 261 ? 16.047 15.945 3.432 1 97.19 261 ALA B O 1
ATOM 5308 N N . LEU B 1 262 ? 14.211 15.578 4.668 1 97.94 262 LEU B N 1
ATOM 5309 C CA . LEU B 1 262 ? 14.992 15.039 5.773 1 97.94 262 LEU B CA 1
ATOM 5310 C C . LEU B 1 262 ? 15.203 13.539 5.613 1 97.94 262 LEU B C 1
ATOM 5312 O O . LEU B 1 262 ? 16.156 12.977 6.152 1 97.94 262 LEU B O 1
ATOM 5316 N N . THR B 1 263 ? 14.312 12.852 4.844 1 97.31 263 THR B N 1
ATOM 5317 C CA . THR B 1 263 ? 14.258 11.406 5.039 1 97.31 263 THR B CA 1
ATOM 5318 C C . THR B 1 263 ? 14.625 10.68 3.75 1 97.31 263 THR B C 1
ATOM 5320 O O . THR B 1 263 ? 15.047 9.523 3.787 1 97.31 263 THR B O 1
ATOM 5323 N N . ALA B 1 264 ? 14.453 11.234 2.627 1 96.56 264 ALA B N 1
ATOM 5324 C CA . ALA B 1 264 ? 14.578 10.531 1.352 1 96.56 264 ALA B CA 1
ATOM 5325 C C . ALA B 1 264 ? 15.961 9.898 1.205 1 96.56 264 ALA B C 1
ATOM 5327 O O . ALA B 1 264 ? 16.078 8.727 0.852 1 96.56 264 ALA B O 1
ATOM 5328 N N . SER B 1 265 ? 16.984 10.617 1.553 1 96.62 265 SER B N 1
ATOM 5329 C CA . SER B 1 265 ? 18.359 10.195 1.287 1 96.62 265 SER B CA 1
ATOM 5330 C C . SER B 1 265 ? 18.844 9.211 2.348 1 96.62 265 SER B C 1
ATOM 5332 O O . SER B 1 265 ? 19.906 8.594 2.189 1 96.62 265 SER B O 1
ATOM 5334 N N . VAL B 1 266 ? 18.047 9.023 3.375 1 97.75 266 VAL B N 1
ATOM 5335 C CA . VAL B 1 266 ? 18.625 8.398 4.566 1 97.75 266 VAL B CA 1
ATOM 5336 C C . VAL B 1 266 ? 18.406 6.891 4.512 1 97.75 266 VAL B C 1
ATOM 5338 O O . VAL B 1 266 ? 18.969 6.148 5.328 1 97.75 266 VAL B O 1
ATOM 5341 N N . PHE B 1 267 ? 17.656 6.418 3.531 1 98.19 267 PHE B N 1
ATOM 5342 C CA . PHE B 1 267 ? 17.438 4.988 3.375 1 98.19 267 PHE B CA 1
ATOM 5343 C C . PHE B 1 267 ? 17.859 4.52 1.992 1 98.19 267 PHE B C 1
ATOM 5345 O O . PHE B 1 267 ? 17.531 5.152 0.985 1 98.19 267 PHE B O 1
ATOM 5352 N N . ASP B 1 268 ? 18.594 3.471 2.002 1 98.25 268 ASP B N 1
ATOM 5353 C CA . ASP B 1 268 ? 18.828 2.654 0.813 1 98.25 268 ASP B CA 1
ATOM 5354 C C . ASP B 1 268 ? 18.047 1.338 0.894 1 98.25 268 ASP B C 1
ATOM 5356 O O . ASP B 1 268 ? 17.656 0.907 1.98 1 98.25 268 ASP B O 1
ATOM 5360 N N . TYR B 1 269 ? 17.781 0.747 -0.212 1 98.56 269 TYR B N 1
ATOM 5361 C CA . TYR B 1 269 ? 17.125 -0.552 -0.306 1 98.56 269 TYR B CA 1
ATOM 5362 C C . TYR B 1 269 ? 17.953 -1.523 -1.14 1 98.56 269 TYR B C 1
ATOM 5364 O O . TYR B 1 269 ? 18.312 -1.219 -2.277 1 98.56 269 TYR B O 1
ATOM 5372 N N . HIS B 1 270 ? 18.297 -2.652 -0.548 1 98.44 270 HIS B N 1
ATOM 5373 C CA . HIS B 1 270 ? 19.172 -3.621 -1.18 1 98.44 270 HIS B CA 1
ATOM 5374 C C . HIS B 1 270 ? 18.422 -4.883 -1.584 1 98.44 270 HIS B C 1
ATOM 5376 O O . HIS B 1 270 ? 17.656 -5.43 -0.791 1 98.44 270 HIS B O 1
ATOM 5382 N N . THR B 1 271 ? 18.641 -5.316 -2.795 1 98.5 271 THR B N 1
ATOM 5383 C CA . THR B 1 271 ? 18.031 -6.531 -3.316 1 98.5 271 THR B CA 1
ATOM 5384 C C . THR B 1 271 ? 19.062 -7.387 -4.043 1 98.5 271 THR B C 1
ATOM 5386 O O . THR B 1 271 ? 20.172 -6.934 -4.312 1 98.5 271 THR B O 1
ATOM 5389 N N . SER B 1 272 ? 18.703 -8.609 -4.32 1 97.94 272 SER B N 1
ATOM 5390 C CA . SER B 1 272 ? 19.531 -9.547 -5.082 1 97.94 272 SER B CA 1
ATOM 5391 C C . SER B 1 272 ? 18.75 -10.133 -6.258 1 97.94 272 SER B C 1
ATOM 5393 O O . SER B 1 272 ? 17.547 -10.359 -6.156 1 97.94 272 SER B O 1
ATOM 5395 N N . VAL B 1 273 ? 19.484 -10.375 -7.328 1 97.75 273 VAL B N 1
ATOM 5396 C CA . VAL B 1 273 ? 18.906 -11.102 -8.461 1 97.75 273 VAL B CA 1
ATOM 5397 C C . VAL B 1 273 ? 18.719 -12.57 -8.094 1 97.75 273 VAL B C 1
ATOM 5399 O O . VAL B 1 273 ? 19.656 -13.227 -7.629 1 97.75 273 VAL B O 1
ATOM 5402 N N . ILE B 1 274 ? 17.5 -13.102 -8.32 1 98 274 ILE B N 1
ATOM 5403 C CA . ILE B 1 274 ? 17.266 -14.477 -7.879 1 98 274 ILE B CA 1
ATOM 5404 C C . ILE B 1 274 ? 16.938 -15.352 -9.086 1 98 274 ILE B C 1
ATOM 5406 O O . ILE B 1 274 ? 16.906 -16.578 -8.977 1 98 274 ILE B O 1
ATOM 5410 N N . ASP B 1 275 ? 16.672 -14.773 -10.25 1 98.06 275 ASP B N 1
ATOM 5411 C CA . ASP B 1 275 ? 16.391 -15.547 -11.453 1 98.06 275 ASP B CA 1
ATOM 5412 C C . ASP B 1 275 ? 16.625 -14.711 -12.711 1 98.06 275 ASP B C 1
ATOM 5414 O O . ASP B 1 275 ? 16.469 -13.492 -12.688 1 98.06 275 ASP B O 1
ATOM 5418 N N . CYS B 1 276 ? 17.031 -15.289 -13.75 1 96.44 276 CYS B N 1
ATOM 5419 C CA . CYS B 1 276 ? 17.188 -14.727 -15.086 1 96.44 276 CYS B CA 1
ATOM 5420 C C . CYS B 1 276 ? 16.625 -15.672 -16.141 1 96.44 276 CYS B C 1
ATOM 5422 O O . CYS B 1 276 ? 17 -16.844 -16.203 1 96.44 276 CYS B O 1
ATOM 5424 N N . LYS B 1 277 ? 15.742 -15.164 -17 1 96.56 277 LYS B N 1
ATOM 5425 C CA . LYS B 1 277 ? 15.156 -15.992 -18.062 1 96.56 277 LYS B CA 1
ATOM 5426 C C . LYS B 1 277 ? 15.07 -15.227 -19.375 1 96.56 277 LYS B C 1
ATOM 5428 O O . LYS B 1 277 ? 14.734 -14.039 -19.391 1 96.56 277 LYS B O 1
ATOM 5433 N N . LYS B 1 278 ? 15.336 -15.891 -20.406 1 95.06 278 LYS B N 1
ATOM 5434 C CA . LYS B 1 278 ? 15.188 -15.305 -21.734 1 95.06 278 LYS B CA 1
ATOM 5435 C C . LYS B 1 278 ? 13.773 -15.492 -22.266 1 95.06 278 LYS B C 1
ATOM 5437 O O . LYS B 1 278 ? 13.203 -16.578 -22.156 1 95.06 278 LYS B O 1
ATOM 5442 N N . VAL B 1 279 ? 13.172 -14.484 -22.734 1 93.88 279 VAL B N 1
ATOM 5443 C CA . VAL B 1 279 ? 11.883 -14.5 -23.422 1 93.88 279 VAL B CA 1
ATOM 5444 C C . VAL B 1 279 ? 11.961 -13.625 -24.672 1 93.88 279 VAL B C 1
ATOM 5446 O O . VAL B 1 279 ? 12.062 -12.398 -24.578 1 93.88 279 VAL B O 1
ATOM 5449 N N . GLY B 1 280 ? 11.812 -14.25 -25.781 1 89.38 280 GLY B N 1
ATOM 5450 C CA . GLY B 1 280 ? 12.031 -13.5 -27.016 1 89.38 280 GLY B CA 1
ATOM 5451 C C . GLY B 1 280 ? 13.43 -12.914 -27.109 1 89.38 280 GLY B C 1
ATOM 5452 O O . GLY B 1 280 ? 14.422 -13.633 -26.953 1 89.38 280 GLY B O 1
ATOM 5453 N N . ASN B 1 281 ? 13.484 -11.617 -27.312 1 88.62 281 ASN B N 1
ATOM 5454 C CA . ASN B 1 281 ? 14.766 -10.945 -27.5 1 88.62 281 ASN B CA 1
ATOM 5455 C C . ASN B 1 281 ? 15.195 -10.203 -26.234 1 88.62 281 ASN B C 1
ATOM 5457 O O . ASN B 1 281 ? 16.094 -9.359 -26.281 1 88.62 281 ASN B O 1
ATOM 5461 N N . LYS B 1 282 ? 14.578 -10.461 -25.141 1 92.69 282 LYS B N 1
ATOM 5462 C CA . LYS B 1 282 ? 14.93 -9.781 -23.906 1 92.69 282 LYS B CA 1
ATOM 5463 C C . LYS B 1 282 ? 15.133 -10.773 -22.766 1 92.69 282 LYS B C 1
ATOM 5465 O O . LYS B 1 282 ? 14.812 -11.961 -22.906 1 92.69 282 LYS B O 1
ATOM 5470 N N . VAL B 1 283 ? 15.734 -10.328 -21.75 1 95.94 283 VAL B N 1
ATOM 5471 C CA . VAL B 1 283 ? 15.969 -11.117 -20.547 1 95.94 283 VAL B CA 1
ATOM 5472 C C . VAL B 1 283 ? 15.188 -10.523 -19.375 1 95.94 283 VAL B C 1
ATOM 5474 O O . VAL B 1 283 ? 15.258 -9.32 -19.109 1 95.94 283 VAL B O 1
ATOM 5477 N N . PHE B 1 284 ? 14.438 -11.375 -18.766 1 97.5 284 PHE B N 1
ATOM 5478 C CA . PHE B 1 284 ? 13.734 -10.961 -17.562 1 97.5 284 PHE B CA 1
ATOM 5479 C C . PHE B 1 284 ? 14.547 -11.305 -16.312 1 97.5 284 PHE B C 1
ATOM 5481 O O . PHE B 1 284 ? 14.93 -12.461 -16.125 1 97.5 284 PHE B O 1
ATOM 5488 N N . ILE B 1 285 ? 14.82 -10.266 -15.586 1 98.06 285 ILE B N 1
ATOM 5489 C CA . ILE B 1 285 ? 15.523 -10.414 -14.32 1 98.06 285 ILE B CA 1
ATOM 5490 C C . ILE B 1 285 ? 14.531 -10.336 -13.164 1 98.06 285 ILE B C 1
ATOM 5492 O O . ILE B 1 285 ? 13.742 -9.398 -13.07 1 98.06 285 ILE B O 1
ATOM 5496 N N . THR B 1 286 ? 14.516 -11.367 -12.312 1 98.62 286 THR B N 1
ATOM 5497 C CA . THR B 1 286 ? 13.703 -11.336 -11.102 1 98.62 286 THR B CA 1
ATOM 5498 C C . THR B 1 286 ? 14.578 -11.086 -9.875 1 98.62 286 THR B C 1
ATOM 5500 O O . THR B 1 286 ? 15.625 -11.719 -9.711 1 98.62 286 THR B O 1
ATOM 5503 N N . THR B 1 287 ? 14.219 -10.117 -9.078 1 98.69 287 THR B N 1
ATOM 5504 C CA . THR B 1 287 ? 14.922 -9.82 -7.836 1 98.69 287 THR B CA 1
ATOM 5505 C C . THR B 1 287 ? 14.062 -10.18 -6.629 1 98.69 287 THR B C 1
ATOM 5507 O O . THR B 1 287 ? 12.875 -10.492 -6.777 1 98.69 287 THR B O 1
ATOM 5510 N N . ASP B 1 288 ? 14.672 -10.195 -5.43 1 98.31 288 ASP B N 1
ATOM 5511 C CA . ASP B 1 288 ? 13.93 -10.539 -4.223 1 98.31 288 ASP B CA 1
ATOM 5512 C C . ASP B 1 288 ? 13.297 -9.305 -3.594 1 98.31 288 ASP B C 1
ATOM 5514 O O . ASP B 1 288 ? 12.703 -9.383 -2.516 1 98.31 288 ASP B O 1
ATOM 5518 N N . GLY B 1 289 ? 13.391 -8.148 -4.238 1 98 289 GLY B N 1
ATOM 5519 C CA . GLY B 1 289 ? 12.664 -6.945 -3.867 1 98 289 GLY B CA 1
ATOM 5520 C C . GLY B 1 289 ? 11.406 -6.734 -4.691 1 98 289 GLY B C 1
ATOM 5521 O O . GLY B 1 289 ? 11.016 -7.605 -5.469 1 98 289 GLY B O 1
ATOM 5522 N N . THR B 1 290 ? 10.75 -5.656 -4.504 1 98.12 290 THR B N 1
ATOM 5523 C CA . THR B 1 290 ? 9.523 -5.348 -5.23 1 98.12 290 THR B CA 1
ATOM 5524 C C . THR B 1 290 ? 9.281 -3.844 -5.273 1 98.12 290 THR B C 1
ATOM 5526 O O . THR B 1 290 ? 9.781 -3.105 -4.418 1 98.12 290 THR B O 1
ATOM 5529 N N . ARG B 1 291 ? 8.523 -3.402 -6.242 1 97.81 291 ARG B N 1
ATOM 5530 C CA . ARG B 1 291 ? 8.078 -2.014 -6.316 1 97.81 291 ARG B CA 1
ATOM 5531 C C . ARG B 1 291 ? 7.305 -1.617 -5.066 1 97.81 291 ARG B C 1
ATOM 5533 O O . ARG B 1 291 ? 7.324 -0.453 -4.66 1 97.81 291 ARG B O 1
ATOM 5540 N N . ASN B 1 292 ? 6.68 -2.543 -4.398 1 97.25 292 ASN B N 1
ATOM 5541 C CA . ASN B 1 292 ? 5.922 -2.277 -3.182 1 97.25 292 ASN B CA 1
ATOM 5542 C C . ASN B 1 292 ? 6.781 -1.603 -2.119 1 97.25 292 ASN B C 1
ATOM 5544 O O . ASN B 1 292 ? 6.273 -0.845 -1.29 1 97.25 292 ASN B O 1
ATOM 5548 N N . ASP B 1 293 ? 8.07 -1.869 -2.174 1 97.5 293 ASP B N 1
ATOM 5549 C CA . ASP B 1 293 ? 8.953 -1.382 -1.113 1 97.5 293 ASP B CA 1
ATOM 5550 C C . ASP B 1 293 ? 9.484 0.013 -1.438 1 97.5 293 ASP B C 1
ATOM 5552 O O . ASP B 1 293 ? 9.773 0.797 -0.533 1 97.5 293 ASP B O 1
ATOM 5556 N N . ILE B 1 294 ? 9.594 0.331 -2.758 1 97.88 294 ILE B N 1
ATOM 5557 C CA . ILE B 1 294 ? 10.336 1.555 -3.051 1 97.88 294 ILE B CA 1
ATOM 5558 C C . ILE B 1 294 ? 9.484 2.477 -3.92 1 97.88 294 ILE B C 1
ATOM 5560 O O . ILE B 1 294 ? 9.812 3.65 -4.102 1 97.88 294 ILE B O 1
ATOM 5564 N N . ASP B 1 295 ? 8.438 1.984 -4.453 1 97.44 295 ASP B N 1
ATOM 5565 C CA . ASP B 1 295 ? 7.504 2.701 -5.316 1 97.44 295 ASP B CA 1
ATOM 5566 C C . ASP B 1 295 ? 6.086 2.156 -5.168 1 97.44 295 ASP B C 1
ATOM 5568 O O . ASP B 1 295 ? 5.496 1.672 -6.137 1 97.44 295 ASP B O 1
ATOM 5572 N N . PRO B 1 296 ? 5.559 2.281 -3.971 1 96.25 296 PRO B N 1
ATOM 5573 C CA . PRO B 1 296 ? 4.332 1.555 -3.641 1 96.25 296 PRO B CA 1
ATOM 5574 C C . PRO B 1 296 ? 3.135 2.002 -4.477 1 96.25 296 PRO B C 1
ATOM 5576 O O . PRO B 1 296 ? 2.139 1.282 -4.57 1 96.25 296 PRO B O 1
ATOM 5579 N N . LEU B 1 297 ? 3.156 3.129 -5.195 1 93.75 297 LEU B N 1
ATOM 5580 C CA . LEU B 1 297 ? 2.051 3.588 -6.031 1 93.75 297 LEU B CA 1
ATOM 5581 C C . LEU B 1 297 ? 2.318 3.283 -7.5 1 93.75 297 LEU B C 1
ATOM 5583 O O . LEU B 1 297 ? 1.529 3.658 -8.367 1 93.75 297 LEU B O 1
ATOM 5587 N N . PHE B 1 298 ? 3.498 2.656 -7.766 1 94.75 298 PHE B N 1
ATOM 5588 C CA . PHE B 1 298 ? 3.881 2.174 -9.086 1 94.75 298 PHE B CA 1
ATOM 5589 C C . PHE B 1 298 ? 3.828 3.301 -10.109 1 94.75 298 PHE B C 1
ATOM 5591 O O . PHE B 1 298 ? 3.234 3.148 -11.18 1 94.75 298 PHE B O 1
ATOM 5598 N N . GLN B 1 299 ? 4.535 4.363 -9.789 1 93.31 299 GLN B N 1
ATOM 5599 C CA . GLN B 1 299 ? 4.457 5.543 -10.641 1 93.31 299 GLN B CA 1
ATOM 5600 C C . GLN B 1 299 ? 5.77 5.777 -11.383 1 93.31 299 GLN B C 1
ATOM 5602 O O . GLN B 1 299 ? 5.816 6.531 -12.352 1 93.31 299 GLN B O 1
ATOM 5607 N N . LYS B 1 300 ? 6.867 5.105 -10.984 1 95.5 300 LYS B N 1
ATOM 5608 C CA . LYS B 1 300 ? 8.195 5.391 -11.516 1 95.5 300 LYS B CA 1
ATOM 5609 C C . LYS B 1 300 ? 8.578 4.375 -12.594 1 95.5 300 LYS B C 1
ATOM 5611 O O . LYS B 1 300 ? 8.031 3.271 -12.641 1 95.5 300 LYS B O 1
ATOM 5616 N N . GLN B 1 301 ? 9.477 4.797 -13.43 1 96.44 301 GLN B N 1
ATOM 5617 C CA . GLN B 1 301 ? 9.984 3.908 -14.469 1 96.44 301 GLN B CA 1
ATOM 5618 C C . GLN B 1 301 ? 11.445 3.545 -14.211 1 96.44 301 GLN B C 1
ATOM 5620 O O . GLN B 1 301 ? 12 2.666 -14.875 1 96.44 301 GLN B O 1
ATOM 5625 N N . ASP B 1 302 ? 12.008 4.309 -13.359 1 97.81 302 ASP B N 1
ATOM 5626 C CA . ASP B 1 302 ? 13.398 4.074 -12.984 1 97.81 302 ASP B CA 1
ATOM 5627 C C . ASP B 1 302 ? 13.711 4.691 -11.617 1 97.81 302 ASP B C 1
ATOM 5629 O O . ASP B 1 302 ? 12.844 5.328 -11.008 1 97.81 302 ASP B O 1
ATOM 5633 N N . TYR B 1 303 ? 14.914 4.438 -11.109 1 97.81 303 TYR B N 1
ATOM 5634 C CA . TYR B 1 303 ? 15.344 4.844 -9.781 1 97.81 303 TYR B CA 1
ATOM 5635 C C . TYR B 1 303 ? 16.812 5.227 -9.773 1 97.81 303 TYR B C 1
ATOM 5637 O O . TYR B 1 303 ? 17.578 4.824 -10.672 1 97.81 303 TYR B O 1
ATOM 5645 N N . ILE B 1 304 ? 17.219 6.121 -8.82 1 96.38 304 ILE B N 1
ATOM 5646 C CA . ILE B 1 304 ? 18.641 6.234 -8.516 1 96.38 304 ILE B CA 1
ATOM 5647 C C . ILE B 1 304 ? 19.141 4.93 -7.902 1 96.38 304 ILE B C 1
ATOM 5649 O O . ILE B 1 304 ? 18.625 4.477 -6.879 1 96.38 304 ILE B O 1
ATOM 5653 N N . LYS B 1 305 ? 20.078 4.301 -8.594 1 97.94 305 LYS B N 1
ATOM 5654 C CA . LYS B 1 305 ? 20.469 2.971 -8.141 1 97.94 305 LYS B CA 1
ATOM 5655 C C . LYS B 1 305 ? 21.938 2.691 -8.469 1 97.94 305 LYS B C 1
ATOM 5657 O O . LYS B 1 305 ? 22.547 3.404 -9.266 1 97.94 305 LYS B O 1
ATOM 5662 N N . GLU B 1 306 ? 22.453 1.718 -7.746 1 97.62 306 GLU B N 1
ATOM 5663 C CA . GLU B 1 306 ? 23.766 1.121 -8.008 1 97.62 306 GLU B CA 1
ATOM 5664 C C . GLU B 1 306 ? 23.641 -0.382 -8.242 1 97.62 306 GLU B C 1
ATOM 5666 O O . GLU B 1 306 ? 22.984 -1.086 -7.473 1 97.62 306 GLU B O 1
ATOM 5671 N N . ILE B 1 307 ? 24.234 -0.857 -9.328 1 96.69 307 ILE B N 1
ATOM 5672 C CA . ILE B 1 307 ? 24.281 -2.285 -9.625 1 96.69 307 ILE B CA 1
ATOM 5673 C C . ILE B 1 307 ? 25.625 -2.852 -9.188 1 96.69 307 ILE B C 1
ATOM 5675 O O . ILE B 1 307 ? 26.688 -2.314 -9.539 1 96.69 307 ILE B O 1
ATOM 5679 N N . ILE B 1 308 ? 25.578 -3.867 -8.398 1 95.38 308 ILE B N 1
ATOM 5680 C CA . ILE B 1 308 ? 26.781 -4.527 -7.91 1 95.38 308 ILE B CA 1
ATOM 5681 C C . ILE B 1 308 ? 26.875 -5.93 -8.5 1 95.38 308 ILE B C 1
ATOM 5683 O O . ILE B 1 308 ? 26.172 -6.844 -8.078 1 95.38 308 ILE B O 1
ATOM 5687 N N . TYR B 1 309 ? 27.766 -6.125 -9.422 1 94.38 309 TYR B N 1
ATOM 5688 C CA . TYR B 1 309 ? 27.953 -7.414 -10.078 1 94.38 309 TYR B CA 1
ATOM 5689 C C . TYR B 1 309 ? 28.875 -8.312 -9.242 1 94.38 309 TYR B C 1
ATOM 5691 O O . TYR B 1 309 ? 29.891 -7.863 -8.727 1 94.38 309 TYR B O 1
ATOM 5699 N N . LYS B 1 310 ? 28.5 -9.539 -9.062 1 90.94 310 LYS B N 1
ATOM 5700 C CA . LYS B 1 310 ? 29.422 -10.508 -8.477 1 90.94 310 LYS B CA 1
ATOM 5701 C C . LYS B 1 310 ? 30.609 -10.758 -9.406 1 90.94 310 LYS B C 1
ATOM 5703 O O . LYS B 1 310 ? 31.766 -10.727 -8.977 1 90.94 310 LYS B O 1
ATOM 5708 N N . GLU B 1 311 ? 30.203 -11.117 -10.617 1 84.25 311 GLU B N 1
ATOM 5709 C CA . GLU B 1 311 ? 31.156 -11.305 -11.711 1 84.25 311 GLU B CA 1
ATOM 5710 C C . GLU B 1 311 ? 30.672 -10.609 -12.984 1 84.25 311 GLU B C 1
ATOM 5712 O O . GLU B 1 311 ? 29.719 -11.055 -13.617 1 84.25 311 GLU B O 1
ATOM 5717 N N . LYS B 1 312 ? 31.297 -9.508 -13.195 1 74.88 312 LYS B N 1
ATOM 5718 C CA . LYS B 1 312 ? 30.844 -8.703 -14.328 1 74.88 312 LYS B CA 1
ATOM 5719 C C . LYS B 1 312 ? 31.234 -9.359 -15.648 1 74.88 312 LYS B C 1
ATOM 5721 O O . LYS B 1 312 ? 32.406 -9.734 -15.844 1 74.88 312 LYS B O 1
ATOM 5726 N N . ASN B 1 313 ? 30.219 -9.93 -16.219 1 70.38 313 ASN B N 1
ATOM 5727 C CA . ASN B 1 313 ? 30.531 -10.492 -17.531 1 70.38 313 ASN B CA 1
ATOM 5728 C C . ASN B 1 313 ? 30.391 -9.453 -18.641 1 70.38 313 ASN B C 1
ATOM 5730 O O . ASN B 1 313 ? 29.625 -8.492 -18.5 1 70.38 313 ASN B O 1
ATOM 5734 N N . ASN B 1 314 ? 31.25 -9.453 -19.625 1 64.19 314 ASN B N 1
ATOM 5735 C CA . ASN B 1 314 ? 31.453 -8.508 -20.719 1 64.19 314 ASN B CA 1
ATOM 5736 C C . ASN B 1 314 ? 30.328 -8.586 -21.75 1 64.19 314 ASN B C 1
ATOM 5738 O O . ASN B 1 314 ? 30.297 -7.785 -22.688 1 64.19 314 ASN B O 1
ATOM 5742 N N . GLY B 1 315 ? 29.344 -9.469 -21.594 1 71.75 315 GLY B N 1
ATOM 5743 C CA . GLY B 1 315 ? 28.422 -9.469 -22.719 1 71.75 315 GLY B CA 1
ATOM 5744 C C . GLY B 1 315 ? 27.281 -8.477 -22.547 1 71.75 315 GLY B C 1
ATOM 5745 O O . GLY B 1 315 ? 26.719 -8.336 -21.469 1 71.75 315 GLY B O 1
ATOM 5746 N N . ASN B 1 316 ? 27.125 -7.656 -23.594 1 82.25 316 ASN B N 1
ATOM 5747 C CA . ASN B 1 316 ? 26.062 -6.664 -23.594 1 82.25 316 ASN B CA 1
ATOM 5748 C C . ASN B 1 316 ? 24.734 -7.27 -24.062 1 82.25 316 ASN B C 1
ATOM 5750 O O . ASN B 1 316 ? 24.672 -7.922 -25.094 1 82.25 316 ASN B O 1
ATOM 5754 N N . ILE B 1 317 ? 23.844 -7.23 -23.125 1 83.94 317 ILE B N 1
ATOM 5755 C CA . ILE B 1 317 ? 22.484 -7.652 -23.438 1 83.94 317 ILE B CA 1
ATOM 5756 C C . ILE B 1 317 ? 21.672 -6.453 -23.922 1 83.94 317 ILE B C 1
ATOM 5758 O O . ILE B 1 317 ? 21.719 -5.375 -23.328 1 83.94 317 ILE B O 1
ATOM 5762 N N . THR B 1 318 ? 20.953 -6.754 -25 1 87.25 318 THR B N 1
ATOM 5763 C CA . THR B 1 318 ? 20.219 -5.672 -25.641 1 87.25 318 THR B CA 1
ATOM 5764 C C . THR B 1 318 ? 19.188 -5.082 -24.703 1 87.25 318 THR B C 1
ATOM 5766 O O . THR B 1 318 ? 19.062 -3.861 -24.578 1 87.25 318 THR B O 1
ATOM 5769 N N . LYS B 1 319 ? 18.375 -5.965 -24.062 1 95.88 319 LYS B N 1
ATOM 5770 C CA . LYS B 1 319 ? 17.328 -5.453 -23.188 1 95.88 319 LYS B CA 1
ATOM 5771 C C . LYS B 1 319 ? 17.094 -6.387 -22 1 95.88 319 LYS B C 1
ATOM 5773 O O . LYS B 1 319 ? 16.875 -7.586 -22.188 1 95.88 319 LYS B O 1
ATOM 5778 N N . GLN B 1 320 ? 17.234 -5.879 -20.844 1 96.88 320 GLN B N 1
ATOM 5779 C CA . GLN B 1 320 ? 16.938 -6.578 -19.594 1 96.88 320 GLN B CA 1
ATOM 5780 C C . GLN B 1 320 ? 15.82 -5.871 -18.828 1 96.88 320 GLN B C 1
ATOM 5782 O O . GLN B 1 320 ? 15.875 -4.656 -18.625 1 96.88 320 GLN B O 1
ATOM 5787 N N . ILE B 1 321 ? 14.758 -6.559 -18.516 1 98 321 ILE B N 1
ATOM 5788 C CA . ILE B 1 321 ? 13.688 -6.02 -17.672 1 98 321 ILE B CA 1
ATOM 5789 C C . ILE B 1 321 ? 13.859 -6.496 -16.234 1 98 321 ILE B C 1
ATOM 5791 O O . ILE B 1 321 ? 13.664 -7.676 -15.938 1 98 321 ILE B O 1
ATOM 5795 N N . VAL B 1 322 ? 14.242 -5.613 -15.352 1 98.62 322 VAL B N 1
ATOM 5796 C CA . VAL B 1 322 ? 14.453 -5.938 -13.945 1 98.62 322 VAL B CA 1
ATOM 5797 C C . VAL B 1 322 ? 13.133 -5.836 -13.188 1 98.62 322 VAL B C 1
ATOM 5799 O O . VAL B 1 322 ? 12.477 -4.793 -13.203 1 98.62 322 VAL B O 1
ATOM 5802 N N . SER B 1 323 ? 12.75 -6.969 -12.562 1 98.44 323 SER B N 1
ATOM 5803 C CA . SER B 1 323 ? 11.43 -7.074 -11.961 1 98.44 323 SER B CA 1
ATOM 5804 C C . SER B 1 323 ? 11.516 -7.484 -10.5 1 98.44 323 SER B C 1
ATOM 5806 O O . SER B 1 323 ? 12.578 -7.875 -10.016 1 98.44 323 SER B O 1
ATOM 5808 N N . GLY B 1 324 ? 10.383 -7.305 -9.852 1 98.44 324 GLY B N 1
ATOM 5809 C CA . GLY B 1 324 ? 10.297 -7.656 -8.438 1 98.44 324 GLY B CA 1
ATOM 5810 C C . GLY B 1 324 ? 9.828 -9.078 -8.203 1 98.44 324 GLY B C 1
ATOM 5811 O O . GLY B 1 324 ? 9.742 -9.875 -9.148 1 98.44 324 GLY B O 1
ATOM 5812 N N . CYS B 1 325 ? 9.547 -9.391 -6.941 1 97.62 325 CYS B N 1
ATOM 5813 C CA . CYS B 1 325 ? 9.367 -10.773 -6.52 1 97.62 325 CYS B CA 1
ATOM 5814 C C . CYS B 1 325 ? 7.887 -11.133 -6.457 1 97.62 325 CYS B C 1
ATOM 5816 O O . CYS B 1 325 ? 7.531 -12.273 -6.145 1 97.62 325 CYS B O 1
ATOM 5818 N N . THR B 1 326 ? 6.957 -10.141 -6.746 1 97.38 326 THR B N 1
ATOM 5819 C CA . THR B 1 326 ? 5.539 -10.469 -6.645 1 97.38 326 THR B CA 1
ATOM 5820 C C . THR B 1 326 ? 5.055 -11.172 -7.906 1 97.38 326 THR B C 1
ATOM 5822 O O . THR B 1 326 ? 5.777 -11.25 -8.898 1 97.38 326 THR B O 1
ATOM 5825 N N . CYS B 1 327 ? 3.84 -11.703 -7.863 1 95.81 327 CYS B N 1
ATOM 5826 C CA . CYS B 1 327 ? 3.234 -12.359 -9.016 1 95.81 327 CYS B CA 1
ATOM 5827 C C . CYS B 1 327 ? 2.479 -11.359 -9.883 1 95.81 327 CYS B C 1
ATOM 5829 O O . CYS B 1 327 ? 1.719 -11.75 -10.773 1 95.81 327 CYS B O 1
ATOM 5831 N N . LEU B 1 328 ? 2.713 -10.062 -9.594 1 94.5 328 LEU B N 1
ATOM 5832 C CA . LEU B 1 328 ? 2.102 -9.039 -10.43 1 94.5 328 LEU B CA 1
ATOM 5833 C C . LEU B 1 328 ? 2.963 -8.742 -11.648 1 94.5 328 LEU B C 1
ATOM 5835 O O . LEU B 1 328 ? 4.137 -8.383 -11.516 1 94.5 328 LEU B O 1
ATOM 5839 N N . GLU B 1 329 ? 2.383 -8.812 -12.789 1 94.81 329 GLU B N 1
ATOM 5840 C CA . GLU B 1 329 ? 3.107 -8.594 -14.039 1 94.81 329 GLU B CA 1
ATOM 5841 C C . GLU B 1 329 ? 3.754 -7.215 -14.07 1 94.81 329 GLU B C 1
ATOM 5843 O O . GLU B 1 329 ? 4.824 -7.039 -14.656 1 94.81 329 GLU B O 1
ATOM 5848 N N . PHE B 1 330 ? 3.133 -6.25 -13.359 1 93.12 330 PHE B N 1
ATOM 5849 C CA . PHE B 1 330 ? 3.609 -4.879 -13.477 1 93.12 330 PHE B CA 1
ATOM 5850 C C . PHE B 1 330 ? 4.637 -4.566 -12.391 1 93.12 330 PHE B C 1
ATOM 5852 O O . PHE B 1 330 ? 5.105 -3.432 -12.281 1 93.12 330 PHE B O 1
ATOM 5859 N N . ASP B 1 331 ? 4.934 -5.52 -11.609 1 97.06 331 ASP B N 1
ATOM 5860 C CA . ASP B 1 331 ? 6.066 -5.348 -10.703 1 97.06 331 ASP B CA 1
ATOM 5861 C C . ASP B 1 331 ? 7.387 -5.371 -11.461 1 97.06 331 ASP B C 1
ATOM 5863 O O . ASP B 1 331 ? 8.25 -6.203 -11.195 1 97.06 331 ASP B O 1
ATOM 5867 N N . ARG B 1 332 ? 7.492 -4.594 -12.469 1 97.38 332 ARG B N 1
ATOM 5868 C CA . ARG B 1 332 ? 8.68 -4.332 -13.273 1 97.38 332 ARG B CA 1
ATOM 5869 C C . ARG B 1 332 ? 9.344 -3.021 -12.859 1 97.38 332 ARG B C 1
ATOM 5871 O O . ARG B 1 332 ? 8.766 -1.946 -13.023 1 97.38 332 ARG B O 1
ATOM 5878 N N . LEU B 1 333 ? 10.508 -3.08 -12.312 1 98.31 333 LEU B N 1
ATOM 5879 C CA . LEU B 1 333 ? 11.172 -1.954 -11.672 1 98.31 333 LEU B CA 1
ATOM 5880 C C . LEU B 1 333 ? 11.773 -1.01 -12.703 1 98.31 333 LEU B C 1
ATOM 5882 O O . LEU B 1 333 ? 11.469 0.186 -12.711 1 98.31 333 LEU B O 1
ATOM 5886 N N . PHE B 1 334 ? 12.648 -1.496 -13.523 1 98.38 334 PHE B N 1
ATOM 5887 C CA . PHE B 1 334 ? 13.289 -0.681 -14.547 1 98.38 334 PHE B CA 1
ATOM 5888 C C . PHE B 1 334 ? 13.875 -1.557 -15.648 1 98.38 334 PHE B C 1
ATOM 5890 O O . PHE B 1 334 ? 13.844 -2.785 -15.555 1 98.38 334 PHE B O 1
ATOM 5897 N N . GLU B 1 335 ? 14.375 -0.938 -16.688 1 97.81 335 GLU B N 1
ATOM 5898 C CA . GLU B 1 335 ? 14.984 -1.635 -17.828 1 97.81 335 GLU B CA 1
ATOM 5899 C C . GLU B 1 335 ? 16.453 -1.251 -17.969 1 97.81 335 GLU B C 1
ATOM 5901 O O . GLU B 1 335 ? 16.844 -0.122 -17.672 1 97.81 335 GLU B O 1
ATOM 5906 N N . LEU B 1 336 ? 17.234 -2.188 -18.25 1 96.44 336 LEU B N 1
ATOM 5907 C CA . LEU B 1 336 ? 18.625 -1.987 -18.656 1 96.44 336 LEU B CA 1
ATOM 5908 C C . LEU B 1 336 ? 18.828 -2.32 -20.141 1 96.44 336 LEU B C 1
ATOM 5910 O O . LEU B 1 336 ? 18.438 -3.402 -20.578 1 96.44 336 LEU B O 1
ATOM 5914 N N . THR B 1 337 ? 19.375 -1.395 -20.828 1 95.06 337 THR B N 1
ATOM 5915 C CA . THR B 1 337 ? 19.625 -1.597 -22.25 1 95.06 337 THR B CA 1
ATOM 5916 C C . THR B 1 337 ? 21.125 -1.552 -22.547 1 95.06 337 THR B C 1
ATOM 5918 O O . THR B 1 337 ? 21.844 -0.732 -21.984 1 95.06 337 THR B O 1
ATOM 5921 N N . ASN B 1 338 ? 21.516 -2.451 -23.422 1 93.06 338 ASN B N 1
ATOM 5922 C CA . ASN B 1 338 ? 22.906 -2.506 -23.844 1 93.06 338 ASN B CA 1
ATOM 5923 C C . ASN B 1 338 ? 23.859 -2.465 -22.641 1 93.06 338 ASN B C 1
ATOM 5925 O O . ASN B 1 338 ? 24.734 -1.607 -22.578 1 93.06 338 ASN B O 1
ATOM 5929 N N . SER B 1 339 ? 23.594 -3.328 -21.734 1 92.75 339 SER B N 1
ATOM 5930 C CA . SER B 1 339 ? 24.344 -3.424 -20.484 1 92.75 339 SER B CA 1
ATOM 5931 C C . SER B 1 339 ? 24.734 -4.867 -20.188 1 92.75 339 SER B C 1
ATOM 5933 O O . SER B 1 339 ? 24.156 -5.801 -20.75 1 92.75 339 SER B O 1
ATOM 5935 N N . PRO B 1 340 ? 25.781 -4.961 -19.406 1 93 340 PRO B N 1
ATOM 5936 C CA . PRO B 1 340 ? 26.125 -6.332 -19.016 1 93 340 PRO B CA 1
ATOM 5937 C C . PRO B 1 340 ? 24.953 -7.09 -18.406 1 93 340 PRO B C 1
ATOM 5939 O O . PRO B 1 340 ? 24.156 -6.512 -17.672 1 93 340 PRO B O 1
ATOM 5942 N N . GLN B 1 341 ? 24.875 -8.289 -18.734 1 92.44 341 GLN B N 1
ATOM 5943 C CA . GLN B 1 341 ? 23.781 -9.125 -18.234 1 92.44 341 GLN B CA 1
ATOM 5944 C C . GLN B 1 341 ? 23.859 -9.258 -16.719 1 92.44 341 GLN B C 1
ATOM 5946 O O . GLN B 1 341 ? 24.938 -9.484 -16.156 1 92.44 341 GLN B O 1
ATOM 5951 N N . LEU B 1 342 ? 22.797 -9.039 -16.062 1 95.19 342 LEU B N 1
ATOM 5952 C CA . LEU B 1 342 ? 22.688 -9.359 -14.648 1 95.19 342 LEU B CA 1
ATOM 5953 C C . LEU B 1 342 ? 22.578 -10.867 -14.438 1 95.19 342 LEU B C 1
ATOM 5955 O O . LEU B 1 342 ? 21.938 -11.562 -15.227 1 95.19 342 LEU B O 1
ATOM 5959 N N . ASN B 1 343 ? 23.234 -11.32 -13.43 1 94.12 343 ASN B N 1
ATOM 5960 C CA . ASN B 1 343 ? 23.203 -12.734 -13.078 1 94.12 343 ASN B CA 1
ATOM 5961 C C . ASN B 1 343 ? 22.734 -12.945 -11.641 1 94.12 343 ASN B C 1
ATOM 5963 O O . ASN B 1 343 ? 22.719 -12.016 -10.844 1 94.12 343 ASN B O 1
ATOM 5967 N N . ILE B 1 344 ? 22.344 -14.156 -11.383 1 95.56 344 ILE B N 1
ATOM 5968 C CA . ILE B 1 344 ? 21.906 -14.523 -10.039 1 95.56 344 ILE B CA 1
ATOM 5969 C C . ILE B 1 344 ? 22.984 -14.148 -9.023 1 95.56 344 ILE B C 1
ATOM 5971 O O . ILE B 1 344 ? 24.172 -14.43 -9.234 1 95.56 344 ILE B O 1
ATOM 5975 N N . GLY B 1 345 ? 22.562 -13.492 -7.961 1 94.56 345 GLY B N 1
ATOM 5976 C CA . GLY B 1 345 ? 23.484 -13.094 -6.91 1 94.56 345 GLY B CA 1
ATOM 5977 C C . GLY B 1 345 ? 23.953 -11.656 -7.031 1 94.56 345 GLY B C 1
ATOM 5978 O O . GLY B 1 345 ? 24.469 -11.086 -6.074 1 94.56 345 GLY B O 1
ATOM 5979 N N . ASP B 1 346 ? 23.891 -11.078 -8.305 1 96.44 346 ASP B N 1
ATOM 5980 C CA . ASP B 1 346 ? 24.156 -9.641 -8.414 1 96.44 346 ASP B CA 1
ATOM 5981 C C . ASP B 1 346 ? 23.203 -8.844 -7.516 1 96.44 346 ASP B C 1
ATOM 5983 O O . ASP B 1 346 ? 22.109 -9.305 -7.207 1 96.44 346 ASP B O 1
ATOM 5987 N N . LYS B 1 347 ? 23.656 -7.719 -7.059 1 97.62 347 LYS B N 1
ATOM 5988 C CA . LYS B 1 347 ? 22.875 -6.91 -6.129 1 97.62 347 LYS B CA 1
ATOM 5989 C C . LYS B 1 347 ? 22.5 -5.566 -6.746 1 97.62 347 LYS B C 1
ATOM 5991 O O . LYS B 1 347 ? 23.188 -5.086 -7.656 1 97.62 347 LYS B O 1
ATOM 5996 N N . ILE B 1 348 ? 21.422 -5.082 -6.367 1 98.31 348 ILE B N 1
ATOM 5997 C CA . ILE B 1 348 ? 20.984 -3.742 -6.738 1 98.31 348 ILE B CA 1
ATOM 5998 C C . ILE B 1 348 ? 20.672 -2.932 -5.477 1 98.31 348 ILE B C 1
ATOM 6000 O O . ILE B 1 348 ? 19.938 -3.387 -4.602 1 98.31 348 ILE B O 1
ATOM 6004 N N . CYS B 1 349 ? 21.281 -1.789 -5.379 1 98.38 349 CYS B N 1
ATOM 6005 C CA . CYS B 1 349 ? 21.047 -0.851 -4.285 1 98.38 349 CYS B CA 1
ATOM 6006 C C . CYS B 1 349 ? 20.281 0.369 -4.766 1 98.38 349 CYS B C 1
ATOM 6008 O O . CYS B 1 349 ? 20.766 1.141 -5.59 1 98.38 349 CYS B O 1
ATOM 6010 N N . TYR B 1 350 ? 19.062 0.522 -4.324 1 98.56 350 TYR B N 1
ATOM 6011 C CA . TYR B 1 350 ? 18.266 1.697 -4.625 1 98.56 350 TYR B CA 1
ATOM 6012 C C . TYR B 1 350 ? 18.516 2.809 -3.613 1 98.56 350 TYR B C 1
ATOM 6014 O O . TYR B 1 350 ? 18.469 2.578 -2.402 1 98.56 350 TYR B O 1
ATOM 6022 N N . LYS B 1 351 ? 18.734 4.008 -4.141 1 97.12 351 LYS B N 1
ATOM 6023 C CA . LYS B 1 351 ? 19.078 5.152 -3.301 1 97.12 351 LYS B CA 1
ATOM 6024 C C . LYS B 1 351 ? 17.875 6.078 -3.119 1 97.12 351 LYS B C 1
ATOM 6026 O O . LYS B 1 351 ? 16.938 6.066 -3.926 1 97.12 351 LYS B O 1
ATOM 6031 N N . ASN B 1 352 ? 17.844 6.871 -2.045 1 96.12 352 ASN B N 1
ATOM 6032 C CA . ASN B 1 352 ? 16.859 7.918 -1.796 1 96.12 352 ASN B CA 1
ATOM 6033 C C . ASN B 1 352 ? 15.445 7.352 -1.753 1 96.12 352 ASN B C 1
ATOM 6035 O O . ASN B 1 352 ? 14.562 7.832 -2.459 1 96.12 352 ASN B O 1
ATOM 6039 N N . VAL B 1 353 ? 15.281 6.297 -0.948 1 97.69 353 VAL B N 1
ATOM 6040 C CA . VAL B 1 353 ? 13.977 5.641 -0.901 1 97.69 353 VAL B CA 1
ATOM 6041 C C . VAL B 1 353 ? 13.383 5.766 0.501 1 97.69 353 VAL B C 1
ATOM 6043 O O . VAL B 1 353 ? 12.633 4.891 0.945 1 97.69 353 VAL B O 1
ATOM 6046 N N . GLY B 1 354 ? 13.703 6.855 1.188 1 97.75 354 GLY B N 1
ATOM 6047 C CA . GLY B 1 354 ? 13.289 6.98 2.576 1 97.75 354 GLY B CA 1
ATOM 6048 C C . GLY B 1 354 ? 11.945 7.672 2.736 1 97.75 354 GLY B C 1
ATOM 6049 O O . GLY B 1 354 ? 11.336 7.609 3.805 1 97.75 354 GLY B O 1
ATOM 6050 N N . ALA B 1 355 ? 11.477 8.383 1.755 1 97.44 355 ALA B N 1
ATOM 6051 C CA . ALA B 1 355 ? 10.258 9.18 1.87 1 97.44 355 ALA B CA 1
ATOM 6052 C C . ALA B 1 355 ? 9.094 8.516 1.135 1 97.44 355 ALA B C 1
ATOM 6054 O O . ALA B 1 355 ? 9.188 8.242 -0.064 1 97.44 355 ALA B O 1
ATOM 6055 N N . TYR B 1 356 ? 7.984 8.273 1.864 1 97.06 356 TYR B N 1
ATOM 6056 C CA . TYR B 1 356 ? 6.727 7.777 1.318 1 97.06 356 TYR B CA 1
ATOM 6057 C C . TYR B 1 356 ? 6.926 6.43 0.634 1 97.06 356 TYR B C 1
ATOM 6059 O O . TYR B 1 356 ? 6.355 6.176 -0.428 1 97.06 356 TYR B O 1
ATOM 6067 N N . THR B 1 357 ? 7.797 5.594 1.161 1 97.38 357 THR B N 1
ATOM 6068 C CA . THR B 1 357 ? 7.992 4.238 0.666 1 97.38 357 THR B CA 1
ATOM 6069 C C . THR B 1 357 ? 7.633 3.213 1.739 1 97.38 357 THR B C 1
ATOM 6071 O O . THR B 1 357 ? 6.512 2.705 1.77 1 97.38 357 THR B O 1
ATOM 6074 N N . MET B 1 358 ? 8.414 3.207 2.861 1 96.94 358 MET B N 1
ATOM 6075 C CA . MET B 1 358 ? 8.211 2.225 3.922 1 96.94 358 MET B CA 1
ATOM 6076 C C . MET B 1 358 ? 6.816 2.361 4.527 1 96.94 358 MET B C 1
ATOM 6078 O O . MET B 1 358 ? 6.195 1.363 4.902 1 96.94 358 MET B O 1
ATOM 6082 N N . CYS B 1 359 ? 6.34 3.574 4.598 1 96.38 359 CYS B N 1
ATOM 6083 C CA . CYS B 1 359 ? 5.062 3.828 5.254 1 96.38 359 CYS B CA 1
ATOM 6084 C C . CYS B 1 359 ? 3.9 3.439 4.348 1 96.38 359 CYS B C 1
ATOM 6086 O O . CYS B 1 359 ? 2.764 3.318 4.812 1 96.38 359 CYS B O 1
ATOM 6088 N N . LEU B 1 360 ? 4.16 3.258 3.076 1 96.88 360 LEU B N 1
ATOM 6089 C CA . LEU B 1 360 ? 3.105 2.949 2.113 1 96.88 360 LEU B CA 1
ATOM 6090 C C . LEU B 1 360 ? 3.209 1.504 1.641 1 96.88 360 LEU B C 1
ATOM 6092 O O . LEU B 1 360 ? 2.336 1.02 0.917 1 96.88 360 LEU B O 1
ATOM 6096 N N . SER B 1 361 ? 4.246 0.776 2.037 1 95.56 361 SER B N 1
ATOM 6097 C CA . SER B 1 361 ? 4.406 -0.616 1.63 1 95.56 361 SER B CA 1
ATOM 6098 C C . SER B 1 361 ? 3.299 -1.491 2.205 1 95.56 361 SER B C 1
ATOM 6100 O O . SER B 1 361 ? 3.082 -1.512 3.418 1 95.56 361 SER B O 1
ATOM 6102 N N . PRO B 1 362 ? 2.623 -2.236 1.382 1 96.38 362 PRO B N 1
ATOM 6103 C CA . PRO B 1 362 ? 1.53 -3.088 1.862 1 96.38 362 PRO B CA 1
ATOM 6104 C C . PRO B 1 362 ? 2.021 -4.426 2.41 1 96.38 362 PRO B C 1
ATOM 6106 O O . PRO B 1 362 ? 3.186 -4.785 2.217 1 96.38 362 PRO B O 1
ATOM 6109 N N . LEU B 1 363 ? 1.2 -5.129 3.156 1 96.25 363 LEU B N 1
ATOM 6110 C CA . LEU B 1 363 ? 1.415 -6.52 3.543 1 96.25 363 LEU B CA 1
ATOM 6111 C C . LEU B 1 363 ? 0.865 -7.469 2.486 1 96.25 363 LEU B C 1
ATOM 6113 O O . LEU B 1 363 ? -0.157 -8.125 2.705 1 96.25 363 LEU B O 1
ATOM 6117 N N . PHE B 1 364 ? 1.574 -7.512 1.366 1 97.94 364 PHE B N 1
ATOM 6118 C CA . PHE B 1 364 ? 1.09 -8.172 0.162 1 97.94 364 PHE B CA 1
ATOM 6119 C C . PHE B 1 364 ? 2.131 -9.148 -0.373 1 97.94 364 PHE B C 1
ATOM 6121 O O . PHE B 1 364 ? 3.221 -8.742 -0.777 1 97.94 364 PHE B O 1
ATOM 6128 N N . ILE B 1 365 ? 1.867 -10.469 -0.384 1 98.12 365 ILE B N 1
ATOM 6129 C CA . ILE B 1 365 ? 2.68 -11.562 -0.918 1 98.12 365 ILE B CA 1
ATOM 6130 C C . ILE B 1 365 ? 3.947 -11.719 -0.082 1 98.12 365 ILE B C 1
ATOM 6132 O O . ILE B 1 365 ? 4.184 -12.773 0.507 1 98.12 365 ILE B O 1
ATOM 6136 N N . ARG B 1 366 ? 4.773 -10.742 -0.072 1 96.56 366 ARG B N 1
ATOM 6137 C CA . ARG B 1 366 ? 5.871 -10.57 0.875 1 96.56 366 ARG B CA 1
ATOM 6138 C C . ARG B 1 366 ? 5.68 -9.305 1.706 1 96.56 366 ARG B C 1
ATOM 6140 O O . ARG B 1 366 ? 5.52 -8.211 1.156 1 96.56 366 ARG B O 1
ATOM 6147 N N . TYR B 1 367 ? 5.703 -9.508 2.988 1 95.94 367 TYR B N 1
ATOM 6148 C CA . TYR B 1 367 ? 5.355 -8.375 3.844 1 95.94 367 TYR B CA 1
ATOM 6149 C C . TYR B 1 367 ? 6.539 -7.434 4.008 1 95.94 367 TYR B C 1
ATOM 6151 O O . TYR B 1 367 ? 7.273 -7.176 3.051 1 95.94 367 TYR B O 1
ATOM 6159 N N . ILE B 1 368 ? 6.754 -6.703 5.035 1 94.62 368 ILE B N 1
ATOM 6160 C CA . ILE B 1 368 ? 7.715 -5.609 5.109 1 94.62 368 ILE B CA 1
ATOM 6161 C C . ILE B 1 368 ? 9.102 -6.164 5.441 1 94.62 368 ILE B C 1
ATOM 6163 O O . ILE B 1 368 ? 9.242 -7.023 6.312 1 94.62 368 ILE B O 1
ATOM 6167 N N . PRO B 1 369 ? 10.102 -5.754 4.816 1 96.38 369 PRO B N 1
ATOM 6168 C CA . PRO B 1 369 ? 11.445 -6.332 4.934 1 96.38 369 PRO B CA 1
ATOM 6169 C C . PRO B 1 369 ? 12.195 -5.848 6.172 1 96.38 369 PRO B C 1
ATOM 6171 O O . PRO B 1 369 ? 11.711 -4.957 6.879 1 96.38 369 PRO B O 1
ATOM 6174 N N . LYS B 1 370 ? 13.352 -6.414 6.391 1 97.25 370 LYS B N 1
ATOM 6175 C CA . LYS B 1 370 ? 14.273 -6.059 7.465 1 97.25 370 LYS B CA 1
ATOM 6176 C C . LYS B 1 370 ? 14.82 -4.648 7.273 1 97.25 370 LYS B C 1
ATOM 6178 O O . LYS B 1 370 ? 14.891 -4.152 6.145 1 97.25 370 LYS B O 1
ATOM 6183 N N . VAL B 1 371 ? 15.156 -4.004 8.352 1 98.06 371 VAL B N 1
ATOM 6184 C CA . VAL B 1 371 ? 15.852 -2.721 8.352 1 98.06 371 VAL B CA 1
ATOM 6185 C C . VAL B 1 371 ? 17.109 -2.82 9.203 1 98.06 371 VAL B C 1
ATOM 6187 O O . VAL B 1 371 ? 17.062 -3.273 10.352 1 98.06 371 VAL B O 1
ATOM 6190 N N . TYR B 1 372 ? 18.188 -2.422 8.617 1 97.88 372 TYR B N 1
ATOM 6191 C CA . TYR B 1 372 ? 19.469 -2.418 9.344 1 97.88 372 TYR B CA 1
ATOM 6192 C C . TYR B 1 372 ? 19.969 -0.995 9.531 1 97.88 372 TYR B C 1
ATOM 6194 O O . TYR B 1 372 ? 19.656 -0.101 8.75 1 97.88 372 TYR B O 1
ATOM 6202 N N . SER B 1 373 ? 20.75 -0.797 10.57 1 97.38 373 SER B N 1
ATOM 6203 C CA . SER B 1 373 ? 21.516 0.436 10.766 1 97.38 373 SER B CA 1
ATOM 6204 C C . SER B 1 373 ? 22.812 0.422 9.969 1 97.38 373 SER B C 1
ATOM 6206 O O . SER B 1 373 ? 23.578 -0.541 10.047 1 97.38 373 SER B O 1
ATOM 6208 N N . LYS B 1 374 ? 22.984 1.406 9.25 1 96.19 374 LYS B N 1
ATOM 6209 C CA . LYS B 1 374 ? 24.234 1.527 8.531 1 96.19 374 LYS B CA 1
ATOM 6210 C C . LYS B 1 374 ? 25.406 1.671 9.5 1 96.19 374 LYS B C 1
ATOM 6212 O O . LYS B 1 374 ? 26.5 1.134 9.258 1 96.19 374 LYS B O 1
ATOM 6217 N N . THR B 1 375 ? 25.203 2.377 10.57 1 93.12 375 THR B N 1
ATOM 6218 C CA . THR B 1 375 ? 26.25 2.705 11.531 1 93.12 375 THR B CA 1
ATOM 6219 C C . THR B 1 375 ? 26.594 1.488 12.383 1 93.12 375 THR B C 1
ATOM 6221 O O . THR B 1 375 ? 27.766 1.123 12.5 1 93.12 375 THR B O 1
ATOM 6224 N N . THR B 1 376 ? 25.672 0.811 12.945 1 93 376 THR B N 1
ATOM 6225 C CA . THR B 1 376 ? 25.938 -0.25 13.914 1 93 376 THR B CA 1
ATOM 6226 C C . THR B 1 376 ? 25.781 -1.622 13.266 1 93 376 THR B C 1
ATOM 6228 O O . THR B 1 376 ? 26.188 -2.635 13.844 1 93 376 THR B O 1
ATOM 6231 N N . LYS B 1 377 ? 25.156 -1.677 12.156 1 93.19 377 LYS B N 1
ATOM 6232 C CA . LYS B 1 377 ? 24.875 -2.914 11.43 1 93.19 377 LYS B CA 1
ATOM 6233 C C . LYS B 1 377 ? 23.844 -3.762 12.172 1 93.19 377 LYS B C 1
ATOM 6235 O O . LYS B 1 377 ? 23.594 -4.906 11.797 1 93.19 377 LYS B O 1
ATOM 6240 N N . GLU B 1 378 ? 23.297 -3.143 13.109 1 94.94 378 GLU B N 1
ATOM 6241 C CA . GLU B 1 378 ? 22.297 -3.871 13.883 1 94.94 378 GLU B CA 1
ATOM 6242 C C . GLU B 1 378 ? 20.969 -3.943 13.133 1 94.94 378 GLU B C 1
ATOM 6244 O O . GLU B 1 378 ? 20.641 -3.045 12.352 1 94.94 378 GLU B O 1
ATOM 6249 N N . LEU B 1 379 ? 20.266 -5.07 13.406 1 96.75 379 LEU B N 1
ATOM 6250 C CA . LEU B 1 379 ? 18.891 -5.219 12.914 1 96.75 379 LEU B CA 1
ATOM 6251 C C . LEU B 1 379 ? 17.938 -4.336 13.703 1 96.75 379 LEU B C 1
ATOM 6253 O O . LEU B 1 379 ? 17.781 -4.496 14.914 1 96.75 379 LEU B O 1
ATOM 6257 N N . LEU B 1 380 ? 17.312 -3.398 13.023 1 97.75 380 LEU B N 1
ATOM 6258 C CA . LEU B 1 380 ? 16.406 -2.457 13.672 1 97.75 380 LEU B CA 1
ATOM 6259 C C . LEU B 1 380 ? 14.969 -2.945 13.586 1 97.75 380 LEU B C 1
ATOM 6261 O O . LEU B 1 380 ? 14.148 -2.598 14.438 1 97.75 380 LEU B O 1
ATOM 6265 N N . ARG B 1 381 ? 14.648 -3.66 12.57 1 97.06 381 ARG B N 1
ATOM 6266 C CA . ARG B 1 381 ? 13.352 -4.301 12.391 1 97.06 381 ARG B CA 1
ATOM 6267 C C . ARG B 1 381 ? 13.5 -5.656 11.703 1 97.06 381 ARG B C 1
ATOM 6269 O O . ARG B 1 381 ? 14.156 -5.762 10.664 1 97.06 381 ARG B O 1
ATOM 6276 N N . GLU B 1 382 ? 12.93 -6.672 12.25 1 96.38 382 GLU B N 1
ATOM 6277 C CA . GLU B 1 382 ? 12.828 -7.965 11.586 1 96.38 382 GLU B CA 1
ATOM 6278 C C . GLU B 1 382 ? 11.773 -7.941 10.484 1 96.38 382 GLU B C 1
ATOM 6280 O O . GLU B 1 382 ? 10.891 -7.082 10.477 1 96.38 382 GLU B O 1
ATOM 6285 N N . GLU B 1 383 ? 11.906 -8.82 9.539 1 95.5 383 GLU B N 1
ATOM 6286 C CA . GLU B 1 383 ? 10.875 -9 8.531 1 95.5 383 GLU B CA 1
ATOM 6287 C C . GLU B 1 383 ? 9.539 -9.375 9.164 1 95.5 383 GLU B C 1
ATOM 6289 O O . GLU B 1 383 ? 9.492 -10.172 10.102 1 95.5 383 GLU B O 1
ATOM 6294 N N . TRP B 1 384 ? 8.453 -8.703 8.758 1 95.44 384 TRP B N 1
ATOM 6295 C CA . TRP B 1 384 ? 7.133 -9.133 9.188 1 95.44 384 TRP B CA 1
ATOM 6296 C C . TRP B 1 384 ? 6.734 -10.438 8.508 1 95.44 384 TRP B C 1
ATOM 6298 O O . TRP B 1 384 ? 7.02 -10.641 7.324 1 95.44 384 TRP B O 1
ATOM 6308 N N . GLY B 1 385 ? 6.074 -11.328 9.18 1 94.62 385 GLY B N 1
ATOM 6309 C CA . GLY B 1 385 ? 5.539 -12.562 8.617 1 94.62 385 GLY B CA 1
ATOM 6310 C C . GLY B 1 385 ? 4.051 -12.734 8.867 1 94.62 385 GLY B C 1
ATOM 6311 O O . GLY B 1 385 ? 3.348 -11.766 9.156 1 94.62 385 GLY B O 1
ATOM 6312 N N . ALA B 1 386 ? 3.623 -13.938 8.648 1 96 386 ALA B N 1
ATOM 6313 C CA . ALA B 1 386 ? 2.207 -14.281 8.766 1 96 386 ALA B CA 1
ATOM 6314 C C . ALA B 1 386 ? 1.714 -14.062 10.195 1 96 386 ALA B C 1
ATOM 6316 O O . ALA B 1 386 ? 0.571 -13.656 10.406 1 96 386 ALA B O 1
ATOM 6317 N N . THR B 1 387 ? 2.586 -14.242 11.172 1 94.81 387 THR B N 1
ATOM 6318 C CA . THR B 1 387 ? 2.201 -14.133 12.578 1 94.81 387 THR B CA 1
ATOM 6319 C C . THR B 1 387 ? 1.799 -12.703 12.922 1 94.81 387 THR B C 1
ATOM 6321 O O . THR B 1 387 ? 0.784 -12.477 13.578 1 94.81 387 THR B O 1
ATOM 6324 N N . GLU B 1 388 ? 2.602 -11.734 12.508 1 94.06 388 GLU B N 1
ATOM 6325 C CA . GLU B 1 388 ? 2.277 -10.328 12.742 1 94.06 388 GLU B CA 1
ATOM 6326 C C . GLU B 1 388 ? 1.022 -9.914 11.977 1 94.06 388 GLU B C 1
ATOM 6328 O O . GLU B 1 388 ? 0.211 -9.141 12.484 1 94.06 388 GLU B O 1
ATOM 6333 N N . TYR B 1 389 ? 0.833 -10.469 10.812 1 94.81 389 TYR B N 1
ATOM 6334 C CA . TYR B 1 389 ? -0.261 -10.094 9.922 1 94.81 389 TYR B CA 1
ATOM 6335 C C . TYR B 1 389 ? -1.608 -10.477 10.523 1 94.81 389 TYR B C 1
ATOM 6337 O O . TYR B 1 389 ? -2.594 -9.75 10.367 1 94.81 389 TYR B O 1
ATOM 6345 N N . VAL B 1 390 ? -1.675 -11.633 11.203 1 94.38 390 VAL B N 1
ATOM 6346 C CA . VAL B 1 390 ? -2.969 -12.141 11.641 1 94.38 390 VAL B CA 1
ATOM 6347 C C . VAL B 1 390 ? -3.33 -11.539 12.992 1 94.38 390 VAL B C 1
ATOM 6349 O O . VAL B 1 390 ? -4.352 -11.891 13.586 1 94.38 390 VAL B O 1
ATOM 6352 N N . ALA B 1 391 ? -2.479 -10.594 13.422 1 87.75 391 ALA B N 1
ATOM 6353 C CA . ALA B 1 391 ? -2.791 -9.93 14.688 1 87.75 391 ALA B CA 1
ATOM 6354 C C . ALA B 1 391 ? -4.168 -9.281 14.633 1 87.75 391 ALA B C 1
ATOM 6356 O O . ALA B 1 391 ? -4.57 -8.742 13.602 1 87.75 391 ALA B O 1
ATOM 6357 N N . GLN B 1 392 ? -4.945 -9.32 15.633 1 87.38 392 GLN B N 1
ATOM 6358 C CA . GLN B 1 392 ? -6.238 -8.672 15.844 1 87.38 392 GLN B CA 1
ATOM 6359 C C . GLN B 1 392 ? -7.336 -9.367 15.039 1 87.38 392 GLN B C 1
ATOM 6361 O O . GLN B 1 392 ? -8.445 -8.852 14.914 1 87.38 392 GLN B O 1
ATOM 6366 N N . CYS B 1 393 ? -6.961 -10.5 14.32 1 91.81 393 CYS B N 1
ATOM 6367 C CA . CYS B 1 393 ? -7.953 -11.203 13.516 1 91.81 393 CYS B CA 1
ATOM 6368 C C . CYS B 1 393 ? -8.523 -12.398 14.273 1 91.81 393 CYS B C 1
ATOM 6370 O O . CYS B 1 393 ? -7.789 -13.102 14.977 1 91.81 393 CYS B O 1
ATOM 6372 N N . LYS B 1 394 ? -9.789 -12.57 14.18 1 86.56 394 LYS B N 1
ATOM 6373 C CA . LYS B 1 394 ? -10.391 -13.836 14.594 1 86.56 394 LYS B CA 1
ATOM 6374 C C . LYS B 1 394 ? -10.062 -14.945 13.609 1 86.56 394 LYS B C 1
ATOM 6376 O O . LYS B 1 394 ? -10.117 -14.75 12.391 1 86.56 394 LYS B O 1
ATOM 6381 N N . MET B 1 395 ? -9.484 -16.047 14.086 1 81.56 395 MET B N 1
ATOM 6382 C CA . MET B 1 395 ? -9.094 -17.156 13.227 1 81.56 395 MET B CA 1
ATOM 6383 C C . MET B 1 395 ? -10.086 -18.312 13.336 1 81.56 395 MET B C 1
ATOM 6385 O O . MET B 1 395 ? -10.688 -18.516 14.391 1 81.56 395 MET B O 1
#